Protein AF-A0AB34IQM8-F1 (afdb_monomer_lite)

InterPro domains:
  IPR000048 IQ motif, EF-hand binding site [SM00015] (54-76)
  IPR000048 IQ motif, EF-hand binding site [SM00015] (243-265)
  IPR000048 IQ motif, EF-hand binding site [SM00015] (462-484)
  IPR002048 EF-hand domain [PS50222] (175-210)
  IPR002048 EF-hand domain [PS50222] (938-973)
  IPR011992 EF-hand domain pair [SSF47473] (657-1000)

pLDDT: mean 70.15, std 24.53, range [25.42, 97.88]

Structure (mmCIF, N/CA/C/O backbone):
data_AF-A0AB34IQM8-F1
#
_entry.id   AF-A0AB34IQM8-F1
#
loop_
_atom_site.group_PDB
_atom_site.id
_atom_site.type_symbol
_atom_site.label_atom_id
_atom_site.label_alt_id
_atom_site.label_comp_id
_atom_site.label_asym_id
_atom_site.label_entity_id
_atom_site.label_seq_id
_atom_site.pdbx_PDB_ins_code
_atom_site.Cartn_x
_atom_site.Cartn_y
_atom_site.Cartn_z
_atom_site.occupancy
_atom_site.B_iso_or_equiv
_atom_site.auth_seq_id
_atom_site.auth_comp_id
_atom_site.auth_asym_id
_atom_site.auth_atom_id
_atom_site.pdbx_PDB_model_num
ATOM 1 N N . MET A 1 1 ? 52.538 52.989 49.176 1.00 41.56 1 MET A N 1
ATOM 2 C CA . MET A 1 1 ? 53.133 53.169 47.834 1.00 41.56 1 MET A CA 1
ATOM 3 C C . MET A 1 1 ? 53.051 51.848 47.079 1.00 41.56 1 MET A C 1
ATOM 5 O O . MET A 1 1 ? 53.602 50.865 47.553 1.00 41.56 1 MET A O 1
ATOM 9 N N . ARG A 1 2 ? 52.290 51.781 45.979 1.00 53.78 2 ARG A N 1
ATOM 10 C CA . ARG A 1 2 ? 52.208 50.589 45.114 1.00 53.78 2 ARG A CA 1
ATOM 11 C C . ARG A 1 2 ? 53.124 50.820 43.905 1.00 53.78 2 ARG A C 1
ATOM 13 O O . ARG A 1 2 ? 53.012 51.894 43.316 1.00 53.78 2 ARG A O 1
ATOM 20 N N . PRO A 1 3 ? 54.015 49.883 43.538 1.00 59.75 3 PRO A N 1
ATOM 21 C CA . PRO A 1 3 ? 54.906 50.084 42.403 1.00 59.75 3 PRO A CA 1
ATOM 22 C C . PRO A 1 3 ? 54.091 50.138 41.108 1.00 59.75 3 PRO A C 1
ATOM 24 O O . PRO A 1 3 ? 53.123 49.388 40.940 1.00 59.75 3 PRO A O 1
ATOM 27 N N . SER A 1 4 ? 54.457 51.070 40.226 1.00 74.12 4 SER A N 1
ATOM 28 C CA . SER A 1 4 ? 53.767 51.304 38.959 1.00 74.12 4 SER A CA 1
ATOM 29 C C . SER A 1 4 ? 53.783 50.044 38.090 1.00 74.12 4 SER A C 1
ATOM 31 O O . SER A 1 4 ? 54.667 49.191 38.196 1.00 74.12 4 SER A O 1
ATOM 33 N N . VAL A 1 5 ? 52.792 49.919 37.207 1.00 74.06 5 VAL A N 1
ATOM 34 C CA . VAL A 1 5 ? 52.674 48.801 36.253 1.00 74.06 5 VAL A CA 1
ATOM 35 C C . VAL A 1 5 ? 53.961 48.625 35.431 1.00 74.06 5 VAL A C 1
ATOM 37 O O . VAL A 1 5 ? 54.336 47.498 35.115 1.00 74.06 5 VAL A O 1
ATOM 40 N N . GLN A 1 6 ? 54.694 49.715 35.197 1.00 75.06 6 GLN A N 1
ATOM 41 C CA . GLN A 1 6 ? 55.989 49.713 34.524 1.00 75.06 6 GLN A CA 1
ATOM 42 C C . GLN A 1 6 ? 57.059 48.920 35.296 1.00 75.06 6 GLN A C 1
ATOM 44 O O . GLN A 1 6 ? 57.731 48.076 34.708 1.00 75.06 6 GLN A O 1
ATOM 49 N N . ALA A 1 7 ? 57.136 49.079 36.622 1.00 79.06 7 ALA A N 1
ATOM 50 C CA . ALA A 1 7 ? 58.097 48.358 37.461 1.00 79.06 7 ALA A CA 1
ATOM 51 C C . ALA A 1 7 ? 57.843 46.838 37.481 1.00 79.06 7 ALA A C 1
ATOM 53 O O . ALA A 1 7 ? 58.774 46.044 37.593 1.00 79.06 7 ALA A O 1
ATOM 54 N N . ARG A 1 8 ? 56.584 46.402 37.315 1.00 75.81 8 ARG A N 1
ATOM 55 C CA . ARG A 1 8 ? 56.246 44.972 37.182 1.00 75.81 8 ARG A CA 1
ATOM 56 C C . ARG A 1 8 ? 56.628 44.400 35.818 1.00 75.81 8 ARG A C 1
ATOM 58 O O . ARG A 1 8 ? 57.019 43.238 35.738 1.00 75.81 8 ARG A O 1
ATOM 65 N N . ILE A 1 9 ? 56.540 45.203 34.759 1.00 78.62 9 ILE A N 1
ATOM 66 C CA . ILE A 1 9 ? 56.952 44.796 33.409 1.00 78.62 9 ILE A CA 1
ATOM 67 C C . ILE A 1 9 ? 58.480 44.702 33.327 1.00 78.62 9 ILE A C 1
ATOM 69 O O . ILE A 1 9 ? 59.005 43.761 32.733 1.00 78.62 9 ILE A O 1
ATOM 73 N N . GLU A 1 10 ? 59.198 45.621 33.970 1.00 81.88 10 GLU A N 1
ATOM 74 C CA . GLU A 1 10 ? 60.662 45.602 34.030 1.00 81.88 10 GLU A CA 1
ATOM 75 C C . GLU A 1 10 ? 61.190 44.452 34.898 1.00 81.88 10 GLU A C 1
ATOM 77 O O . GLU A 1 10 ? 62.097 43.742 34.464 1.00 81.88 10 GLU A O 1
ATOM 82 N N . ALA A 1 11 ? 60.545 44.153 36.033 1.00 76.62 11 ALA A N 1
ATOM 83 C CA . ALA A 1 11 ? 60.863 42.967 36.835 1.00 76.62 11 ALA A CA 1
ATOM 84 C C . ALA A 1 11 ? 60.640 41.651 36.060 1.00 76.62 11 ALA A C 1
ATOM 86 O O . ALA A 1 11 ? 61.437 40.719 36.165 1.00 76.62 11 ALA A O 1
ATOM 87 N N . GLY A 1 12 ? 59.598 41.584 35.221 1.00 78.94 12 GLY A N 1
ATOM 88 C CA . GLY A 1 12 ? 59.358 40.434 34.345 1.00 78.94 12 GLY A CA 1
ATOM 89 C C . GLY A 1 12 ? 60.422 40.273 33.253 1.00 78.94 12 GLY A C 1
ATOM 90 O O . GLY A 1 12 ? 60.830 39.154 32.946 1.00 78.94 12 GLY A O 1
ATOM 91 N N . ARG A 1 13 ? 60.921 41.378 32.686 1.00 77.75 13 ARG A N 1
ATOM 92 C CA . ARG A 1 13 ? 61.995 41.345 31.676 1.00 77.75 13 ARG A CA 1
ATOM 93 C C . ARG A 1 13 ? 63.350 40.977 32.281 1.00 77.75 13 ARG A C 1
ATOM 95 O O . ARG A 1 13 ? 64.077 40.204 31.662 1.00 77.75 13 ARG A O 1
ATOM 102 N N . ALA A 1 14 ? 63.649 41.449 33.492 1.00 76.19 14 ALA A N 1
ATOM 103 C CA . ALA A 1 14 ? 64.849 41.060 34.232 1.00 76.19 14 ALA A CA 1
ATOM 104 C C . ALA A 1 14 ? 64.866 39.549 34.528 1.00 76.19 14 ALA A C 1
ATOM 106 O O . ALA A 1 14 ? 65.861 38.881 34.256 1.00 76.19 14 ALA A O 1
ATOM 107 N N . TRP A 1 15 ? 63.727 38.983 34.945 1.00 78.31 15 TRP A N 1
ATOM 108 C CA . TRP A 1 15 ? 63.600 37.546 35.209 1.00 78.31 15 TRP A CA 1
ATOM 109 C C . TRP A 1 15 ? 63.816 36.674 33.959 1.00 78.31 15 TRP A C 1
ATOM 111 O O . TRP A 1 15 ? 64.402 35.592 34.027 1.00 78.31 15 TRP A O 1
ATOM 121 N N . HIS A 1 16 ? 63.383 37.144 32.785 1.00 70.56 16 HIS A N 1
ATOM 122 C CA . HIS A 1 16 ? 63.599 36.429 31.525 1.00 70.56 16 HIS A CA 1
ATOM 123 C C . HIS A 1 16 ? 65.033 36.553 30.984 1.00 70.56 16 HIS A C 1
ATOM 125 O O . HIS A 1 16 ? 65.519 35.601 30.373 1.00 70.56 16 HIS A O 1
ATOM 131 N N . ALA A 1 17 ? 65.725 37.666 31.241 1.00 71.88 17 ALA A N 1
ATOM 132 C CA . ALA A 1 17 ? 67.135 37.839 30.882 1.00 71.88 17 ALA A CA 1
ATOM 133 C C . ALA A 1 17 ? 68.069 36.997 31.775 1.00 71.88 17 ALA A C 1
ATOM 135 O O . ALA A 1 17 ? 68.999 36.362 31.280 1.00 71.88 17 ALA A O 1
ATOM 136 N N . GLU A 1 18 ? 67.773 36.904 33.072 1.00 72.00 18 GLU A N 1
ATOM 137 C CA . GLU A 1 18 ? 68.541 36.100 34.033 1.00 72.00 18 GLU A CA 1
ATOM 138 C C . GLU A 1 18 ? 68.405 34.588 33.756 1.00 72.00 18 GLU A C 1
ATOM 140 O O . GLU A 1 18 ? 69.367 33.823 33.851 1.00 72.00 18 GLU A O 1
ATOM 145 N N . ARG A 1 19 ? 67.229 34.156 33.280 1.00 65.25 19 ARG A N 1
ATOM 146 C CA . ARG A 1 19 ? 66.973 32.766 32.872 1.00 65.25 19 ARG A CA 1
ATOM 147 C C . ARG A 1 19 ? 67.638 32.380 31.542 1.00 65.25 19 ARG A C 1
ATOM 149 O O . ARG A 1 19 ? 67.893 31.196 31.330 1.00 65.25 19 ARG A O 1
ATOM 156 N N . ALA A 1 20 ? 67.936 33.346 30.670 1.00 65.44 20 ALA A N 1
ATOM 157 C CA . ALA A 1 20 ? 68.703 33.119 29.443 1.00 65.44 20 ALA A CA 1
ATOM 158 C C . ALA A 1 20 ? 70.208 32.954 29.737 1.00 65.44 20 ALA A C 1
ATOM 160 O O . ALA A 1 20 ? 70.837 32.045 29.203 1.00 65.44 20 ALA A O 1
ATOM 161 N N . LEU A 1 21 ? 70.758 33.737 30.673 1.00 66.44 21 LEU A N 1
ATOM 162 C CA . LEU A 1 21 ? 72.162 33.628 31.103 1.00 66.44 21 LEU A CA 1
ATOM 163 C C . LEU A 1 21 ? 72.465 32.330 31.878 1.00 66.44 21 LEU A C 1
ATOM 165 O O . LEU A 1 21 ? 73.561 31.781 31.766 1.00 66.44 21 LEU A O 1
ATOM 169 N N . LEU A 1 22 ? 71.486 31.778 32.602 1.00 56.62 22 LEU A N 1
ATOM 170 C CA . LEU A 1 22 ? 71.620 30.496 33.312 1.00 56.62 22 LEU A CA 1
ATOM 171 C C . LEU A 1 22 ? 71.577 29.254 32.399 1.00 56.62 22 LEU A C 1
ATOM 173 O O . LEU A 1 22 ? 71.971 28.169 32.834 1.00 56.62 22 LEU A O 1
ATOM 177 N N . LEU A 1 23 ? 71.120 29.386 31.147 1.00 53.75 23 LEU A N 1
ATOM 178 C CA . LEU A 1 23 ? 71.088 28.284 30.175 1.00 53.75 23 LEU A CA 1
ATOM 179 C C . LEU A 1 23 ? 72.353 28.219 29.303 1.00 53.75 23 LEU A C 1
ATOM 181 O O . LEU A 1 23 ? 72.765 27.115 28.951 1.00 53.75 23 LEU A O 1
ATOM 185 N N . ASP A 1 24 ? 73.031 29.346 29.066 1.00 50.78 24 ASP A N 1
ATOM 186 C CA . ASP A 1 24 ? 74.323 29.372 28.359 1.00 50.78 24 ASP A CA 1
ATOM 187 C C . ASP A 1 24 ? 75.504 28.926 29.245 1.00 50.78 24 ASP A C 1
ATOM 189 O O . ASP A 1 24 ? 76.458 28.317 28.760 1.00 50.78 24 ASP A O 1
ATOM 193 N N . ALA A 1 25 ? 75.419 29.103 30.569 1.00 43.31 25 ALA A N 1
ATOM 194 C CA . ALA A 1 25 ? 76.471 28.687 31.507 1.00 43.31 25 ALA A CA 1
ATOM 195 C C . ALA A 1 25 ? 76.575 27.158 31.721 1.00 43.31 25 ALA A C 1
ATOM 197 O O . ALA A 1 25 ? 77.529 26.684 32.337 1.00 43.31 25 ALA A O 1
ATOM 198 N N . ARG A 1 26 ? 75.625 26.357 31.211 1.00 42.59 26 ARG A N 1
ATOM 199 C CA . ARG A 1 26 ? 75.596 24.892 31.406 1.00 42.59 26 ARG A CA 1
ATOM 200 C C . ARG A 1 26 ? 76.132 24.079 30.221 1.00 42.59 26 ARG A C 1
ATOM 202 O O . ARG A 1 26 ? 76.208 22.857 30.322 1.00 42.59 26 ARG A O 1
ATOM 209 N N . ALA A 1 27 ? 76.541 24.738 29.134 1.00 43.03 27 ALA A N 1
ATOM 210 C CA . ALA A 1 27 ? 77.153 24.100 27.963 1.00 43.03 27 ALA A CA 1
ATOM 211 C C . ALA A 1 27 ? 78.700 24.097 27.984 1.00 43.03 27 ALA A C 1
ATOM 213 O O . ALA A 1 27 ? 79.321 23.511 27.099 1.00 43.03 27 ALA A O 1
ATOM 214 N N . ALA A 1 28 ? 79.334 24.706 28.994 1.00 40.25 28 ALA A N 1
ATOM 215 C CA . ALA A 1 28 ? 80.786 24.867 29.077 1.00 40.25 28 ALA A CA 1
ATOM 216 C C . ALA A 1 28 ? 81.376 24.305 30.389 1.00 40.25 28 ALA A C 1
ATOM 218 O O . ALA A 1 28 ? 81.777 25.060 31.267 1.00 40.25 28 ALA A O 1
ATOM 219 N N . ALA A 1 29 ? 81.457 22.974 30.519 1.00 37.09 29 ALA A N 1
ATOM 220 C CA . ALA A 1 29 ? 82.374 22.297 31.450 1.00 37.09 29 ALA A CA 1
ATOM 221 C C . ALA A 1 29 ? 82.676 20.850 30.982 1.00 37.09 29 ALA A C 1
ATOM 223 O O . ALA A 1 29 ? 81.775 20.027 30.858 1.00 37.09 29 ALA A O 1
ATOM 224 N N . ALA A 1 30 ? 83.957 20.605 30.677 1.00 35.38 30 ALA A N 1
ATOM 225 C CA . ALA A 1 30 ? 84.644 19.414 30.121 1.00 35.38 30 ALA A CA 1
ATOM 226 C C . ALA A 1 30 ? 84.713 18.204 31.118 1.00 35.38 30 ALA A C 1
ATOM 228 O O . ALA A 1 30 ? 84.116 18.363 32.182 1.00 35.38 30 ALA A O 1
ATOM 229 N N . PRO A 1 31 ? 85.422 17.041 30.911 1.00 47.72 31 PRO A N 1
ATOM 230 C CA . PRO A 1 31 ? 86.566 16.704 30.012 1.00 47.72 31 PRO A CA 1
ATOM 231 C C . PRO A 1 31 ? 86.431 15.373 29.204 1.00 47.72 31 PRO A C 1
ATOM 233 O O . PRO A 1 31 ? 85.655 14.496 29.553 1.00 47.72 31 PRO A O 1
ATOM 236 N N . ALA A 1 32 ? 86.994 15.189 27.999 1.00 32.16 32 ALA A N 1
ATOM 237 C CA . ALA A 1 32 ? 88.387 15.121 27.509 1.00 32.16 32 ALA A CA 1
ATOM 238 C C . ALA A 1 32 ? 89.062 13.723 27.573 1.00 32.16 32 ALA A C 1
ATOM 240 O O . ALA A 1 32 ? 88.979 13.021 28.575 1.00 32.16 32 ALA A O 1
ATOM 241 N N . SER A 1 33 ? 89.816 13.421 26.498 1.00 31.25 33 SER A N 1
ATOM 242 C CA . SER A 1 33 ? 90.767 12.308 26.232 1.00 31.25 33 SER A CA 1
ATOM 243 C C . SER A 1 33 ? 90.251 11.206 25.272 1.00 31.25 33 SER A C 1
ATOM 245 O O . SER A 1 33 ? 89.144 10.722 25.421 1.00 31.25 33 SER A O 1
ATOM 247 N N . SER A 1 34 ? 90.964 10.753 24.230 1.00 33.97 34 SER A N 1
ATOM 248 C CA . SER A 1 34 ? 92.209 11.219 23.608 1.00 33.97 34 SER A CA 1
ATOM 249 C C . SER A 1 34 ? 92.389 10.629 22.187 1.00 33.97 34 SER A C 1
ATOM 251 O O . SER A 1 34 ? 92.111 9.461 21.948 1.00 33.97 34 SER A O 1
ATOM 253 N N . ARG A 1 35 ? 92.874 11.481 21.266 1.00 32.12 35 ARG A N 1
ATOM 254 C CA . ARG A 1 35 ? 93.970 11.274 20.283 1.00 32.12 35 ARG A CA 1
ATOM 255 C C . ARG A 1 35 ? 94.037 9.969 19.450 1.00 32.12 35 ARG A C 1
ATOM 257 O O . ARG A 1 35 ? 94.469 8.943 19.953 1.00 32.12 35 ARG A O 1
ATOM 264 N N . ARG A 1 36 ? 93.940 10.085 18.114 1.00 33.03 36 ARG A N 1
ATOM 265 C CA . ARG A 1 36 ? 95.044 10.347 17.141 1.00 33.03 36 ARG A CA 1
ATOM 266 C C . ARG A 1 36 ? 94.500 10.296 15.693 1.00 33.03 36 ARG A C 1
ATOM 268 O O . ARG A 1 36 ? 93.890 9.310 15.305 1.00 33.03 36 ARG A O 1
ATOM 275 N N . GLY A 1 37 ? 94.731 11.347 14.896 1.00 30.48 37 GLY A N 1
ATOM 276 C CA . GLY A 1 37 ? 94.695 11.292 13.415 1.00 30.48 37 GLY A CA 1
ATOM 277 C C . GLY A 1 37 ? 96.095 10.974 12.857 1.00 30.48 37 GLY A C 1
ATOM 278 O O . GLY A 1 37 ? 96.922 10.494 13.635 1.00 30.48 37 GLY A O 1
ATOM 279 N N . PRO A 1 38 ? 96.474 11.379 11.624 1.00 55.56 38 PRO A N 1
ATOM 280 C CA . PRO A 1 38 ? 95.714 11.676 10.395 1.00 55.56 38 PRO A CA 1
ATOM 281 C C . PRO A 1 38 ? 96.364 10.988 9.144 1.00 55.56 38 PRO A C 1
ATOM 283 O O . PRO A 1 38 ? 97.173 10.083 9.301 1.00 55.56 38 PRO A O 1
ATOM 286 N N . THR A 1 39 ? 96.091 11.493 7.922 1.00 32.22 39 THR A N 1
ATOM 287 C CA . THR A 1 39 ? 96.753 11.264 6.592 1.00 32.22 39 THR A CA 1
ATOM 288 C C . THR A 1 39 ? 96.037 10.278 5.644 1.00 32.22 39 THR A C 1
ATOM 290 O O . THR A 1 39 ? 95.716 9.165 6.024 1.00 32.22 39 THR A O 1
ATOM 293 N N . LYS A 1 40 ? 95.467 10.728 4.508 1.00 37.25 40 LYS A N 1
ATOM 294 C CA . LYS A 1 40 ? 96.015 11.160 3.187 1.00 37.25 40 LYS A CA 1
ATOM 295 C C . LYS A 1 40 ? 96.471 9.992 2.287 1.00 37.25 40 LYS A C 1
ATOM 297 O O . LYS A 1 40 ? 97.389 9.281 2.658 1.00 37.25 40 LYS A O 1
ATOM 302 N N . ARG A 1 41 ? 95.959 10.012 1.036 1.00 32.50 41 ARG A N 1
ATOM 303 C CA . ARG A 1 41 ? 96.403 9.273 -0.181 1.00 32.50 41 ARG A CA 1
ATOM 304 C C . ARG A 1 41 ? 96.089 7.765 -0.138 1.00 32.50 41 ARG A C 1
ATOM 306 O O . ARG A 1 41 ? 96.065 7.188 0.928 1.00 32.50 41 ARG A O 1
ATOM 313 N N . SER A 1 42 ? 95.774 7.042 -1.208 1.00 32.81 42 SER A N 1
ATOM 314 C CA . SER A 1 42 ? 95.835 7.220 -2.667 1.00 32.81 42 SER A CA 1
ATOM 315 C C . SER A 1 42 ? 95.024 6.072 -3.301 1.00 32.81 42 SER A C 1
ATOM 317 O O . SER A 1 42 ? 94.842 5.034 -2.671 1.00 32.81 42 SER A O 1
ATOM 319 N N . ALA A 1 43 ? 94.565 6.240 -4.546 1.00 41.22 43 ALA A N 1
ATOM 320 C CA . ALA A 1 43 ? 94.023 5.155 -5.376 1.00 41.22 43 ALA A CA 1
ATOM 321 C C . ALA A 1 43 ? 94.992 3.951 -5.464 1.00 41.22 43 ALA A C 1
ATOM 323 O O . ALA A 1 43 ? 96.202 4.143 -5.317 1.00 41.22 43 ALA A O 1
ATOM 324 N N . PRO A 1 44 ? 94.496 2.731 -5.752 1.00 38.62 44 PRO A N 1
ATOM 325 C CA . PRO A 1 44 ? 94.634 2.252 -7.134 1.00 38.62 44 PRO A CA 1
ATOM 326 C C . PRO A 1 44 ? 93.484 1.340 -7.645 1.00 38.62 44 PRO A C 1
ATOM 328 O O . PRO A 1 44 ? 92.631 0.906 -6.870 1.00 38.62 44 PRO A O 1
ATOM 331 N N . PRO A 1 45 ? 93.455 1.056 -8.966 1.00 43.81 45 PRO A N 1
ATOM 332 C CA . PRO A 1 45 ? 92.496 0.175 -9.639 1.00 43.81 45 PRO A CA 1
ATOM 333 C C . PRO A 1 45 ? 93.057 -1.271 -9.797 1.00 43.81 45 PRO A C 1
ATOM 335 O O . PRO A 1 45 ? 93.892 -1.691 -9.003 1.00 43.81 45 PRO A O 1
ATOM 338 N N . PRO A 1 46 ? 92.583 -2.068 -10.776 1.00 68.94 46 PRO A N 1
ATOM 339 C CA . PRO A 1 46 ? 91.751 -3.265 -10.619 1.00 68.94 46 PRO A CA 1
ATOM 340 C C . PRO A 1 46 ? 92.545 -4.591 -10.640 1.00 68.94 46 PRO A C 1
ATOM 342 O O . PRO A 1 46 ? 93.664 -4.620 -11.142 1.00 68.94 46 PRO A O 1
ATOM 345 N N . ARG A 1 47 ? 91.930 -5.723 -10.245 1.00 32.75 47 ARG A N 1
ATOM 346 C CA . ARG A 1 47 ? 92.103 -7.037 -10.915 1.00 32.75 47 ARG A CA 1
ATOM 347 C C . ARG A 1 47 ? 91.180 -8.136 -10.368 1.00 32.75 47 ARG A C 1
ATOM 349 O O . ARG A 1 47 ? 90.643 -8.062 -9.272 1.00 32.75 47 ARG A O 1
ATOM 356 N N . ARG A 1 48 ? 90.959 -9.090 -11.270 1.00 38.50 48 ARG A N 1
ATOM 357 C CA . ARG A 1 48 ? 89.975 -10.180 -11.361 1.00 38.50 48 ARG A CA 1
ATOM 358 C C . ARG A 1 48 ? 90.447 -11.477 -10.632 1.00 38.50 48 ARG A C 1
ATOM 360 O O . ARG A 1 48 ? 91.547 -11.462 -10.094 1.00 38.50 48 ARG A O 1
ATOM 367 N N . PRO A 1 49 ? 89.621 -12.554 -10.599 1.00 63.22 49 PRO A N 1
ATOM 368 C CA . PRO A 1 49 ? 89.533 -13.613 -9.568 1.00 63.22 49 PRO A CA 1
ATOM 369 C C . PRO A 1 49 ? 90.409 -14.844 -9.922 1.00 63.22 49 PRO A C 1
ATOM 371 O O . PRO A 1 49 ? 91.054 -14.769 -10.971 1.00 63.22 49 PRO A O 1
ATOM 374 N N . PRO A 1 50 ? 90.485 -15.963 -9.146 1.00 48.66 50 PRO A N 1
ATOM 375 C CA . PRO A 1 50 ? 89.450 -17.039 -9.047 1.00 48.66 50 PRO A CA 1
ATOM 376 C C . PRO A 1 50 ? 89.599 -17.875 -7.719 1.00 48.66 50 PRO A C 1
ATOM 378 O O . PRO A 1 50 ? 90.177 -17.327 -6.783 1.00 48.66 50 PRO A O 1
ATOM 381 N N . PRO A 1 51 ? 89.176 -19.159 -7.548 1.00 46.69 51 PRO A N 1
ATOM 382 C CA . PRO A 1 51 ? 88.305 -20.039 -8.337 1.00 46.69 51 PRO A CA 1
ATOM 383 C C . PRO A 1 51 ? 87.159 -20.719 -7.546 1.00 46.69 51 PRO A C 1
ATOM 385 O O . PRO A 1 51 ? 86.980 -20.593 -6.337 1.00 46.69 51 PRO A O 1
ATOM 388 N N . ALA A 1 52 ? 86.355 -21.443 -8.322 1.00 51.69 52 ALA A N 1
ATOM 389 C CA . ALA A 1 52 ? 85.138 -22.152 -7.978 1.00 51.69 52 ALA A CA 1
ATOM 390 C C . ALA A 1 52 ? 85.373 -23.421 -7.137 1.00 51.69 52 ALA A C 1
ATOM 392 O O . ALA A 1 52 ? 85.939 -24.384 -7.639 1.00 51.69 52 ALA A O 1
ATOM 393 N N . ALA A 1 53 ? 84.871 -23.446 -5.897 1.00 49.16 53 ALA A N 1
ATOM 394 C CA . ALA A 1 53 ? 84.644 -24.689 -5.141 1.00 49.16 53 ALA A CA 1
ATOM 395 C C . ALA A 1 53 ? 83.668 -24.544 -3.945 1.00 49.16 53 ALA A C 1
ATOM 397 O O . ALA A 1 53 ? 83.771 -25.288 -2.973 1.00 49.16 53 ALA A O 1
ATOM 398 N N . SER A 1 54 ? 82.717 -23.595 -3.950 1.00 54.41 54 SER A N 1
ATOM 399 C CA . SER A 1 54 ? 81.765 -23.450 -2.821 1.00 54.41 54 SER A CA 1
ATOM 400 C C . SER A 1 54 ? 80.295 -23.213 -3.195 1.00 54.41 54 SER A C 1
ATOM 402 O O . SER A 1 54 ? 79.459 -22.997 -2.316 1.00 54.41 54 SER A O 1
ATOM 404 N N . ALA A 1 55 ? 79.935 -23.323 -4.478 1.00 52.03 55 ALA A N 1
ATOM 405 C CA . ALA A 1 55 ? 78.567 -23.072 -4.940 1.00 52.03 55 ALA A CA 1
ATOM 406 C C . ALA A 1 55 ? 77.574 -24.209 -4.606 1.00 52.03 55 ALA A C 1
ATOM 408 O O . ALA A 1 55 ? 76.397 -23.939 -4.362 1.00 52.03 55 ALA A O 1
ATOM 409 N N . GLU A 1 56 ? 78.020 -25.466 -4.510 1.00 55.53 56 GLU A N 1
ATOM 410 C CA . GLU A 1 56 ? 77.106 -26.600 -4.281 1.00 55.53 56 GLU A CA 1
ATOM 411 C C . GLU A 1 56 ? 76.596 -26.701 -2.837 1.00 55.53 56 GLU A C 1
ATOM 413 O O . GLU A 1 56 ? 75.423 -27.006 -2.612 1.00 55.53 56 GLU A O 1
ATOM 418 N N . ARG A 1 57 ? 77.412 -26.344 -1.836 1.00 55.69 57 ARG A N 1
ATOM 419 C CA . ARG A 1 57 ? 76.970 -26.357 -0.426 1.00 55.69 57 ARG A CA 1
ATOM 420 C C . ARG A 1 57 ? 75.955 -25.251 -0.113 1.00 55.69 57 ARG A C 1
ATOM 422 O O . ARG A 1 57 ? 75.089 -25.441 0.740 1.00 55.69 57 ARG A O 1
ATOM 429 N N . ALA A 1 58 ? 76.000 -24.130 -0.832 1.00 58.53 58 ALA A N 1
ATOM 430 C CA . ALA A 1 58 ? 75.019 -23.053 -0.691 1.00 58.53 58 ALA A CA 1
ATOM 431 C C . ALA A 1 58 ? 73.666 -23.402 -1.342 1.00 58.53 58 ALA A C 1
ATOM 433 O O . ALA A 1 58 ? 72.613 -23.058 -0.799 1.00 58.53 58 ALA A O 1
ATOM 434 N N . ALA A 1 59 ? 73.672 -24.137 -2.460 1.00 63.53 59 ALA A N 1
ATOM 435 C CA . ALA A 1 59 ? 72.453 -24.524 -3.171 1.00 63.53 59 ALA A CA 1
ATOM 436 C C . ALA A 1 59 ? 71.585 -25.508 -2.363 1.00 63.53 59 ALA A C 1
ATOM 438 O O . ALA A 1 59 ? 70.373 -25.311 -2.243 1.00 63.53 59 ALA A O 1
ATOM 439 N N . VAL A 1 60 ? 72.200 -26.503 -1.712 1.00 72.44 60 VAL A N 1
ATOM 440 C CA . VAL A 1 60 ? 71.482 -27.512 -0.904 1.00 72.44 60 VAL A CA 1
ATOM 441 C C . VAL A 1 60 ? 70.812 -26.890 0.333 1.00 72.44 60 VAL A C 1
ATOM 443 O O . VAL A 1 60 ? 69.686 -27.248 0.694 1.00 72.44 60 VAL A O 1
ATOM 446 N N . LEU A 1 61 ? 71.445 -25.886 0.949 1.00 67.81 61 LEU A N 1
ATOM 447 C CA . LEU A 1 61 ? 70.931 -25.215 2.150 1.00 67.81 61 LEU A CA 1
ATOM 448 C C . LEU A 1 61 ? 69.794 -24.219 1.845 1.00 67.81 61 LEU A C 1
ATOM 450 O O . LEU A 1 61 ? 68.916 -23.974 2.678 1.00 67.81 61 LEU A O 1
ATOM 454 N N . ILE A 1 62 ? 69.768 -23.674 0.626 1.00 74.31 62 ILE A N 1
ATOM 455 C CA . ILE A 1 62 ? 68.666 -22.843 0.126 1.00 74.31 62 ILE A CA 1
ATOM 456 C C . ILE A 1 62 ? 67.467 -23.723 -0.259 1.00 74.31 62 ILE A C 1
ATOM 458 O O . ILE A 1 62 ? 66.324 -23.378 0.058 1.00 74.31 62 ILE A O 1
ATOM 462 N N . GLN A 1 63 ? 67.707 -24.892 -0.856 1.00 70.56 63 GLN A N 1
ATOM 463 C CA . GLN A 1 63 ? 66.646 -25.799 -1.298 1.00 70.56 63 GLN A CA 1
ATOM 464 C C . GLN A 1 63 ? 65.904 -26.462 -0.119 1.00 70.56 63 GLN A C 1
ATOM 466 O O . GLN A 1 63 ? 64.675 -26.588 -0.156 1.00 70.56 63 GLN A O 1
ATOM 471 N N . SER A 1 64 ? 66.598 -26.790 0.978 1.00 70.19 64 SER A N 1
ATOM 472 C CA . SER A 1 64 ? 65.966 -27.320 2.200 1.00 70.19 64 SER A CA 1
ATOM 473 C C . SER A 1 64 ? 65.093 -26.275 2.917 1.00 70.19 64 SER A C 1
ATOM 475 O O . SER A 1 64 ? 63.971 -26.572 3.342 1.00 70.19 64 SER A O 1
ATOM 477 N N . ARG A 1 65 ? 65.531 -25.006 2.955 1.00 69.62 65 ARG A N 1
ATOM 478 C CA . ARG A 1 65 ? 64.743 -23.883 3.499 1.00 69.62 65 ARG A CA 1
ATOM 479 C C . ARG A 1 65 ? 63.509 -23.551 2.658 1.00 69.62 65 ARG A C 1
ATOM 481 O O . ARG A 1 65 ? 62.486 -23.146 3.216 1.00 69.62 65 ARG A O 1
ATOM 488 N N . GLN A 1 66 ? 63.566 -23.737 1.340 1.00 70.88 66 GLN A N 1
ATOM 489 C CA . GLN A 1 66 ? 62.411 -23.529 0.462 1.00 70.88 66 GLN A CA 1
ATOM 490 C C . GLN A 1 66 ? 61.365 -24.647 0.605 1.00 70.88 66 GLN A C 1
ATOM 492 O O . GLN A 1 66 ? 60.173 -24.343 0.704 1.00 70.88 66 GLN A O 1
ATOM 497 N N . ARG A 1 67 ? 61.786 -25.913 0.750 1.00 70.06 67 ARG A N 1
ATOM 498 C CA . ARG A 1 67 ? 60.871 -27.046 1.005 1.00 70.06 67 ARG A CA 1
ATOM 499 C C . ARG A 1 67 ? 60.145 -26.925 2.352 1.00 70.06 67 ARG A C 1
ATOM 501 O O . ARG A 1 67 ? 58.930 -27.106 2.411 1.00 70.06 67 ARG A O 1
ATOM 508 N N . GLY A 1 68 ? 60.838 -26.484 3.405 1.00 71.38 68 GLY A N 1
ATOM 509 C CA . GLY A 1 68 ? 60.220 -26.231 4.716 1.00 71.38 68 GLY A CA 1
ATOM 510 C C . GLY A 1 68 ? 59.195 -25.084 4.726 1.00 71.38 68 GLY A C 1
ATOM 511 O O . GLY A 1 68 ? 58.244 -25.104 5.509 1.00 71.38 68 GLY A O 1
ATOM 512 N N . ARG A 1 69 ? 59.339 -24.087 3.839 1.00 64.44 69 ARG A N 1
ATOM 513 C CA . ARG A 1 69 ? 58.368 -22.985 3.683 1.00 64.44 69 ARG A CA 1
ATOM 514 C C . ARG A 1 69 ? 57.162 -23.371 2.823 1.00 64.44 69 ARG A C 1
ATOM 516 O O . ARG A 1 69 ? 56.073 -22.858 3.074 1.00 64.44 69 ARG A O 1
ATOM 523 N N . ALA A 1 70 ? 57.333 -24.279 1.861 1.00 58.78 70 ALA A N 1
ATOM 524 C CA . ALA A 1 70 ? 56.239 -24.813 1.052 1.00 58.78 70 ALA A CA 1
ATOM 525 C C . ALA A 1 70 ? 55.297 -25.707 1.883 1.00 58.78 70 ALA A C 1
ATOM 527 O O . ALA A 1 70 ? 54.084 -25.505 1.851 1.00 58.78 70 ALA A O 1
ATOM 528 N N . ALA A 1 71 ? 55.843 -26.589 2.729 1.00 59.66 71 ALA A N 1
ATOM 529 C CA . ALA A 1 71 ? 55.046 -27.454 3.608 1.00 59.66 71 ALA A CA 1
ATOM 530 C C . ALA A 1 71 ? 54.195 -26.663 4.628 1.00 59.66 71 ALA A C 1
ATOM 532 O O . ALA A 1 71 ? 53.035 -26.988 4.869 1.00 59.66 71 ALA A O 1
ATOM 533 N N . ARG A 1 72 ? 54.716 -25.548 5.166 1.00 57.88 72 ARG A N 1
ATOM 534 C CA . ARG A 1 72 ? 53.964 -24.671 6.091 1.00 57.88 72 ARG A CA 1
ATOM 535 C C . ARG A 1 72 ? 52.889 -23.815 5.407 1.00 57.88 72 ARG A C 1
ATOM 537 O O . ARG A 1 72 ? 52.020 -23.285 6.093 1.00 57.88 72 ARG A O 1
ATOM 544 N N . ARG A 1 73 ? 52.932 -23.663 4.078 1.00 56.19 73 ARG A N 1
ATOM 545 C CA . ARG A 1 73 ? 51.877 -22.988 3.300 1.00 56.19 73 ARG A CA 1
ATOM 546 C C . ARG A 1 73 ? 50.744 -23.934 2.891 1.00 56.19 73 ARG A C 1
ATOM 548 O O . ARG A 1 73 ? 49.631 -23.453 2.728 1.00 56.19 73 ARG A O 1
ATOM 555 N N . ALA A 1 74 ? 51.000 -25.240 2.792 1.00 57.41 74 ALA A N 1
ATOM 556 C CA . ALA A 1 74 ? 49.990 -26.236 2.426 1.00 57.41 74 ALA A CA 1
ATOM 557 C C . ALA A 1 74 ? 48.956 -26.511 3.542 1.00 57.41 74 ALA A C 1
ATOM 559 O O . ALA A 1 74 ? 47.809 -26.810 3.236 1.00 57.41 74 ALA A O 1
ATOM 560 N N . ASN A 1 75 ? 49.319 -26.323 4.819 1.00 53.09 75 ASN A N 1
ATOM 561 C CA . ASN A 1 75 ? 48.448 -26.615 5.971 1.00 53.09 75 ASN A CA 1
ATOM 562 C C . ASN A 1 75 ? 47.725 -25.402 6.583 1.00 53.09 75 ASN A C 1
ATOM 564 O O . ASN A 1 75 ? 47.191 -25.490 7.687 1.00 53.09 75 ASN A O 1
ATOM 568 N N . ARG A 1 76 ? 47.701 -24.248 5.903 1.00 54.94 76 ARG A N 1
ATOM 569 C CA . ARG A 1 76 ? 47.005 -23.055 6.411 1.00 54.94 76 ARG A CA 1
ATOM 570 C C . ARG A 1 76 ? 45.678 -22.889 5.662 1.00 54.94 76 ARG A C 1
ATOM 572 O O . ARG A 1 76 ? 45.728 -22.627 4.459 1.00 54.94 76 ARG A O 1
ATOM 579 N N . PRO A 1 77 ? 44.505 -23.017 6.318 1.00 63.38 77 PRO A N 1
ATOM 580 C CA . PRO A 1 77 ? 43.234 -22.791 5.641 1.00 63.38 77 PRO A CA 1
ATOM 581 C C . PRO A 1 77 ? 43.230 -21.372 5.073 1.00 63.38 77 PRO A C 1
ATOM 583 O O . PRO A 1 77 ? 43.636 -20.417 5.743 1.00 63.38 77 PRO A O 1
ATOM 586 N N . SER A 1 78 ? 42.843 -21.240 3.803 1.00 75.94 78 SER A N 1
ATOM 587 C CA . SER A 1 78 ? 42.824 -19.939 3.138 1.00 75.94 78 SER A CA 1
ATOM 588 C C . SER A 1 78 ? 41.922 -18.972 3.914 1.00 75.94 78 SER A C 1
ATOM 590 O O . SER A 1 78 ? 40.926 -19.380 4.515 1.00 75.94 78 SER A O 1
ATOM 592 N N . ALA A 1 79 ? 42.235 -17.674 3.881 1.00 60.53 79 ALA A N 1
ATOM 593 C CA . ALA A 1 79 ? 41.398 -16.646 4.507 1.00 60.53 79 ALA A CA 1
ATOM 594 C C . ALA A 1 79 ? 39.930 -16.712 4.030 1.00 60.53 79 ALA A C 1
ATOM 596 O O . ALA A 1 79 ? 39.018 -16.324 4.756 1.00 60.53 79 ALA A O 1
ATOM 597 N N . LEU A 1 80 ? 39.703 -17.263 2.832 1.00 68.06 80 LEU A N 1
ATOM 598 C CA . LEU A 1 80 ? 38.384 -17.521 2.274 1.00 68.06 80 LEU A CA 1
ATOM 599 C C . LEU A 1 80 ? 37.657 -18.680 2.979 1.00 68.06 80 LEU A C 1
ATOM 601 O O . LEU A 1 80 ? 36.466 -18.561 3.247 1.00 68.06 80 LEU A O 1
ATOM 605 N N . GLU A 1 81 ? 38.349 -19.767 3.322 1.00 73.31 81 GLU A N 1
ATOM 606 C CA . GLU A 1 81 ? 37.759 -20.888 4.070 1.00 73.31 81 GLU A CA 1
ATOM 607 C C . GLU A 1 81 ? 37.476 -20.515 5.531 1.00 73.31 81 GLU A C 1
ATOM 609 O O . GLU A 1 81 ? 36.408 -20.834 6.050 1.00 73.31 81 GLU A O 1
ATOM 614 N N . ALA A 1 82 ? 38.349 -19.723 6.163 1.00 67.94 82 ALA A N 1
ATOM 615 C CA . ALA A 1 82 ? 38.079 -19.162 7.489 1.00 67.94 82 ALA A CA 1
ATOM 616 C C . ALA A 1 82 ? 36.856 -18.218 7.482 1.00 67.94 82 ALA A C 1
ATOM 618 O O . ALA A 1 82 ? 36.019 -18.269 8.383 1.00 67.94 82 ALA A O 1
ATOM 619 N N . ALA A 1 83 ? 36.697 -17.400 6.434 1.00 67.38 83 ALA A N 1
ATOM 620 C CA . ALA A 1 83 ? 35.531 -16.529 6.271 1.00 67.38 83 ALA A CA 1
ATOM 621 C C . ALA A 1 83 ? 34.234 -17.312 5.985 1.00 67.38 83 ALA A C 1
ATOM 623 O O . ALA A 1 83 ? 33.166 -16.938 6.474 1.00 67.38 83 ALA A O 1
ATOM 624 N N . LYS A 1 84 ? 34.310 -18.417 5.230 1.00 80.31 84 LYS A N 1
ATOM 625 C CA . LYS A 1 84 ? 33.171 -19.323 5.005 1.00 80.31 84 LYS A CA 1
ATOM 626 C C . LYS A 1 84 ? 32.764 -20.050 6.286 1.00 80.31 84 LYS A C 1
ATOM 628 O O . LYS A 1 84 ? 31.570 -20.140 6.561 1.00 80.31 84 LYS A O 1
ATOM 633 N N . ALA A 1 85 ? 33.725 -20.514 7.085 1.00 75.62 85 ALA A N 1
ATOM 634 C CA . ALA A 1 85 ? 33.460 -21.129 8.385 1.00 75.62 85 ALA A CA 1
ATOM 635 C C . ALA A 1 85 ? 32.779 -20.139 9.348 1.00 75.62 85 ALA A C 1
ATOM 637 O O . ALA A 1 85 ? 31.742 -20.463 9.921 1.00 75.62 85 ALA A O 1
ATOM 638 N N . ALA A 1 86 ? 33.269 -18.896 9.422 1.00 68.25 86 ALA A N 1
ATOM 639 C CA . ALA A 1 86 ? 32.648 -17.842 10.226 1.00 68.25 86 ALA A CA 1
ATOM 640 C C . ALA A 1 86 ? 31.220 -17.493 9.761 1.00 68.25 86 ALA A C 1
ATOM 642 O O . ALA A 1 86 ? 30.333 -17.283 10.587 1.00 68.25 86 ALA A O 1
ATOM 643 N N . ARG A 1 87 ? 30.958 -17.484 8.443 1.00 70.56 87 ARG A N 1
ATOM 644 C CA . ARG A 1 87 ? 29.598 -17.310 7.896 1.00 70.56 87 ARG A CA 1
ATOM 645 C C . ARG A 1 87 ? 28.669 -18.474 8.241 1.00 70.56 87 ARG A C 1
ATOM 647 O O . ARG A 1 87 ? 27.516 -18.232 8.584 1.00 70.56 87 ARG A O 1
ATOM 654 N N . ARG A 1 88 ? 29.158 -19.717 8.179 1.00 78.69 88 ARG A N 1
ATOM 655 C CA . ARG A 1 88 ? 28.385 -20.909 8.572 1.00 78.69 88 ARG A CA 1
ATOM 656 C C . ARG A 1 88 ? 28.036 -20.884 10.057 1.00 78.69 88 ARG A C 1
ATOM 658 O O . ARG A 1 88 ? 26.925 -21.250 10.424 1.00 78.69 88 ARG A O 1
ATOM 665 N N . GLU A 1 89 ? 28.945 -20.415 10.904 1.00 71.50 89 GLU A N 1
ATOM 666 C CA . GLU A 1 89 ? 28.679 -20.310 12.337 1.00 71.50 89 GLU A CA 1
ATOM 667 C C . GLU A 1 89 ? 27.722 -19.159 12.682 1.00 71.50 89 GLU A C 1
ATOM 669 O O . GLU A 1 89 ? 26.842 -19.333 13.521 1.00 71.50 89 GLU A O 1
ATOM 674 N N . ALA A 1 90 ? 27.809 -18.023 11.981 1.00 63.59 90 ALA A N 1
ATOM 675 C CA . ALA A 1 90 ? 26.836 -16.937 12.113 1.00 63.59 90 ALA A CA 1
ATOM 676 C C . ALA A 1 90 ? 25.420 -17.367 11.682 1.00 63.59 90 ALA A C 1
ATOM 678 O O . ALA A 1 90 ? 24.454 -17.060 12.375 1.00 63.59 90 ALA A O 1
ATOM 679 N N . ALA A 1 91 ? 25.299 -18.142 10.597 1.00 69.44 91 ALA A N 1
ATOM 680 C CA . ALA A 1 91 ? 24.020 -18.702 10.154 1.00 69.44 91 ALA A CA 1
ATOM 681 C C . ALA A 1 91 ? 23.435 -19.700 11.172 1.00 69.44 91 ALA A C 1
ATOM 683 O O . ALA A 1 91 ? 22.241 -19.667 11.455 1.00 69.44 91 ALA A O 1
ATOM 684 N N . ARG A 1 92 ? 24.281 -20.537 11.792 1.00 75.81 92 ARG A N 1
ATOM 685 C CA . ARG A 1 92 ? 23.859 -21.453 12.867 1.00 75.81 92 ARG A CA 1
ATOM 686 C C . ARG A 1 92 ? 23.375 -20.723 14.121 1.00 75.81 92 ARG A C 1
ATOM 688 O O . ARG A 1 92 ? 22.504 -21.244 14.807 1.00 75.81 92 ARG A O 1
ATOM 695 N N . ARG A 1 93 ? 23.929 -19.548 14.437 1.00 68.06 93 ARG A N 1
ATOM 696 C CA . ARG A 1 93 ? 23.465 -18.724 15.568 1.00 68.06 93 ARG A CA 1
ATOM 697 C C . ARG A 1 93 ? 22.120 -18.064 15.269 1.00 68.06 93 ARG A C 1
ATOM 699 O O . ARG A 1 93 ? 21.228 -18.178 16.094 1.00 68.06 93 ARG A O 1
ATOM 706 N N . GLY A 1 94 ? 21.942 -17.517 14.063 1.00 72.56 94 GLY A N 1
ATOM 707 C CA . GLY A 1 94 ? 20.648 -16.972 13.632 1.00 72.56 94 GLY A CA 1
ATOM 708 C C . GLY A 1 94 ? 19.515 -18.003 13.683 1.00 72.56 94 GLY A C 1
ATOM 709 O O . GLY A 1 94 ? 18.436 -17.695 14.172 1.00 72.56 94 GLY A O 1
ATOM 710 N N . PHE A 1 95 ? 19.788 -19.251 13.285 1.00 70.62 95 PHE A N 1
ATOM 711 C CA . PHE A 1 95 ? 18.804 -20.336 13.372 1.00 70.62 95 PHE A CA 1
ATOM 712 C C . PHE A 1 95 ? 18.407 -20.669 14.823 1.00 70.62 95 PHE A C 1
ATOM 714 O O . PHE A 1 95 ? 17.237 -20.907 15.099 1.00 70.62 95 PHE A O 1
ATOM 721 N N . ARG A 1 96 ? 19.357 -20.640 15.771 1.00 69.88 96 ARG A N 1
ATOM 722 C CA . ARG A 1 96 ? 19.071 -20.884 17.199 1.00 69.88 96 ARG A CA 1
ATOM 723 C C . ARG A 1 96 ? 18.245 -19.764 17.831 1.00 69.88 96 ARG A C 1
ATOM 725 O O . ARG A 1 96 ? 17.387 -20.055 18.658 1.00 69.88 96 ARG A O 1
ATOM 732 N N . ASP A 1 97 ? 18.488 -18.516 17.437 1.00 67.31 97 ASP A N 1
ATOM 733 C CA . ASP A 1 97 ? 17.730 -17.362 17.931 1.00 67.31 97 ASP A CA 1
ATOM 734 C C . ASP A 1 97 ? 16.289 -17.369 17.382 1.00 67.31 97 ASP A C 1
ATOM 736 O O . ASP A 1 97 ? 15.340 -17.084 18.114 1.00 67.31 97 ASP A O 1
ATOM 740 N N . GLU A 1 98 ? 16.100 -17.785 16.125 1.00 63.69 98 GLU A N 1
ATOM 741 C CA . GLU A 1 98 ? 14.773 -17.961 15.519 1.00 63.69 98 GLU A CA 1
ATOM 742 C C . GLU A 1 98 ? 14.002 -19.142 16.138 1.00 63.69 98 GLU A C 1
ATOM 744 O O . GLU A 1 98 ? 12.807 -19.039 16.418 1.00 63.69 98 GLU A O 1
ATOM 749 N N . GLU A 1 99 ? 14.684 -20.251 16.434 1.00 76.75 99 GLU A N 1
ATOM 750 C CA . GLU A 1 99 ? 14.086 -21.404 17.112 1.00 76.75 99 GLU A CA 1
ATOM 751 C C . GLU A 1 99 ? 13.697 -21.079 18.567 1.00 76.75 99 GLU A C 1
ATOM 753 O O . GLU A 1 99 ? 12.641 -21.504 19.041 1.00 76.75 99 GLU A O 1
ATOM 758 N N . ALA A 1 100 ? 14.493 -20.263 19.267 1.00 67.69 100 ALA A N 1
ATOM 759 C CA . ALA A 1 100 ? 14.151 -19.752 20.593 1.00 67.69 100 ALA A CA 1
ATOM 760 C C . ALA A 1 100 ? 12.912 -18.836 20.558 1.00 67.69 100 ALA A C 1
ATOM 762 O O . ALA A 1 100 ? 12.041 -18.960 21.422 1.00 67.69 100 ALA A O 1
ATOM 763 N N . ALA A 1 101 ? 12.785 -17.980 19.537 1.00 64.81 101 ALA A N 1
ATOM 764 C CA . ALA A 1 101 ? 11.605 -17.138 19.337 1.00 64.81 101 ALA A CA 1
ATOM 765 C C . ALA A 1 101 ? 10.340 -17.965 19.034 1.00 64.81 101 ALA A C 1
ATOM 767 O O . ALA A 1 101 ? 9.289 -17.714 19.625 1.00 64.81 101 ALA A O 1
ATOM 768 N N . ARG A 1 102 ? 10.445 -19.009 18.196 1.00 75.06 102 ARG A N 1
ATOM 769 C CA . ARG A 1 102 ? 9.327 -19.934 17.917 1.00 75.06 102 ARG A CA 1
ATOM 770 C C . ARG A 1 102 ? 8.885 -20.703 19.160 1.00 75.06 102 ARG A C 1
ATOM 772 O O . ARG A 1 102 ? 7.690 -20.805 19.414 1.00 75.06 102 ARG A O 1
ATOM 779 N N . ARG A 1 103 ? 9.826 -21.179 19.984 1.00 76.31 103 ARG A N 1
ATOM 780 C CA . ARG A 1 103 ? 9.501 -21.826 21.270 1.00 76.31 103 ARG A CA 1
ATOM 781 C C . ARG A 1 103 ? 8.848 -20.858 22.260 1.00 76.31 103 ARG A C 1
ATOM 783 O O . ARG A 1 103 ? 8.017 -21.291 23.050 1.00 76.31 103 ARG A O 1
ATOM 790 N N . GLY A 1 104 ? 9.205 -19.573 22.226 1.00 74.19 104 GLY A N 1
ATOM 791 C CA . GLY A 1 104 ? 8.533 -18.530 23.006 1.00 74.19 104 GLY A CA 1
ATOM 792 C C . GLY A 1 104 ? 7.081 -18.322 22.566 1.00 74.19 104 GLY A C 1
ATOM 793 O O . GLY A 1 104 ? 6.185 -18.345 23.403 1.00 74.19 104 GLY A O 1
ATOM 794 N N . ALA A 1 105 ? 6.842 -18.210 21.257 1.00 67.94 105 ALA A N 1
ATOM 795 C CA . ALA A 1 105 ? 5.498 -18.071 20.694 1.00 67.94 105 ALA A CA 1
ATOM 796 C C . ALA A 1 105 ? 4.610 -19.298 20.971 1.00 67.94 105 ALA A C 1
ATOM 798 O O . ALA A 1 105 ? 3.450 -19.138 21.342 1.00 67.94 105 ALA A O 1
ATOM 799 N N . GLN A 1 106 ? 5.171 -20.510 20.874 1.00 77.50 106 GLN A N 1
ATOM 800 C CA . GLN A 1 106 ? 4.456 -21.750 21.183 1.00 77.50 106 GLN A CA 1
ATOM 801 C C . GLN A 1 106 ? 4.023 -21.805 22.654 1.00 77.50 106 GLN A C 1
ATOM 803 O O . GLN A 1 106 ? 2.871 -22.101 22.936 1.00 77.50 106 GLN A O 1
ATOM 808 N N . ARG A 1 107 ? 4.895 -21.423 23.599 1.00 71.19 107 ARG A N 1
ATOM 809 C CA . ARG A 1 107 ? 4.533 -21.379 25.029 1.00 71.19 107 ARG A CA 1
ATOM 810 C C . ARG A 1 107 ? 3.419 -20.378 25.323 1.00 71.19 107 ARG A C 1
ATOM 812 O O . ARG A 1 107 ? 2.566 -20.660 26.155 1.00 71.19 107 ARG A O 1
ATOM 819 N N . SER A 1 108 ? 3.414 -19.228 24.649 1.00 63.03 108 SER A N 1
ATOM 820 C CA . SER A 1 108 ? 2.323 -18.254 24.770 1.00 63.03 108 SER A CA 1
ATOM 821 C C . SER A 1 108 ? 1.008 -18.812 24.221 1.00 63.03 108 SER A C 1
ATOM 823 O O . SER A 1 108 ? -0.040 -18.615 24.828 1.00 63.03 108 SER A O 1
ATOM 825 N N . HIS A 1 109 ? 1.062 -19.542 23.105 1.00 75.38 109 HIS A N 1
ATOM 826 C CA . HIS A 1 109 ? -0.102 -20.202 22.519 1.00 75.38 109 HIS A CA 1
ATOM 827 C C . HIS A 1 109 ? -0.644 -21.321 23.424 1.00 75.38 109 HIS A C 1
ATOM 829 O O . HIS A 1 109 ? -1.845 -21.376 23.681 1.00 75.38 109 HIS A O 1
ATOM 835 N N . ASP A 1 110 ? 0.235 -22.156 23.979 1.00 73.19 110 ASP A N 1
ATOM 836 C CA . ASP A 1 110 ? -0.129 -23.236 24.902 1.00 73.19 110 ASP A CA 1
ATOM 837 C C . ASP A 1 110 ? -0.701 -22.680 26.221 1.00 73.19 110 ASP A C 1
ATOM 839 O O . ASP A 1 110 ? -1.644 -23.241 26.774 1.00 73.19 110 ASP A O 1
ATOM 843 N N . TYR A 1 111 ? -0.201 -21.532 26.695 1.00 65.81 111 TYR A N 1
ATOM 844 C CA . TYR A 1 111 ? -0.750 -20.830 27.859 1.00 65.81 111 TYR A CA 1
ATOM 845 C C . TYR A 1 111 ? -2.165 -20.287 27.598 1.00 65.81 111 TYR A C 1
ATOM 847 O O . TYR A 1 111 ? -3.049 -20.425 28.440 1.00 65.81 111 TYR A O 1
ATOM 855 N N . VAL A 1 112 ? -2.421 -19.732 26.409 1.00 67.94 112 VAL A N 1
ATOM 856 C CA . VAL A 1 112 ? -3.769 -19.290 26.006 1.00 67.94 112 VAL A CA 1
ATOM 857 C C . VAL A 1 112 ? -4.717 -20.483 25.818 1.00 67.94 112 VAL A C 1
ATOM 859 O O . VAL A 1 112 ? -5.883 -20.402 26.204 1.00 67.94 112 VAL A O 1
ATOM 862 N N . ALA A 1 113 ? -4.232 -21.606 25.285 1.00 67.88 113 ALA A N 1
ATOM 863 C CA . ALA A 1 113 ? -5.008 -22.841 25.164 1.00 67.88 113 ALA A CA 1
ATOM 864 C C . ALA A 1 113 ? -5.349 -23.447 26.538 1.00 67.88 113 ALA A C 1
ATOM 866 O O . ALA A 1 113 ? -6.481 -23.874 26.753 1.00 67.88 113 ALA A O 1
ATOM 867 N N . PHE A 1 114 ? -4.415 -23.409 27.492 1.00 77.31 114 PHE A N 1
ATOM 868 C CA . PHE A 1 114 ? -4.645 -23.816 28.880 1.00 77.31 114 PHE A CA 1
ATOM 869 C C . PHE A 1 114 ? -5.717 -22.952 29.562 1.00 77.31 114 PHE A C 1
ATOM 871 O O . PHE A 1 114 ? -6.636 -23.490 30.179 1.00 77.31 114 PHE A O 1
ATOM 878 N N . LEU A 1 115 ? -5.666 -21.626 29.383 1.00 62.88 115 LEU A N 1
ATOM 879 C CA . LEU A 1 115 ? -6.688 -20.714 29.913 1.00 62.88 115 LEU A CA 1
ATOM 880 C C . LEU A 1 115 ? -8.077 -20.951 29.295 1.00 62.88 115 LEU A C 1
ATOM 882 O O . LEU A 1 115 ? -9.075 -20.809 29.994 1.00 62.88 115 LEU A O 1
ATOM 886 N N . ARG A 1 116 ? -8.153 -21.366 28.022 1.00 62.41 116 ARG A N 1
ATOM 887 C CA . ARG A 1 116 ? -9.416 -21.753 27.361 1.00 62.41 116 ARG A CA 1
ATOM 888 C C . ARG A 1 116 ? -9.924 -23.140 27.767 1.00 62.41 116 ARG A C 1
ATOM 890 O O . ARG A 1 116 ? -11.126 -23.372 27.748 1.00 62.41 116 ARG A O 1
ATOM 897 N N . GLY A 1 117 ? -9.036 -24.062 28.138 1.00 61.06 117 GLY A N 1
ATOM 898 C CA . GLY A 1 117 ? -9.417 -25.378 28.664 1.00 61.06 117 GLY A CA 1
ATOM 899 C C . GLY A 1 117 ? -9.975 -25.298 30.088 1.00 61.06 117 GLY A C 1
ATOM 900 O O . GLY A 1 117 ? -10.937 -25.991 30.421 1.00 61.06 117 GLY A O 1
ATOM 901 N N . ALA A 1 118 ? -9.427 -24.395 30.906 1.00 53.44 118 ALA A N 1
ATOM 902 C CA . ALA A 1 118 ? -9.838 -24.191 32.294 1.00 53.44 118 ALA A CA 1
ATOM 903 C C . ALA A 1 118 ? -11.241 -23.564 32.457 1.00 53.44 118 ALA A C 1
ATOM 905 O O . ALA A 1 118 ? -11.817 -23.648 33.538 1.00 53.44 118 ALA A O 1
ATOM 906 N N . SER A 1 119 ? -11.829 -22.987 31.402 1.00 44.94 119 SER A N 1
ATOM 907 C CA . SER A 1 119 ? -13.172 -22.382 31.427 1.00 44.94 119 SER A CA 1
ATOM 908 C C . SER A 1 119 ? -14.326 -23.355 31.121 1.00 44.94 119 SER A C 1
ATOM 910 O O . SER A 1 119 ? -15.436 -22.904 30.861 1.00 44.94 119 SER A O 1
ATOM 912 N N . SER A 1 120 ? -14.095 -24.674 31.140 1.00 41.53 120 SER A N 1
ATOM 913 C CA . SER A 1 120 ? -15.097 -25.701 30.774 1.00 41.53 120 SER A CA 1
ATOM 914 C C . SER A 1 120 ? -15.710 -26.492 31.949 1.00 41.53 120 SER A C 1
ATOM 916 O O . SER A 1 120 ? -16.353 -27.517 31.737 1.00 41.53 120 SER A O 1
ATOM 918 N N . GLY A 1 121 ? -15.564 -26.023 33.194 1.00 49.94 121 GLY A N 1
ATOM 919 C CA . GLY A 1 121 ? -16.292 -26.582 34.348 1.00 49.94 121 GLY A CA 1
ATOM 920 C C . GLY A 1 121 ? -17.771 -26.149 34.393 1.00 49.94 121 GLY A C 1
ATOM 921 O O . GLY A 1 121 ? -18.108 -25.105 33.836 1.00 49.94 121 GLY A O 1
ATOM 922 N N . PRO A 1 122 ? -18.667 -26.914 35.051 1.00 42.41 122 PRO A N 1
ATOM 923 C CA . PRO A 1 122 ? -20.115 -26.725 34.958 1.00 42.41 122 PRO A CA 1
ATOM 924 C C . PRO A 1 122 ? -20.560 -25.405 35.604 1.00 42.41 122 PRO A C 1
ATOM 926 O O . PRO A 1 122 ? -20.605 -25.258 36.826 1.00 42.41 122 PRO A O 1
ATOM 929 N N . ILE A 1 123 ? -20.920 -24.443 34.755 1.00 41.69 123 ILE A N 1
ATOM 930 C CA . ILE A 1 123 ? -21.547 -23.172 35.122 1.00 41.69 123 ILE A CA 1
ATOM 931 C C . ILE A 1 123 ? -23.018 -23.462 35.438 1.00 41.69 123 ILE A C 1
ATOM 933 O O . ILE A 1 123 ? -23.876 -23.377 34.570 1.00 41.69 123 ILE A O 1
ATOM 937 N N . ALA A 1 124 ? -23.310 -23.853 36.678 1.00 37.62 124 ALA A N 1
ATOM 938 C CA . ALA A 1 124 ? -24.686 -24.048 37.150 1.00 37.62 124 ALA A CA 1
ATOM 939 C C . ALA A 1 124 ? -25.031 -23.210 38.397 1.00 37.62 124 ALA A C 1
ATOM 941 O O . ALA A 1 124 ? -26.046 -23.458 39.035 1.00 37.62 124 ALA A O 1
ATOM 942 N N . LYS A 1 125 ? -24.205 -22.223 38.781 1.00 39.41 125 LYS A N 1
ATOM 943 C CA . LYS A 1 125 ? -24.437 -21.399 39.992 1.00 39.41 125 LYS A CA 1
ATOM 944 C C . LYS A 1 125 ? -24.029 -19.921 39.873 1.00 39.41 125 LYS A C 1
ATOM 946 O O . LYS A 1 125 ? -23.612 -19.324 40.857 1.00 39.41 125 LYS A O 1
ATOM 951 N N . LEU A 1 126 ? -24.119 -19.317 38.686 1.00 38.09 126 LEU A N 1
ATOM 952 C CA . LEU A 1 126 ? -23.781 -17.891 38.497 1.00 38.09 126 LEU A CA 1
ATOM 953 C C . LEU A 1 126 ? -24.963 -16.988 38.113 1.00 38.09 126 LEU A C 1
ATOM 955 O O . LEU A 1 126 ? -24.777 -15.780 38.010 1.00 38.09 126 LEU A O 1
ATOM 959 N N . GLU A 1 127 ? -26.183 -17.520 37.992 1.00 38.12 127 GLU A N 1
ATOM 960 C CA . GLU A 1 127 ? -27.374 -16.706 37.681 1.00 38.12 127 GLU A CA 1
ATOM 961 C C . GLU A 1 127 ? -27.869 -15.833 38.853 1.00 38.12 127 GLU A C 1
ATOM 963 O O . GLU A 1 127 ? -28.765 -15.013 38.672 1.00 38.12 127 GLU A O 1
ATOM 968 N N . GLU A 1 128 ? -27.255 -15.926 40.038 1.00 38.12 128 GLU A N 1
ATOM 969 C CA . GLU A 1 128 ? -27.681 -15.164 41.224 1.00 38.12 128 GLU A CA 1
ATOM 970 C C . GLU A 1 128 ? -26.865 -13.883 41.495 1.00 38.12 128 GLU A C 1
ATOM 972 O O . GLU A 1 128 ? -27.200 -13.110 42.389 1.00 38.12 128 GLU A O 1
ATOM 977 N N . TYR A 1 129 ? -25.839 -13.578 40.690 1.00 37.50 129 TYR A N 1
ATOM 978 C CA . TYR A 1 129 ? -25.067 -12.333 40.819 1.00 37.50 129 TYR A CA 1
ATOM 979 C C . TYR A 1 129 ? -25.393 -11.339 39.698 1.00 37.50 129 TYR A C 1
ATOM 981 O O . TYR A 1 129 ? -24.663 -11.196 38.717 1.00 37.50 129 TYR A O 1
ATOM 989 N N . LYS A 1 130 ? -26.481 -10.580 39.872 1.00 34.91 130 LYS A N 1
ATOM 990 C CA . LYS A 1 130 ? -26.723 -9.342 39.112 1.00 34.91 130 LYS A CA 1
ATOM 991 C C . LYS A 1 130 ? -25.717 -8.270 39.548 1.00 34.91 130 LYS A C 1
ATOM 993 O O . LYS A 1 130 ? -25.964 -7.519 40.487 1.00 34.91 130 LYS A O 1
ATOM 998 N N . PHE A 1 131 ? -24.582 -8.181 38.858 1.00 42.59 131 PHE A N 1
ATOM 999 C CA . PHE A 1 131 ? -23.715 -7.006 38.937 1.00 42.59 131 PHE A CA 1
ATOM 1000 C C . PHE A 1 131 ? -24.313 -5.878 38.089 1.00 42.59 131 PHE A C 1
ATOM 1002 O O . PHE A 1 131 ? -24.340 -5.953 36.863 1.00 42.59 131 PHE A O 1
ATOM 1009 N N . HIS A 1 132 ? -24.772 -4.810 38.742 1.00 41.12 132 HIS A N 1
ATOM 1010 C CA . HIS A 1 132 ? -25.007 -3.535 38.071 1.00 41.12 132 HIS A CA 1
ATOM 1011 C C . HIS A 1 132 ? -23.652 -2.920 37.700 1.00 41.12 132 HIS A C 1
ATOM 1013 O O . HIS A 1 132 ? -22.926 -2.424 38.560 1.00 41.12 132 HIS A O 1
ATOM 1019 N N . PHE A 1 133 ? -23.296 -2.982 36.418 1.00 42.91 133 PHE A N 1
ATOM 1020 C CA . PHE A 1 133 ? -22.150 -2.265 35.870 1.00 42.91 133 PHE A CA 1
ATOM 1021 C C . PHE A 1 133 ? -22.549 -0.806 35.623 1.00 42.91 133 PHE A C 1
ATOM 1023 O O . PHE A 1 133 ? -23.301 -0.508 34.697 1.00 42.91 133 PHE A O 1
ATOM 1030 N N . ASP A 1 134 ? -22.075 0.098 36.479 1.00 68.31 134 ASP A N 1
ATOM 1031 C CA . ASP A 1 134 ? -22.270 1.539 36.323 1.00 68.31 134 ASP A CA 1
ATOM 1032 C C . ASP A 1 134 ? -21.123 2.137 35.492 1.00 68.31 134 ASP A C 1
ATOM 1034 O O . ASP A 1 134 ? -20.039 2.460 35.991 1.00 68.31 134 ASP A O 1
ATOM 1038 N N . GLU A 1 135 ? -21.381 2.267 34.192 1.00 63.72 135 GLU A N 1
ATOM 1039 C CA . GLU A 1 135 ? -20.476 2.802 33.168 1.00 63.72 135 GLU A CA 1
ATOM 1040 C C . GLU A 1 135 ? -19.899 4.184 33.534 1.00 63.72 135 GLU A C 1
ATOM 1042 O O . GLU A 1 135 ? -18.752 4.508 33.202 1.00 63.72 135 GLU A O 1
ATOM 1047 N N . SER A 1 136 ? -20.648 4.983 34.300 1.00 70.00 136 SER A N 1
ATOM 1048 C CA . SER A 1 136 ? -20.220 6.318 34.724 1.00 70.00 136 SER A CA 1
ATOM 1049 C C . SER A 1 136 ? -19.042 6.279 35.706 1.00 70.00 136 SER A C 1
ATOM 1051 O O . SER A 1 136 ? -18.164 7.149 35.674 1.00 70.00 136 SER A O 1
ATOM 1053 N N . THR A 1 137 ? -18.965 5.231 36.529 1.00 76.56 137 THR A N 1
ATOM 1054 C CA . THR A 1 137 ? -17.902 5.066 37.524 1.00 76.56 137 THR A CA 1
ATOM 1055 C C . THR A 1 137 ? -16.594 4.642 36.857 1.00 76.56 137 THR A C 1
ATOM 1057 O O . THR A 1 137 ? -15.543 5.202 37.174 1.00 76.56 137 THR A O 1
ATOM 1060 N N . ALA A 1 138 ? -16.656 3.741 35.870 1.00 75.94 138 ALA A N 1
ATOM 1061 C CA . ALA A 1 138 ? -15.487 3.256 35.132 1.00 75.94 138 ALA A CA 1
ATOM 1062 C C . ALA A 1 138 ? -14.817 4.356 34.286 1.00 75.94 138 ALA A C 1
ATOM 1064 O O . ALA A 1 138 ? -13.588 4.484 34.277 1.00 75.94 138 ALA A O 1
ATOM 1065 N N . LEU A 1 139 ? -15.613 5.202 33.621 1.00 74.69 139 LEU A N 1
ATOM 1066 C CA . LEU A 1 139 ? -15.093 6.337 32.850 1.00 74.69 139 LEU A CA 1
ATOM 1067 C C . LEU A 1 139 ? -14.396 7.371 33.741 1.00 74.69 139 LEU A C 1
ATOM 1069 O O . LEU A 1 139 ? -13.355 7.917 33.364 1.00 74.69 139 LEU A O 1
ATOM 1073 N N . ARG A 1 140 ? -14.921 7.598 34.948 1.00 86.94 140 ARG A N 1
ATOM 1074 C CA . ARG A 1 140 ? -14.303 8.490 35.933 1.00 86.94 140 ARG A CA 1
ATOM 1075 C C . ARG A 1 140 ? -12.953 7.956 36.412 1.00 86.94 140 ARG A C 1
ATOM 1077 O O . ARG A 1 140 ? -11.986 8.714 36.451 1.00 86.94 140 ARG A O 1
ATOM 1084 N N . THR A 1 141 ? -12.852 6.651 36.679 1.00 85.94 141 THR A N 1
ATOM 1085 C CA . THR A 1 141 ? -11.587 6.029 37.113 1.00 85.94 141 THR A CA 1
ATOM 1086 C C . THR A 1 141 ? -10.511 6.107 36.027 1.00 85.94 141 THR A C 1
ATOM 1088 O O . THR A 1 141 ? -9.338 6.343 36.317 1.00 85.94 141 THR A O 1
ATOM 1091 N N . LEU A 1 142 ? -10.902 5.951 34.758 1.00 82.00 142 LEU A N 1
ATOM 1092 C CA . LEU A 1 142 ? -9.996 6.097 33.616 1.00 82.00 142 LEU A CA 1
ATOM 1093 C C . LEU A 1 142 ? -9.493 7.536 33.455 1.00 82.00 142 LEU A C 1
ATOM 1095 O O . LEU A 1 142 ? -8.294 7.746 33.263 1.00 82.00 142 LEU A O 1
ATOM 1099 N N . GLN A 1 143 ? -10.376 8.530 33.579 1.00 86.81 143 GLN A N 1
ATOM 1100 C CA . GLN A 1 143 ? -9.984 9.941 33.517 1.00 86.81 143 GLN A CA 1
ATOM 1101 C C . GLN A 1 143 ? -9.027 10.324 34.651 1.00 86.81 143 GLN A C 1
ATOM 1103 O O . GLN A 1 143 ? -8.016 10.982 34.403 1.00 86.81 143 GLN A O 1
ATOM 1108 N N . GLU A 1 144 ? -9.296 9.874 35.877 1.00 92.75 144 GLU A N 1
ATOM 1109 C CA . GLU A 1 144 ? -8.426 10.124 37.033 1.00 92.75 144 GLU A CA 1
ATOM 1110 C C . GLU A 1 144 ? -7.032 9.505 36.843 1.00 92.75 144 GLU A C 1
ATOM 1112 O O . GLU A 1 144 ? -6.021 10.132 37.173 1.00 92.75 144 GLU A O 1
ATOM 1117 N N . ARG A 1 145 ? -6.951 8.327 36.214 1.00 90.81 145 ARG A N 1
ATOM 1118 C CA . ARG A 1 145 ? -5.677 7.660 35.912 1.00 90.81 145 ARG A CA 1
ATOM 1119 C C . ARG A 1 145 ? -4.850 8.407 34.864 1.00 90.81 145 ARG A C 1
ATOM 1121 O O . ARG A 1 145 ? -3.657 8.613 35.073 1.00 90.81 145 ARG A O 1
ATOM 1128 N N . VAL A 1 146 ? -5.479 8.881 33.787 1.00 89.94 146 VAL A N 1
ATOM 1129 C CA . VAL A 1 146 ? -4.798 9.675 32.744 1.00 89.94 146 VAL A CA 1
ATOM 1130 C C . VAL A 1 146 ? -4.268 10.996 33.311 1.00 89.94 146 VAL A C 1
ATOM 1132 O O . VAL A 1 146 ? -3.147 11.404 33.001 1.00 89.94 146 VAL A O 1
ATOM 1135 N N . VAL A 1 147 ? -5.043 11.660 34.175 1.00 93.12 147 VAL A N 1
ATOM 1136 C CA . VAL A 1 147 ? -4.605 12.895 34.845 1.00 93.12 147 VAL A CA 1
ATOM 1137 C C . VAL A 1 147 ? -3.432 12.624 35.795 1.00 93.12 147 VAL A C 1
ATOM 1139 O O . VAL A 1 147 ? -2.473 13.398 35.804 1.00 93.12 147 VAL A O 1
ATOM 1142 N N . SER A 1 148 ? -3.464 11.514 36.538 1.00 90.88 148 SER A N 1
ATOM 1143 C CA . SER A 1 148 ? -2.379 11.116 37.443 1.00 90.88 148 SER A CA 1
ATOM 1144 C C . SER A 1 148 ? -1.071 10.818 36.696 1.00 90.88 148 SER A C 1
ATOM 1146 O O . SER A 1 148 ? -0.014 11.325 37.075 1.00 90.88 148 SER A O 1
ATOM 1148 N N . GLU A 1 149 ? -1.127 10.079 35.584 1.00 89.38 149 GLU A N 1
ATOM 1149 C CA . GLU A 1 149 ? 0.056 9.772 34.763 1.00 89.38 149 GLU A CA 1
ATOM 1150 C C . GLU A 1 149 ? 0.664 11.036 34.131 1.00 89.38 149 GLU A C 1
ATOM 1152 O O . GLU A 1 149 ? 1.889 11.205 34.101 1.00 89.38 149 GLU A O 1
ATOM 1157 N N . ALA A 1 150 ? -0.176 11.980 33.692 1.00 84.06 150 ALA A N 1
ATOM 1158 C CA . ALA A 1 150 ? 0.282 13.266 33.175 1.00 84.06 150 ALA A CA 1
ATOM 1159 C C . ALA A 1 150 ? 0.976 14.118 34.256 1.00 84.06 150 ALA A C 1
ATOM 1161 O O . ALA A 1 150 ? 2.007 14.739 33.985 1.00 84.06 150 ALA A O 1
ATOM 1162 N N . GLN A 1 151 ? 0.454 14.128 35.488 1.00 91.44 151 GLN A N 1
ATOM 1163 C CA . GLN A 1 151 ? 1.076 14.829 36.616 1.00 91.44 151 GLN A CA 1
ATOM 1164 C C . GLN A 1 151 ? 2.436 14.221 36.985 1.00 91.44 151 GLN A C 1
ATOM 1166 O O . GLN A 1 151 ? 3.416 14.960 37.106 1.00 91.44 151 GLN A O 1
ATOM 1171 N N . GLN A 1 152 ? 2.541 12.890 37.046 1.00 84.75 152 GLN A N 1
ATOM 1172 C CA . GLN A 1 152 ? 3.810 12.199 37.311 1.00 84.75 152 GLN A CA 1
ATOM 1173 C C . GLN A 1 152 ? 4.885 12.525 36.259 1.00 84.75 152 GLN A C 1
ATOM 1175 O O . GLN A 1 152 ? 6.054 12.730 36.597 1.00 84.75 152 GLN A O 1
ATOM 1180 N N . ALA A 1 153 ? 4.508 12.642 34.981 1.00 78.88 153 ALA A N 1
ATOM 1181 C CA . ALA A 1 153 ? 5.439 13.018 33.917 1.00 78.88 153 ALA A CA 1
ATOM 1182 C C . ALA A 1 153 ? 5.982 14.453 34.079 1.00 78.88 153 ALA A C 1
ATOM 1184 O O . ALA A 1 153 ? 7.175 14.698 33.857 1.00 78.88 153 ALA A O 1
ATOM 1185 N N . VAL A 1 154 ? 5.132 15.397 34.501 1.00 88.69 154 VAL A N 1
ATOM 1186 C CA . VAL A 1 154 ? 5.522 16.792 34.771 1.00 88.69 154 VAL A CA 1
ATOM 1187 C C . VAL A 1 154 ? 6.453 16.879 35.984 1.00 88.69 154 VAL A C 1
ATOM 1189 O O . VAL A 1 154 ? 7.485 17.554 35.920 1.00 88.69 154 VAL A O 1
ATOM 1192 N N . GLU A 1 155 ? 6.148 16.158 37.063 1.00 84.94 155 GLU A N 1
ATOM 1193 C CA . GLU A 1 155 ? 6.982 16.111 38.271 1.00 84.94 155 GLU A CA 1
ATOM 1194 C C . GLU A 1 155 ? 8.359 15.486 38.007 1.00 84.94 155 GLU A C 1
ATOM 1196 O O . GLU A 1 155 ? 9.386 15.994 38.476 1.00 84.94 155 GLU A O 1
ATOM 1201 N N . HIS A 1 156 ? 8.412 14.436 37.183 1.00 78.56 156 HIS A N 1
ATOM 1202 C CA . HIS A 1 156 ? 9.663 13.816 36.756 1.00 78.56 156 HIS A CA 1
ATOM 1203 C C . HIS A 1 156 ? 10.520 14.775 35.905 1.00 78.56 156 HIS A C 1
ATOM 1205 O O . HIS A 1 156 ? 11.734 14.884 36.109 1.00 78.56 156 HIS A O 1
ATOM 1211 N N . ALA A 1 157 ? 9.904 15.538 34.992 1.00 73.56 157 ALA A N 1
ATOM 1212 C CA . ALA A 1 157 ? 10.604 16.545 34.192 1.00 73.56 157 ALA A CA 1
ATOM 1213 C C . ALA A 1 157 ? 11.159 17.698 35.053 1.00 73.56 157 ALA A C 1
ATOM 1215 O O . ALA A 1 157 ? 12.319 18.091 34.888 1.00 73.56 157 ALA A O 1
ATOM 1216 N N . ALA A 1 158 ? 10.373 18.191 36.015 1.00 81.38 158 ALA A N 1
ATOM 1217 C CA . ALA A 1 158 ? 10.795 19.239 36.945 1.00 81.38 158 ALA A CA 1
ATOM 1218 C C . ALA A 1 158 ? 11.947 18.779 37.858 1.00 81.38 158 ALA A C 1
ATOM 1220 O O . ALA A 1 158 ? 12.910 19.522 38.074 1.00 81.38 158 ALA A O 1
ATOM 1221 N N . SER A 1 159 ? 11.898 17.535 38.344 1.00 74.38 159 SER A N 1
ATOM 1222 C CA . SER A 1 159 ? 12.962 16.936 39.164 1.00 74.38 159 SER A CA 1
ATOM 1223 C C . SER A 1 159 ? 14.273 16.802 38.386 1.00 74.38 159 SER A C 1
ATOM 1225 O O . SER A 1 159 ? 15.343 17.150 38.889 1.00 74.38 159 SER A O 1
ATOM 1227 N N . LYS A 1 160 ? 14.196 16.408 37.109 1.00 76.56 160 LYS A N 1
ATOM 1228 C CA . LYS A 1 160 ? 15.359 16.338 36.215 1.00 76.56 160 LYS A CA 1
ATOM 1229 C C . LYS A 1 160 ? 15.988 17.711 35.961 1.00 76.56 160 LYS A C 1
ATOM 1231 O O . LYS A 1 160 ? 17.211 17.831 35.941 1.00 76.56 160 LYS A O 1
ATOM 1236 N N . GLN A 1 161 ? 15.176 18.755 35.799 1.00 78.25 161 GLN A N 1
ATOM 1237 C CA . GLN A 1 161 ? 15.675 20.119 35.604 1.00 78.25 161 GLN A CA 1
ATOM 1238 C C . GLN A 1 161 ? 16.351 20.675 36.870 1.00 78.25 161 GLN A C 1
ATOM 1240 O O . GLN A 1 161 ? 17.392 21.323 36.766 1.00 78.25 161 GLN A O 1
ATOM 1245 N N . LYS A 1 162 ? 15.821 20.362 38.062 1.00 82.31 162 LYS A N 1
ATOM 1246 C CA . LYS A 1 162 ? 16.458 20.705 39.346 1.00 82.31 162 LYS A CA 1
ATOM 1247 C C . LYS A 1 162 ? 17.811 20.007 39.530 1.00 82.31 162 LYS A C 1
ATOM 1249 O O . LYS A 1 162 ? 18.770 20.660 39.931 1.00 82.31 162 LYS A O 1
ATOM 1254 N N . LEU A 1 163 ? 17.918 18.723 39.175 1.00 75.44 163 LEU A N 1
ATOM 1255 C CA . LEU A 1 163 ? 19.185 17.978 39.230 1.00 75.44 163 LEU A CA 1
ATOM 1256 C C . LEU A 1 163 ? 20.248 18.542 38.276 1.00 75.44 163 LEU A C 1
ATOM 1258 O O . LEU A 1 163 ? 21.423 18.590 38.634 1.00 75.44 163 LEU A O 1
ATOM 1262 N N . LEU A 1 164 ? 19.849 19.008 37.088 1.00 76.94 164 LEU A N 1
ATOM 1263 C CA . LEU A 1 164 ? 20.763 19.659 36.142 1.00 76.94 164 LEU A CA 1
ATOM 1264 C C . LEU A 1 164 ? 21.235 21.035 36.635 1.00 76.94 164 LEU A C 1
ATOM 1266 O O . LEU A 1 164 ? 22.396 21.376 36.437 1.00 76.94 164 LEU A O 1
ATOM 1270 N N . ALA A 1 165 ? 20.369 21.804 37.302 1.00 81.44 165 ALA A N 1
ATOM 1271 C CA . ALA A 1 165 ? 20.724 23.110 37.862 1.00 81.44 165 ALA A CA 1
ATOM 1272 C C . ALA A 1 165 ? 21.668 23.017 39.077 1.00 81.44 165 ALA A C 1
ATOM 1274 O O . ALA A 1 165 ? 22.436 23.941 39.329 1.00 81.44 165 ALA A O 1
ATOM 1275 N N . ALA A 1 166 ? 21.631 21.906 39.818 1.00 85.44 166 ALA A N 1
ATOM 1276 C CA . ALA A 1 166 ? 22.435 21.703 41.024 1.00 85.44 166 ALA A CA 1
ATOM 1277 C C . ALA A 1 166 ? 23.896 21.290 40.755 1.00 85.44 166 ALA A C 1
ATOM 1279 O O . ALA A 1 166 ? 24.692 21.231 41.691 1.00 85.44 166 ALA A O 1
ATOM 1280 N N . ARG A 1 167 ? 24.271 20.989 39.504 1.00 88.00 167 ARG A N 1
ATOM 1281 C CA . ARG A 1 167 ? 25.621 20.520 39.160 1.00 88.00 167 ARG A CA 1
ATOM 1282 C C . ARG A 1 167 ? 26.459 21.648 38.552 1.00 88.00 167 ARG A C 1
ATOM 1284 O O . ARG A 1 167 ? 26.234 21.987 37.389 1.00 88.00 167 ARG A O 1
ATOM 1291 N N . PRO A 1 168 ? 27.438 22.213 39.285 1.00 90.88 168 PRO A N 1
ATOM 1292 C CA . PRO A 1 168 ? 28.315 23.231 38.726 1.00 90.88 168 PRO A CA 1
ATOM 1293 C C . PRO A 1 168 ? 29.144 22.642 37.581 1.00 90.88 168 PRO A C 1
ATOM 1295 O O . PRO A 1 168 ? 29.689 21.541 37.682 1.00 90.88 168 PRO A O 1
ATOM 1298 N N . GLU A 1 169 ? 29.226 23.377 36.475 1.00 93.81 169 GLU A N 1
ATOM 1299 C CA . GLU A 1 169 ? 30.089 23.022 35.354 1.00 93.81 169 GLU A CA 1
ATOM 1300 C C . GLU A 1 169 ? 31.563 23.073 35.801 1.00 93.81 169 GLU A C 1
ATOM 1302 O O . GLU A 1 169 ? 31.980 24.077 36.389 1.00 93.81 169 GLU A O 1
ATOM 1307 N N . PRO A 1 170 ? 32.369 22.022 35.551 1.00 94.00 170 PRO A N 1
ATOM 1308 C CA . PRO A 1 170 ? 33.794 22.059 35.840 1.00 94.00 170 PRO A CA 1
ATOM 1309 C C . PRO A 1 170 ? 34.444 23.262 35.134 1.00 94.00 170 PRO A C 1
ATOM 1311 O O . PRO A 1 170 ? 34.229 23.453 33.936 1.00 94.00 170 PRO A O 1
ATOM 1314 N N . PRO A 1 171 ? 35.246 24.088 35.824 1.00 93.69 171 PRO A N 1
ATOM 1315 C CA . PRO A 1 171 ? 35.887 25.229 35.184 1.00 93.69 171 PRO A CA 1
ATOM 1316 C C . PRO A 1 171 ? 36.899 24.768 34.125 1.00 93.69 171 PRO A C 1
ATOM 1318 O O . PRO A 1 171 ? 37.601 23.771 34.298 1.00 93.69 171 PRO A O 1
ATOM 1321 N N . GLY A 1 172 ? 37.001 25.520 33.026 1.00 96.12 172 GLY A N 1
ATOM 1322 C CA . GLY A 1 172 ? 38.011 25.292 31.985 1.00 96.12 172 GLY A CA 1
ATOM 1323 C C . GLY A 1 172 ? 37.701 24.163 30.995 1.00 96.12 172 GLY A C 1
ATOM 1324 O O . GLY A 1 172 ? 38.622 23.677 30.337 1.00 96.12 172 GLY A O 1
ATOM 1325 N N . LEU A 1 173 ? 36.440 23.733 30.868 1.00 96.06 173 LEU A N 1
ATOM 1326 C CA . LEU A 1 173 ? 36.039 22.807 29.807 1.00 96.06 173 LEU A CA 1
ATOM 1327 C C . LEU A 1 173 ? 36.066 23.496 28.436 1.00 96.06 173 LEU A C 1
ATOM 1329 O O . LEU A 1 173 ? 35.555 24.599 28.252 1.00 96.06 173 LEU A O 1
ATOM 1333 N N . THR A 1 174 ? 36.640 22.822 27.442 1.00 96.50 174 THR A N 1
ATOM 1334 C CA . THR A 1 174 ? 36.518 23.231 26.033 1.00 96.50 174 THR A CA 1
ATOM 1335 C C . THR A 1 174 ? 35.074 23.067 25.546 1.00 96.50 174 THR A C 1
ATOM 1337 O O . THR A 1 174 ? 34.339 22.236 26.070 1.00 96.50 174 THR A O 1
ATOM 1340 N N . ALA A 1 175 ? 34.661 23.764 24.480 1.00 94.00 175 ALA A N 1
ATOM 1341 C CA . ALA A 1 175 ? 33.295 23.653 23.935 1.00 94.00 175 ALA A CA 1
ATOM 1342 C C . ALA A 1 175 ? 32.872 22.205 23.590 1.00 94.00 175 ALA A C 1
ATOM 1344 O O . ALA A 1 175 ? 31.696 21.849 23.662 1.00 94.00 175 ALA A O 1
ATOM 1345 N N . PHE A 1 176 ? 33.831 21.348 23.226 1.00 95.62 176 PHE A N 1
ATOM 1346 C CA . PHE A 1 176 ? 33.599 19.915 23.037 1.00 95.62 176 PHE A CA 1
ATOM 1347 C C . PHE A 1 176 ? 33.348 19.194 24.368 1.00 95.62 176 PHE A C 1
ATOM 1349 O O . PHE A 1 176 ? 32.411 18.407 24.492 1.00 95.62 176 PHE A O 1
ATOM 1356 N N . GLU A 1 177 ? 34.144 19.494 25.387 1.00 96.00 177 GLU A N 1
ATOM 1357 C CA . GLU A 1 177 ? 33.993 18.907 26.716 1.00 96.00 177 GLU A CA 1
ATOM 1358 C C . GLU A 1 177 ? 32.734 19.396 27.434 1.00 96.00 177 GLU A C 1
ATOM 1360 O O . GLU A 1 177 ? 32.145 18.625 28.181 1.00 96.00 177 GLU A O 1
ATOM 1365 N N . GLN A 1 178 ? 32.256 20.608 27.148 1.00 96.56 178 GLN A N 1
ATOM 1366 C CA . GLN A 1 178 ? 30.953 21.094 27.613 1.00 96.56 178 GLN A CA 1
ATOM 1367 C C . GLN A 1 178 ? 29.804 20.238 27.071 1.00 96.56 178 GLN A C 1
ATOM 1369 O O . GLN A 1 178 ? 28.899 19.854 27.810 1.00 96.56 178 GLN A O 1
ATOM 1374 N N . LYS A 1 179 ? 29.860 19.859 25.787 1.00 96.12 179 LYS A N 1
ATOM 1375 C CA . LYS A 1 179 ? 28.874 18.943 25.192 1.00 96.12 179 LYS A CA 1
ATOM 1376 C C . LYS A 1 179 ? 28.934 17.555 25.823 1.00 96.12 179 LYS A C 1
ATOM 1378 O O . LYS A 1 179 ? 27.889 16.969 26.094 1.00 96.12 179 LYS A O 1
ATOM 1383 N N . LEU A 1 180 ? 30.139 17.047 26.089 1.00 95.94 180 LEU A N 1
ATOM 1384 C CA . LEU A 1 180 ? 30.310 15.790 26.817 1.00 95.94 180 LEU A CA 1
ATOM 1385 C C . LEU A 1 180 ? 29.756 15.887 28.240 1.00 95.94 180 LEU A C 1
ATOM 1387 O O . LEU A 1 180 ? 29.090 14.958 28.684 1.00 95.94 180 LEU A O 1
ATOM 1391 N N . TRP A 1 181 ? 29.979 17.003 28.932 1.00 96.88 181 TRP A N 1
ATOM 1392 C CA . TRP A 1 181 ? 29.502 17.220 30.296 1.00 96.88 181 TRP A CA 1
ATOM 1393 C C . TRP A 1 181 ? 27.979 17.215 30.361 1.00 96.88 181 TRP A C 1
ATOM 1395 O O . TRP A 1 181 ? 27.394 16.479 31.151 1.00 96.88 181 TRP A O 1
ATOM 1405 N N . LEU A 1 182 ? 27.320 17.948 29.462 1.00 96.31 182 LEU A N 1
ATOM 1406 C CA . LEU A 1 182 ? 25.860 17.961 29.372 1.00 96.31 182 LEU A CA 1
ATOM 1407 C C . LEU A 1 182 ? 25.292 16.575 29.046 1.00 96.31 182 LEU A C 1
ATOM 1409 O O . LEU A 1 182 ? 24.291 16.163 29.631 1.00 96.31 182 LEU A O 1
ATOM 1413 N N . ALA A 1 183 ? 25.937 15.831 28.145 1.00 96.06 183 ALA A N 1
ATOM 1414 C CA . ALA A 1 183 ? 25.507 14.483 27.795 1.00 96.06 183 ALA A CA 1
ATOM 1415 C C . ALA A 1 183 ? 25.692 13.487 28.954 1.00 96.06 183 ALA A C 1
ATOM 1417 O O . ALA A 1 183 ? 24.820 12.648 29.179 1.00 96.06 183 ALA A O 1
ATOM 1418 N N . PHE A 1 184 ? 26.782 13.625 29.713 1.00 96.88 184 PHE A N 1
ATOM 1419 C CA . PHE A 1 184 ? 27.057 12.857 30.925 1.00 96.88 184 PHE A CA 1
ATOM 1420 C C . PHE A 1 184 ? 26.008 13.136 32.009 1.00 96.88 184 PHE A C 1
ATOM 1422 O O . PHE A 1 184 ? 25.341 12.211 32.465 1.00 96.88 184 PHE A O 1
ATOM 1429 N N . CYS A 1 185 ? 25.772 14.408 32.344 1.00 96.38 185 CYS A N 1
ATOM 1430 C CA . CYS A 1 185 ? 24.767 14.822 33.330 1.00 96.38 185 CYS A CA 1
ATOM 1431 C C . CYS A 1 185 ? 23.339 14.418 32.939 1.00 96.38 185 CYS A C 1
ATOM 1433 O O . CYS A 1 185 ? 22.504 14.169 33.800 1.00 96.38 185 CYS A O 1
ATOM 1435 N N . ALA A 1 186 ? 23.035 14.327 31.642 1.00 94.69 186 ALA A N 1
ATOM 1436 C CA . ALA A 1 186 ? 21.718 13.895 31.186 1.00 94.69 186 ALA A CA 1
ATOM 1437 C C . ALA A 1 186 ? 21.460 12.388 31.396 1.00 94.69 186 ALA A C 1
ATOM 1439 O O . ALA A 1 186 ? 20.303 11.957 31.310 1.00 94.69 186 ALA A O 1
ATOM 1440 N N . VAL A 1 187 ? 22.517 11.594 31.586 1.00 95.69 187 VAL A N 1
ATOM 1441 C CA . VAL A 1 187 ? 22.482 10.133 31.758 1.00 95.69 187 VAL A CA 1
ATOM 1442 C C . VAL A 1 187 ? 22.755 9.724 33.207 1.00 95.69 187 VAL A C 1
ATOM 1444 O O . VAL A 1 187 ? 22.187 8.745 33.680 1.00 95.69 187 VAL A O 1
ATOM 1447 N N . ASP A 1 188 ? 23.571 10.491 33.924 1.00 97.00 188 ASP A N 1
ATOM 1448 C CA . ASP A 1 188 ? 23.778 10.377 35.366 1.00 97.00 188 ASP A CA 1
ATOM 1449 C C . ASP A 1 188 ? 22.548 10.926 36.112 1.00 97.00 188 ASP A C 1
ATOM 1451 O O . ASP A 1 188 ? 22.508 12.066 36.574 1.00 97.00 188 ASP A O 1
ATOM 1455 N N . THR A 1 189 ? 21.492 10.116 36.168 1.00 92.19 189 THR A N 1
ATOM 1456 C CA . THR A 1 189 ? 20.236 10.483 36.830 1.00 92.19 189 THR A CA 1
ATOM 1457 C C . THR A 1 189 ? 20.336 10.472 38.354 1.00 92.19 189 THR A C 1
ATOM 1459 O O . THR A 1 189 ? 19.497 11.089 39.001 1.00 92.19 189 THR A O 1
ATOM 1462 N N . ASP A 1 190 ? 21.321 9.773 38.931 1.00 92.31 190 ASP A N 1
ATOM 1463 C CA . ASP A 1 190 ? 21.408 9.512 40.373 1.00 92.31 190 ASP A CA 1
ATOM 1464 C C . ASP A 1 190 ? 22.288 10.502 41.145 1.00 92.31 190 ASP A C 1
ATOM 1466 O O . ASP A 1 190 ? 22.313 10.453 42.371 1.00 92.31 190 ASP A O 1
ATOM 1470 N N . GLY A 1 191 ? 22.989 11.421 40.476 1.00 93.62 191 GLY A N 1
ATOM 1471 C CA . GLY A 1 191 ? 23.876 12.339 41.203 1.00 93.62 191 GLY A CA 1
ATOM 1472 C C . GLY A 1 191 ? 25.293 11.808 41.374 1.00 93.62 191 GLY A C 1
ATOM 1473 O O . GLY A 1 191 ? 26.127 12.530 41.909 1.00 93.62 191 GLY A O 1
ATOM 1474 N N . SER A 1 192 ? 25.575 10.565 40.971 1.00 94.38 192 SER A N 1
ATOM 1475 C CA . SER A 1 192 ? 26.729 9.830 41.497 1.00 94.38 192 SER A CA 1
ATOM 1476 C C . SER A 1 192 ? 28.079 10.280 40.941 1.00 94.38 192 SER A C 1
ATOM 1478 O O . SER A 1 192 ? 29.113 9.852 41.447 1.00 94.38 192 SER A O 1
ATOM 1480 N N . GLY A 1 193 ? 28.101 11.099 39.886 1.00 95.50 193 GLY A N 1
ATOM 1481 C CA . GLY A 1 193 ? 29.330 11.415 39.158 1.00 95.50 193 GLY A CA 1
ATOM 1482 C C . GLY A 1 193 ? 29.846 10.228 38.340 1.00 95.50 193 GLY A C 1
ATOM 1483 O O . GLY A 1 193 ? 30.967 10.271 37.822 1.00 95.50 193 GLY A O 1
ATOM 1484 N N . THR A 1 194 ? 29.031 9.175 38.198 1.00 97.12 194 THR A N 1
ATOM 1485 C CA . THR A 1 194 ? 29.342 7.948 37.463 1.00 97.12 194 THR A CA 1
ATOM 1486 C C . THR A 1 194 ? 28.147 7.516 36.616 1.00 97.12 194 THR A C 1
ATOM 1488 O O . THR A 1 194 ? 27.004 7.611 37.048 1.00 97.12 194 THR A O 1
ATOM 1491 N N . ILE A 1 195 ? 28.384 6.995 35.412 1.00 96.81 195 ILE A N 1
ATOM 1492 C CA . ILE A 1 195 ? 27.329 6.386 34.590 1.00 96.81 195 ILE A CA 1
ATOM 1493 C C . ILE A 1 195 ? 27.555 4.879 34.477 1.00 96.81 195 ILE A C 1
ATOM 1495 O O . ILE A 1 195 ? 28.690 4.437 34.277 1.00 96.81 195 ILE A O 1
ATOM 1499 N N . PRO A 1 196 ? 26.512 4.040 34.587 1.00 95.56 196 PRO A N 1
ATOM 1500 C CA . PRO A 1 196 ? 26.663 2.615 34.350 1.00 95.56 196 PRO A CA 1
ATOM 1501 C C . PRO A 1 196 ? 27.070 2.381 32.896 1.00 95.56 196 PRO A C 1
ATOM 1503 O O . PRO A 1 196 ? 26.575 3.022 31.972 1.00 95.56 196 PRO A O 1
ATOM 1506 N N . ARG A 1 197 ? 27.965 1.423 32.668 1.00 91.88 197 ARG A N 1
ATOM 1507 C CA . ARG A 1 197 ? 28.579 1.205 31.353 1.00 91.88 197 ARG A CA 1
ATOM 1508 C C . ARG A 1 197 ? 27.577 0.905 30.234 1.00 91.88 197 ARG A C 1
ATOM 1510 O O . ARG A 1 197 ? 27.849 1.227 29.082 1.00 91.88 197 ARG A O 1
ATOM 1517 N N . ARG A 1 198 ? 26.416 0.328 30.562 1.00 92.12 198 ARG A N 1
ATOM 1518 C CA . ARG A 1 198 ? 25.311 0.114 29.609 1.00 92.12 198 ARG A CA 1
ATOM 1519 C C . ARG A 1 198 ? 24.750 1.424 29.036 1.00 92.12 198 ARG A C 1
ATOM 1521 O O . ARG A 1 198 ? 24.304 1.437 27.898 1.00 92.12 198 ARG A O 1
ATOM 1528 N N . GLU A 1 199 ? 24.852 2.518 29.786 1.00 95.38 199 GLU A N 1
ATOM 1529 C CA . GLU A 1 199 ? 24.391 3.855 29.398 1.00 95.38 199 GLU A CA 1
ATOM 1530 C C . GLU A 1 199 ? 25.484 4.701 28.723 1.00 95.38 199 GLU A C 1
ATOM 1532 O O . GLU A 1 199 ? 25.215 5.797 28.233 1.00 95.38 199 GLU A O 1
ATOM 1537 N N . LEU A 1 200 ? 26.723 4.196 28.649 1.00 94.31 200 LEU A N 1
ATOM 1538 C CA . LEU A 1 200 ? 27.840 4.879 27.990 1.00 94.31 200 LEU A CA 1
ATOM 1539 C C . LEU A 1 200 ? 27.505 5.224 26.534 1.00 94.31 200 LEU A C 1
ATOM 1541 O O . LEU A 1 200 ? 27.793 6.328 26.083 1.00 94.31 200 LEU A O 1
ATOM 1545 N N . THR A 1 201 ? 26.874 4.298 25.808 1.00 92.25 201 THR A N 1
ATOM 1546 C CA . THR A 1 201 ? 26.454 4.520 24.417 1.00 92.25 201 THR A CA 1
ATOM 1547 C C . THR A 1 201 ? 25.433 5.653 24.329 1.00 92.25 201 THR A C 1
ATOM 1549 O O . THR A 1 201 ? 25.618 6.565 23.535 1.00 92.25 201 THR A O 1
ATOM 1552 N N . ASN A 1 202 ? 24.434 5.669 25.217 1.00 93.94 202 ASN A N 1
ATOM 1553 C CA . ASN A 1 202 ? 23.417 6.722 25.263 1.00 93.94 202 ASN A CA 1
ATOM 1554 C C . ASN A 1 202 ? 24.028 8.098 25.572 1.00 93.94 202 ASN A C 1
ATOM 1556 O O . ASN A 1 202 ? 23.637 9.102 24.974 1.00 93.94 202 ASN A O 1
ATOM 1560 N N . ALA A 1 203 ? 25.013 8.155 26.474 1.00 94.62 203 ALA A N 1
ATOM 1561 C CA . ALA A 1 203 ? 25.745 9.383 26.773 1.00 94.62 203 ALA A CA 1
ATOM 1562 C C . ALA A 1 203 ? 26.588 9.856 25.572 1.00 94.62 203 ALA A C 1
ATOM 1564 O O . ALA A 1 203 ? 26.605 11.044 25.258 1.00 94.62 203 ALA A O 1
ATOM 1565 N N . LEU A 1 204 ? 27.246 8.945 24.847 1.00 94.38 204 LEU A N 1
ATOM 1566 C CA . LEU A 1 204 ? 28.011 9.284 23.638 1.00 94.38 204 LEU A CA 1
ATOM 1567 C C . LEU A 1 204 ? 27.106 9.724 22.474 1.00 94.38 204 LEU A C 1
ATOM 1569 O O . LEU A 1 204 ? 27.442 10.674 21.763 1.00 94.38 204 LEU A O 1
ATOM 1573 N N . ASP A 1 205 ? 25.942 9.098 22.309 1.00 92.56 205 ASP A N 1
ATOM 1574 C CA . ASP A 1 205 ? 24.961 9.455 21.280 1.00 92.56 205 ASP A CA 1
ATOM 1575 C C . ASP A 1 205 ? 24.389 10.856 21.523 1.00 92.56 205 ASP A C 1
ATOM 1577 O O . ASP A 1 205 ? 24.307 11.667 20.598 1.00 92.56 205 ASP A O 1
ATOM 1581 N N . ARG A 1 206 ? 24.086 11.193 22.784 1.00 93.62 206 ARG A N 1
ATOM 1582 C CA . ARG A 1 206 ? 23.645 12.542 23.180 1.00 93.62 206 ARG A CA 1
ATOM 1583 C C . ARG A 1 206 ? 24.718 13.610 22.980 1.00 93.62 206 ARG A C 1
ATOM 1585 O O . ARG A 1 206 ? 24.378 14.759 22.713 1.00 93.62 206 ARG A O 1
ATOM 1592 N N . ALA A 1 207 ? 25.995 13.237 23.036 1.00 93.88 207 ALA A N 1
ATOM 1593 C CA . ALA A 1 207 ? 27.107 14.112 22.668 1.00 93.88 207 ALA A CA 1
ATOM 1594 C C . ALA A 1 207 ? 27.325 14.220 21.141 1.00 93.88 207 ALA A C 1
ATOM 1596 O O . ALA A 1 207 ? 28.318 14.807 20.709 1.00 93.88 207 ALA A O 1
ATOM 1597 N N . ALA A 1 208 ? 26.419 13.663 20.325 1.00 90.00 208 ALA A N 1
ATOM 1598 C CA . ALA A 1 208 ? 26.515 13.569 18.868 1.00 90.00 208 ALA A CA 1
ATOM 1599 C C . ALA A 1 208 ? 27.737 12.768 18.370 1.00 90.00 208 ALA A C 1
ATOM 1601 O O . ALA A 1 208 ? 28.271 13.039 17.296 1.00 90.00 208 ALA A O 1
ATOM 1602 N N . MET A 1 209 ? 28.166 11.748 19.125 1.00 87.31 209 MET A N 1
ATOM 1603 C CA . MET A 1 209 ? 29.280 10.854 18.764 1.00 87.31 209 MET A CA 1
ATOM 1604 C C . MET A 1 209 ? 28.827 9.452 18.316 1.00 87.31 209 MET A C 1
ATOM 1606 O O . MET A 1 209 ? 29.592 8.488 18.384 1.00 87.31 209 MET A O 1
ATOM 1610 N N . ALA A 1 210 ? 27.599 9.343 17.798 1.00 67.56 210 ALA A N 1
ATOM 1611 C CA . ALA A 1 210 ? 26.950 8.082 17.422 1.00 67.56 210 ALA A CA 1
ATOM 1612 C C . ALA A 1 210 ? 27.668 7.279 16.317 1.00 67.56 210 ALA A C 1
ATOM 1614 O O . ALA A 1 210 ? 27.494 6.063 16.205 1.00 67.56 210 ALA A O 1
ATOM 1615 N N . SER A 1 211 ? 28.518 7.919 15.500 1.00 57.06 211 SER A N 1
ATOM 1616 C CA . SER A 1 211 ? 29.221 7.237 14.401 1.00 57.06 211 SER A CA 1
ATOM 1617 C C . SER A 1 211 ? 30.370 6.332 14.866 1.00 57.06 211 SER A C 1
ATOM 1619 O O . SER A 1 211 ? 30.934 5.585 14.062 1.00 57.06 211 SER A O 1
ATOM 1621 N N . ILE A 1 212 ? 30.706 6.343 16.161 1.00 59.91 212 ILE A N 1
ATOM 1622 C CA . ILE A 1 212 ? 31.893 5.674 16.690 1.00 59.91 212 ILE A CA 1
ATOM 1623 C C . ILE A 1 212 ? 31.480 4.621 17.726 1.00 59.91 212 ILE A C 1
ATOM 1625 O O . ILE A 1 212 ? 31.648 4.800 18.930 1.00 59.91 212 ILE A O 1
ATOM 1629 N N . ARG A 1 213 ? 30.942 3.481 17.257 1.00 57.81 213 ARG A N 1
ATOM 1630 C CA . ARG A 1 213 ? 30.624 2.331 18.128 1.00 57.81 213 ARG A CA 1
ATOM 1631 C C . ARG A 1 213 ? 31.878 1.882 18.882 1.00 57.81 213 ARG A C 1
ATOM 1633 O O . ARG A 1 213 ? 32.793 1.285 18.307 1.00 57.81 213 ARG A O 1
ATOM 1640 N N . ALA A 1 214 ? 31.898 2.150 20.183 1.00 52.94 214 ALA A N 1
ATOM 1641 C CA . ALA A 1 214 ? 32.973 1.795 21.093 1.00 52.94 214 ALA A CA 1
ATOM 1642 C C . ALA A 1 214 ? 33.112 0.266 21.217 1.00 52.94 214 ALA A C 1
ATOM 1644 O O . ALA A 1 214 ? 32.516 -0.368 22.082 1.00 52.94 214 ALA A O 1
ATOM 1645 N N . LYS A 1 215 ? 33.965 -0.352 20.391 1.00 59.25 215 LYS A N 1
ATOM 1646 C CA . LYS A 1 215 ? 34.540 -1.671 20.700 1.00 59.25 215 LYS A CA 1
ATOM 1647 C C . LYS A 1 215 ? 35.602 -1.501 21.792 1.00 59.25 215 LYS A C 1
ATOM 1649 O O . LYS A 1 215 ? 36.794 -1.580 21.511 1.00 59.25 215 LYS A O 1
ATOM 1654 N N . HIS A 1 216 ? 35.190 -1.214 23.025 1.00 51.66 216 HIS A N 1
ATOM 1655 C CA . HIS A 1 216 ? 36.112 -1.117 24.157 1.00 51.66 216 H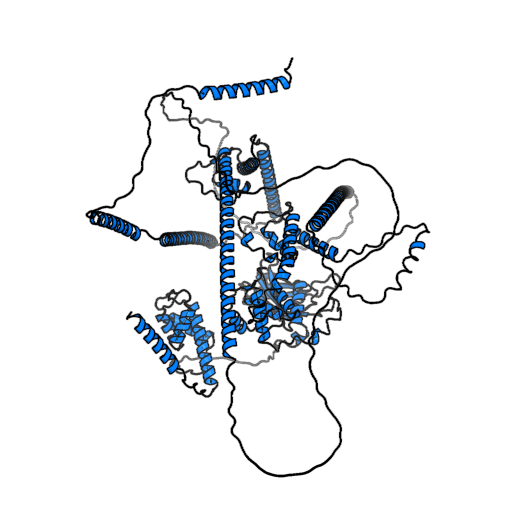IS A CA 1
ATOM 1656 C C . HIS A 1 216 ? 35.933 -2.288 25.135 1.00 51.66 216 HIS A C 1
ATOM 1658 O O . HIS A 1 216 ? 34.912 -2.409 25.802 1.00 51.66 216 HIS A O 1
ATOM 1664 N N . ALA A 1 217 ? 36.971 -3.133 25.142 1.00 39.31 217 ALA A N 1
ATOM 1665 C CA . ALA A 1 217 ? 37.481 -4.105 26.119 1.00 39.31 217 ALA A CA 1
ATOM 1666 C C . ALA A 1 217 ? 36.575 -4.591 27.273 1.00 39.31 217 ALA A C 1
ATOM 1668 O O . ALA A 1 217 ? 36.277 -3.850 28.212 1.00 39.31 217 ALA A O 1
ATOM 1669 N N . SER A 1 218 ? 36.270 -5.891 27.260 1.00 43.81 218 SER A N 1
ATOM 1670 C CA . SER A 1 218 ? 35.903 -6.701 28.429 1.00 43.81 218 SER A CA 1
ATOM 1671 C C . SER A 1 218 ? 36.978 -6.576 29.522 1.00 43.81 218 SER A C 1
ATOM 1673 O O . SER A 1 218 ? 38.142 -6.849 29.242 1.00 43.81 218 SER A O 1
ATOM 1675 N N . GLY A 1 219 ? 36.609 -6.150 30.737 1.00 57.31 219 GLY A N 1
ATOM 1676 C CA . GLY A 1 219 ? 37.523 -6.105 31.897 1.00 57.31 219 GLY A CA 1
ATOM 1677 C C . GLY A 1 219 ? 37.720 -4.744 32.585 1.00 57.31 219 GLY A C 1
ATOM 1678 O O . GLY A 1 219 ? 38.693 -4.576 33.305 1.00 57.31 219 GLY A O 1
ATOM 1679 N N . LYS A 1 220 ? 36.835 -3.763 32.373 1.00 71.06 220 LYS A N 1
ATOM 1680 C CA . LYS A 1 220 ? 36.866 -2.448 33.059 1.00 71.06 220 LYS A CA 1
ATOM 1681 C C . LYS A 1 220 ? 35.637 -2.273 33.967 1.00 71.06 220 LYS A C 1
ATOM 1683 O O . LYS A 1 220 ? 34.648 -2.958 33.687 1.00 71.06 220 LYS A O 1
ATOM 1688 N N . PRO A 1 221 ? 35.688 -1.396 34.996 1.00 75.00 221 PRO A N 1
ATOM 1689 C CA . PRO A 1 221 ? 34.649 -1.261 36.021 1.00 75.00 221 PRO A CA 1
ATOM 1690 C C . PRO A 1 221 ? 33.226 -1.096 35.451 1.00 75.00 221 PRO A C 1
ATOM 1692 O O . PRO A 1 221 ? 33.049 -0.617 34.325 1.00 75.00 221 PRO A O 1
ATOM 1695 N N . PRO A 1 222 ? 32.191 -1.515 36.209 1.00 89.81 222 PRO A N 1
ATOM 1696 C CA . PRO A 1 222 ? 30.794 -1.484 35.762 1.00 89.81 222 PRO A CA 1
ATOM 1697 C C . PRO A 1 222 ? 30.243 -0.061 35.587 1.00 89.81 222 PRO A C 1
ATOM 1699 O O . PRO A 1 222 ? 29.227 0.126 34.911 1.00 89.81 222 PRO A O 1
ATOM 1702 N N . ARG A 1 223 ? 30.912 0.938 36.171 1.00 96.00 223 ARG A N 1
ATOM 1703 C CA . ARG A 1 223 ? 30.570 2.359 36.106 1.00 96.00 223 ARG A CA 1
ATOM 1704 C C . ARG A 1 223 ? 31.743 3.151 35.529 1.00 96.00 223 ARG A C 1
ATOM 1706 O O . ARG A 1 223 ? 32.890 2.766 35.719 1.00 96.00 223 ARG A O 1
ATOM 1713 N N . VAL A 1 224 ? 31.420 4.210 34.794 1.00 96.31 224 VAL A N 1
ATOM 1714 C CA . VAL A 1 224 ? 32.354 5.111 34.114 1.00 96.31 224 VAL A CA 1
ATOM 1715 C C . VAL A 1 224 ? 32.233 6.475 34.776 1.00 96.31 224 VAL A C 1
ATOM 1717 O O . VAL A 1 224 ? 31.159 7.077 34.747 1.00 96.31 224 VAL A O 1
ATOM 1720 N N . GLU A 1 225 ? 33.309 6.960 35.382 1.00 97.62 225 GLU A N 1
ATOM 1721 C CA . GLU A 1 225 ? 33.339 8.298 35.986 1.00 97.62 225 GLU A CA 1
ATOM 1722 C C . GLU A 1 225 ? 33.407 9.396 34.914 1.00 97.62 225 GLU A C 1
ATOM 1724 O O . GLU A 1 225 ? 33.816 9.147 33.775 1.00 97.62 225 GLU A O 1
ATOM 1729 N N . TRP A 1 226 ? 33.077 10.642 35.274 1.00 96.94 226 TRP A N 1
ATOM 1730 C CA . TRP A 1 226 ? 33.192 11.788 34.357 1.00 96.94 226 TRP A CA 1
ATOM 1731 C C . TRP A 1 226 ? 34.578 11.893 33.699 1.00 96.94 226 TRP A C 1
ATOM 1733 O O . TRP A 1 226 ? 34.676 12.111 32.489 1.00 96.94 226 TRP A O 1
ATOM 1743 N N . HIS A 1 227 ? 35.659 11.702 34.463 1.00 96.62 227 HIS A N 1
ATOM 1744 C CA . HIS A 1 227 ? 37.019 11.782 33.924 1.00 96.62 227 HIS A CA 1
ATOM 1745 C C . HIS A 1 227 ? 37.278 10.706 32.857 1.00 96.62 227 HIS A C 1
ATOM 1747 O O . HIS A 1 227 ? 37.841 10.994 31.798 1.00 96.62 227 HIS A O 1
ATOM 1753 N N . GLU A 1 228 ? 36.799 9.481 33.086 1.00 96.12 228 GLU A N 1
ATOM 1754 C CA . GLU A 1 228 ? 36.896 8.392 32.116 1.00 96.12 228 GLU A CA 1
ATOM 1755 C C . GLU A 1 228 ? 36.034 8.653 30.876 1.00 96.12 228 GLU A C 1
ATOM 1757 O O . GLU A 1 228 ? 36.499 8.453 29.752 1.00 96.12 228 GLU A O 1
ATOM 1762 N N . PHE A 1 229 ? 34.806 9.151 31.054 1.00 96.44 229 PHE A N 1
ATOM 1763 C CA . PHE A 1 229 ? 33.919 9.524 29.952 1.00 96.44 229 PHE A CA 1
ATOM 1764 C C . PHE A 1 229 ? 34.535 10.627 29.077 1.00 96.44 229 PHE A C 1
ATOM 1766 O O . PHE A 1 229 ? 34.552 10.513 27.848 1.00 96.44 229 PHE A O 1
ATOM 1773 N N . ARG A 1 230 ? 35.125 11.655 29.702 1.00 97.12 230 ARG A N 1
ATOM 1774 C CA . ARG A 1 230 ? 35.860 12.735 29.028 1.00 97.12 230 ARG A CA 1
ATOM 1775 C C . ARG A 1 230 ? 37.043 12.195 28.219 1.00 97.12 230 ARG A C 1
ATOM 1777 O O . ARG A 1 230 ? 37.192 12.557 27.051 1.00 97.12 230 ARG A O 1
ATOM 1784 N N . LEU A 1 231 ? 37.853 11.301 28.795 1.00 96.25 231 LEU A N 1
ATOM 1785 C CA . LEU A 1 231 ? 38.982 10.668 28.098 1.00 96.25 231 LEU A CA 1
ATOM 1786 C C . LEU A 1 231 ? 38.524 9.809 26.915 1.00 96.25 231 LEU A C 1
ATOM 1788 O O . LEU A 1 231 ? 39.132 9.873 25.843 1.00 96.25 231 LEU A O 1
ATOM 1792 N N . ILE A 1 232 ? 37.447 9.035 27.081 1.00 94.69 232 ILE A N 1
ATOM 1793 C CA . ILE A 1 232 ? 36.841 8.261 25.992 1.00 94.69 232 ILE A CA 1
ATOM 1794 C C . ILE A 1 232 ? 36.428 9.215 24.869 1.00 94.69 232 ILE A C 1
ATOM 1796 O O . ILE A 1 232 ? 36.840 9.016 23.727 1.00 94.69 232 ILE A O 1
ATOM 1800 N N . GLY A 1 233 ? 35.706 10.294 25.180 1.00 94.19 233 GLY A N 1
ATOM 1801 C CA . GLY A 1 233 ? 35.268 11.260 24.175 1.00 94.19 233 GLY A CA 1
ATOM 1802 C C . GLY A 1 233 ? 36.416 11.923 23.408 1.00 94.19 233 GLY A C 1
ATOM 1803 O O . GLY A 1 233 ? 36.391 11.966 22.177 1.00 94.19 233 GLY A O 1
ATOM 1804 N N . GLN A 1 234 ? 37.478 12.346 24.099 1.00 95.31 234 GLN A N 1
ATOM 1805 C CA . GLN A 1 234 ? 38.677 12.901 23.455 1.00 95.31 234 GLN A CA 1
ATOM 1806 C C . GLN A 1 234 ? 39.377 11.887 22.532 1.00 95.31 234 GLN A C 1
ATOM 1808 O O . GLN A 1 234 ? 39.817 12.241 21.436 1.00 95.31 234 GLN A O 1
ATOM 1813 N N . GLN A 1 235 ? 39.479 10.617 22.944 1.00 94.56 235 GLN A N 1
ATOM 1814 C CA . GLN A 1 235 ? 40.088 9.565 22.122 1.00 94.56 235 GLN A CA 1
ATOM 1815 C C . GLN A 1 235 ? 39.281 9.283 20.851 1.00 94.56 235 GLN A C 1
ATOM 1817 O O . GLN A 1 235 ? 39.870 9.050 19.791 1.00 94.56 235 GLN A O 1
ATOM 1822 N N . LEU A 1 236 ? 37.948 9.305 20.940 1.00 92.12 236 LEU A N 1
ATOM 1823 C CA . LEU A 1 236 ? 37.079 9.109 19.782 1.00 92.12 236 LEU A CA 1
ATOM 1824 C C . LEU A 1 236 ? 37.191 10.281 18.794 1.00 92.12 236 LEU A C 1
ATOM 1826 O O . LEU A 1 236 ? 37.336 10.034 17.596 1.00 92.12 236 LEU A O 1
ATOM 1830 N N . CYS A 1 237 ? 37.243 11.524 19.286 1.00 90.88 237 CYS A N 1
ATOM 1831 C CA . CYS A 1 237 ? 37.444 12.713 18.449 1.00 90.88 237 CYS A CA 1
ATOM 1832 C C . CYS A 1 237 ? 38.762 12.643 17.656 1.00 90.88 237 CYS A C 1
ATOM 1834 O O . CYS A 1 237 ? 38.755 12.739 16.430 1.00 90.88 237 CYS A O 1
ATOM 1836 N N . ARG A 1 238 ? 39.888 12.331 18.320 1.00 91.75 238 ARG A N 1
ATOM 1837 C CA . ARG A 1 238 ? 41.195 12.185 17.643 1.00 91.75 238 ARG A CA 1
ATOM 1838 C C . ARG A 1 238 ? 41.195 11.084 16.578 1.00 91.75 238 ARG A C 1
ATOM 1840 O O . ARG A 1 238 ? 41.851 11.205 15.547 1.00 91.75 238 ARG A O 1
ATOM 1847 N N . ARG A 1 239 ? 40.476 9.979 16.806 1.00 88.81 239 ARG A N 1
ATOM 1848 C CA . ARG A 1 239 ? 40.356 8.896 15.812 1.00 88.81 239 ARG A CA 1
ATOM 1849 C C . ARG A 1 239 ? 39.555 9.327 14.586 1.00 88.81 239 ARG A C 1
ATOM 1851 O O . ARG A 1 239 ? 39.920 8.931 13.478 1.00 88.81 239 ARG A O 1
ATOM 1858 N N . ALA A 1 240 ? 38.500 10.118 14.778 1.00 83.88 240 ALA A N 1
ATOM 1859 C CA . ALA A 1 240 ? 37.710 10.663 13.680 1.00 83.88 240 ALA A CA 1
ATOM 1860 C C . ALA A 1 240 ? 38.573 11.563 12.780 1.00 83.88 240 ALA A C 1
ATOM 1862 O O . ALA A 1 240 ? 38.637 11.316 11.574 1.00 83.88 240 ALA A O 1
ATOM 1863 N N . GLU A 1 241 ? 39.343 12.482 13.371 1.00 86.88 241 GLU A N 1
ATOM 1864 C CA . GLU A 1 241 ? 40.265 13.382 12.656 1.00 86.88 241 GLU A CA 1
ATOM 1865 C C . GLU A 1 241 ? 41.292 12.614 11.802 1.00 86.88 241 GLU A C 1
ATOM 1867 O O . GLU A 1 241 ? 41.486 12.903 10.618 1.00 86.88 241 GLU A O 1
ATOM 1872 N N . VAL A 1 242 ? 41.912 11.566 12.361 1.00 90.94 242 VAL A N 1
ATOM 1873 C CA . VAL A 1 242 ? 42.877 10.727 11.622 1.00 90.94 242 VAL A CA 1
ATOM 1874 C C . VAL A 1 242 ? 42.204 9.973 10.469 1.00 90.94 242 VAL A C 1
ATOM 1876 O O . VAL A 1 242 ? 42.792 9.816 9.394 1.00 90.94 242 VAL A O 1
ATOM 1879 N N . SER A 1 243 ? 40.971 9.498 10.664 1.00 84.75 243 SER A N 1
ATOM 1880 C CA . SER A 1 243 ? 40.232 8.765 9.630 1.00 84.75 243 SER A CA 1
ATOM 1881 C C . SER A 1 243 ? 39.838 9.656 8.447 1.00 84.75 243 SER A C 1
ATOM 1883 O O . SER A 1 243 ? 39.931 9.222 7.295 1.00 84.75 243 SER A O 1
ATOM 1885 N N . GLU A 1 244 ? 39.483 10.912 8.717 1.00 85.00 244 GLU A N 1
ATOM 1886 C CA . GLU A 1 244 ? 39.124 11.903 7.706 1.00 85.00 244 GLU A CA 1
ATOM 1887 C C . GLU A 1 244 ? 40.347 12.315 6.874 1.00 85.00 244 GLU A C 1
ATOM 1889 O O . GLU A 1 244 ? 40.301 12.284 5.640 1.00 85.00 244 GLU A O 1
ATOM 1894 N N . ALA A 1 245 ? 41.490 12.554 7.526 1.00 86.44 245 ALA A N 1
ATOM 1895 C CA . ALA A 1 245 ? 42.758 12.817 6.844 1.00 86.44 245 ALA A CA 1
ATOM 1896 C C . ALA A 1 245 ? 43.189 11.645 5.933 1.00 86.44 245 ALA A C 1
ATOM 1898 O O . ALA A 1 245 ? 43.649 11.841 4.798 1.00 86.44 245 ALA A O 1
ATOM 1899 N N . ALA A 1 246 ? 42.986 10.402 6.383 1.00 87.44 246 ALA A N 1
ATOM 1900 C CA . ALA A 1 246 ? 43.271 9.216 5.578 1.00 87.44 246 ALA A CA 1
ATOM 1901 C C . ALA A 1 246 ? 42.315 9.081 4.376 1.00 87.44 246 ALA A C 1
ATOM 1903 O O . ALA A 1 246 ? 42.746 8.703 3.280 1.00 87.44 246 ALA A O 1
ATOM 1904 N N . ALA A 1 247 ? 41.030 9.405 4.546 1.00 80.88 247 ALA A N 1
ATOM 1905 C CA . ALA A 1 247 ? 40.042 9.390 3.470 1.00 80.88 247 ALA A CA 1
ATOM 1906 C C . ALA A 1 247 ? 40.342 10.451 2.397 1.00 80.88 247 ALA A C 1
ATOM 1908 O O . ALA A 1 247 ? 40.363 10.124 1.207 1.00 80.88 247 ALA A O 1
ATOM 1909 N N . ALA A 1 248 ? 40.672 11.681 2.806 1.00 83.31 248 ALA A N 1
ATOM 1910 C CA . ALA A 1 248 ? 41.072 12.761 1.902 1.00 83.31 248 ALA A CA 1
ATOM 1911 C C . ALA A 1 248 ? 42.274 12.359 1.027 1.00 83.31 248 ALA A C 1
ATOM 1913 O O . ALA A 1 248 ? 42.262 12.541 -0.195 1.00 83.31 248 ALA A O 1
ATOM 1914 N N . THR A 1 249 ? 43.271 11.708 1.633 1.00 91.94 249 THR A N 1
ATOM 1915 C CA . THR A 1 249 ? 44.459 11.204 0.924 1.00 91.94 249 THR A CA 1
ATOM 1916 C C . THR A 1 249 ? 44.098 10.161 -0.143 1.00 91.94 249 THR A C 1
ATOM 1918 O O . THR A 1 249 ? 44.594 10.213 -1.273 1.00 91.94 249 THR A O 1
ATOM 1921 N N . ARG A 1 250 ? 43.185 9.228 0.166 1.00 89.06 250 ARG A N 1
ATOM 1922 C CA . ARG A 1 250 ? 42.729 8.203 -0.794 1.00 89.06 250 ARG A CA 1
ATOM 1923 C C . ARG A 1 250 ? 41.966 8.808 -1.972 1.00 89.06 250 ARG A C 1
ATOM 1925 O O . ARG A 1 250 ? 42.163 8.376 -3.108 1.00 89.06 250 ARG A O 1
ATOM 1932 N N . ILE A 1 251 ? 41.132 9.818 -1.720 1.00 85.75 251 ILE A N 1
ATOM 1933 C CA . ILE A 1 251 ? 40.384 10.528 -2.767 1.00 85.75 251 ILE A CA 1
ATOM 1934 C C . ILE A 1 251 ? 41.353 11.244 -3.716 1.00 85.75 251 ILE A C 1
ATOM 1936 O O . ILE A 1 251 ? 41.235 11.098 -4.936 1.00 85.75 251 ILE A O 1
ATOM 1940 N N . GLN A 1 252 ? 42.363 11.941 -3.186 1.00 86.69 252 GLN A N 1
ATOM 1941 C CA . GLN A 1 252 ? 43.387 12.583 -4.018 1.00 86.69 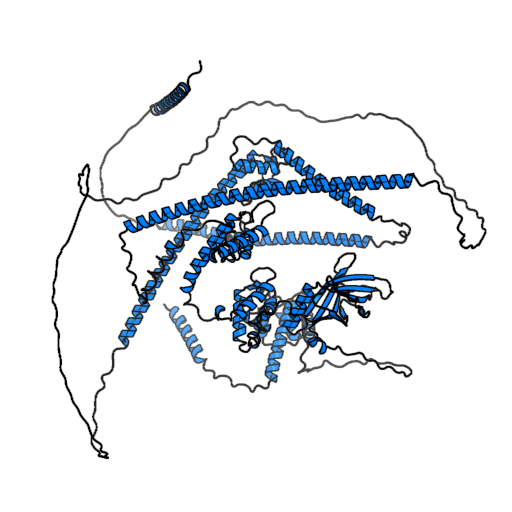252 GLN A CA 1
ATOM 1942 C C . GLN A 1 252 ? 44.155 11.574 -4.888 1.00 86.69 252 GLN A C 1
ATOM 1944 O O . GLN A 1 252 ? 44.375 11.824 -6.077 1.00 86.69 252 GLN A O 1
ATOM 1949 N N . ALA A 1 253 ? 44.512 10.407 -4.343 1.00 87.12 253 ALA A N 1
ATOM 1950 C CA . ALA A 1 253 ? 45.169 9.347 -5.109 1.00 87.12 253 ALA A CA 1
ATOM 1951 C C . ALA A 1 253 ? 44.277 8.796 -6.242 1.00 87.12 253 ALA A C 1
ATOM 1953 O O . ALA A 1 253 ? 44.739 8.605 -7.372 1.00 87.12 253 ALA A O 1
ATOM 1954 N N . ALA A 1 254 ? 42.981 8.599 -5.980 1.00 82.56 254 ALA A N 1
ATOM 1955 C CA . ALA A 1 254 ? 42.024 8.116 -6.975 1.00 82.56 254 ALA A CA 1
ATOM 1956 C C . ALA A 1 254 ? 41.827 9.108 -8.138 1.00 82.56 254 ALA A C 1
ATOM 1958 O O . ALA A 1 254 ? 41.759 8.698 -9.304 1.00 82.56 254 ALA A O 1
ATOM 1959 N N . LEU A 1 255 ? 41.793 10.411 -7.841 1.00 86.88 255 LEU A N 1
ATOM 1960 C CA . LEU A 1 255 ? 41.678 11.467 -8.850 1.00 86.88 255 LEU A CA 1
ATOM 1961 C C . LEU A 1 255 ? 42.899 11.507 -9.778 1.00 86.88 255 LEU A C 1
ATOM 1963 O O . LEU A 1 255 ? 42.733 11.562 -11.001 1.00 86.88 255 LEU A O 1
ATOM 1967 N N . ARG A 1 256 ? 44.114 11.368 -9.227 1.00 89.19 256 ARG A N 1
ATOM 1968 C CA . ARG A 1 256 ? 45.352 11.266 -10.023 1.00 89.19 256 ARG A CA 1
ATOM 1969 C C . ARG A 1 256 ? 45.334 10.046 -10.952 1.00 89.19 256 ARG A C 1
ATOM 1971 O O . ARG A 1 256 ? 45.634 10.170 -12.139 1.00 89.19 256 ARG A O 1
ATOM 1978 N N . GLY A 1 257 ? 44.887 8.888 -10.459 1.00 90.50 257 GLY A N 1
ATOM 1979 C CA . GLY A 1 257 ? 44.749 7.678 -11.280 1.00 90.50 257 GLY A CA 1
ATOM 1980 C C . GLY A 1 257 ? 43.710 7.803 -12.406 1.00 90.50 257 GLY A C 1
ATOM 1981 O O . GLY A 1 257 ? 43.886 7.242 -13.489 1.00 90.50 257 GLY A O 1
ATOM 1982 N N . SER A 1 258 ? 42.630 8.559 -12.188 1.00 83.38 258 SER A N 1
ATOM 1983 C CA . SER A 1 258 ? 41.609 8.829 -13.211 1.00 83.38 258 SER A CA 1
ATOM 1984 C C . SER A 1 258 ? 42.137 9.718 -14.343 1.00 83.38 258 SER A C 1
ATOM 1986 O O . SER A 1 258 ? 41.901 9.423 -15.518 1.00 83.38 258 SER A O 1
ATOM 1988 N N . ALA A 1 259 ? 42.908 10.758 -14.008 1.00 84.38 259 ALA A N 1
ATOM 1989 C CA . ALA A 1 259 ? 43.541 11.636 -14.992 1.00 84.38 259 ALA A CA 1
ATOM 1990 C C . ALA A 1 259 ? 44.524 10.870 -15.896 1.00 84.38 259 ALA A C 1
ATOM 1992 O O . ALA A 1 259 ? 44.449 10.986 -17.121 1.00 84.38 259 ALA A O 1
ATOM 1993 N N . ALA A 1 260 ? 45.356 9.998 -15.313 1.00 87.12 260 ALA A N 1
ATOM 1994 C CA . ALA A 1 260 ? 46.289 9.158 -16.067 1.00 87.12 260 ALA A CA 1
ATOM 1995 C C . ALA A 1 260 ? 45.567 8.243 -17.077 1.00 87.12 260 ALA A C 1
ATOM 1997 O O . ALA A 1 260 ? 45.940 8.173 -18.247 1.00 87.12 260 ALA A O 1
ATOM 1998 N N . ARG A 1 261 ? 44.461 7.603 -16.669 1.00 89.06 261 ARG A N 1
ATOM 1999 C CA . ARG A 1 261 ? 43.666 6.738 -17.562 1.00 89.06 261 ARG A CA 1
ATOM 2000 C C . ARG A 1 261 ? 42.997 7.501 -18.708 1.00 89.06 261 ARG A C 1
ATOM 2002 O O . ARG A 1 261 ? 42.868 6.951 -19.802 1.00 89.06 261 ARG A O 1
ATOM 2009 N N . LYS A 1 262 ? 42.567 8.747 -18.482 1.00 86.31 262 LYS A N 1
ATOM 2010 C CA . LYS A 1 262 ? 41.998 9.599 -19.542 1.00 86.31 262 LYS A CA 1
ATOM 2011 C C . LYS A 1 262 ? 43.050 9.976 -20.588 1.00 86.31 262 LYS A C 1
ATOM 2013 O O . LYS A 1 262 ? 42.739 9.912 -21.774 1.00 86.31 262 LYS A O 1
ATOM 2018 N N . SER A 1 263 ? 44.276 10.279 -20.157 1.00 90.06 263 SER A N 1
ATOM 2019 C CA . SER A 1 263 ? 45.400 10.569 -21.060 1.0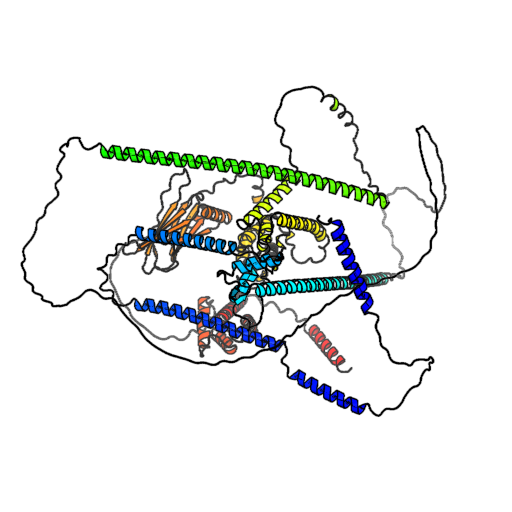0 90.06 263 SER A CA 1
ATOM 2020 C C . SER A 1 263 ? 45.691 9.391 -22.002 1.00 90.06 263 SER A C 1
ATOM 2022 O O . SER A 1 263 ? 45.639 9.542 -23.221 1.00 90.06 263 SER A O 1
ATOM 2024 N N . VAL A 1 264 ? 45.830 8.178 -21.451 1.00 92.81 264 VAL A N 1
ATOM 2025 C CA . VAL A 1 264 ? 46.099 6.957 -22.240 1.00 92.81 264 VAL A CA 1
ATOM 2026 C C . VAL A 1 264 ? 44.982 6.657 -23.250 1.00 92.81 264 VAL A C 1
ATOM 2028 O O . VAL A 1 264 ? 45.241 6.218 -24.370 1.00 92.81 264 VAL A O 1
ATOM 2031 N N . ARG A 1 265 ? 43.714 6.901 -22.891 1.00 89.75 265 ARG A N 1
ATOM 2032 C CA . ARG A 1 265 ? 42.587 6.722 -23.826 1.00 89.75 265 ARG A CA 1
ATOM 2033 C C . ARG A 1 265 ? 42.610 7.739 -24.968 1.00 89.75 265 ARG A C 1
ATOM 2035 O O . ARG A 1 265 ? 42.292 7.370 -26.097 1.00 89.75 265 ARG A O 1
ATOM 2042 N N . ALA A 1 266 ? 42.978 8.989 -24.689 1.00 88.06 266 ALA A N 1
ATOM 2043 C CA . ALA A 1 266 ? 43.096 10.022 -25.715 1.00 88.06 266 ALA A CA 1
ATOM 2044 C C . ALA A 1 266 ? 44.215 9.694 -26.716 1.00 88.06 266 ALA A C 1
ATOM 2046 O O . ALA A 1 266 ? 44.030 9.845 -27.921 1.00 88.06 266 ALA A O 1
ATOM 2047 N N . GLU A 1 267 ? 45.338 9.171 -26.229 1.00 94.56 267 GLU A N 1
ATOM 2048 C CA . GLU A 1 267 ? 46.461 8.749 -27.066 1.00 94.56 267 GLU A CA 1
ATOM 2049 C C . GLU A 1 267 ? 46.099 7.564 -27.975 1.00 94.56 267 GLU A C 1
ATOM 2051 O O . GLU A 1 267 ? 46.311 7.623 -29.186 1.00 94.56 267 GLU A O 1
ATOM 2056 N N . ARG A 1 268 ? 45.430 6.535 -27.434 1.00 94.81 268 ARG A N 1
ATOM 2057 C CA . ARG A 1 268 ? 44.936 5.398 -28.234 1.00 94.81 268 ARG A CA 1
ATOM 2058 C C . ARG A 1 268 ? 43.968 5.821 -29.338 1.00 94.81 268 ARG A C 1
ATOM 2060 O O . ARG A 1 268 ? 44.006 5.262 -30.431 1.00 94.81 268 ARG A O 1
ATOM 2067 N N . ARG A 1 269 ? 43.116 6.815 -29.072 1.00 94.19 269 ARG A N 1
ATOM 2068 C CA . ARG A 1 269 ? 42.193 7.354 -30.078 1.00 94.19 269 ARG A CA 1
ATOM 2069 C C . ARG A 1 269 ? 42.941 8.055 -31.213 1.00 94.19 269 ARG A C 1
ATOM 2071 O O . ARG A 1 269 ? 42.631 7.806 -32.373 1.00 94.19 269 ARG A O 1
ATOM 2078 N N . ARG A 1 270 ? 43.955 8.865 -30.892 1.00 95.75 270 ARG A N 1
ATOM 2079 C CA . ARG A 1 270 ? 44.804 9.522 -31.903 1.00 95.75 270 ARG A CA 1
ATOM 2080 C C . ARG A 1 270 ? 45.530 8.502 -32.782 1.00 95.75 270 ARG A C 1
ATOM 2082 O O . ARG A 1 270 ? 45.572 8.674 -33.996 1.00 95.75 270 ARG A O 1
ATOM 2089 N N . ALA A 1 271 ? 46.034 7.419 -32.189 1.00 92.69 271 ALA A N 1
ATOM 2090 C CA . ALA A 1 271 ? 46.668 6.332 -32.935 1.00 92.69 271 ALA A CA 1
ATOM 2091 C C . ALA A 1 271 ? 45.684 5.622 -33.889 1.00 92.69 271 ALA A C 1
ATOM 2093 O O . ALA A 1 271 ? 46.018 5.360 -35.043 1.00 92.69 271 ALA A O 1
ATOM 2094 N N . ALA A 1 272 ? 44.451 5.364 -33.444 1.00 92.88 272 ALA A N 1
ATOM 2095 C CA . ALA A 1 272 ? 43.423 4.745 -34.283 1.00 92.88 272 ALA A CA 1
ATOM 2096 C C . ALA A 1 272 ? 43.001 5.639 -35.466 1.00 92.88 272 ALA A C 1
ATOM 2098 O O . ALA A 1 272 ? 42.860 5.159 -36.591 1.00 92.88 272 ALA A O 1
ATOM 2099 N N . GLU A 1 273 ? 42.844 6.946 -35.238 1.00 94.94 273 GLU A N 1
ATOM 2100 C CA . GLU A 1 273 ? 42.510 7.912 -36.294 1.00 94.94 273 GLU A CA 1
ATOM 2101 C C . GLU A 1 273 ? 43.631 8.033 -37.343 1.00 94.94 273 GLU A C 1
ATOM 2103 O O . GLU A 1 273 ? 43.350 8.176 -38.537 1.00 94.94 273 GLU A O 1
ATOM 2108 N N . ALA A 1 274 ? 44.898 7.912 -36.931 1.00 94.56 274 ALA A N 1
ATOM 2109 C CA . ALA A 1 274 ? 46.035 7.897 -37.851 1.00 94.56 274 ALA A CA 1
ATOM 2110 C C . ALA A 1 274 ? 46.002 6.683 -38.801 1.00 94.56 274 ALA A C 1
ATOM 2112 O O . ALA A 1 274 ? 46.157 6.853 -40.012 1.00 94.56 274 ALA A O 1
ATOM 2113 N N . LEU A 1 275 ? 45.709 5.484 -38.282 1.00 96.62 275 LEU A N 1
ATOM 2114 C CA . LEU A 1 275 ? 45.607 4.259 -39.091 1.00 96.62 275 LEU A CA 1
ATOM 2115 C C . LEU A 1 275 ? 44.471 4.324 -40.124 1.00 96.62 275 LEU A C 1
ATOM 2117 O O . LEU A 1 275 ? 44.629 3.874 -41.261 1.00 96.62 275 LEU A O 1
ATOM 2121 N N . LEU A 1 276 ? 43.328 4.915 -39.761 1.00 94.31 276 LEU A N 1
ATOM 2122 C CA . LEU A 1 276 ? 42.205 5.087 -40.689 1.00 94.31 276 LEU A CA 1
ATOM 2123 C C . LEU A 1 276 ? 42.553 6.032 -41.846 1.00 94.31 276 LEU A C 1
ATOM 2125 O O . LEU A 1 276 ? 42.220 5.742 -42.997 1.00 94.31 276 LEU A O 1
ATOM 2129 N N . ARG A 1 277 ? 43.269 7.128 -41.564 1.00 95.06 277 ARG A N 1
ATOM 2130 C CA . ARG A 1 277 ? 43.748 8.052 -42.606 1.00 95.06 277 ARG A CA 1
ATOM 2131 C C . ARG A 1 277 ? 44.730 7.381 -43.558 1.00 95.06 277 ARG A C 1
ATOM 2133 O O . ARG A 1 277 ? 44.665 7.618 -44.762 1.00 95.06 277 ARG A O 1
ATOM 2140 N N . GLU A 1 278 ? 45.615 6.532 -43.047 1.00 95.00 278 GLU A N 1
ATOM 2141 C CA . GLU A 1 278 ? 46.556 5.789 -43.886 1.00 95.00 278 GLU A CA 1
ATOM 2142 C C . GLU A 1 278 ? 45.834 4.792 -44.805 1.00 95.00 278 GLU A C 1
ATOM 2144 O O . GLU A 1 278 ? 46.107 4.738 -46.006 1.00 95.00 278 GLU A O 1
ATOM 2149 N N . ARG A 1 279 ? 44.845 4.063 -44.276 1.00 94.38 279 ARG A N 1
ATOM 2150 C CA . ARG A 1 279 ? 44.028 3.134 -45.070 1.00 94.38 279 ARG A CA 1
ATOM 2151 C C . ARG A 1 279 ? 43.276 3.847 -46.196 1.00 94.38 279 ARG A C 1
ATOM 2153 O O . ARG A 1 279 ? 43.248 3.340 -47.315 1.00 94.38 279 ARG A O 1
ATOM 2160 N N . ALA A 1 280 ? 42.720 5.029 -45.929 1.00 89.94 280 ALA A N 1
ATOM 2161 C CA . ALA A 1 280 ? 42.035 5.833 -46.941 1.00 89.94 280 ALA A CA 1
ATOM 2162 C C . ALA A 1 280 ? 42.975 6.258 -48.084 1.00 89.94 280 ALA A C 1
ATOM 2164 O O . ALA A 1 280 ? 42.603 6.176 -49.254 1.00 89.94 280 ALA A O 1
ATOM 2165 N N . ARG A 1 281 ? 44.223 6.634 -47.766 1.00 94.06 281 ARG A N 1
ATOM 2166 C CA . ARG A 1 281 ? 45.234 6.982 -48.781 1.00 94.06 281 ARG A CA 1
ATOM 2167 C C . ARG A 1 281 ? 45.574 5.803 -49.693 1.00 94.06 281 ARG A C 1
ATOM 2169 O O . ARG A 1 281 ? 45.685 5.989 -50.901 1.00 94.06 281 ARG A O 1
ATOM 2176 N N . ARG A 1 282 ? 45.692 4.592 -49.137 1.00 90.50 282 ARG A N 1
ATOM 2177 C CA . ARG A 1 282 ? 45.986 3.379 -49.924 1.00 90.50 282 ARG A CA 1
ATOM 2178 C C . ARG A 1 282 ? 44.858 3.026 -50.895 1.00 90.50 282 ARG A C 1
ATOM 2180 O O . ARG A 1 282 ? 45.135 2.649 -52.027 1.00 90.50 282 ARG A O 1
ATOM 2187 N N . LEU A 1 283 ? 43.603 3.194 -50.478 1.00 87.94 283 LEU A N 1
ATOM 2188 C CA . LEU A 1 283 ? 42.446 2.943 -51.344 1.00 87.94 283 LEU A CA 1
ATOM 2189 C C . LEU A 1 283 ? 42.356 3.952 -52.495 1.00 87.94 283 LEU A C 1
ATOM 2191 O O . LEU A 1 283 ? 42.057 3.567 -53.619 1.00 87.94 283 LEU A O 1
ATOM 2195 N N . TYR A 1 284 ? 42.679 5.220 -52.237 1.00 82.12 284 TYR A N 1
ATOM 2196 C CA . TYR A 1 284 ? 42.666 6.253 -53.274 1.00 82.12 284 TYR A CA 1
ATOM 2197 C C . TYR A 1 284 ? 43.761 6.043 -54.336 1.00 82.12 284 TYR A C 1
ATOM 2199 O O . TYR A 1 284 ? 43.540 6.299 -55.516 1.00 82.12 284 TYR A O 1
ATOM 2207 N N . ALA A 1 285 ? 44.929 5.525 -53.940 1.00 82.38 285 ALA A N 1
ATOM 2208 C CA . ALA A 1 285 ? 46.019 5.221 -54.868 1.00 82.38 285 ALA A CA 1
ATOM 2209 C C . ALA A 1 285 ? 45.717 4.026 -55.795 1.00 82.38 285 ALA A C 1
ATOM 2211 O O . ALA A 1 285 ? 46.191 3.998 -56.927 1.00 82.38 285 ALA A O 1
ATOM 2212 N N . ALA A 1 286 ? 44.907 3.061 -55.348 1.00 78.75 286 ALA A N 1
ATOM 2213 C CA . ALA A 1 286 ? 44.593 1.854 -56.117 1.00 78.75 286 ALA A CA 1
ATOM 2214 C C . ALA A 1 286 ? 43.568 2.073 -57.252 1.00 78.75 286 ALA A C 1
ATOM 2216 O O . ALA A 1 286 ? 43.463 1.237 -58.142 1.00 78.75 286 ALA A O 1
ATOM 2217 N N . GLY A 1 287 ? 42.817 3.181 -57.247 1.00 76.25 287 GLY A N 1
ATOM 2218 C CA . GLY A 1 287 ? 41.710 3.415 -58.186 1.00 76.25 287 GLY A CA 1
ATOM 2219 C C . GLY A 1 287 ? 42.054 4.143 -59.493 1.00 76.25 287 GLY A C 1
ATOM 2220 O O . GLY A 1 287 ? 41.147 4.394 -60.279 1.00 76.25 287 GLY A O 1
ATOM 2221 N N . LYS A 1 288 ? 43.315 4.533 -59.741 1.00 61.84 288 LYS A N 1
ATOM 2222 C CA . LYS A 1 288 ? 43.667 5.497 -60.810 1.00 61.84 288 LYS A CA 1
ATOM 2223 C C . LYS A 1 288 ? 44.502 4.934 -61.975 1.00 61.84 288 LYS A C 1
ATOM 2225 O O . LYS A 1 288 ? 45.250 5.685 -62.594 1.00 61.84 288 LYS A O 1
ATOM 2230 N N . GLY A 1 289 ? 44.389 3.645 -62.300 1.00 57.38 289 GLY A N 1
ATOM 2231 C CA . GLY A 1 289 ? 45.126 3.058 -63.427 1.00 57.38 289 GLY A CA 1
ATOM 2232 C C . GLY A 1 289 ? 44.299 2.087 -64.266 1.00 57.38 289 GLY A C 1
ATOM 2233 O O . GLY A 1 289 ? 44.031 0.982 -63.812 1.00 57.38 289 GLY A O 1
ATOM 2234 N N . GLY A 1 290 ? 43.965 2.470 -65.504 1.00 48.41 290 GLY A N 1
ATOM 2235 C CA . GLY A 1 290 ? 43.585 1.519 -66.557 1.00 48.41 290 GLY A CA 1
ATOM 2236 C C . GLY A 1 290 ? 42.549 2.040 -67.554 1.00 48.41 290 GLY A C 1
ATOM 2237 O O . GLY A 1 290 ? 41.370 2.105 -67.231 1.00 48.41 290 GLY A O 1
ATOM 2238 N N . GLY A 1 291 ? 42.979 2.355 -68.780 1.00 41.53 291 GLY A N 1
ATOM 2239 C CA . GLY A 1 291 ? 42.067 2.668 -69.884 1.00 41.53 291 GLY A CA 1
ATOM 2240 C C . GLY A 1 291 ? 42.756 3.125 -71.172 1.00 41.53 291 GLY A C 1
ATOM 2241 O O . GLY A 1 291 ? 42.459 4.208 -71.656 1.00 41.53 291 GLY A O 1
ATOM 2242 N N . ALA A 1 292 ? 43.681 2.327 -71.715 1.00 46.03 292 ALA A N 1
ATOM 2243 C CA . ALA A 1 292 ? 44.174 2.479 -73.086 1.00 46.03 292 ALA A CA 1
ATOM 2244 C C . ALA A 1 292 ? 43.615 1.320 -73.925 1.00 46.03 292 ALA A C 1
ATOM 2246 O O . ALA A 1 292 ? 44.030 0.175 -73.747 1.00 46.03 292 ALA A O 1
ATOM 2247 N N . VAL A 1 293 ? 42.644 1.604 -74.798 1.00 45.09 293 VAL A N 1
ATOM 2248 C CA . VAL A 1 293 ? 42.035 0.625 -75.713 1.00 45.09 293 VAL A CA 1
ATOM 2249 C C . VAL A 1 293 ? 42.456 0.962 -77.143 1.00 45.09 293 VAL A C 1
ATOM 2251 O O . VAL A 1 293 ? 42.290 2.087 -77.602 1.00 45.09 293 VAL A O 1
ATOM 2254 N N . LYS A 1 294 ? 43.051 -0.039 -77.800 1.00 46.75 294 LYS A N 1
ATOM 2255 C CA . LYS A 1 294 ? 43.532 -0.072 -79.188 1.00 46.75 294 LYS A CA 1
ATOM 2256 C C . LYS A 1 294 ? 42.380 0.001 -80.201 1.00 46.75 294 LYS A C 1
ATOM 2258 O O . LYS A 1 294 ? 41.409 -0.740 -80.074 1.00 46.75 294 LYS A O 1
ATOM 2263 N N . GLU A 1 295 ? 42.569 0.802 -81.247 1.00 44.56 295 GLU A N 1
ATOM 2264 C CA . GLU A 1 295 ? 41.737 0.884 -82.455 1.00 44.56 295 GLU A CA 1
ATOM 2265 C C . GLU A 1 295 ? 41.943 -0.307 -83.416 1.00 44.56 295 GLU A C 1
ATOM 2267 O O . GLU A 1 295 ? 43.050 -0.841 -83.545 1.00 44.56 295 GLU A O 1
ATOM 2272 N N . LYS A 1 296 ? 40.883 -0.674 -84.154 1.00 32.94 296 LYS A N 1
ATOM 2273 C CA . LYS A 1 296 ? 40.948 -1.371 -85.455 1.00 32.94 296 LYS A CA 1
ATOM 2274 C C . LYS A 1 296 ? 39.717 -1.002 -86.320 1.00 32.94 296 LYS A C 1
ATOM 2276 O O . LYS A 1 296 ? 38.656 -0.781 -85.739 1.00 32.94 296 LYS A O 1
ATOM 2281 N N . PRO A 1 297 ? 39.830 -0.925 -87.666 1.00 54.91 297 PRO A N 1
ATOM 2282 C CA . PRO A 1 297 ? 38.918 -0.150 -88.513 1.00 54.91 297 PRO A CA 1
ATOM 2283 C C . PRO A 1 297 ? 37.906 -0.999 -89.310 1.00 54.91 297 PRO A C 1
ATOM 2285 O O . PRO A 1 297 ? 38.182 -2.136 -89.684 1.00 54.91 297 PRO A O 1
ATOM 2288 N N . ALA A 1 298 ? 36.766 -0.391 -89.639 1.00 34.84 298 ALA A N 1
ATOM 2289 C CA . ALA A 1 298 ? 35.795 -0.783 -90.670 1.00 34.84 298 ALA A CA 1
ATOM 2290 C C . ALA A 1 298 ? 35.212 0.537 -91.217 1.00 34.84 298 ALA A C 1
ATOM 2292 O O . ALA A 1 298 ? 35.109 1.498 -90.464 1.00 34.84 298 ALA A O 1
ATOM 2293 N N . GLY A 1 299 ? 34.872 0.753 -92.482 1.00 34.44 299 GLY A N 1
ATOM 2294 C CA . GLY A 1 299 ? 34.324 -0.116 -93.518 1.00 34.44 299 GLY A CA 1
ATOM 2295 C C . GLY A 1 299 ? 33.271 0.747 -94.235 1.00 34.44 299 GLY A C 1
ATOM 2296 O O . GLY A 1 299 ? 32.486 1.423 -93.578 1.00 34.44 299 GLY A O 1
ATOM 2297 N N . LYS A 1 300 ? 33.356 0.835 -95.563 1.00 39.47 300 LYS A N 1
ATOM 2298 C CA . LYS A 1 300 ? 32.675 1.807 -96.437 1.00 39.47 300 LYS A CA 1
ATOM 2299 C C . LYS A 1 300 ? 31.174 1.523 -96.660 1.00 39.47 300 LYS A C 1
ATOM 2301 O O . LYS A 1 300 ? 30.744 0.384 -96.571 1.00 39.47 300 LYS A O 1
ATOM 2306 N N . GLU A 1 301 ? 30.489 2.584 -97.115 1.00 35.47 301 GLU A N 1
ATOM 2307 C CA . GLU A 1 301 ? 29.335 2.627 -98.047 1.00 35.47 301 GLU A CA 1
ATOM 2308 C C . GLU A 1 301 ? 27.908 2.272 -97.582 1.00 35.47 301 GLU A C 1
ATOM 2310 O O . GLU A 1 301 ? 27.591 1.123 -97.303 1.00 35.47 301 GLU A O 1
ATOM 2315 N N . SER A 1 302 ? 27.009 3.276 -97.636 1.00 38.12 302 SER A N 1
ATOM 2316 C CA . SER A 1 302 ? 25.760 3.369 -98.452 1.00 38.12 302 SER A CA 1
ATOM 2317 C C . SER A 1 302 ? 24.791 4.410 -97.832 1.00 38.12 302 SER A C 1
ATOM 2319 O O . SER A 1 302 ? 24.422 4.330 -96.670 1.00 38.12 302 SER A O 1
ATOM 2321 N N . ARG A 1 303 ? 24.629 5.598 -98.434 1.00 34.59 303 ARG A N 1
ATOM 2322 C CA . ARG A 1 303 ? 23.646 6.027 -99.460 1.00 34.59 303 ARG A CA 1
ATOM 2323 C C . ARG A 1 303 ? 22.239 6.392 -98.919 1.00 34.59 303 ARG A C 1
ATOM 2325 O O . ARG A 1 303 ? 21.375 5.545 -98.782 1.00 34.59 303 ARG A O 1
ATOM 2332 N N . ALA A 1 304 ? 22.057 7.710 -98.749 1.00 37.59 304 ALA A N 1
ATOM 2333 C CA . ALA A 1 304 ? 20.912 8.578 -99.090 1.00 37.59 304 ALA A CA 1
ATOM 2334 C C . ALA A 1 304 ? 19.468 8.236 -98.655 1.00 37.59 304 ALA A C 1
ATOM 2336 O O . ALA A 1 304 ? 18.877 7.337 -99.229 1.00 37.59 304 ALA A O 1
ATOM 2337 N N . VAL A 1 305 ? 18.840 9.139 -97.875 1.00 43.38 305 VAL A N 1
ATOM 2338 C CA . VAL A 1 305 ? 17.530 9.776 -98.177 1.00 43.38 305 VAL A CA 1
ATOM 2339 C C . VAL A 1 305 ? 17.536 11.222 -97.626 1.00 43.38 305 VAL A C 1
ATOM 2341 O O . VAL A 1 305 ? 18.287 11.570 -96.723 1.00 43.38 305 VAL A O 1
ATOM 2344 N N . ARG A 1 306 ? 16.750 12.076 -98.279 1.00 36.84 306 ARG A N 1
ATOM 2345 C CA . ARG A 1 306 ? 16.812 13.529 -98.486 1.00 36.84 306 ARG A CA 1
ATOM 2346 C C . ARG A 1 306 ? 15.708 14.266 -97.705 1.00 36.84 306 ARG A C 1
ATOM 2348 O O . ARG A 1 306 ? 14.600 13.754 -97.623 1.00 36.84 306 ARG A O 1
ATOM 2355 N N . GLY A 1 307 ? 15.977 15.506 -97.279 1.00 36.16 307 GLY A N 1
ATOM 2356 C CA . GLY A 1 307 ? 14.983 16.503 -96.818 1.00 36.16 307 GLY A CA 1
ATOM 2357 C C . GLY A 1 307 ? 15.639 17.612 -95.974 1.00 36.16 307 GLY A C 1
ATOM 2358 O O . GLY A 1 307 ? 15.809 17.423 -94.782 1.00 36.16 307 GLY A O 1
ATOM 2359 N N . LYS A 1 308 ? 16.342 18.607 -96.541 1.00 37.59 308 LYS A N 1
ATOM 2360 C CA . LYS A 1 308 ? 15.905 19.921 -97.090 1.00 37.59 308 LYS A CA 1
ATOM 2361 C C . LYS A 1 308 ? 15.125 20.842 -96.120 1.00 37.59 308 LYS A C 1
ATOM 2363 O O . LYS A 1 308 ? 13.960 20.590 -95.853 1.00 37.59 308 LYS A O 1
ATOM 2368 N N . GLY A 1 309 ? 15.762 21.969 -95.756 1.00 34.84 309 GLY A N 1
ATOM 2369 C CA . GLY A 1 309 ? 15.177 23.182 -95.145 1.00 34.84 309 GLY A CA 1
ATOM 2370 C C . GLY A 1 309 ? 16.066 23.758 -94.022 1.00 34.84 309 GLY A C 1
ATOM 2371 O O . GLY A 1 309 ? 15.876 23.382 -92.879 1.00 34.84 309 GLY A O 1
ATOM 2372 N N . ALA A 1 310 ? 17.214 24.406 -94.261 1.00 34.41 310 ALA A N 1
ATOM 2373 C CA . ALA A 1 310 ? 17.465 25.743 -94.828 1.00 34.41 310 ALA A CA 1
ATOM 2374 C C . ALA A 1 310 ? 17.328 26.922 -93.818 1.00 34.41 310 ALA A C 1
ATOM 2376 O O . ALA A 1 310 ? 16.225 27.270 -93.424 1.00 34.41 310 ALA A O 1
ATOM 2377 N N . VAL A 1 311 ? 18.481 27.578 -93.565 1.00 34.25 311 VAL A N 1
ATOM 2378 C CA . VAL A 1 311 ? 18.712 28.999 -93.180 1.00 34.25 311 VAL A CA 1
ATOM 2379 C C . VAL A 1 311 ? 18.491 29.385 -91.697 1.00 34.25 311 VAL A C 1
ATOM 2381 O O . VAL A 1 311 ? 17.400 29.244 -91.177 1.00 34.25 311 VAL A O 1
ATOM 2384 N N . GLY A 1 312 ? 19.461 29.950 -90.962 1.00 35.62 312 GLY A N 1
ATOM 2385 C CA . GLY A 1 312 ? 20.833 30.319 -91.314 1.00 35.62 312 GLY A CA 1
ATOM 2386 C C . GLY A 1 312 ? 21.609 31.032 -90.189 1.00 35.62 312 GLY A C 1
ATOM 2387 O O . GLY A 1 312 ? 21.016 31.418 -89.191 1.00 35.62 312 GLY A O 1
ATOM 2388 N N . LYS A 1 313 ? 22.918 31.209 -90.465 1.00 34.44 313 LYS A N 1
ATOM 2389 C CA . LYS A 1 313 ? 23.876 32.270 -90.047 1.00 34.44 313 LYS A CA 1
ATOM 2390 C C . LYS A 1 313 ? 24.089 32.502 -88.536 1.00 34.44 313 LYS A C 1
ATOM 2392 O O . LYS A 1 313 ? 23.136 32.698 -87.805 1.00 34.44 313 LYS A O 1
ATOM 2397 N N . GLY A 1 314 ? 25.298 32.602 -87.986 1.00 32.59 314 GLY A N 1
ATOM 2398 C CA . GLY A 1 314 ? 26.679 32.643 -88.487 1.00 32.59 314 GLY A CA 1
ATOM 2399 C C . GLY A 1 314 ? 27.607 32.840 -87.264 1.00 32.59 314 GLY A C 1
ATOM 2400 O O . GLY A 1 314 ? 27.183 33.449 -86.288 1.00 32.59 314 GLY A O 1
ATOM 2401 N N . GLU A 1 315 ? 28.733 32.118 -87.206 1.00 32.12 315 GLU A N 1
ATOM 2402 C CA . GLU A 1 315 ? 30.122 32.652 -87.242 1.00 32.12 315 GLU A CA 1
ATOM 2403 C C . GLU A 1 315 ? 30.674 33.130 -85.872 1.00 32.12 315 GLU A C 1
ATOM 2405 O O . GLU A 1 315 ? 30.094 33.996 -85.231 1.00 32.12 315 GLU A O 1
ATOM 2410 N N . HIS A 1 316 ? 31.614 32.382 -85.256 1.00 31.02 316 HIS A N 1
ATOM 2411 C CA . HIS A 1 316 ? 33.104 32.504 -85.297 1.00 31.02 316 HIS A CA 1
ATOM 2412 C C . HIS A 1 316 ? 33.610 33.784 -84.587 1.00 31.02 316 HIS A C 1
ATOM 2414 O O . HIS A 1 316 ? 33.069 34.848 -84.822 1.00 31.02 316 HIS A O 1
ATOM 2420 N N . SER A 1 317 ? 34.568 33.805 -83.645 1.00 32.19 317 SER A N 1
ATOM 2421 C CA . SER A 1 317 ? 35.971 33.320 -83.613 1.00 32.19 317 SER A CA 1
ATOM 2422 C C . SER A 1 317 ? 36.555 33.566 -82.191 1.00 32.19 317 SER A C 1
ATOM 2424 O O . SER A 1 317 ? 36.136 34.516 -81.542 1.00 32.19 317 SER A O 1
ATOM 2426 N N . PHE A 1 318 ? 37.345 32.682 -81.564 1.00 32.03 318 PHE A N 1
ATOM 2427 C CA . PHE A 1 318 ? 38.825 32.534 -81.574 1.00 32.03 318 PHE A CA 1
ATOM 2428 C C . PHE A 1 318 ? 39.678 33.658 -80.914 1.00 32.03 318 PHE A C 1
ATOM 2430 O O . PHE A 1 318 ? 39.390 34.835 -81.079 1.00 32.03 318 PHE A O 1
ATOM 2437 N N . MET A 1 319 ? 40.788 33.221 -80.281 1.00 30.34 319 MET A N 1
ATOM 2438 C CA . MET A 1 319 ? 41.914 33.912 -79.591 1.00 30.34 319 MET A CA 1
ATOM 2439 C C . MET A 1 319 ? 41.716 34.286 -78.109 1.00 30.34 319 MET A C 1
ATOM 2441 O O . MET A 1 319 ? 40.702 34.865 -77.758 1.00 30.34 319 MET A O 1
ATOM 2445 N N . GLU A 1 320 ? 42.563 33.975 -77.116 1.00 34.69 320 GLU A N 1
ATOM 2446 C CA . GLU A 1 320 ? 44.003 33.659 -76.931 1.00 34.69 320 GLU A CA 1
ATOM 2447 C C . GLU A 1 320 ? 44.670 34.735 -76.033 1.00 34.69 320 GLU A C 1
ATOM 2449 O O . GLU A 1 320 ? 44.632 35.916 -76.344 1.00 34.69 320 GLU A O 1
ATOM 2454 N N . LYS A 1 321 ? 45.317 34.260 -74.949 1.00 37.56 321 LYS A N 1
ATOM 2455 C CA . LYS A 1 321 ? 46.400 34.848 -74.116 1.00 37.56 321 LYS A CA 1
ATOM 2456 C C . LYS A 1 321 ? 46.208 36.171 -73.349 1.00 37.56 321 LYS A C 1
ATOM 2458 O O . LYS A 1 321 ? 45.753 37.183 -73.856 1.00 37.56 321 LYS A O 1
ATOM 2463 N N . GLY A 1 322 ? 46.782 36.174 -72.137 1.00 30.00 322 GLY A N 1
ATOM 2464 C CA . GLY A 1 322 ? 47.213 37.386 -71.434 1.00 30.00 322 GLY A CA 1
ATOM 2465 C C . GLY A 1 322 ? 47.641 37.153 -69.980 1.00 30.00 322 GLY A C 1
ATOM 2466 O O . GLY A 1 322 ? 46.830 37.286 -69.073 1.00 30.00 322 GLY A O 1
ATOM 2467 N N . ASN A 1 323 ? 48.921 36.837 -69.748 1.00 41.25 323 ASN A N 1
ATOM 2468 C CA . ASN A 1 323 ? 49.593 37.112 -68.468 1.00 41.25 323 ASN A CA 1
ATOM 2469 C C . ASN A 1 323 ? 49.833 38.627 -68.348 1.00 41.25 323 ASN A C 1
ATOM 2471 O O . ASN A 1 323 ? 50.145 39.232 -69.365 1.00 41.25 323 ASN A O 1
ATOM 2475 N N . HIS A 1 324 ? 49.809 39.206 -67.139 1.00 30.67 324 HIS A N 1
ATOM 2476 C CA . HIS A 1 324 ? 50.836 40.148 -66.653 1.00 30.67 324 HIS A CA 1
ATOM 2477 C C . HIS A 1 324 ? 50.625 40.543 -65.181 1.00 30.67 324 HIS A C 1
ATOM 2479 O O . HIS A 1 324 ? 49.540 40.459 -64.616 1.00 30.67 324 HIS A O 1
ATOM 2485 N N . SER A 1 325 ? 51.735 40.943 -64.572 1.00 33.22 325 SER A N 1
ATOM 2486 C CA . SER A 1 325 ? 52.005 41.142 -63.153 1.00 33.22 325 SER A CA 1
ATOM 2487 C C . SER A 1 325 ? 52.306 42.607 -62.796 1.00 33.22 325 SER A C 1
ATOM 2489 O O . SER A 1 325 ? 52.876 43.329 -63.608 1.00 33.22 325 SER A O 1
ATOM 2491 N N . SER A 1 326 ? 52.138 42.929 -61.504 1.00 32.09 326 SER A N 1
ATOM 2492 C CA . SER A 1 326 ? 52.876 43.933 -60.696 1.00 32.09 326 SER A CA 1
ATOM 2493 C C . SER A 1 326 ? 52.480 45.425 -60.732 1.00 32.09 326 SER A C 1
ATOM 2495 O O . SER A 1 326 ? 51.806 45.888 -61.641 1.00 32.09 326 SER A O 1
ATOM 2497 N N . VAL A 1 327 ? 53.025 46.142 -59.725 1.00 29.19 327 VAL A N 1
ATOM 2498 C CA . VAL A 1 327 ? 53.000 47.593 -59.398 1.00 29.19 327 VAL A CA 1
ATOM 2499 C C . VAL A 1 327 ? 51.837 47.984 -58.463 1.00 29.19 327 VAL A C 1
ATOM 2501 O O . VAL A 1 327 ? 50.697 47.657 -58.739 1.00 29.19 327 VAL A O 1
ATOM 2504 N N . GLY A 1 328 ? 51.990 48.654 -57.313 1.00 28.48 328 GLY A N 1
ATOM 2505 C CA . GLY A 1 328 ? 53.098 49.390 -56.692 1.00 28.48 328 GLY A CA 1
ATOM 2506 C C . GLY A 1 328 ? 52.611 50.780 -56.221 1.00 28.48 328 GLY A C 1
ATOM 2507 O O . GLY A 1 328 ? 51.857 51.413 -56.949 1.00 28.48 328 GLY A O 1
ATOM 2508 N N . LYS A 1 329 ? 53.130 51.271 -55.075 1.00 28.56 329 LYS A N 1
ATOM 2509 C CA . LYS A 1 329 ? 52.991 52.643 -54.491 1.00 28.56 329 LYS A CA 1
ATOM 2510 C C . LYS A 1 329 ? 51.649 52.937 -53.778 1.00 28.56 329 LYS A C 1
ATOM 2512 O O . LYS A 1 329 ? 50.621 52.417 -54.169 1.00 28.56 329 LYS A O 1
ATOM 2517 N N . GLY A 1 330 ? 51.554 53.762 -52.731 1.00 27.55 330 GLY A N 1
ATOM 2518 C CA . GLY A 1 330 ? 52.521 54.596 -52.014 1.00 27.55 330 GLY A CA 1
ATOM 2519 C C . GLY A 1 330 ? 51.793 55.628 -51.121 1.00 27.55 330 GLY A C 1
ATOM 2520 O O . GLY A 1 330 ? 50.770 56.165 -51.516 1.00 27.55 330 GLY A O 1
ATOM 2521 N N . ASN A 1 331 ? 52.320 55.840 -49.912 1.00 27.23 331 ASN A N 1
ATOM 2522 C CA . ASN A 1 331 ? 52.583 57.107 -49.209 1.00 27.23 331 ASN A CA 1
ATOM 2523 C C . ASN A 1 331 ? 51.647 58.352 -49.256 1.00 27.23 331 ASN A C 1
ATOM 2525 O O . ASN A 1 331 ? 51.469 58.977 -50.292 1.00 27.23 331 ASN A O 1
ATOM 2529 N N . HIS A 1 332 ? 51.365 58.824 -48.024 1.00 26.56 332 HIS A N 1
ATOM 2530 C CA . HIS A 1 332 ? 51.576 60.184 -47.466 1.00 26.56 332 HIS A CA 1
ATOM 2531 C C . HIS A 1 332 ? 50.514 61.318 -47.568 1.00 26.56 332 HIS A C 1
ATOM 2533 O O . HIS A 1 332 ? 50.122 61.738 -48.647 1.00 26.56 332 HIS A O 1
ATOM 2539 N N . SER A 1 333 ? 50.235 61.901 -46.378 1.00 29.62 333 SER A N 1
ATOM 2540 C CA . SER A 1 333 ? 50.238 63.353 -46.035 1.00 29.62 333 SER A CA 1
ATOM 2541 C C . SER A 1 333 ? 48.925 64.109 -45.727 1.00 29.62 333 SER A C 1
ATOM 2543 O O . SER A 1 333 ? 48.163 64.450 -46.617 1.00 29.62 333 SER A O 1
ATOM 2545 N N . SER A 1 334 ? 48.775 64.420 -44.425 1.00 28.98 334 SER A N 1
ATOM 2546 C CA . SER A 1 334 ? 48.719 65.754 -43.763 1.00 28.98 334 SER A CA 1
ATOM 2547 C C . SER A 1 334 ? 47.581 66.793 -43.952 1.00 28.98 334 SER A C 1
ATOM 2549 O O . SER A 1 334 ? 47.005 66.969 -45.015 1.00 28.98 334 SER A O 1
ATOM 2551 N N . VAL A 1 335 ? 47.445 67.592 -42.864 1.00 28.91 335 VAL A N 1
ATOM 2552 C CA . VAL A 1 335 ? 46.843 68.948 -42.683 1.00 28.91 335 VAL A CA 1
ATOM 2553 C C . VAL A 1 335 ? 45.332 68.986 -42.361 1.00 28.91 335 VAL A C 1
ATOM 2555 O O . VAL A 1 335 ? 44.545 68.379 -43.064 1.00 28.91 335 VAL A O 1
ATOM 2558 N N . GLY A 1 336 ? 44.803 69.694 -41.346 1.00 29.12 336 GLY A N 1
ATOM 2559 C CA . GLY A 1 336 ? 45.339 70.606 -40.321 1.00 29.12 336 GLY A CA 1
ATOM 2560 C C . GLY A 1 336 ? 44.211 71.449 -39.666 1.00 29.12 336 GLY A C 1
ATOM 2561 O O . GLY A 1 336 ? 43.083 71.423 -40.153 1.00 29.12 336 GLY A O 1
ATOM 2562 N N . LYS A 1 337 ? 44.583 72.255 -38.645 1.00 29.23 337 LYS A N 1
ATOM 2563 C CA . LYS A 1 337 ? 43.824 73.284 -37.863 1.00 29.23 337 LYS A CA 1
ATOM 2564 C C . LYS A 1 337 ? 43.021 72.752 -36.654 1.00 29.23 337 LYS A C 1
ATOM 2566 O O . LYS A 1 337 ? 42.286 71.791 -36.803 1.00 29.23 337 LYS A O 1
ATOM 2571 N N . GLY A 1 338 ? 43.059 73.306 -35.438 1.00 29.20 338 GLY A N 1
ATOM 2572 C CA . GLY A 1 338 ? 43.736 74.467 -34.843 1.00 29.20 338 GLY A CA 1
ATOM 2573 C C . GLY A 1 338 ? 42.998 74.904 -33.551 1.00 29.20 338 GLY A C 1
ATOM 2574 O O . GLY A 1 338 ? 41.782 74.773 -33.500 1.00 29.20 338 GLY A O 1
ATOM 2575 N N . GLU A 1 339 ? 43.761 75.439 -32.581 1.00 28.91 339 GLU A N 1
ATOM 2576 C CA . GLU A 1 339 ? 43.396 76.375 -31.476 1.00 28.91 339 GLU A CA 1
ATOM 2577 C C . GLU A 1 339 ? 43.141 75.901 -30.009 1.00 28.91 339 GLU A C 1
ATOM 2579 O O . GLU A 1 339 ? 42.121 75.303 -29.688 1.00 28.91 339 GLU A O 1
ATOM 2584 N N . HIS A 1 340 ? 44.125 76.267 -29.147 1.00 30.36 340 HIS A N 1
ATOM 2585 C CA . HIS A 1 340 ? 44.113 76.982 -27.834 1.00 30.36 340 HIS A CA 1
ATOM 2586 C C . HIS A 1 340 ? 43.237 76.518 -26.634 1.00 30.36 340 HIS A C 1
ATOM 2588 O O . HIS A 1 340 ? 42.080 76.183 -26.807 1.00 30.36 340 HIS A O 1
ATOM 2594 N N . SER A 1 341 ? 43.602 76.607 -25.335 1.00 32.34 341 SER A N 1
ATOM 2595 C CA . SER A 1 341 ? 44.836 76.785 -24.519 1.00 32.34 341 SER A CA 1
ATOM 2596 C C . SER A 1 341 ? 44.433 76.974 -23.029 1.00 32.34 341 SER A C 1
ATOM 2598 O O . SER A 1 341 ? 43.460 77.689 -22.817 1.00 32.34 341 SER A O 1
ATOM 2600 N N . PHE A 1 342 ? 45.176 76.426 -22.042 1.00 25.42 342 PHE A N 1
ATOM 2601 C CA . PHE A 1 342 ? 45.632 77.032 -20.743 1.00 25.42 342 PHE A CA 1
ATOM 2602 C C . PHE A 1 342 ? 46.209 75.927 -19.805 1.00 25.42 342 PHE A C 1
ATOM 2604 O O . PHE A 1 342 ? 45.506 74.959 -19.533 1.00 25.42 342 PHE A O 1
ATOM 2611 N N . MET A 1 343 ? 47.532 75.866 -19.538 1.00 30.44 343 MET A N 1
ATOM 2612 C CA . MET A 1 343 ? 48.313 76.427 -18.390 1.00 30.44 343 MET A CA 1
ATOM 2613 C C . MET A 1 343 ? 47.958 75.803 -17.012 1.00 30.44 343 MET A C 1
ATOM 2615 O O . MET A 1 343 ? 46.784 75.698 -16.699 1.00 30.44 343 MET A O 1
ATOM 2619 N N . GLU A 1 344 ? 48.846 75.404 -16.088 1.00 31.38 344 GLU A N 1
ATOM 2620 C CA . GLU A 1 344 ? 50.310 75.456 -15.919 1.00 31.38 344 GLU A CA 1
ATOM 2621 C C . GLU A 1 344 ? 50.696 74.673 -14.622 1.00 31.38 344 GLU A C 1
ATOM 2623 O O . GLU A 1 344 ? 49.846 74.504 -13.748 1.00 31.38 344 GLU A O 1
ATOM 2628 N N . LYS A 1 345 ? 51.993 74.331 -14.466 1.00 29.67 345 LYS A N 1
ATOM 2629 C CA . LYS A 1 345 ? 52.746 73.890 -13.253 1.00 29.67 345 LYS A CA 1
ATOM 2630 C C . LYS A 1 345 ? 52.516 72.444 -12.771 1.00 29.67 345 LYS A C 1
ATOM 2632 O O . LYS A 1 345 ? 51.398 72.013 -12.562 1.00 29.67 345 LYS A O 1
ATOM 2637 N N . GLY A 1 346 ? 53.524 71.617 -12.499 1.00 30.09 346 GLY A N 1
ATOM 2638 C CA . GLY A 1 346 ? 54.973 71.791 -12.450 1.00 30.09 346 GLY A CA 1
ATOM 2639 C C . GLY A 1 346 ? 55.577 70.720 -11.526 1.00 30.09 346 GLY A C 1
ATOM 2640 O O . GLY A 1 346 ? 55.009 70.430 -10.478 1.00 30.09 346 GLY A O 1
ATOM 2641 N N . ASN A 1 347 ? 56.741 70.203 -11.931 1.00 29.52 347 ASN A N 1
ATOM 2642 C CA . ASN A 1 347 ? 57.812 69.588 -11.128 1.00 29.52 347 ASN A CA 1
ATOM 2643 C C . ASN A 1 347 ? 57.990 68.048 -11.060 1.00 29.52 347 ASN A C 1
ATOM 2645 O O . ASN A 1 347 ? 57.411 67.340 -10.245 1.00 29.52 347 ASN A O 1
ATOM 2649 N N . HIS A 1 348 ? 58.977 67.644 -11.879 1.00 31.84 348 HIS A N 1
ATOM 2650 C CA . HIS A 1 348 ? 60.174 66.827 -11.602 1.00 31.84 348 HIS A CA 1
ATOM 2651 C C . HIS A 1 348 ? 60.202 65.301 -11.856 1.00 31.84 348 HIS A C 1
ATOM 2653 O O . HIS A 1 348 ? 59.917 64.481 -10.993 1.00 31.84 348 HIS A O 1
ATOM 2659 N N . SER A 1 349 ? 60.637 64.974 -13.089 1.00 31.84 349 SER A N 1
ATOM 2660 C CA . SER A 1 349 ? 61.911 64.301 -13.465 1.00 31.84 349 SER A CA 1
ATOM 2661 C C . SER A 1 349 ? 62.356 63.077 -12.640 1.00 31.84 349 SER A C 1
ATOM 2663 O O . SER A 1 349 ? 62.717 63.215 -11.481 1.00 31.84 349 SER A O 1
ATOM 2665 N N . SER A 1 350 ? 62.312 61.840 -13.163 1.00 31.20 350 SER A N 1
ATOM 2666 C CA . SER A 1 350 ? 63.315 61.164 -14.037 1.00 31.20 350 SER A CA 1
ATOM 2667 C C . SER A 1 350 ? 64.746 61.187 -13.474 1.00 31.20 350 SER A C 1
ATOM 2669 O O . SER A 1 350 ? 65.257 62.266 -13.206 1.00 31.20 350 SER A O 1
ATOM 2671 N N . VAL A 1 351 ? 65.430 60.055 -13.270 1.00 30.84 351 VAL A N 1
ATOM 2672 C CA . VAL A 1 351 ? 66.342 59.316 -14.191 1.00 30.84 351 VAL A CA 1
ATOM 2673 C C . VAL A 1 351 ? 66.823 58.087 -13.377 1.00 30.84 351 VAL A C 1
ATOM 2675 O O . VAL A 1 351 ? 66.971 58.210 -12.170 1.00 30.84 351 VAL A O 1
ATOM 2678 N N . GLY A 1 352 ? 67.110 56.878 -13.865 1.00 29.30 352 GLY A N 1
ATOM 2679 C CA . GLY A 1 352 ? 67.207 56.291 -15.197 1.00 29.30 352 GLY A CA 1
ATOM 2680 C C . GLY A 1 352 ? 68.005 54.970 -15.108 1.00 29.30 352 GLY A C 1
ATOM 2681 O O . GLY A 1 352 ? 68.782 54.799 -14.180 1.00 29.30 352 GLY A O 1
ATOM 2682 N N . LYS A 1 353 ? 67.754 54.065 -16.070 1.00 29.70 353 LYS A N 1
ATOM 2683 C CA . LYS A 1 353 ? 68.651 53.073 -16.727 1.00 29.70 353 LYS A CA 1
ATOM 2684 C C . LYS A 1 353 ? 69.762 52.394 -15.878 1.00 29.70 353 LYS A C 1
ATOM 2686 O O . LYS A 1 353 ? 70.599 53.065 -15.309 1.00 29.70 353 LYS A O 1
ATOM 2691 N N . GLY A 1 354 ? 69.955 51.074 -15.890 1.00 28.11 354 GLY A N 1
ATOM 2692 C CA . GLY A 1 354 ? 69.404 50.031 -16.749 1.00 28.11 354 GLY A CA 1
ATOM 2693 C C . GLY A 1 354 ? 70.136 48.681 -16.612 1.00 28.11 354 GLY A C 1
ATOM 2694 O O . GLY A 1 354 ? 70.966 48.496 -15.733 1.00 28.11 354 GLY A O 1
ATOM 2695 N N . ASN A 1 355 ? 69.802 47.797 -17.558 1.00 29.20 355 ASN A N 1
ATOM 2696 C CA . ASN A 1 355 ? 70.510 46.614 -18.073 1.00 29.20 355 ASN A CA 1
ATOM 2697 C C . ASN A 1 355 ? 70.696 45.345 -17.207 1.00 29.20 355 ASN A C 1
ATOM 2699 O O . ASN A 1 355 ? 71.578 45.236 -16.369 1.00 29.20 355 ASN A O 1
ATOM 2703 N N . HIS A 1 356 ? 69.869 44.351 -17.568 1.00 33.41 356 HIS A N 1
ATOM 2704 C CA . HIS A 1 356 ? 70.134 42.923 -17.821 1.00 33.41 356 HIS A CA 1
ATOM 2705 C C . HIS A 1 356 ? 71.362 42.230 -17.200 1.00 33.41 356 HIS A C 1
ATOM 2707 O O . HIS A 1 356 ? 72.492 42.573 -17.530 1.00 33.41 356 HIS A O 1
ATOM 2713 N N . SER A 1 357 ? 71.120 41.087 -16.533 1.00 30.78 357 SER A N 1
ATOM 2714 C CA . SER A 1 357 ? 71.685 39.767 -16.898 1.00 30.78 357 SER A CA 1
ATOM 2715 C C . SER A 1 357 ? 71.006 38.603 -16.146 1.00 30.78 357 SER A C 1
ATOM 2717 O O . SER A 1 357 ? 70.610 38.725 -14.994 1.00 30.78 357 SER A O 1
ATOM 2719 N N . SER A 1 358 ? 70.863 37.490 -16.866 1.00 31.98 358 SER A N 1
ATOM 2720 C CA . SER A 1 358 ? 70.351 36.140 -16.545 1.00 31.98 358 SER A CA 1
ATOM 2721 C C . SER A 1 358 ? 71.054 35.441 -15.355 1.00 31.98 358 SER A C 1
ATOM 2723 O O . SER A 1 358 ? 72.177 35.807 -15.049 1.00 31.98 358 SER A O 1
ATOM 2725 N N . VAL A 1 359 ? 70.533 34.431 -14.636 1.00 29.62 359 VAL A N 1
ATOM 2726 C CA . VAL A 1 359 ? 70.212 33.016 -14.975 1.00 29.62 359 VAL A CA 1
ATOM 2727 C C . VAL A 1 359 ? 69.726 32.352 -13.661 1.00 29.62 359 VAL A C 1
ATOM 2729 O O . VAL A 1 359 ? 70.245 32.698 -12.606 1.00 29.62 359 VAL A O 1
ATOM 2732 N N . GLY A 1 360 ? 68.861 31.323 -13.705 1.00 28.78 360 GLY A N 1
ATOM 2733 C CA . GLY A 1 360 ? 68.951 30.222 -12.719 1.00 28.78 360 GLY A CA 1
ATOM 2734 C C . GLY A 1 360 ? 67.642 29.649 -12.172 1.00 28.78 360 GLY A C 1
ATOM 2735 O O . GLY A 1 360 ? 66.990 30.251 -11.333 1.00 28.78 360 GLY A O 1
ATOM 2736 N N . LYS A 1 361 ? 67.302 28.436 -12.623 1.00 36.97 361 LYS A N 1
ATOM 2737 C CA . LYS A 1 361 ? 66.263 27.538 -12.082 1.00 36.97 361 LYS A CA 1
ATOM 2738 C C . LYS A 1 361 ? 66.584 27.092 -10.644 1.00 36.97 361 LYS A C 1
ATOM 2740 O O . LYS A 1 361 ? 67.757 26.942 -10.319 1.00 36.97 361 LYS A O 1
ATOM 2745 N N . GLY A 1 362 ? 65.567 26.705 -9.866 1.00 27.28 362 GLY A N 1
ATOM 2746 C CA . GLY A 1 362 ? 65.769 25.877 -8.669 1.00 27.28 362 GLY A CA 1
ATOM 2747 C C . GLY A 1 362 ? 64.506 25.614 -7.845 1.00 27.28 362 GLY A C 1
ATOM 2748 O O . GLY A 1 362 ? 64.000 26.509 -7.183 1.00 27.28 362 GLY A O 1
ATOM 2749 N N . GLU A 1 363 ? 64.017 24.377 -7.904 1.00 31.39 363 GLU A N 1
ATOM 2750 C CA . GLU A 1 363 ? 62.977 23.772 -7.058 1.00 31.39 363 GLU A CA 1
ATOM 2751 C C . GLU A 1 363 ? 63.503 23.416 -5.646 1.00 31.39 363 GLU A C 1
ATOM 2753 O O . GLU A 1 363 ? 64.710 23.237 -5.510 1.00 31.39 363 GLU A O 1
ATOM 2758 N N . HIS A 1 364 ? 62.593 23.233 -4.663 1.00 29.86 364 HIS A N 1
ATOM 2759 C CA . HIS A 1 364 ? 62.516 22.166 -3.616 1.00 29.86 364 HIS A CA 1
ATOM 2760 C C . HIS A 1 364 ? 61.954 22.643 -2.245 1.00 29.86 364 HIS A C 1
ATOM 2762 O O . HIS A 1 364 ? 62.364 23.666 -1.715 1.00 29.86 364 HIS A O 1
ATOM 2768 N N . SER A 1 365 ? 60.834 22.054 -1.779 1.00 29.47 365 SER A N 1
ATOM 2769 C CA . SER A 1 365 ? 60.650 21.011 -0.721 1.00 29.47 365 SER A CA 1
ATOM 2770 C C . SER A 1 365 ? 60.495 21.546 0.715 1.00 29.47 365 SER A C 1
ATOM 2772 O O . SER A 1 365 ? 61.372 22.226 1.222 1.00 29.47 365 SER A O 1
ATOM 2774 N N . PHE A 1 366 ? 59.318 21.393 1.337 1.00 28.61 366 PHE A N 1
ATOM 2775 C CA . PHE A 1 366 ? 58.889 20.291 2.232 1.00 28.61 366 PHE A CA 1
ATOM 2776 C C . PHE A 1 366 ? 59.654 20.250 3.569 1.00 28.61 366 PHE A C 1
ATOM 2778 O O . PHE A 1 366 ? 60.830 19.911 3.598 1.00 28.61 366 PHE A O 1
ATOM 2785 N N . MET A 1 367 ? 58.959 20.560 4.672 1.00 27.97 367 MET A N 1
ATOM 2786 C CA . MET A 1 367 ? 59.483 20.492 6.041 1.00 27.97 367 MET A CA 1
ATOM 2787 C C . MET A 1 367 ? 58.617 19.539 6.879 1.00 27.97 367 MET A C 1
ATOM 2789 O O . MET A 1 367 ? 57.387 19.600 6.846 1.00 27.97 367 MET A O 1
ATOM 2793 N N . GLU A 1 368 ? 59.287 18.618 7.567 1.00 31.42 368 GLU A N 1
ATOM 2794 C CA . GLU A 1 368 ? 58.748 17.454 8.269 1.00 31.42 368 GLU A CA 1
ATOM 2795 C C . GLU A 1 368 ? 58.674 17.673 9.799 1.00 31.42 368 GLU A C 1
ATOM 2797 O O . GLU A 1 368 ? 59.475 18.398 10.377 1.00 31.42 368 GLU A O 1
ATOM 2802 N N . LYS A 1 369 ? 57.663 17.025 10.398 1.00 33.03 369 LYS A N 1
ATOM 2803 C CA . LYS A 1 369 ? 57.346 16.649 11.799 1.00 33.03 369 LYS A CA 1
ATOM 2804 C C . LYS A 1 369 ? 58.288 17.015 12.963 1.00 33.03 369 LYS A C 1
ATOM 2806 O O . LYS A 1 369 ? 59.482 16.752 12.933 1.00 33.03 369 LYS A O 1
ATOM 2811 N N . GLY A 1 370 ? 57.653 17.318 14.105 1.00 26.61 370 GLY A N 1
ATOM 2812 C CA . GLY A 1 370 ? 58.206 17.127 15.453 1.00 26.61 370 GLY A CA 1
ATOM 2813 C C . GLY A 1 370 ? 57.293 16.265 16.343 1.00 26.61 370 GLY A C 1
ATOM 2814 O O . GLY A 1 370 ? 56.121 16.584 16.526 1.00 26.61 370 GLY A O 1
ATOM 2815 N N . ASN A 1 371 ? 57.842 15.167 16.874 1.00 31.53 371 ASN A N 1
ATOM 2816 C CA . ASN A 1 371 ? 57.326 14.370 18.000 1.00 31.53 371 ASN A CA 1
ATOM 2817 C C . ASN A 1 371 ? 57.743 15.024 19.325 1.00 31.53 371 ASN A C 1
ATOM 2819 O O . ASN A 1 371 ? 58.834 15.574 19.355 1.00 31.53 371 ASN A O 1
ATOM 2823 N N . TYR A 1 372 ? 57.010 14.811 20.429 1.00 28.70 372 TYR A N 1
ATOM 2824 C CA . TYR A 1 372 ? 57.648 14.624 21.743 1.00 28.70 372 TYR A CA 1
ATOM 2825 C C . TYR A 1 372 ? 56.859 13.703 22.682 1.00 28.70 372 TYR A C 1
ATOM 2827 O O . TYR A 1 372 ? 55.643 13.542 22.602 1.00 28.70 372 TYR A O 1
ATOM 2835 N N . SER A 1 373 ? 57.661 13.059 23.518 1.00 31.81 373 SER A N 1
ATOM 2836 C CA . SER A 1 373 ? 57.484 11.867 24.330 1.00 31.81 373 SER A CA 1
ATOM 2837 C C . SER A 1 373 ? 57.214 12.158 25.812 1.00 31.81 373 SER A C 1
ATOM 2839 O O . SER A 1 373 ? 57.389 13.266 26.306 1.00 31.81 373 SER A O 1
ATOM 2841 N N . SER A 1 374 ? 56.816 11.085 26.492 1.00 29.59 374 SER A N 1
ATOM 2842 C CA . SER A 1 374 ? 56.644 10.856 27.930 1.00 29.59 374 SER A CA 1
ATOM 2843 C C . SER A 1 374 ? 57.681 11.478 28.876 1.00 29.59 374 SER A C 1
ATOM 2845 O O . SER A 1 374 ? 58.882 11.371 28.630 1.00 29.59 374 SER A O 1
ATOM 2847 N N . VAL A 1 375 ? 57.209 11.931 30.042 1.00 30.09 375 VAL A N 1
ATOM 2848 C CA . VAL A 1 375 ? 57.996 12.087 31.278 1.00 30.09 375 VAL A CA 1
ATOM 2849 C C . VAL A 1 375 ? 57.395 11.170 32.343 1.00 30.09 375 VAL A C 1
ATOM 2851 O O . VAL A 1 375 ? 56.178 11.133 32.518 1.00 30.09 375 VAL A O 1
ATOM 2854 N N . GLY A 1 376 ? 58.254 10.401 33.009 1.00 29.88 376 GLY A N 1
ATOM 2855 C CA . GLY A 1 376 ? 57.905 9.502 34.100 1.00 29.88 376 GLY A CA 1
ATOM 2856 C C . GLY A 1 376 ? 58.533 9.916 35.433 1.00 29.88 376 GLY A C 1
ATOM 2857 O O . GLY A 1 376 ? 59.569 10.568 35.450 1.00 29.88 376 GLY A O 1
ATOM 2858 N N . LYS A 1 377 ? 57.867 9.434 36.490 1.00 31.14 377 LYS A N 1
ATOM 2859 C CA . LYS A 1 377 ? 58.334 9.001 37.821 1.00 31.14 377 LYS A CA 1
ATOM 2860 C C . LYS A 1 377 ? 59.081 9.985 38.732 1.00 31.14 377 LYS A C 1
ATOM 2862 O O . LYS A 1 377 ? 60.205 10.384 38.463 1.00 31.14 377 LYS A O 1
ATOM 2867 N N . GLY A 1 378 ? 58.483 10.192 39.907 1.00 26.45 378 GLY A N 1
ATOM 2868 C CA . GLY A 1 378 ? 59.193 10.348 41.174 1.00 26.45 378 GLY A CA 1
ATOM 2869 C C . GLY A 1 378 ? 58.683 9.281 42.148 1.00 26.45 378 GLY A C 1
ATOM 2870 O O . GLY A 1 378 ? 57.472 9.142 42.314 1.00 26.45 378 GLY A O 1
ATOM 2871 N N . ASP A 1 379 ? 59.606 8.508 42.713 1.00 32.50 379 ASP A N 1
ATOM 2872 C CA . ASP A 1 379 ? 59.385 7.484 43.738 1.00 32.50 379 ASP A CA 1
ATOM 2873 C C . ASP A 1 379 ? 59.431 8.111 45.145 1.00 32.50 379 ASP A C 1
ATOM 2875 O O . ASP A 1 379 ? 60.226 9.018 45.378 1.00 32.50 379 ASP A O 1
ATOM 2879 N N . HIS A 1 380 ? 58.648 7.586 46.094 1.00 27.86 380 HIS A N 1
ATOM 2880 C CA . HIS A 1 380 ? 58.976 7.582 47.527 1.00 27.86 380 HIS A CA 1
ATOM 2881 C C . HIS A 1 380 ? 58.292 6.395 48.230 1.00 27.86 380 HIS A C 1
ATOM 2883 O O . HIS A 1 380 ? 57.164 6.020 47.918 1.00 27.86 380 HIS A O 1
ATOM 2889 N N . SER A 1 381 ? 59.036 5.787 49.148 1.00 31.55 381 SER A N 1
ATOM 2890 C CA . SER A 1 381 ? 58.847 4.484 49.793 1.00 31.55 381 SER A CA 1
ATOM 2891 C C . SER A 1 381 ? 58.438 4.574 51.275 1.00 31.55 381 SER A C 1
ATOM 2893 O O . SER A 1 381 ? 58.775 5.563 51.921 1.00 31.55 381 SER A O 1
ATOM 2895 N N . PHE A 1 382 ? 57.929 3.442 51.812 1.00 27.95 382 PHE A N 1
ATOM 2896 C CA . PHE A 1 382 ? 57.919 3.000 53.237 1.00 27.95 382 PHE A CA 1
ATOM 2897 C C . PHE A 1 382 ? 56.773 3.596 54.121 1.00 27.95 382 PHE A C 1
ATOM 2899 O O . PHE A 1 382 ? 56.487 4.775 53.996 1.00 27.95 382 PHE A O 1
ATOM 2906 N N . ILE A 1 383 ? 55.988 2.897 54.976 1.00 28.09 383 ILE A N 1
ATOM 2907 C CA . ILE A 1 383 ? 56.242 1.848 55.995 1.00 28.09 383 ILE A CA 1
ATOM 2908 C C . ILE A 1 383 ? 54.993 0.969 56.276 1.00 28.09 383 ILE A C 1
ATOM 2910 O O . ILE A 1 383 ? 53.854 1.425 56.284 1.00 28.09 383 ILE A O 1
ATOM 2914 N N . GLU A 1 384 ? 55.292 -0.289 56.584 1.00 32.53 384 GLU A N 1
ATOM 2915 C CA . GLU A 1 384 ? 54.533 -1.419 57.138 1.00 32.53 384 GLU A CA 1
ATOM 2916 C C . GLU A 1 384 ? 53.988 -1.219 58.577 1.00 32.53 384 GLU A C 1
ATOM 2918 O O . GLU A 1 384 ? 54.705 -0.694 59.427 1.00 32.53 384 GLU A O 1
ATOM 2923 N N . LYS A 1 385 ? 52.776 -1.720 58.890 1.00 29.70 385 LYS A N 1
ATOM 2924 C CA . LYS A 1 385 ? 52.468 -2.405 60.172 1.00 29.70 385 LYS A CA 1
ATOM 2925 C C . LYS A 1 385 ? 51.079 -3.068 60.204 1.00 29.70 385 LYS A C 1
ATOM 2927 O O . LYS A 1 385 ? 50.044 -2.444 60.006 1.00 29.70 385 LYS A O 1
ATOM 2932 N N . SER A 1 386 ? 51.151 -4.369 60.461 1.00 34.34 386 SER A N 1
ATOM 2933 C CA . SER A 1 386 ? 50.185 -5.329 61.008 1.00 34.34 386 SER A CA 1
ATOM 2934 C C . SER A 1 386 ? 49.058 -4.791 61.906 1.00 34.34 386 SER A C 1
ATOM 2936 O O . SER A 1 386 ? 49.312 -3.961 62.769 1.00 34.34 386 SER A O 1
ATOM 2938 N N . PHE A 1 387 ? 47.863 -5.401 61.833 1.00 26.98 387 PHE A N 1
ATOM 2939 C CA . PHE A 1 387 ? 47.346 -6.260 62.918 1.00 26.98 387 PHE A CA 1
ATOM 2940 C C . PHE A 1 387 ? 46.077 -7.046 62.524 1.00 26.98 387 PHE A C 1
ATOM 2942 O O . PHE A 1 387 ? 45.350 -6.696 61.602 1.00 26.98 387 PHE A O 1
ATOM 2949 N N . VAL A 1 388 ? 45.875 -8.148 63.245 1.00 33.88 388 VAL A N 1
ATOM 2950 C CA . VAL A 1 388 ? 44.934 -9.265 63.071 1.00 33.88 388 VAL A CA 1
ATOM 2951 C C . VAL A 1 388 ? 43.725 -9.128 64.014 1.00 33.88 388 VAL A C 1
ATOM 2953 O O . VAL A 1 388 ? 43.882 -8.625 65.120 1.00 33.88 388 VAL A O 1
ATOM 2956 N N . GLY A 1 389 ? 42.569 -9.696 63.638 1.00 28.30 389 GLY A N 1
ATOM 2957 C CA . GLY A 1 389 ? 41.494 -10.134 64.558 1.00 28.30 389 GLY A CA 1
ATOM 2958 C C . GLY A 1 389 ? 40.109 -10.067 63.895 1.00 28.30 389 GLY A C 1
ATOM 2959 O O . GLY A 1 389 ? 39.704 -8.990 63.488 1.00 28.30 389 GLY A O 1
ATOM 2960 N N . LYS A 1 390 ? 39.422 -11.177 63.555 1.00 32.22 390 LYS A N 1
ATOM 2961 C CA . LYS A 1 390 ? 38.581 -12.054 64.424 1.00 32.22 390 LYS A CA 1
ATOM 2962 C C . LYS A 1 390 ? 37.609 -11.242 65.298 1.00 32.22 390 LYS A C 1
ATOM 2964 O O . LYS A 1 390 ? 38.049 -10.309 65.940 1.00 32.22 390 LYS A O 1
ATOM 2969 N N . GLY A 1 391 ? 36.323 -11.541 65.460 1.00 28.75 391 GLY A N 1
ATOM 2970 C CA . GLY A 1 391 ? 35.411 -12.610 65.044 1.00 28.75 391 GLY A CA 1
ATOM 2971 C C . GLY A 1 391 ? 33.975 -12.128 65.362 1.00 28.75 391 GLY A C 1
ATOM 2972 O O . GLY A 1 391 ? 33.803 -11.118 66.029 1.00 28.75 391 GLY A O 1
ATOM 2973 N N . SER A 1 392 ? 32.953 -12.658 64.692 1.00 35.78 392 SER A N 1
ATOM 2974 C CA . SER A 1 392 ? 31.967 -13.604 65.254 1.00 35.78 392 SER A CA 1
ATOM 2975 C C . SER A 1 392 ? 31.128 -13.147 66.464 1.00 35.78 392 SER A C 1
ATOM 2977 O O . SER A 1 392 ? 31.651 -12.946 67.550 1.00 35.78 392 SER A O 1
ATOM 2979 N N . GLN A 1 393 ? 29.809 -13.237 66.235 1.00 32.88 393 GLN A N 1
ATOM 2980 C CA . GLN A 1 393 ? 28.765 -13.802 67.106 1.00 32.88 393 GLN A CA 1
ATOM 2981 C C . GLN A 1 393 ? 27.954 -12.920 68.090 1.00 32.88 393 GLN A C 1
ATOM 2983 O O . GLN A 1 393 ? 28.471 -12.353 69.039 1.00 32.88 393 GLN A O 1
ATOM 2988 N N . HIS A 1 394 ? 26.628 -13.037 67.887 1.00 28.56 394 HIS A N 1
ATOM 2989 C CA . HIS A 1 394 ? 25.558 -13.346 68.856 1.00 28.56 394 HIS A CA 1
ATOM 2990 C C . HIS A 1 394 ? 24.827 -12.257 69.688 1.00 28.56 394 HIS A C 1
ATOM 2992 O O . HIS A 1 394 ? 25.425 -11.509 70.444 1.00 28.56 394 HIS A O 1
ATOM 2998 N N . LEU A 1 395 ? 23.483 -12.396 69.638 1.00 29.47 395 LEU A N 1
ATOM 2999 C CA . LEU A 1 395 ? 22.470 -12.355 70.723 1.00 29.47 395 LEU A CA 1
ATOM 3000 C C . LEU A 1 395 ? 21.671 -11.064 71.048 1.00 29.47 395 LEU A C 1
ATOM 3002 O O . LEU A 1 395 ? 22.206 -10.076 71.526 1.00 29.47 395 LEU A O 1
ATOM 3006 N N . LEU A 1 396 ? 20.339 -11.255 70.938 1.00 29.39 396 LEU A N 1
ATOM 3007 C CA . LEU A 1 396 ? 19.248 -11.007 71.912 1.00 29.39 396 LEU A CA 1
ATOM 3008 C C . LEU A 1 396 ? 18.578 -9.631 72.112 1.00 29.39 396 LEU A C 1
ATOM 3010 O O . LEU A 1 396 ? 19.224 -8.608 72.287 1.00 29.39 396 LEU A O 1
ATOM 3014 N N . GLY A 1 397 ? 17.243 -9.733 72.273 1.00 28.02 397 GLY A N 1
ATOM 3015 C CA . GLY A 1 397 ? 16.345 -8.862 73.057 1.00 28.02 397 GLY A CA 1
ATOM 3016 C C . GLY A 1 397 ? 15.504 -7.918 72.192 1.00 28.02 397 GLY A C 1
ATOM 3017 O O . GLY A 1 397 ? 16.054 -6.964 71.666 1.00 28.02 397 GLY A O 1
ATOM 3018 N N . SER A 1 398 ? 14.206 -8.088 71.896 1.00 32.12 398 SER A N 1
ATOM 3019 C CA . SER A 1 398 ? 13.024 -8.572 72.644 1.00 32.12 398 SER A CA 1
ATOM 3020 C C . SER A 1 398 ? 12.714 -7.782 73.920 1.00 32.12 398 SER A C 1
ATOM 3022 O O . SER A 1 398 ? 13.395 -7.975 74.914 1.00 32.12 398 SER A O 1
ATOM 3024 N N . HIS A 1 399 ? 11.681 -6.929 73.851 1.00 31.23 399 HIS A N 1
ATOM 3025 C CA . HIS A 1 399 ? 10.683 -6.488 74.859 1.00 31.23 399 HIS A CA 1
ATOM 3026 C C . HIS A 1 399 ? 10.092 -5.150 74.363 1.00 31.23 399 HIS A C 1
ATOM 3028 O O . HIS A 1 399 ? 10.804 -4.380 73.733 1.00 31.23 399 HIS A O 1
ATOM 3034 N N . ALA A 1 400 ? 8.872 -4.701 74.637 1.00 33.16 400 ALA A N 1
ATOM 3035 C CA . ALA A 1 400 ? 7.567 -5.223 75.041 1.00 33.16 400 ALA A CA 1
ATOM 3036 C C . ALA A 1 400 ? 6.671 -3.961 75.102 1.00 33.16 400 ALA A C 1
ATOM 3038 O O . ALA A 1 400 ? 7.189 -2.906 75.444 1.00 33.16 400 ALA A O 1
ATOM 3039 N N . TYR A 1 401 ? 5.372 -4.043 74.800 1.00 31.27 401 TYR A N 1
ATOM 3040 C CA . TYR A 1 401 ? 4.307 -3.438 75.621 1.00 31.27 401 TYR A CA 1
ATOM 3041 C C . TYR A 1 401 ? 2.935 -3.983 75.188 1.00 31.27 401 TYR A C 1
ATOM 3043 O O . TYR A 1 401 ? 2.569 -3.968 74.017 1.00 31.27 401 TYR A O 1
ATOM 3051 N N . HIS A 1 402 ? 2.239 -4.531 76.182 1.00 33.16 402 HIS A N 1
ATOM 3052 C CA . HIS A 1 402 ? 0.886 -5.090 76.205 1.00 33.16 402 HIS A CA 1
ATOM 3053 C C . HIS A 1 402 ? -0.183 -4.002 76.419 1.00 33.16 402 HIS A C 1
ATOM 3055 O O . HIS A 1 402 ? 0.091 -3.018 77.104 1.00 33.16 402 HIS A O 1
ATOM 3061 N N . SER A 1 403 ? -1.430 -4.255 75.994 1.00 32.38 403 SER A N 1
ATOM 3062 C CA . SER A 1 403 ? -2.591 -4.360 76.914 1.00 32.38 403 SER A CA 1
ATOM 3063 C C . SER A 1 403 ? -3.919 -4.713 76.206 1.00 32.38 403 SER A C 1
ATOM 3065 O O . SER A 1 403 ? -4.231 -4.143 75.166 1.00 32.38 403 SER A O 1
ATOM 3067 N N . GLY A 1 404 ? -4.695 -5.624 76.829 1.00 29.86 404 GLY A N 1
ATOM 3068 C CA . GLY A 1 404 ? -6.167 -5.775 76.722 1.00 29.86 404 GLY A CA 1
ATOM 3069 C C . GLY A 1 404 ? -6.697 -7.008 75.960 1.00 29.86 404 GLY A C 1
ATOM 3070 O O . GLY A 1 404 ? -6.977 -6.886 74.778 1.00 29.86 404 GLY A O 1
ATOM 3071 N N . SER A 1 405 ? -6.680 -8.227 76.531 1.00 31.48 405 SER A N 1
ATOM 3072 C CA . SER A 1 405 ? -7.808 -8.968 77.184 1.00 31.48 405 SER A CA 1
ATOM 3073 C C . SER A 1 405 ? -9.049 -9.236 76.296 1.00 31.48 405 SER A C 1
ATOM 3075 O O . SER A 1 405 ? -9.729 -8.285 75.939 1.00 31.48 405 SER A O 1
ATOM 3077 N N . ALA A 1 406 ? -9.314 -10.471 75.815 1.00 33.34 406 ALA A N 1
ATOM 3078 C CA . ALA A 1 406 ? -9.884 -11.673 76.500 1.00 33.34 406 ALA A CA 1
ATOM 3079 C C . ALA A 1 406 ? -11.442 -11.651 76.522 1.00 33.34 406 ALA A C 1
ATOM 3081 O O . ALA A 1 406 ? -11.983 -10.627 76.913 1.00 33.34 406 ALA A O 1
ATOM 3082 N N . LEU A 1 407 ? -12.257 -12.667 76.169 1.00 32.84 407 LEU A N 1
ATOM 3083 C CA . LEU A 1 407 ? -12.125 -14.117 75.900 1.00 32.84 407 LEU A CA 1
ATOM 3084 C C . LEU A 1 407 ? -13.432 -14.665 75.227 1.00 32.84 407 LEU A C 1
ATOM 3086 O O . LEU A 1 407 ? -14.502 -14.130 75.503 1.00 32.84 407 LEU A O 1
ATOM 3090 N N . THR A 1 408 ? -13.278 -15.747 74.429 1.00 34.84 408 THR A N 1
ATOM 3091 C CA . THR A 1 408 ? -14.151 -16.949 74.163 1.00 34.84 408 THR A CA 1
ATOM 3092 C C . THR A 1 408 ? -15.567 -16.796 73.566 1.00 34.84 408 THR A C 1
ATOM 3094 O O . THR A 1 408 ? -16.379 -16.061 74.113 1.00 34.84 408 THR A O 1
ATOM 3097 N N . GLU A 1 409 ? -15.898 -17.366 72.385 1.00 36.22 409 GLU A N 1
ATOM 3098 C CA . GLU A 1 409 ? -16.186 -18.805 72.048 1.00 36.22 409 GLU A CA 1
ATOM 3099 C C . GLU A 1 409 ? -17.350 -19.371 72.893 1.00 36.22 409 GLU A C 1
ATOM 3101 O O . GLU A 1 409 ? -17.348 -19.161 74.097 1.00 36.22 409 GLU A O 1
ATOM 3106 N N . GLU A 1 410 ? -18.429 -20.005 72.408 1.00 33.91 410 GLU A N 1
ATOM 3107 C CA . GLU A 1 410 ? -18.729 -20.982 71.331 1.00 33.91 410 GLU A CA 1
ATOM 3108 C C . GLU A 1 410 ? -20.167 -20.686 70.782 1.00 33.91 410 GLU A C 1
ATOM 3110 O O . GLU A 1 410 ? -20.906 -19.939 71.415 1.00 33.91 410 GLU A O 1
ATOM 3115 N N . GLY A 1 411 ? -20.689 -21.086 69.612 1.00 33.53 411 GLY A N 1
ATOM 3116 C CA . GLY A 1 411 ? -20.692 -22.379 68.917 1.00 33.53 411 GLY A CA 1
ATOM 3117 C C . GLY A 1 411 ? -22.059 -23.087 69.091 1.00 33.53 411 GLY A C 1
ATOM 3118 O O . GLY A 1 411 ? -22.447 -23.358 70.219 1.00 33.53 411 GLY A O 1
ATOM 3119 N N . GLY A 1 412 ? -22.770 -23.416 67.996 1.00 29.59 412 GLY A N 1
ATOM 3120 C CA . GLY A 1 412 ? -23.753 -24.525 67.988 1.00 29.59 412 GLY A CA 1
ATOM 3121 C C . GLY A 1 412 ? -25.204 -24.249 67.546 1.00 29.59 412 GLY A C 1
ATOM 3122 O O . GLY A 1 412 ? -26.039 -23.848 68.344 1.00 29.59 412 GLY A O 1
ATOM 3123 N N . GLU A 1 413 ? -25.462 -24.512 66.260 1.00 33.94 413 GLU A N 1
ATOM 3124 C CA . GLU A 1 413 ? -26.580 -25.254 65.627 1.00 33.94 413 GLU A CA 1
ATOM 3125 C C . GLU A 1 413 ? -27.930 -25.493 66.351 1.00 33.94 413 GLU A C 1
ATOM 3127 O O . GLU A 1 413 ? -27.987 -25.915 67.501 1.00 33.94 413 GLU A O 1
ATOM 3132 N N . GLY A 1 414 ? -29.037 -25.416 65.589 1.00 29.67 414 GLY A N 1
ATOM 3133 C CA . GLY A 1 414 ? -30.307 -26.042 65.986 1.00 29.67 414 GLY A CA 1
ATOM 3134 C C . GLY A 1 414 ? -31.547 -25.627 65.186 1.00 29.67 414 GLY A C 1
ATOM 3135 O O . GLY A 1 414 ? -32.222 -24.660 65.513 1.00 29.67 414 GLY A O 1
ATOM 3136 N N . THR A 1 415 ? -31.869 -26.402 64.154 1.00 34.75 415 THR A N 1
ATOM 3137 C CA . THR A 1 415 ? -33.119 -26.422 63.371 1.00 34.75 415 THR A CA 1
ATOM 3138 C C . THR A 1 415 ? -34.386 -26.693 64.197 1.00 34.75 415 THR A C 1
ATOM 3140 O O . THR A 1 415 ? -34.365 -27.607 65.014 1.00 34.75 415 THR A O 1
ATOM 3143 N N . ALA A 1 416 ? -35.522 -26.059 63.862 1.00 31.11 416 ALA A N 1
ATOM 3144 C CA . ALA A 1 416 ? -36.858 -26.678 63.938 1.00 31.11 416 ALA A CA 1
ATOM 3145 C C . ALA A 1 416 ? -37.920 -25.868 63.168 1.00 31.11 416 ALA A C 1
ATOM 3147 O O . ALA A 1 416 ? -37.987 -24.645 63.254 1.00 31.11 416 ALA A O 1
ATOM 3148 N N . ALA A 1 417 ? -38.752 -26.589 62.420 1.00 32.78 417 ALA A N 1
ATOM 3149 C CA . ALA A 1 417 ? -39.848 -26.110 61.588 1.00 32.78 417 ALA A CA 1
ATOM 3150 C C . ALA A 1 417 ? -41.211 -26.238 62.293 1.00 32.78 417 ALA A C 1
ATOM 3152 O O . ALA A 1 417 ? -41.407 -27.176 63.058 1.00 32.78 417 ALA A O 1
ATOM 3153 N N . ALA A 1 418 ? -42.163 -25.364 61.946 1.00 31.50 418 ALA A N 1
ATOM 3154 C CA . ALA A 1 418 ? -43.613 -25.622 61.871 1.00 31.50 418 ALA A CA 1
ATOM 3155 C C . ALA A 1 418 ? -44.283 -24.384 61.233 1.00 31.50 418 ALA A C 1
ATOM 3157 O O . ALA A 1 418 ? -44.146 -23.277 61.741 1.00 31.50 418 ALA A O 1
ATOM 3158 N N . GLN A 1 419 ? -44.761 -24.484 59.985 1.00 30.52 419 GLN A N 1
ATOM 3159 C CA . GLN A 1 419 ? -46.188 -24.608 59.626 1.00 30.52 419 GLN A CA 1
ATOM 3160 C C . GLN A 1 419 ? -47.084 -23.541 60.255 1.00 30.52 419 GLN A C 1
ATOM 3162 O O . GLN A 1 419 ? -47.248 -23.600 61.455 1.00 30.52 419 GLN A O 1
ATOM 3167 N N . TRP A 1 420 ? -47.716 -22.678 59.445 1.00 31.72 420 TRP A N 1
ATOM 3168 C CA . TRP A 1 420 ? -49.175 -22.448 59.378 1.00 31.72 420 TRP A CA 1
ATOM 3169 C C . TRP A 1 420 ? -49.491 -21.787 58.021 1.00 31.72 420 TRP A C 1
ATOM 3171 O O . TRP A 1 420 ? -48.831 -20.840 57.601 1.00 31.72 420 TRP A O 1
ATOM 3181 N N . ALA A 1 421 ? -50.465 -22.353 57.312 1.00 33.53 421 ALA A N 1
ATOM 3182 C CA . ALA A 1 421 ? -50.985 -21.905 56.024 1.00 33.53 421 ALA A CA 1
ATOM 3183 C C . ALA A 1 421 ? -52.237 -21.033 56.217 1.00 33.53 421 ALA A C 1
ATOM 3185 O O . ALA A 1 421 ? -52.943 -21.241 57.198 1.00 33.53 421 ALA A O 1
ATOM 3186 N N . TRP A 1 422 ? -52.521 -20.137 55.260 1.00 30.31 422 TRP A N 1
ATOM 3187 C CA . TRP A 1 422 ? -53.843 -19.693 54.745 1.00 30.31 422 TRP A CA 1
ATOM 3188 C C . TRP A 1 422 ? -53.600 -18.499 53.794 1.00 30.31 422 TRP A C 1
ATOM 3190 O O . TRP A 1 422 ? -52.885 -17.576 54.161 1.00 30.31 422 TRP A O 1
ATOM 3200 N N . GLY A 1 423 ? -53.929 -18.599 52.497 1.00 28.84 423 GLY A N 1
ATOM 3201 C CA . GLY A 1 423 ? -55.157 -18.046 51.883 1.00 28.84 423 GLY A CA 1
ATOM 3202 C C . GLY A 1 423 ? -54.954 -16.557 51.533 1.00 28.84 423 GLY A C 1
ATOM 3203 O O . GLY A 1 423 ? -54.628 -15.779 52.409 1.00 28.84 423 GLY A O 1
ATOM 3204 N N . GLY A 1 424 ? -55.032 -16.042 50.306 1.00 29.86 424 GLY A N 1
ATOM 3205 C CA . GLY A 1 424 ? -55.897 -16.360 49.175 1.00 29.86 424 GLY A CA 1
ATOM 3206 C C . GLY A 1 424 ? -56.644 -15.074 48.765 1.00 29.86 424 GLY A C 1
ATOM 3207 O O . GLY A 1 424 ? -57.505 -14.633 49.508 1.00 29.86 424 GLY A O 1
ATOM 3208 N N . ALA A 1 425 ? -56.290 -14.521 47.596 1.00 32.38 425 ALA A N 1
ATOM 3209 C CA . ALA A 1 425 ? -57.064 -13.647 46.688 1.00 32.38 425 ALA A CA 1
ATOM 3210 C C . ALA A 1 425 ? -57.717 -12.318 47.166 1.00 32.38 425 ALA A C 1
ATOM 3212 O O . ALA A 1 425 ? -58.626 -12.317 47.989 1.00 32.38 425 ALA A O 1
ATOM 3213 N N . ARG A 1 426 ? -57.347 -11.211 46.489 1.00 29.38 426 ARG A N 1
ATOM 3214 C CA . ARG A 1 426 ? -58.196 -10.093 45.978 1.00 29.38 426 ARG A CA 1
ATOM 3215 C C . ARG A 1 426 ? -57.274 -9.034 45.344 1.00 29.38 426 ARG A C 1
ATOM 3217 O O . ARG A 1 426 ? -56.330 -8.601 45.991 1.00 29.38 426 ARG A O 1
ATOM 3224 N N . GLU A 1 427 ? -57.260 -8.848 44.022 1.00 34.06 427 GLU A N 1
ATOM 3225 C CA . GLU A 1 427 ? -58.110 -7.923 43.237 1.00 34.06 427 GLU A CA 1
ATOM 3226 C C . GLU A 1 427 ? -58.348 -6.557 43.893 1.00 34.06 427 GLU A C 1
ATOM 3228 O O . GLU A 1 427 ? -58.989 -6.497 44.933 1.00 34.06 427 GLU A O 1
ATOM 3233 N N . GLU A 1 428 ? -57.830 -5.498 43.252 1.00 33.78 428 GLU A N 1
ATOM 3234 C CA . GLU A 1 428 ? -58.445 -4.175 42.993 1.00 33.78 428 GLU A CA 1
ATOM 3235 C C . GLU A 1 428 ? -57.331 -3.241 42.459 1.00 33.78 428 GLU A C 1
ATOM 3237 O O . GLU A 1 428 ? -56.267 -3.105 43.054 1.00 33.78 428 GLU A O 1
ATOM 3242 N N . ALA A 1 429 ? -57.355 -2.831 41.189 1.00 32.38 429 ALA A N 1
ATOM 3243 C CA . ALA A 1 429 ? -58.205 -1.795 40.595 1.00 32.38 429 ALA A CA 1
ATOM 3244 C C . ALA A 1 429 ? -57.843 -0.375 41.080 1.00 32.38 429 ALA A C 1
ATOM 3246 O O . ALA A 1 429 ? -57.862 -0.051 42.261 1.00 32.38 429 ALA A O 1
ATOM 3247 N N . TRP A 1 430 ? -57.475 0.455 40.104 1.00 43.28 430 TRP A N 1
ATOM 3248 C CA . TRP A 1 430 ? -57.116 1.867 40.214 1.00 43.28 430 TRP A CA 1
ATOM 3249 C C . TRP A 1 430 ? -58.249 2.721 40.803 1.00 43.28 430 TRP A C 1
ATOM 3251 O O . TRP A 1 430 ? -59.411 2.447 40.500 1.00 43.28 430 TRP A O 1
ATOM 3261 N N . PRO A 1 431 ? -57.928 3.869 41.429 1.00 46.34 431 PRO A N 1
ATOM 3262 C CA . PRO A 1 431 ? -58.845 4.996 41.423 1.00 46.34 431 PRO A CA 1
ATOM 3263 C C . PRO A 1 431 ? -58.249 6.229 40.731 1.00 46.34 431 PRO A C 1
ATOM 3265 O O . PRO A 1 431 ? -57.173 6.726 41.059 1.00 46.34 431 PRO A O 1
ATOM 3268 N N . VAL A 1 432 ? -59.025 6.729 39.773 1.00 42.72 432 VAL A N 1
ATOM 3269 C CA . VAL A 1 432 ? -59.025 8.104 39.270 1.00 42.72 432 VAL A CA 1
ATOM 3270 C C . VAL A 1 432 ? -59.968 8.904 40.171 1.00 42.72 432 VAL A C 1
ATOM 3272 O O . VAL A 1 432 ? -61.152 8.586 40.209 1.00 42.72 432 VAL A O 1
ATOM 3275 N N . VAL A 1 433 ? -59.470 9.929 40.869 1.00 33.59 433 VAL A N 1
ATOM 3276 C CA . VAL A 1 433 ? -60.254 10.992 41.541 1.00 33.59 433 VAL A CA 1
ATOM 3277 C C . VAL A 1 433 ? -59.371 12.248 41.509 1.00 33.59 433 VAL A C 1
ATOM 3279 O O . VAL A 1 433 ? -58.239 12.203 41.979 1.00 33.59 433 VAL A O 1
ATOM 3282 N N . ALA A 1 434 ? -59.673 13.218 40.645 1.00 33.88 434 ALA A N 1
ATOM 3283 C CA . ALA A 1 434 ? -60.574 14.365 40.825 1.00 33.88 434 ALA A CA 1
ATOM 3284 C C . ALA A 1 434 ? -59.940 15.515 41.628 1.00 33.88 434 ALA A C 1
ATOM 3286 O O . ALA A 1 434 ? -59.394 15.332 42.712 1.00 33.88 434 ALA A O 1
ATOM 3287 N N . GLU A 1 435 ? -59.991 16.687 40.999 1.00 38.09 435 GLU A N 1
ATOM 3288 C CA . GLU A 1 435 ? -59.403 17.956 41.405 1.00 38.09 435 GLU A CA 1
ATOM 3289 C C . GLU A 1 435 ? -60.172 18.600 42.566 1.00 38.09 435 GLU A C 1
ATOM 3291 O O . GLU A 1 435 ? -61.395 18.691 42.525 1.00 38.09 435 GLU A O 1
ATOM 3296 N N . GLU A 1 436 ? -59.433 19.126 43.543 1.00 33.78 436 GLU A N 1
ATOM 3297 C CA . GLU A 1 436 ? -59.867 20.155 44.495 1.00 33.78 436 GLU A CA 1
ATOM 3298 C C . GLU A 1 436 ? -58.734 21.205 44.597 1.00 33.78 436 GLU A C 1
ATOM 3300 O O . GLU A 1 436 ? -57.552 20.837 44.531 1.00 33.78 436 GLU A O 1
ATOM 3305 N N . PRO A 1 437 ? -59.047 22.509 44.711 1.00 50.75 437 PRO A N 1
ATOM 3306 C CA . PRO A 1 437 ? -58.073 23.590 44.594 1.00 50.75 437 PRO A CA 1
ATOM 3307 C C . PRO A 1 437 ? -57.385 23.875 45.937 1.00 50.75 437 PRO A C 1
ATOM 3309 O O . PRO A 1 437 ? -58.047 24.147 46.935 1.00 50.75 437 PRO A O 1
ATOM 3312 N N . PHE A 1 438 ? -56.047 23.865 45.958 1.00 35.75 438 PHE A N 1
ATOM 3313 C CA . PHE A 1 438 ? -55.258 24.248 47.134 1.00 35.75 438 PHE A CA 1
ATOM 3314 C C . PHE A 1 438 ? -54.653 25.648 47.006 1.00 35.75 438 PHE A C 1
ATOM 3316 O O . PHE A 1 438 ? -54.115 26.044 45.970 1.00 35.75 438 PHE A O 1
ATOM 3323 N N . ASP A 1 439 ? -54.758 26.355 48.124 1.00 37.22 439 ASP A N 1
ATOM 3324 C CA . ASP A 1 439 ? -54.422 27.748 48.368 1.00 37.22 439 ASP A CA 1
ATOM 3325 C C . ASP A 1 439 ? -52.911 28.051 48.294 1.00 37.22 439 ASP A C 1
ATOM 3327 O O . ASP A 1 439 ? -52.043 27.227 48.602 1.00 37.22 439 ASP A O 1
ATOM 3331 N N . LEU A 1 440 ? -52.606 29.281 47.884 1.00 52.94 440 LEU A N 1
ATOM 3332 C CA . LEU A 1 440 ? -51.274 29.821 47.613 1.00 52.94 440 LEU A CA 1
ATOM 3333 C C . LEU A 1 440 ? -50.581 30.306 48.896 1.00 52.94 440 LEU A C 1
ATOM 3335 O O . LEU A 1 440 ? -50.868 31.412 49.344 1.00 52.94 440 LEU A O 1
ATOM 3339 N N . SER A 1 441 ? -49.564 29.600 49.414 1.00 50.97 441 SER A N 1
ATOM 3340 C CA . SER A 1 441 ? -48.553 30.263 50.271 1.00 50.97 441 SER A CA 1
ATOM 3341 C C . SER A 1 441 ? -47.198 29.548 50.442 1.00 50.97 441 SER A C 1
ATOM 3343 O O . SER A 1 441 ? -46.630 29.580 51.529 1.00 50.97 441 SER A O 1
ATOM 3345 N N . VAL A 1 442 ? -46.606 28.930 49.411 1.00 52.44 442 VAL A N 1
ATOM 3346 C CA . VAL A 1 442 ? -45.187 28.492 49.481 1.00 52.44 442 VAL A CA 1
ATOM 3347 C C . VAL A 1 442 ? -44.494 28.675 48.123 1.00 52.44 442 VAL A C 1
ATOM 3349 O O . VAL A 1 442 ? -44.279 27.728 47.378 1.00 52.44 442 VAL A O 1
ATOM 3352 N N . GLY A 1 443 ? -44.173 29.922 47.757 1.00 49.19 443 GLY A N 1
ATOM 3353 C CA . GLY A 1 443 ? -43.561 30.249 46.454 1.00 49.19 443 GLY A CA 1
ATOM 3354 C C . GLY A 1 443 ? -42.319 31.149 46.490 1.00 49.19 443 GLY A C 1
ATOM 3355 O O . GLY A 1 443 ? -41.764 31.458 45.437 1.00 49.19 443 GLY A O 1
ATOM 3356 N N . GLY A 1 444 ? -41.862 31.591 47.667 1.00 59.25 444 GLY A N 1
ATOM 3357 C CA . GLY A 1 444 ? -40.786 32.589 47.774 1.00 59.25 444 GLY A CA 1
ATOM 3358 C C . GLY A 1 444 ? -39.370 32.035 47.568 1.00 59.25 444 GLY A C 1
ATOM 3359 O O . GLY A 1 444 ? -38.547 32.645 46.883 1.00 59.25 444 GLY A O 1
ATOM 3360 N N . GLU A 1 445 ? -39.070 30.857 48.118 1.00 63.72 445 GLU A N 1
ATOM 3361 C CA . GLU A 1 445 ? -37.685 30.365 48.184 1.00 63.72 445 GLU A CA 1
ATOM 3362 C C . GLU A 1 445 ? -37.174 29.789 46.856 1.00 63.72 445 GLU A C 1
ATOM 3364 O O . GLU A 1 445 ? -36.019 30.008 46.477 1.00 63.72 445 GLU A O 1
ATOM 3369 N N . ALA A 1 446 ? -38.037 29.123 46.085 1.00 66.88 446 ALA A N 1
ATOM 3370 C CA . ALA A 1 446 ? -37.659 28.564 44.787 1.00 66.88 446 ALA A CA 1
ATOM 3371 C C . ALA A 1 446 ? -37.352 29.663 43.751 1.00 66.88 446 ALA A C 1
ATOM 3373 O O . ALA A 1 446 ? -36.392 29.546 42.979 1.00 66.88 446 ALA A O 1
ATOM 3374 N N . ALA A 1 447 ? -38.114 30.762 43.776 1.00 70.75 447 ALA A N 1
ATOM 3375 C CA . ALA A 1 447 ? -37.898 31.920 42.913 1.00 70.75 447 ALA A CA 1
ATOM 3376 C C . ALA A 1 447 ? -36.593 32.657 43.267 1.00 70.75 447 ALA A C 1
ATOM 3378 O O . ALA A 1 447 ? -35.810 32.995 42.373 1.00 70.75 447 ALA A O 1
ATOM 3379 N N . ALA A 1 448 ? -36.291 32.814 44.561 1.00 74.44 448 ALA A N 1
ATOM 3380 C CA . ALA A 1 448 ? -35.035 33.403 45.024 1.00 74.44 448 ALA A CA 1
ATOM 3381 C C . ALA A 1 448 ? -33.811 32.552 44.625 1.00 74.44 448 ALA A C 1
ATOM 3383 O O . ALA A 1 448 ? -32.814 33.077 44.118 1.00 74.44 448 ALA A O 1
ATOM 3384 N N . ALA A 1 449 ? -33.902 31.223 44.749 1.00 75.38 449 ALA A N 1
ATOM 3385 C CA . ALA A 1 449 ? -32.839 30.308 44.329 1.00 75.38 449 ALA A CA 1
ATOM 3386 C C . ALA A 1 449 ? -32.639 30.283 42.800 1.00 75.38 449 ALA A C 1
ATOM 3388 O O . ALA A 1 449 ? -31.519 30.105 42.307 1.00 75.38 449 ALA A O 1
ATOM 3389 N N . ALA A 1 450 ? -33.705 30.460 42.014 1.00 76.00 450 ALA A N 1
ATOM 3390 C CA . ALA A 1 450 ? -33.611 30.598 40.561 1.00 76.00 450 ALA A CA 1
ATOM 3391 C C . ALA A 1 450 ? -32.938 31.923 40.157 1.00 76.00 450 ALA A C 1
ATOM 3393 O O . ALA A 1 450 ? -32.024 31.915 39.325 1.00 76.00 450 ALA A O 1
ATOM 3394 N N . ALA A 1 451 ? -33.303 33.035 40.803 1.00 81.38 451 ALA A N 1
ATOM 3395 C CA . ALA A 1 451 ? -32.701 34.347 40.567 1.00 81.38 451 ALA A CA 1
ATOM 3396 C C . ALA A 1 451 ? -31.202 34.374 40.923 1.00 81.38 451 ALA A C 1
ATOM 3398 O O . ALA A 1 451 ? -30.384 34.865 40.140 1.00 81.38 451 ALA A O 1
ATOM 3399 N N . ALA A 1 452 ? -30.808 33.755 42.041 1.00 82.25 452 ALA A N 1
ATOM 3400 C CA . ALA A 1 452 ? -29.403 33.638 42.440 1.00 82.25 452 ALA A CA 1
ATOM 3401 C C . ALA A 1 452 ? -28.570 32.822 41.430 1.00 82.25 452 ALA A C 1
ATOM 3403 O O . ALA A 1 452 ? -27.440 33.189 41.090 1.00 82.25 452 ALA A O 1
ATOM 3404 N N . ARG A 1 453 ? -29.137 31.736 40.884 1.00 89.00 453 ARG A N 1
ATOM 3405 C CA . ARG A 1 453 ? -28.485 30.927 39.838 1.00 89.00 453 ARG A CA 1
ATOM 3406 C C . ARG A 1 453 ? -28.353 31.685 38.516 1.00 89.00 453 ARG A C 1
ATOM 3408 O O . ARG A 1 453 ? -27.318 31.571 37.857 1.00 89.00 453 ARG A O 1
ATOM 3415 N N . ALA A 1 454 ? -29.350 32.488 38.147 1.00 83.81 454 ALA A N 1
ATOM 3416 C CA . ALA A 1 454 ? -29.287 33.346 36.966 1.00 83.81 454 ALA A CA 1
ATOM 3417 C C . ALA A 1 454 ? -28.205 34.433 37.105 1.00 83.81 454 ALA A C 1
ATOM 3419 O O . ALA A 1 454 ? -27.386 34.600 36.199 1.00 83.81 454 ALA A O 1
ATOM 3420 N N . ALA A 1 455 ? -28.120 35.093 38.266 1.00 87.69 455 ALA A N 1
ATOM 3421 C CA . ALA A 1 455 ? -27.096 36.099 38.548 1.00 87.69 455 ALA A CA 1
ATOM 3422 C C . ALA A 1 455 ? -25.670 35.518 38.508 1.00 87.69 455 ALA A C 1
ATOM 3424 O O . ALA A 1 455 ? -24.754 36.139 37.961 1.00 87.69 455 ALA A O 1
ATOM 3425 N N . ARG A 1 456 ? -25.476 34.291 39.014 1.00 90.81 456 ARG A N 1
ATOM 3426 C CA . ARG A 1 456 ? -24.179 33.597 38.955 1.00 90.81 456 ARG A CA 1
ATOM 3427 C C . ARG A 1 456 ? -23.757 33.276 37.518 1.00 90.81 456 ARG A C 1
ATOM 3429 O O . ARG A 1 456 ? -22.617 33.553 37.148 1.00 90.81 456 ARG A O 1
ATOM 3436 N N . ARG A 1 457 ? -24.681 32.770 36.693 1.00 90.75 457 ARG A N 1
ATOM 3437 C CA . ARG A 1 457 ? -24.428 32.491 35.266 1.00 90.75 457 ARG A CA 1
ATOM 3438 C C . ARG A 1 457 ? -24.086 33.759 34.485 1.00 90.75 457 ARG A C 1
ATOM 3440 O O . ARG A 1 457 ? -23.201 33.736 33.633 1.00 90.75 457 ARG A O 1
ATOM 3447 N N . GLU A 1 458 ? -24.741 34.873 34.792 1.00 90.62 458 GLU A N 1
ATOM 3448 C CA . GLU A 1 458 ? -24.437 36.167 34.176 1.00 90.62 458 GLU A CA 1
ATOM 3449 C C . GLU A 1 458 ? -23.052 36.694 34.598 1.00 90.62 458 GLU A C 1
ATOM 3451 O O . GLU A 1 458 ? -22.278 37.170 33.765 1.00 90.62 458 GLU A O 1
ATOM 3456 N N . GLY A 1 459 ? -22.671 36.521 35.868 1.00 93.62 459 GLY A N 1
ATOM 3457 C CA . GLY A 1 459 ? -21.321 36.828 36.349 1.00 93.62 459 GLY A CA 1
ATOM 3458 C C . GLY A 1 459 ? -20.228 36.009 35.648 1.00 93.62 459 GLY A C 1
ATOM 3459 O O . GLY A 1 459 ? -19.190 36.552 35.263 1.00 93.62 459 GLY A O 1
ATOM 3460 N N . GLU A 1 460 ? -20.467 34.716 35.423 1.00 90.81 460 GLU A N 1
ATOM 3461 C CA . GLU A 1 460 ? -19.551 33.831 34.690 1.00 90.81 460 GLU A CA 1
ATOM 3462 C C . GLU A 1 460 ? -19.426 34.228 33.212 1.00 90.81 460 GLU A C 1
ATOM 3464 O O . GLU A 1 460 ? -18.311 34.297 32.686 1.00 90.81 460 GLU A O 1
ATOM 3469 N N . ARG A 1 461 ? -20.535 34.602 32.558 1.00 92.25 461 ARG A N 1
ATOM 3470 C CA . ARG A 1 461 ? -20.524 35.122 31.179 1.00 92.25 461 ARG A CA 1
ATOM 3471 C C . ARG A 1 461 ? -19.697 36.399 31.048 1.00 92.25 461 ARG A C 1
ATOM 3473 O O . ARG A 1 461 ? -18.885 36.504 30.129 1.00 92.25 461 ARG A O 1
ATOM 3480 N N . ARG A 1 462 ? -19.832 37.341 31.987 1.00 94.25 462 ARG A N 1
ATOM 3481 C CA . ARG A 1 462 ? -19.044 38.587 31.993 1.00 94.25 462 ARG A CA 1
ATOM 3482 C C . ARG A 1 462 ? -17.552 38.327 32.202 1.00 94.25 462 ARG A C 1
ATOM 3484 O O . ARG A 1 462 ? -16.727 38.928 31.515 1.00 94.25 462 ARG A O 1
ATOM 3491 N N . ARG A 1 463 ? -17.187 37.388 33.084 1.00 93.25 463 ARG A N 1
ATOM 3492 C CA . ARG A 1 463 ? -15.784 36.970 33.283 1.00 93.25 463 ARG A CA 1
ATOM 3493 C C . ARG A 1 463 ? -15.203 36.306 32.032 1.00 93.25 463 ARG A C 1
ATOM 3495 O O . ARG A 1 463 ? -14.082 36.630 31.644 1.00 93.25 463 ARG A O 1
ATOM 3502 N N . ALA A 1 464 ? -15.970 35.448 31.361 1.00 86.44 464 ALA A N 1
ATOM 3503 C CA . ALA A 1 464 ? -15.556 34.819 30.107 1.00 86.44 464 ALA A CA 1
ATOM 3504 C C . ALA A 1 464 ? -15.367 35.848 28.974 1.00 86.44 464 ALA A C 1
ATOM 3506 O O . ALA A 1 464 ? -14.371 35.804 28.249 1.00 86.44 464 ALA A O 1
ATOM 3507 N N . GLN A 1 465 ? -16.269 36.828 28.855 1.00 90.56 465 GLN A N 1
ATOM 3508 C CA . GLN A 1 465 ? -16.133 37.921 27.887 1.00 90.56 465 GLN A CA 1
ATOM 3509 C C . GLN A 1 465 ? -14.916 38.814 28.179 1.00 90.56 465 GLN A C 1
ATOM 3511 O O . GLN A 1 465 ? -14.181 39.167 27.253 1.00 90.56 465 GLN A O 1
ATOM 3516 N N . ALA A 1 466 ? -14.642 39.124 29.450 1.00 91.56 466 ALA A N 1
ATOM 3517 C CA . ALA A 1 466 ? -13.448 39.870 29.846 1.00 91.56 466 ALA A CA 1
ATOM 3518 C C . ALA A 1 466 ? -12.152 39.105 29.512 1.00 91.56 466 ALA A C 1
ATOM 3520 O O . ALA A 1 466 ? -11.217 39.683 28.952 1.00 91.56 466 ALA A O 1
ATOM 3521 N N . ALA A 1 467 ? -12.113 37.791 29.765 1.00 89.31 467 ALA A N 1
ATOM 3522 C CA . ALA A 1 467 ? -10.978 36.938 29.410 1.00 89.31 467 ALA A CA 1
ATOM 3523 C C . ALA A 1 467 ? -10.723 36.912 27.890 1.00 89.31 467 ALA A C 1
ATOM 3525 O O . ALA A 1 467 ? -9.578 37.046 27.448 1.00 89.31 467 ALA A O 1
ATOM 3526 N N . LEU A 1 468 ? -11.783 36.835 27.077 1.00 90.62 468 LEU A N 1
ATOM 3527 C CA . LEU A 1 468 ? -11.683 36.940 25.616 1.00 90.62 468 LEU A CA 1
ATOM 3528 C C . LEU A 1 468 ? -11.160 38.314 25.162 1.00 90.62 468 LEU A C 1
ATOM 3530 O O . LEU A 1 468 ? -10.360 38.389 24.226 1.00 90.62 468 LEU A O 1
ATOM 3534 N N . GLY A 1 469 ? -11.557 39.399 25.834 1.00 94.81 469 GLY A N 1
ATOM 3535 C CA . GLY A 1 469 ? -11.029 40.745 25.586 1.00 94.81 469 GLY A CA 1
ATOM 3536 C C . GLY A 1 469 ? -9.518 40.843 25.824 1.00 94.81 469 GLY A C 1
ATOM 3537 O O . GLY A 1 469 ? -8.782 41.350 24.972 1.00 94.81 469 GLY A O 1
ATOM 3538 N N . ILE A 1 470 ? -9.034 40.277 26.935 1.00 93.38 470 ILE A N 1
ATOM 3539 C CA . ILE A 1 470 ? -7.603 40.233 27.277 1.00 93.38 470 ILE A CA 1
ATOM 3540 C C . ILE A 1 470 ? -6.819 39.411 26.242 1.00 93.38 470 ILE A C 1
ATOM 3542 O O . ILE A 1 470 ? -5.767 39.852 25.771 1.00 93.38 470 ILE A O 1
ATOM 3546 N N . GLN A 1 471 ? -7.347 38.260 25.812 1.00 89.44 471 GLN A N 1
ATOM 3547 C CA . GLN A 1 471 ? -6.712 37.441 24.773 1.00 89.44 471 GLN A CA 1
ATOM 3548 C C . GLN A 1 471 ? -6.625 38.164 23.420 1.00 89.44 471 GLN A C 1
ATOM 3550 O O . GLN A 1 471 ? -5.594 38.091 22.745 1.00 89.44 471 GLN A O 1
ATOM 3555 N N . ARG A 1 472 ? -7.669 38.905 23.021 1.00 92.69 472 ARG A N 1
ATOM 3556 C CA . ARG A 1 472 ? -7.656 39.712 21.786 1.00 92.69 472 ARG A CA 1
ATOM 3557 C C . ARG A 1 472 ? -6.599 40.817 21.841 1.00 92.69 472 ARG A C 1
ATOM 3559 O O . ARG A 1 472 ? -5.858 40.993 20.874 1.00 92.69 472 ARG A O 1
ATOM 3566 N N . LEU A 1 473 ? -6.465 41.504 22.977 1.00 95.12 473 LEU A N 1
ATOM 3567 C CA . LEU A 1 473 ? -5.423 42.517 23.184 1.00 95.12 473 LEU A CA 1
ATOM 3568 C C . LEU A 1 473 ? -4.009 41.917 23.161 1.00 95.12 473 LEU A C 1
ATOM 3570 O O . LEU A 1 473 ? -3.107 42.498 22.551 1.00 95.12 473 LEU A O 1
ATOM 3574 N N . ALA A 1 474 ? -3.808 40.743 23.764 1.00 90.56 474 ALA A N 1
ATOM 3575 C CA . ALA A 1 474 ? -2.527 40.037 23.727 1.00 90.56 474 ALA A CA 1
ATOM 3576 C C . ALA A 1 474 ? -2.137 39.634 22.293 1.00 90.56 474 ALA A C 1
ATOM 3578 O O . ALA A 1 474 ? -1.012 39.898 21.861 1.00 90.56 474 ALA A O 1
ATOM 3579 N N . ARG A 1 475 ? -3.084 39.091 21.514 1.00 86.69 475 ARG A N 1
ATOM 3580 C CA . ARG A 1 475 ? -2.872 38.762 20.093 1.00 86.69 475 ARG A CA 1
ATOM 3581 C C . ARG A 1 475 ? -2.556 39.999 19.252 1.00 86.69 475 ARG A C 1
ATOM 3583 O O . ARG A 1 475 ? -1.630 39.957 18.446 1.00 86.69 475 ARG A O 1
ATOM 3590 N N . ALA A 1 476 ? -3.244 41.119 19.477 1.00 90.81 476 ALA A N 1
ATOM 3591 C CA . ALA A 1 476 ? -2.963 42.371 18.773 1.00 90.81 476 ALA A CA 1
ATOM 3592 C C . ALA A 1 476 ? -1.553 42.918 19.076 1.00 90.81 476 ALA A C 1
ATOM 3594 O O . ALA A 1 476 ? -0.866 43.405 18.176 1.00 90.81 476 ALA A O 1
ATOM 3595 N N . ARG A 1 477 ? -1.083 42.802 20.327 1.00 95.06 477 ARG A N 1
ATOM 3596 C CA . ARG A 1 477 ? 0.288 43.187 20.711 1.00 95.06 477 ARG A CA 1
ATOM 3597 C C . ARG A 1 477 ? 1.342 42.294 20.056 1.00 95.06 477 ARG A C 1
ATOM 3599 O O . ARG A 1 477 ? 2.348 42.812 19.576 1.00 95.06 477 ARG A O 1
ATOM 3606 N N . LEU A 1 478 ? 1.108 40.982 19.998 1.00 90.25 478 LEU A N 1
ATOM 3607 C CA . LEU A 1 478 ? 2.001 40.047 19.304 1.00 90.25 478 LEU A CA 1
ATOM 3608 C C . LEU A 1 478 ? 2.047 40.317 17.795 1.00 90.25 478 LEU A C 1
ATOM 3610 O O . LEU A 1 478 ? 3.134 40.376 17.228 1.00 90.25 478 LEU A O 1
ATOM 3614 N N . ALA A 1 479 ? 0.901 40.588 17.164 1.00 87.25 479 ALA A N 1
ATOM 3615 C CA . ALA A 1 479 ? 0.838 40.940 15.746 1.00 87.25 479 ALA A CA 1
ATOM 3616 C C . ALA A 1 479 ? 1.615 42.230 15.424 1.00 87.25 479 ALA A C 1
ATOM 3618 O O . ALA A 1 479 ? 2.327 42.285 14.423 1.00 87.25 479 ALA A O 1
ATOM 3619 N N . ARG A 1 480 ? 1.552 43.253 16.293 1.00 94.38 480 ARG A N 1
ATOM 3620 C CA . ARG A 1 480 ? 2.366 44.474 16.138 1.00 94.38 480 ARG A CA 1
ATOM 3621 C C . ARG A 1 480 ? 3.865 44.191 16.248 1.00 94.38 480 ARG A C 1
ATOM 3623 O O . ARG A 1 480 ? 4.618 44.648 15.394 1.00 94.38 480 ARG A O 1
ATOM 3630 N N . LYS A 1 481 ? 4.294 43.394 17.236 1.00 94.44 481 LYS A N 1
ATOM 3631 C CA . LYS A 1 481 ? 5.707 42.994 17.378 1.00 94.44 481 LYS A CA 1
ATOM 3632 C C . LYS A 1 481 ? 6.206 42.203 16.164 1.00 94.44 481 LYS A C 1
ATOM 3634 O O . LYS A 1 481 ? 7.307 42.460 15.688 1.00 94.44 481 LYS A O 1
ATOM 3639 N N . ALA A 1 482 ? 5.389 41.293 15.633 1.00 85.06 482 ALA A N 1
ATOM 3640 C CA . ALA A 1 482 ? 5.715 40.540 14.423 1.00 85.06 482 ALA A CA 1
ATOM 3641 C C . ALA A 1 482 ? 5.838 41.455 13.189 1.00 85.06 482 ALA A C 1
ATOM 3643 O O . ALA A 1 482 ? 6.783 41.327 12.415 1.00 85.06 482 ALA A O 1
ATOM 3644 N N . ALA A 1 483 ? 4.939 42.434 13.037 1.00 89.94 483 ALA A N 1
ATOM 3645 C CA . ALA A 1 483 ? 5.008 43.406 11.947 1.00 89.94 483 ALA A CA 1
ATOM 3646 C C . ALA A 1 483 ? 6.256 44.306 12.030 1.00 89.94 483 ALA A C 1
ATOM 3648 O O . ALA A 1 483 ? 6.845 44.646 11.004 1.00 89.94 483 ALA A O 1
ATOM 3649 N N . GLU A 1 484 ? 6.684 44.691 13.235 1.00 95.38 484 GLU A N 1
ATOM 3650 C CA . GLU A 1 484 ? 7.932 45.437 13.440 1.00 95.38 484 GLU A CA 1
ATOM 3651 C C . GLU A 1 484 ? 9.177 44.589 13.155 1.00 95.38 484 GLU A C 1
ATOM 3653 O O . GLU A 1 484 ? 10.119 45.091 12.541 1.00 95.38 484 GLU A O 1
ATOM 3658 N N . ALA A 1 485 ? 9.176 43.309 13.540 1.00 90.12 485 ALA A N 1
ATOM 3659 C CA . ALA A 1 485 ? 10.257 42.379 13.219 1.00 90.12 485 ALA A CA 1
ATOM 3660 C C . ALA A 1 485 ? 10.412 42.201 11.699 1.00 90.12 485 ALA A C 1
ATOM 3662 O O . ALA A 1 485 ? 11.514 42.363 11.179 1.00 90.12 485 ALA A O 1
ATOM 3663 N N . LEU A 1 486 ? 9.302 42.008 10.979 1.00 91.25 486 LEU A N 1
ATOM 3664 C CA . LEU A 1 486 ? 9.305 41.887 9.519 1.00 91.25 486 LEU A CA 1
ATOM 3665 C C . LEU A 1 486 ? 9.827 43.160 8.830 1.00 91.25 486 LEU A C 1
ATOM 3667 O O . LEU A 1 486 ? 10.583 43.083 7.865 1.00 91.25 486 LEU A O 1
ATOM 3671 N N . LYS A 1 487 ? 9.475 44.350 9.338 1.00 94.00 487 LYS A N 1
ATOM 3672 C CA . LYS A 1 487 ? 10.018 45.619 8.817 1.00 94.00 487 LYS A CA 1
ATOM 3673 C C . LYS A 1 487 ? 11.533 45.727 9.008 1.00 94.00 487 LYS A C 1
ATOM 3675 O O . LYS A 1 487 ? 12.207 46.274 8.138 1.00 94.00 487 LYS A O 1
ATOM 3680 N N . ARG A 1 488 ? 12.070 45.231 10.129 1.00 94.94 488 ARG A N 1
ATOM 3681 C CA . ARG A 1 488 ? 13.521 45.217 10.387 1.00 94.94 488 ARG A CA 1
ATOM 3682 C C . ARG A 1 488 ? 14.243 44.244 9.460 1.00 94.94 488 ARG A C 1
ATOM 3684 O O . ARG A 1 488 ? 15.272 44.612 8.907 1.00 94.94 488 ARG A O 1
ATOM 3691 N N . GLU A 1 489 ? 13.678 43.062 9.238 1.00 91.44 489 GLU A N 1
ATOM 3692 C CA . GLU A 1 489 ? 14.226 42.065 8.313 1.00 91.44 489 GLU A CA 1
ATOM 3693 C C . GLU A 1 489 ? 14.250 42.592 6.869 1.00 91.44 489 GLU A C 1
ATOM 3695 O O . GLU A 1 489 ? 15.297 42.594 6.228 1.00 91.44 489 GLU A O 1
ATOM 3700 N N . GLN A 1 490 ? 13.152 43.192 6.394 1.00 91.81 490 GLN A N 1
ATOM 3701 C CA . GLN A 1 490 ? 13.111 43.826 5.069 1.00 91.81 490 GLN A CA 1
ATOM 3702 C C . GLN A 1 490 ? 14.114 44.983 4.923 1.00 91.81 490 GLN A C 1
ATOM 3704 O O . GLN A 1 490 ? 14.636 45.217 3.831 1.00 91.81 490 GLN A O 1
ATOM 3709 N N . ALA A 1 491 ? 14.387 45.731 5.996 1.00 92.25 491 ALA A N 1
ATOM 3710 C CA . ALA A 1 491 ? 15.416 46.770 5.981 1.00 92.25 491 ALA A CA 1
ATOM 3711 C C . ALA A 1 491 ? 16.831 46.171 5.875 1.00 92.25 491 ALA A C 1
ATOM 3713 O O . ALA A 1 491 ? 17.651 46.695 5.121 1.00 92.25 491 ALA A O 1
ATOM 3714 N N . GLN A 1 492 ? 17.098 45.055 6.562 1.00 93.62 492 GLN A N 1
ATOM 3715 C CA . GLN A 1 492 ? 18.367 44.325 6.469 1.00 93.62 492 GLN A CA 1
ATOM 3716 C C . GLN A 1 492 ? 18.575 43.710 5.079 1.00 93.62 492 GLN A C 1
ATOM 3718 O O . GLN A 1 492 ? 19.660 43.833 4.514 1.00 93.62 492 GLN A O 1
ATOM 3723 N N . GLU A 1 493 ? 17.537 43.124 4.476 1.00 89.81 493 GLU A N 1
ATOM 3724 C CA . GLU A 1 493 ? 17.610 42.588 3.110 1.00 89.81 493 GLU A CA 1
ATOM 3725 C C . GLU A 1 493 ? 17.920 43.678 2.077 1.00 89.81 493 GLU A C 1
ATOM 3727 O O . GLU A 1 493 ? 18.727 43.463 1.171 1.00 89.81 493 GLU A O 1
ATOM 3732 N N . ARG A 1 494 ? 17.324 44.871 2.222 1.00 93.50 494 ARG A N 1
ATOM 3733 C CA . ARG A 1 494 ? 17.635 46.021 1.356 1.00 93.50 494 ARG A CA 1
ATOM 3734 C C . ARG A 1 494 ? 19.092 46.454 1.492 1.00 93.50 494 ARG A C 1
ATOM 3736 O O . ARG A 1 494 ? 19.749 46.643 0.473 1.00 93.50 494 ARG A O 1
ATOM 3743 N N . GLN A 1 495 ? 19.604 46.555 2.720 1.00 94.62 495 GLN A N 1
ATOM 3744 C CA . GLN A 1 495 ? 21.013 46.886 2.965 1.00 94.62 495 GLN A CA 1
ATOM 3745 C C . GLN A 1 495 ? 21.957 45.846 2.349 1.00 94.62 495 GLN A C 1
ATOM 3747 O O . GLN A 1 495 ? 22.911 46.213 1.666 1.00 94.62 495 GLN A O 1
ATOM 3752 N N . TYR A 1 496 ? 21.651 44.556 2.506 1.00 91.88 496 TYR A N 1
ATOM 3753 C CA . TYR A 1 496 ? 22.430 43.476 1.902 1.00 91.88 496 TYR A CA 1
ATOM 3754 C C . TYR A 1 496 ? 22.430 43.546 0.366 1.00 91.88 496 TYR A C 1
ATOM 3756 O O . TYR A 1 496 ? 23.467 43.365 -0.273 1.00 91.88 496 TYR A O 1
ATOM 3764 N N . PHE A 1 497 ? 21.284 43.854 -0.252 1.00 86.75 497 PHE A N 1
ATOM 3765 C CA . PHE A 1 497 ? 21.184 43.970 -1.709 1.00 86.75 497 PHE A CA 1
ATOM 3766 C C . PHE A 1 497 ? 21.959 45.179 -2.252 1.00 86.75 497 PHE A C 1
ATOM 3768 O O . PHE A 1 497 ? 22.601 45.080 -3.299 1.00 86.75 497 PHE A O 1
ATOM 3775 N N . GLU A 1 498 ? 21.938 46.307 -1.538 1.00 93.88 498 GLU A N 1
ATOM 3776 C CA . GLU A 1 498 ? 22.755 47.481 -1.863 1.00 93.88 498 GLU A CA 1
ATOM 3777 C C . GLU A 1 498 ? 24.256 47.171 -1.765 1.00 93.88 498 GLU A C 1
ATOM 3779 O O . GLU A 1 498 ? 25.031 47.573 -2.635 1.00 93.88 498 GLU A O 1
ATOM 3784 N N . GLU A 1 499 ? 24.679 46.406 -0.757 1.00 94.31 499 GLU A N 1
ATOM 3785 C CA . GLU A 1 499 ? 26.071 45.977 -0.605 1.00 94.31 499 GLU A CA 1
ATOM 3786 C C . GLU A 1 499 ? 26.500 45.016 -1.728 1.00 94.31 499 GLU A C 1
ATOM 3788 O O . GLU A 1 499 ? 27.562 45.196 -2.326 1.00 94.31 499 GLU A O 1
ATOM 3793 N N . LEU A 1 500 ? 25.634 44.074 -2.118 1.00 89.81 500 LEU A N 1
ATOM 3794 C CA . LEU A 1 500 ? 25.870 43.166 -3.245 1.00 89.81 500 LEU A CA 1
ATOM 3795 C C . LEU A 1 500 ? 25.969 43.911 -4.592 1.00 89.81 500 LEU A C 1
ATOM 3797 O O . LEU A 1 500 ? 26.758 43.551 -5.470 1.00 89.81 500 LEU A O 1
ATOM 3801 N N . GLN A 1 501 ? 25.181 44.972 -4.777 1.00 91.06 501 GLN A N 1
ATOM 3802 C CA . GLN A 1 501 ? 25.290 45.832 -5.959 1.00 91.06 501 GLN A CA 1
ATOM 3803 C C . GLN A 1 501 ? 26.610 46.611 -5.978 1.00 91.06 501 GLN A C 1
ATOM 3805 O O . GLN A 1 501 ? 27.220 46.755 -7.039 1.00 91.06 501 GLN A O 1
ATOM 3810 N N . ARG A 1 502 ? 27.093 47.071 -4.817 1.00 92.25 502 ARG A N 1
ATOM 3811 C CA . ARG A 1 502 ? 28.399 47.740 -4.708 1.00 92.25 502 ARG A CA 1
ATOM 3812 C C . ARG A 1 502 ? 29.552 46.788 -5.020 1.00 92.25 502 ARG A C 1
ATOM 3814 O O . ARG A 1 502 ? 30.452 47.169 -5.766 1.00 92.25 502 ARG A O 1
ATOM 3821 N N . THR A 1 503 ? 29.517 45.552 -4.521 1.00 90.88 503 THR A N 1
ATOM 3822 C CA . THR A 1 503 ? 30.572 44.560 -4.791 1.00 90.88 503 THR A CA 1
ATOM 3823 C C . THR A 1 503 ? 30.585 44.130 -6.254 1.00 90.88 503 THR A C 1
ATOM 3825 O O . THR A 1 503 ? 31.638 44.156 -6.886 1.00 90.88 503 THR A O 1
ATOM 3828 N N . THR A 1 504 ? 29.424 43.854 -6.852 1.00 88.44 504 THR A N 1
ATOM 3829 C CA . THR A 1 504 ? 29.340 43.516 -8.286 1.00 88.44 504 THR A CA 1
ATOM 3830 C C . THR A 1 504 ? 29.739 44.680 -9.199 1.00 88.44 504 THR A C 1
ATOM 3832 O O . THR A 1 504 ? 30.352 44.459 -10.247 1.00 88.44 504 THR A O 1
ATOM 3835 N N . ALA A 1 505 ? 29.451 45.928 -8.816 1.00 88.88 505 ALA A N 1
ATOM 3836 C CA . ALA A 1 505 ? 29.958 47.103 -9.523 1.00 88.88 505 ALA A CA 1
ATOM 3837 C C . ALA A 1 505 ? 31.491 47.213 -9.426 1.00 88.88 505 ALA A C 1
ATOM 3839 O O . ALA A 1 505 ? 32.148 47.472 -10.438 1.00 88.88 505 ALA A O 1
ATOM 3840 N N . ALA A 1 506 ? 32.070 46.951 -8.250 1.00 89.44 506 ALA A N 1
ATOM 3841 C CA . ALA A 1 506 ? 33.519 46.932 -8.051 1.00 89.44 506 ALA A CA 1
ATOM 3842 C C . ALA A 1 506 ? 34.206 45.807 -8.852 1.00 89.44 506 ALA A C 1
ATOM 3844 O O . ALA A 1 506 ? 35.226 46.044 -9.500 1.00 89.44 506 ALA A O 1
ATOM 3845 N N . GLU A 1 507 ? 33.620 44.608 -8.896 1.00 88.19 507 GLU A N 1
ATOM 3846 C CA . GLU A 1 507 ? 34.115 43.486 -9.705 1.00 88.19 507 GLU A CA 1
ATOM 3847 C C . GLU A 1 507 ? 34.065 43.792 -11.205 1.00 88.19 507 GLU A C 1
ATOM 3849 O O . GLU A 1 507 ? 35.026 43.526 -11.928 1.00 88.19 507 GLU A O 1
ATOM 3854 N N . ARG A 1 508 ? 32.981 44.414 -11.687 1.00 86.56 508 ARG A N 1
ATOM 3855 C CA . ARG A 1 508 ? 32.888 44.869 -13.084 1.00 86.56 508 ARG A CA 1
ATOM 3856 C C . ARG A 1 508 ? 33.928 45.934 -13.408 1.00 86.56 508 ARG A C 1
ATOM 3858 O O . ARG A 1 508 ? 34.503 45.896 -14.494 1.00 86.56 508 ARG A O 1
ATOM 3865 N N . ALA A 1 509 ? 34.204 46.851 -12.482 1.00 87.56 509 ALA A N 1
ATOM 3866 C CA . ALA A 1 509 ? 35.258 47.847 -12.651 1.00 87.56 509 ALA A CA 1
ATOM 3867 C C . ALA A 1 509 ? 36.655 47.197 -12.711 1.00 87.56 509 ALA A C 1
ATOM 3869 O O . ALA A 1 509 ? 37.470 47.571 -13.557 1.00 87.56 509 ALA A O 1
ATOM 3870 N N . LEU A 1 510 ? 36.918 46.182 -11.880 1.00 88.31 510 LEU A N 1
ATOM 3871 C CA . LEU A 1 510 ? 38.164 45.409 -11.909 1.00 88.31 510 LEU A CA 1
ATOM 3872 C C . LEU A 1 510 ? 38.315 44.594 -13.198 1.00 88.31 510 LEU A C 1
ATOM 3874 O O . LEU A 1 510 ? 39.388 44.607 -13.798 1.00 88.31 510 LEU A O 1
ATOM 3878 N N . LEU A 1 511 ? 37.246 43.952 -13.673 1.00 78.06 511 LEU A N 1
ATOM 3879 C CA . LEU A 1 511 ? 37.243 43.227 -14.946 1.00 78.06 511 LEU A CA 1
ATOM 3880 C C . LEU A 1 511 ? 37.451 44.170 -16.134 1.00 78.06 511 LEU A C 1
ATOM 3882 O O . LEU A 1 511 ? 38.261 43.877 -17.007 1.00 78.06 511 LEU A O 1
ATOM 3886 N N . ALA A 1 512 ? 36.799 45.334 -16.145 1.00 79.12 512 ALA A N 1
ATOM 3887 C CA . ALA A 1 512 ? 37.018 46.346 -17.175 1.00 79.12 512 ALA A CA 1
ATOM 3888 C C . ALA A 1 512 ? 38.470 46.857 -17.175 1.00 79.12 512 ALA A C 1
ATOM 3890 O O . ALA A 1 512 ? 39.052 47.081 -18.237 1.00 79.12 512 ALA A O 1
ATOM 3891 N N . ARG A 1 513 ? 39.084 46.997 -15.993 1.00 84.19 513 ARG A N 1
ATOM 3892 C CA . ARG A 1 513 ? 40.500 47.359 -15.855 1.00 84.19 513 ARG A CA 1
ATOM 3893 C C . ARG A 1 513 ? 41.425 46.237 -16.337 1.00 84.19 513 ARG A C 1
ATOM 3895 O O . ARG A 1 513 ? 42.385 46.524 -17.044 1.00 84.19 513 ARG A O 1
ATOM 3902 N N . ALA A 1 514 ? 41.117 44.979 -16.026 1.00 73.56 514 ALA A N 1
ATOM 3903 C CA . ALA A 1 514 ? 41.877 43.819 -16.488 1.00 73.56 514 ALA A CA 1
ATOM 3904 C C . ALA A 1 514 ? 41.811 43.662 -18.016 1.00 73.56 514 ALA A C 1
ATOM 3906 O O . ALA A 1 514 ? 42.842 43.476 -18.651 1.00 73.56 514 ALA A O 1
ATOM 3907 N N . VAL A 1 515 ? 40.632 43.836 -18.622 1.00 76.69 515 VAL A N 1
ATOM 3908 C CA . VAL A 1 515 ? 40.460 43.795 -20.085 1.00 76.69 515 VAL A CA 1
ATOM 3909 C C . VAL A 1 515 ? 41.269 44.900 -20.772 1.00 76.69 515 VAL A C 1
ATOM 3911 O O . VAL A 1 515 ? 41.901 44.641 -21.793 1.00 76.69 515 VAL A O 1
ATOM 3914 N N . ARG A 1 516 ? 41.349 46.103 -20.181 1.00 81.31 516 ARG A N 1
ATOM 3915 C CA . ARG A 1 516 ? 42.223 47.174 -20.695 1.00 81.31 516 ARG A CA 1
ATOM 3916 C C . ARG A 1 516 ? 43.712 46.842 -20.590 1.00 81.31 516 ARG A C 1
ATOM 3918 O O . ARG A 1 516 ? 44.464 47.247 -21.467 1.00 81.31 516 ARG A O 1
ATOM 3925 N N . MET A 1 517 ? 44.147 46.107 -19.564 1.00 79.75 517 MET A N 1
ATOM 3926 C CA . MET A 1 517 ? 45.562 45.731 -19.420 1.00 79.75 517 MET A CA 1
ATOM 3927 C C . MET A 1 517 ? 46.011 44.634 -20.394 1.00 79.75 517 MET A C 1
ATOM 3929 O O . MET A 1 517 ? 47.202 44.521 -20.656 1.00 79.75 517 MET A O 1
ATOM 3933 N N . VAL A 1 518 ? 45.087 43.840 -20.944 1.00 77.81 518 VAL A N 1
ATOM 3934 C CA . VAL A 1 518 ? 45.428 42.711 -21.832 1.00 77.81 518 VAL A CA 1
ATOM 3935 C C . VAL A 1 518 ? 45.489 43.127 -23.314 1.00 77.81 518 VAL A C 1
ATOM 3937 O O . VAL A 1 518 ? 45.857 42.323 -24.161 1.00 77.81 518 VAL A O 1
ATOM 3940 N N . GLY A 1 519 ? 45.203 44.391 -23.652 1.00 69.12 519 GLY A N 1
ATOM 3941 C CA . GLY A 1 519 ? 45.461 44.939 -24.994 1.00 69.12 519 GLY A CA 1
ATOM 3942 C C . GLY A 1 519 ? 44.671 44.281 -26.134 1.00 69.12 519 GLY A C 1
ATOM 3943 O O . GLY A 1 519 ? 45.034 44.429 -27.298 1.00 69.12 519 GLY A O 1
ATOM 3944 N N . VAL A 1 520 ? 43.595 43.554 -25.826 1.00 50.03 520 VAL A N 1
ATOM 3945 C CA . VAL A 1 520 ? 42.750 42.908 -26.836 1.00 50.03 520 VAL A CA 1
ATOM 3946 C C . VAL A 1 520 ? 41.715 43.919 -27.314 1.00 50.03 520 VAL A C 1
ATOM 3948 O O . VAL A 1 520 ? 40.774 44.253 -26.592 1.00 50.03 520 VAL A O 1
ATOM 3951 N N . ALA A 1 521 ? 41.906 44.423 -28.533 1.00 49.19 521 ALA A N 1
ATOM 3952 C CA . ALA A 1 521 ? 40.899 45.217 -29.220 1.00 49.19 521 ALA A CA 1
ATOM 3953 C C . ALA A 1 521 ? 39.645 44.349 -29.460 1.00 49.19 521 ALA A C 1
ATOM 3955 O O . ALA A 1 521 ? 39.775 43.219 -29.941 1.00 49.19 521 ALA A O 1
ATOM 3956 N N . PRO A 1 522 ? 38.439 44.828 -29.110 1.00 47.31 522 PRO A N 1
ATOM 3957 C CA . PRO A 1 522 ? 37.217 44.063 -29.322 1.00 47.31 522 PRO A CA 1
ATOM 3958 C C . PRO A 1 522 ? 36.944 43.885 -30.828 1.00 47.31 522 PRO A C 1
ATOM 3960 O O . PRO A 1 522 ? 37.222 44.800 -31.608 1.00 47.31 522 PRO A O 1
ATOM 3963 N N . PRO A 1 523 ? 36.407 42.728 -31.257 1.00 40.00 523 PRO A N 1
ATOM 3964 C CA . PRO A 1 523 ? 36.120 42.471 -32.661 1.00 40.00 523 PRO A CA 1
ATOM 3965 C C . PRO A 1 523 ? 34.975 43.361 -33.157 1.00 40.00 523 PRO A C 1
ATOM 3967 O O . PRO A 1 523 ? 33.961 43.538 -32.481 1.00 40.00 523 PRO A O 1
ATOM 3970 N N . ALA A 1 524 ? 35.152 43.913 -34.357 1.00 46.31 524 ALA A N 1
ATOM 3971 C CA . ALA A 1 524 ? 34.130 44.651 -35.080 1.00 46.31 524 ALA A CA 1
ATOM 3972 C C . ALA A 1 524 ? 33.007 43.695 -35.512 1.00 46.31 524 ALA A C 1
ATOM 3974 O O . ALA A 1 524 ? 33.193 42.876 -36.411 1.00 46.31 524 ALA A O 1
ATOM 3975 N N . GLU A 1 525 ? 31.843 43.792 -34.871 1.00 33.09 525 GLU A N 1
ATOM 3976 C CA . GLU A 1 525 ? 30.623 43.145 -35.350 1.00 33.09 525 GLU A CA 1
ATOM 3977 C C . GLU A 1 525 ? 29.968 43.985 -36.451 1.00 33.09 525 GLU A C 1
ATOM 3979 O O . GLU A 1 525 ? 29.752 45.193 -36.323 1.00 33.09 525 GLU A O 1
ATOM 3984 N N . ALA A 1 526 ? 29.685 43.297 -37.556 1.00 35.25 526 ALA A N 1
ATOM 3985 C CA . ALA A 1 526 ? 29.082 43.807 -38.770 1.00 35.25 526 ALA A CA 1
ATOM 3986 C C . ALA A 1 526 ? 27.670 44.360 -38.524 1.00 35.25 526 ALA A C 1
ATOM 3988 O O . ALA A 1 526 ? 26.790 43.696 -37.978 1.00 35.25 526 ALA A O 1
ATOM 3989 N N . THR A 1 527 ? 27.458 45.586 -38.992 1.00 34.72 527 THR A N 1
ATOM 3990 C CA . THR A 1 527 ? 26.171 46.272 -39.039 1.00 34.72 527 THR A CA 1
ATOM 3991 C C . THR A 1 527 ? 25.440 45.907 -40.332 1.00 34.72 527 THR A C 1
ATOM 3993 O O . THR A 1 527 ? 25.869 46.266 -41.423 1.00 34.72 527 THR A O 1
ATOM 3996 N N . ALA A 1 528 ? 24.304 45.219 -40.214 1.00 34.06 528 ALA A N 1
ATOM 3997 C CA . ALA A 1 528 ? 23.270 45.198 -41.245 1.00 34.06 528 ALA A CA 1
ATOM 3998 C C . ALA A 1 528 ? 22.112 46.085 -40.765 1.00 34.06 528 ALA A C 1
ATOM 4000 O O . ALA A 1 528 ? 21.481 45.814 -39.743 1.00 34.06 528 ALA A O 1
ATOM 4001 N N . ALA A 1 529 ? 21.887 47.189 -41.475 1.00 34.28 529 ALA A N 1
ATOM 4002 C CA . ALA A 1 529 ? 20.841 48.169 -41.205 1.00 34.28 529 ALA A CA 1
ATOM 4003 C C . ALA A 1 529 ? 19.511 47.786 -41.886 1.00 34.28 529 ALA A C 1
ATOM 4005 O O . ALA A 1 529 ? 19.540 47.312 -43.021 1.00 34.28 529 ALA A O 1
ATOM 4006 N N . PRO A 1 530 ? 18.347 48.086 -41.279 1.00 36.69 530 PRO A N 1
ATOM 4007 C CA . PRO A 1 530 ? 17.102 48.305 -42.007 1.00 36.69 530 PRO A CA 1
ATOM 4008 C C . PRO A 1 530 ? 16.790 49.816 -42.149 1.00 36.69 530 PRO A C 1
ATOM 4010 O O . PRO A 1 530 ? 17.201 50.618 -41.302 1.00 36.69 530 PRO A O 1
ATOM 4013 N N . PRO A 1 531 ? 16.072 50.238 -43.209 1.00 47.09 531 PRO A N 1
ATOM 4014 C CA . PRO A 1 531 ? 15.832 51.644 -43.523 1.00 47.09 531 PRO A CA 1
ATOM 4015 C C . PRO A 1 531 ? 14.652 52.236 -42.727 1.00 47.09 531 PRO A C 1
ATOM 4017 O O . PRO A 1 531 ? 13.808 51.515 -42.205 1.00 47.09 531 PRO A O 1
ATOM 4020 N N . HIS A 1 532 ? 14.581 53.573 -42.720 1.00 40.81 532 HIS A N 1
ATOM 4021 C CA . HIS A 1 532 ? 13.571 54.465 -42.113 1.00 40.81 532 HIS A CA 1
ATOM 4022 C C . HIS A 1 532 ? 13.871 55.022 -40.712 1.00 40.81 532 HIS A C 1
ATOM 4024 O O . HIS A 1 532 ? 13.184 54.761 -39.726 1.00 40.81 532 HIS A O 1
ATOM 4030 N N . ALA A 1 533 ? 14.820 55.960 -40.673 1.00 39.00 533 ALA A N 1
ATOM 4031 C CA . ALA A 1 533 ? 14.985 56.920 -39.585 1.00 39.00 533 ALA A CA 1
ATOM 4032 C C . ALA A 1 533 ? 14.982 58.364 -40.121 1.00 39.00 533 ALA A C 1
ATOM 4034 O O . ALA A 1 533 ? 16.035 58.959 -40.313 1.00 39.00 533 ALA A O 1
ATOM 4035 N N . LYS A 1 534 ? 13.793 58.946 -40.345 1.00 42.62 534 LYS A N 1
ATOM 4036 C CA . LYS A 1 534 ? 13.621 60.413 -40.473 1.00 42.62 534 LYS A CA 1
ATOM 4037 C C . LYS A 1 534 ? 12.361 61.001 -39.807 1.00 42.62 534 LYS A C 1
ATOM 4039 O O . LYS A 1 534 ? 12.089 62.177 -39.986 1.00 42.62 534 LYS A O 1
ATOM 4044 N N . ALA A 1 535 ? 11.640 60.257 -38.959 1.00 46.69 535 ALA A N 1
ATOM 4045 C CA . ALA A 1 535 ? 10.383 60.745 -38.353 1.00 46.69 535 ALA A CA 1
ATOM 4046 C C . ALA A 1 535 ? 10.310 60.725 -36.808 1.00 46.69 535 ALA A C 1
ATOM 4048 O O . ALA A 1 535 ? 9.232 60.878 -36.249 1.00 46.69 535 ALA A O 1
ATOM 4049 N N . ARG A 1 536 ? 11.419 60.546 -36.070 1.00 49.47 536 ARG A N 1
ATOM 4050 C CA . ARG A 1 536 ? 11.369 60.447 -34.586 1.00 49.47 536 ARG A CA 1
ATOM 4051 C C . ARG A 1 536 ? 12.219 61.454 -33.804 1.00 49.47 536 ARG A C 1
ATOM 4053 O O . ARG A 1 536 ? 12.246 61.394 -32.577 1.00 49.47 536 ARG A O 1
ATOM 4060 N N . ALA A 1 537 ? 12.850 62.411 -34.483 1.00 41.84 537 ALA A N 1
ATOM 4061 C CA . ALA A 1 537 ? 13.611 63.482 -33.831 1.00 41.84 537 ALA A CA 1
ATOM 4062 C C . ALA A 1 537 ? 12.762 64.728 -33.489 1.00 41.84 537 ALA A C 1
ATOM 4064 O O . ALA A 1 537 ? 13.119 65.456 -32.569 1.00 41.84 537 ALA A O 1
ATOM 4065 N N . ALA A 1 538 ? 11.609 64.934 -34.141 1.00 45.72 538 ALA A N 1
ATOM 4066 C CA . ALA A 1 538 ? 10.719 66.077 -33.877 1.00 45.72 538 ALA A CA 1
ATOM 4067 C C . ALA A 1 538 ? 9.702 65.838 -32.734 1.00 45.72 538 ALA A C 1
ATOM 4069 O O . ALA A 1 538 ? 9.210 66.781 -32.119 1.00 45.72 538 ALA A O 1
ATOM 4070 N N . GLU A 1 539 ? 9.422 64.580 -32.384 1.00 44.53 539 GLU A N 1
ATOM 4071 C CA . GLU A 1 539 ? 8.407 64.223 -31.375 1.00 44.53 539 GLU A CA 1
ATOM 4072 C C . GLU A 1 539 ? 8.936 64.347 -29.926 1.00 44.53 539 GLU A C 1
ATOM 4074 O O . GLU A 1 539 ? 8.178 64.538 -28.972 1.00 44.53 539 GLU A O 1
ATOM 4079 N N . ARG A 1 540 ? 10.262 64.273 -29.734 1.00 50.88 540 ARG A N 1
ATOM 4080 C CA . ARG A 1 540 ? 10.896 64.320 -28.400 1.00 50.88 540 ARG A CA 1
ATOM 4081 C C . ARG A 1 540 ? 11.090 65.737 -27.856 1.00 50.88 540 ARG A C 1
ATOM 4083 O O . ARG A 1 540 ? 11.127 65.908 -26.639 1.00 50.88 540 ARG A O 1
ATOM 4090 N N . THR A 1 541 ? 11.141 66.749 -28.715 1.00 48.31 541 THR A N 1
ATOM 4091 C CA . THR A 1 541 ? 11.219 68.167 -28.324 1.00 48.31 541 THR A CA 1
ATOM 4092 C C . THR A 1 541 ? 9.852 68.773 -27.998 1.00 48.31 541 THR A C 1
ATOM 4094 O O . THR A 1 541 ? 9.788 69.722 -27.220 1.00 48.31 541 THR A O 1
ATOM 4097 N N . ARG A 1 542 ? 8.745 68.185 -28.479 1.00 47.75 542 ARG A N 1
ATOM 4098 C CA . ARG A 1 542 ? 7.378 68.648 -28.169 1.00 47.75 542 ARG A CA 1
ATOM 4099 C C . ARG A 1 542 ? 6.885 68.192 -26.790 1.00 47.75 542 ARG A C 1
ATOM 4101 O O . ARG A 1 542 ? 6.238 68.959 -26.086 1.00 47.75 542 ARG A O 1
ATOM 4108 N N . ARG A 1 543 ? 7.267 66.990 -26.342 1.00 48.97 543 ARG A N 1
ATOM 4109 C CA . ARG A 1 543 ? 6.844 66.447 -25.031 1.00 48.97 543 ARG A CA 1
ATOM 4110 C C . ARG A 1 543 ? 7.567 67.050 -23.825 1.00 48.97 543 ARG A C 1
ATOM 4112 O O . ARG A 1 543 ? 7.074 66.930 -22.710 1.00 48.97 543 ARG A O 1
ATOM 4119 N N . ARG A 1 544 ? 8.706 67.722 -24.029 1.00 47.62 544 ARG A N 1
ATOM 4120 C CA . ARG A 1 544 ? 9.473 68.362 -22.944 1.00 47.62 544 ARG A CA 1
ATOM 4121 C C . ARG A 1 544 ? 8.993 69.770 -22.572 1.00 47.62 544 ARG A C 1
ATOM 4123 O O . ARG A 1 544 ? 9.421 70.270 -21.547 1.00 47.62 544 ARG A O 1
ATOM 4130 N N . ARG A 1 545 ? 8.101 70.386 -23.360 1.00 48.75 545 ARG A N 1
ATOM 4131 C CA . ARG A 1 545 ? 7.526 71.718 -23.074 1.00 48.75 545 ARG A CA 1
ATOM 4132 C C . ARG A 1 545 ? 6.098 71.685 -22.513 1.00 48.75 545 ARG A C 1
ATOM 4134 O O . ARG A 1 545 ? 5.537 72.736 -22.250 1.00 48.75 545 ARG A O 1
ATOM 4141 N N . GLN A 1 546 ? 5.511 70.502 -22.322 1.00 47.38 546 GLN A N 1
ATOM 4142 C CA . GLN A 1 546 ? 4.120 70.350 -21.866 1.00 47.38 546 GLN A CA 1
ATOM 4143 C C . GLN A 1 546 ? 3.995 69.825 -20.422 1.00 47.38 546 GLN A C 1
ATOM 4145 O O . GLN A 1 546 ? 2.889 69.540 -19.976 1.00 47.38 546 GLN A O 1
ATOM 4150 N N . ALA A 1 547 ? 5.114 69.680 -19.700 1.00 44.41 547 ALA A N 1
ATOM 4151 C CA . ALA A 1 547 ? 5.153 69.116 -18.346 1.00 44.41 547 ALA A CA 1
ATOM 4152 C C . ALA A 1 547 ? 5.373 70.151 -17.225 1.00 44.41 547 ALA A C 1
ATOM 4154 O O . ALA A 1 547 ? 5.283 69.784 -16.057 1.00 44.41 547 ALA A O 1
ATOM 4155 N N . ASP A 1 548 ? 5.582 71.428 -17.558 1.00 45.97 548 ASP A N 1
ATOM 4156 C CA . ASP A 1 548 ? 5.686 72.504 -16.570 1.00 45.97 548 ASP A CA 1
ATOM 4157 C C . ASP A 1 548 ? 4.385 73.310 -16.553 1.00 45.97 548 ASP A C 1
ATOM 4159 O O . ASP A 1 548 ? 4.188 74.237 -17.336 1.00 45.97 548 ASP A O 1
ATOM 4163 N N . GLY A 1 549 ? 3.471 72.922 -15.663 1.00 46.44 549 GLY A N 1
ATOM 4164 C CA . GLY A 1 549 ? 2.315 73.742 -15.308 1.00 46.44 549 GLY A CA 1
ATOM 4165 C C . GLY A 1 549 ? 1.023 72.964 -15.090 1.00 46.44 549 GLY A C 1
ATOM 4166 O O . GLY A 1 549 ? 0.189 72.904 -15.987 1.00 46.44 549 GLY A O 1
ATOM 4167 N N . ARG A 1 550 ? 0.819 72.436 -13.875 1.00 38.78 550 ARG A N 1
ATOM 4168 C CA . ARG A 1 550 ? -0.411 72.629 -13.074 1.00 38.78 550 ARG A CA 1
ATOM 4169 C C . ARG A 1 550 ? -0.392 71.789 -11.798 1.00 38.78 550 ARG A C 1
ATOM 4171 O O . ARG A 1 550 ? -0.142 70.589 -11.808 1.00 38.78 550 ARG A O 1
ATOM 4178 N N . ALA A 1 551 ? -0.682 72.473 -10.699 1.00 45.25 551 ALA A N 1
ATOM 4179 C CA . ALA A 1 551 ? -0.831 71.939 -9.359 1.00 45.25 551 ALA A CA 1
ATOM 4180 C C . ALA A 1 551 ? -2.172 71.196 -9.148 1.00 45.25 551 ALA A C 1
ATOM 4182 O O . ALA A 1 551 ? -3.152 71.454 -9.841 1.00 45.25 551 ALA A O 1
ATOM 4183 N N . ALA A 1 552 ? -2.184 70.373 -8.089 1.00 44.62 552 ALA A N 1
ATOM 4184 C CA . ALA A 1 552 ? -3.329 69.877 -7.307 1.00 44.62 552 ALA A CA 1
ATOM 4185 C C . ALA A 1 552 ? -4.224 68.747 -7.876 1.00 44.62 552 ALA A C 1
ATOM 4187 O O . ALA A 1 552 ? -5.203 68.992 -8.568 1.00 44.62 552 ALA A O 1
ATOM 4188 N N . LYS A 1 553 ? -3.988 67.503 -7.423 1.00 43.53 553 LYS A N 1
ATOM 4189 C CA . LYS A 1 553 ? -4.839 66.723 -6.481 1.00 43.53 553 LYS A CA 1
ATOM 4190 C C . LYS A 1 553 ? -4.367 65.258 -6.432 1.00 43.53 553 LYS A C 1
ATOM 4192 O O . LYS A 1 553 ? -4.028 64.652 -7.440 1.00 43.53 553 LYS A O 1
ATOM 4197 N N . LYS A 1 554 ? -4.298 64.719 -5.214 1.00 46.47 554 LYS A N 1
ATOM 4198 C CA . LYS A 1 554 ? -3.673 63.446 -4.822 1.00 46.47 554 LYS A CA 1
ATOM 4199 C C . LYS A 1 554 ? -4.610 62.263 -5.130 1.00 46.47 554 LYS A C 1
ATOM 4201 O O . LYS A 1 554 ? -5.676 62.177 -4.532 1.00 46.47 554 LYS A O 1
ATOM 4206 N N . ALA A 1 555 ? -4.194 61.353 -6.011 1.00 38.81 555 ALA A N 1
ATOM 4207 C CA . ALA A 1 555 ? -4.817 60.046 -6.263 1.00 38.81 555 ALA A CA 1
ATOM 4208 C C . ALA A 1 555 ? -3.765 58.926 -6.066 1.00 38.81 555 ALA A C 1
ATOM 4210 O O . ALA A 1 555 ? -2.571 59.201 -6.227 1.00 38.81 555 ALA A O 1
ATOM 4211 N N . PRO A 1 556 ? -4.153 57.698 -5.661 1.00 43.91 556 PRO A N 1
ATOM 4212 C CA . PRO A 1 556 ? -3.206 56.646 -5.279 1.00 43.91 556 PRO A CA 1
ATOM 4213 C C . PRO A 1 556 ? -2.434 56.088 -6.494 1.00 43.91 556 PRO A C 1
ATOM 4215 O O . PRO A 1 556 ? -2.958 56.104 -7.609 1.00 43.91 556 PRO A O 1
ATOM 4218 N N . PRO A 1 557 ? -1.186 55.608 -6.313 1.00 43.69 557 PRO A N 1
ATOM 4219 C CA . PRO A 1 557 ? -0.320 55.240 -7.430 1.00 43.69 557 PRO A CA 1
ATOM 4220 C C . PRO A 1 557 ? -0.775 53.946 -8.133 1.00 43.69 557 PRO A C 1
ATOM 4222 O O . PRO A 1 557 ? -1.223 53.011 -7.466 1.00 43.69 557 PRO A O 1
ATOM 4225 N N . PRO A 1 558 ? -0.616 53.851 -9.469 1.00 44.22 558 PRO A N 1
ATOM 4226 C CA . PRO A 1 558 ? -0.982 52.667 -10.235 1.00 44.22 558 PRO A CA 1
ATOM 4227 C C . PRO A 1 558 ? -0.004 51.511 -9.986 1.00 44.22 558 PRO A C 1
ATOM 4229 O O . PRO A 1 558 ? 1.210 51.701 -9.880 1.00 44.22 558 PRO A O 1
ATOM 4232 N N . HIS A 1 559 ? -0.555 50.298 -9.921 1.00 43.38 559 HIS A N 1
ATOM 4233 C CA . HIS A 1 559 ? 0.167 49.044 -9.727 1.00 43.38 559 HIS A CA 1
ATOM 4234 C C . HIS A 1 559 ? 1.345 48.896 -10.705 1.00 43.38 559 HIS A C 1
ATOM 4236 O O . HIS A 1 559 ? 1.167 48.823 -11.923 1.00 43.38 559 HIS A O 1
ATOM 4242 N N . GLN A 1 560 ? 2.563 48.823 -10.161 1.00 54.06 560 GLN A N 1
ATOM 4243 C CA . GLN A 1 560 ? 3.760 48.478 -10.922 1.00 54.06 560 GLN A CA 1
ATOM 4244 C C . GLN A 1 560 ? 3.640 47.039 -11.434 1.00 54.06 560 GLN A C 1
ATOM 4246 O O . GLN A 1 560 ? 3.513 46.095 -10.654 1.00 54.06 560 GLN A O 1
ATOM 4251 N N . LYS A 1 561 ? 3.693 46.870 -12.760 1.00 53.38 561 LYS A N 1
ATOM 4252 C CA . LYS A 1 561 ? 3.769 45.557 -13.408 1.00 53.38 561 LYS A CA 1
ATOM 4253 C C . LYS A 1 561 ? 5.089 44.888 -13.010 1.00 53.38 561 LYS A C 1
ATOM 4255 O O . LYS A 1 561 ? 6.152 45.284 -13.482 1.00 53.38 561 LYS A O 1
ATOM 4260 N N . ILE A 1 562 ? 5.017 43.889 -12.133 1.00 66.19 562 ILE A N 1
ATOM 4261 C CA . ILE A 1 562 ? 6.157 43.039 -11.773 1.00 66.19 562 ILE A CA 1
ATOM 4262 C C . ILE A 1 562 ? 6.586 42.270 -13.029 1.00 66.19 562 ILE A C 1
ATOM 4264 O O . ILE A 1 562 ? 5.756 41.671 -13.713 1.00 66.19 562 ILE A O 1
ATOM 4268 N N . ALA A 1 563 ? 7.881 42.298 -13.352 1.00 78.56 563 ALA A N 1
ATOM 4269 C CA . ALA A 1 563 ? 8.414 41.573 -14.499 1.00 78.56 563 ALA A CA 1
ATOM 4270 C C . ALA A 1 563 ? 8.136 40.056 -14.356 1.00 78.56 563 ALA A C 1
ATOM 4272 O O . ALA A 1 563 ? 8.373 39.505 -13.277 1.00 78.56 563 ALA A O 1
ATOM 4273 N N . PRO A 1 564 ? 7.718 39.344 -15.422 1.00 73.75 564 PRO A N 1
ATOM 4274 C CA . PRO A 1 564 ? 7.392 37.912 -15.368 1.00 73.75 564 PRO A CA 1
ATOM 4275 C C . PRO A 1 564 ? 8.494 37.033 -14.754 1.00 73.75 564 PRO A C 1
ATOM 4277 O O . PRO A 1 564 ? 8.211 36.059 -14.062 1.00 73.75 564 PRO A O 1
ATOM 4280 N N . ALA A 1 565 ? 9.764 37.409 -14.939 1.00 71.88 565 ALA A N 1
ATOM 4281 C CA . ALA A 1 565 ? 10.905 36.710 -14.351 1.00 71.88 565 ALA A CA 1
ATOM 4282 C C . ALA A 1 565 ? 10.977 36.844 -12.816 1.00 71.88 565 ALA A C 1
ATOM 4284 O O . ALA A 1 565 ? 11.333 35.885 -12.132 1.00 71.88 565 ALA A O 1
ATOM 4285 N N . ALA A 1 566 ? 10.610 38.007 -12.270 1.00 74.62 566 ALA A N 1
ATOM 4286 C CA . ALA A 1 566 ? 10.540 38.227 -10.827 1.00 74.62 566 ALA A CA 1
ATOM 4287 C C . ALA A 1 566 ? 9.361 37.458 -10.210 1.00 74.62 566 ALA A C 1
ATOM 4289 O O . ALA A 1 566 ? 9.501 36.884 -9.133 1.00 74.62 566 ALA A O 1
ATOM 4290 N N . MET A 1 567 ? 8.240 37.357 -10.933 1.00 81.69 567 MET A N 1
ATOM 4291 C CA . MET A 1 567 ? 7.088 36.552 -10.516 1.00 81.69 567 MET A CA 1
ATOM 4292 C C . MET A 1 567 ? 7.415 35.051 -10.497 1.00 81.69 567 MET A C 1
ATOM 4294 O O . MET A 1 567 ? 7.089 34.364 -9.534 1.00 81.69 567 MET A O 1
ATOM 4298 N N . ALA A 1 568 ? 8.141 34.549 -11.502 1.00 80.44 568 ALA A N 1
ATOM 4299 C CA . ALA A 1 568 ? 8.608 33.161 -11.530 1.00 80.44 568 ALA A CA 1
ATOM 4300 C C . ALA A 1 568 ? 9.620 32.852 -10.409 1.00 80.44 568 ALA A C 1
ATOM 4302 O O . ALA A 1 568 ? 9.569 31.784 -9.800 1.00 80.44 568 ALA A O 1
ATOM 4303 N N . ALA A 1 569 ? 10.527 33.786 -10.101 1.00 82.00 569 ALA A N 1
ATOM 4304 C CA . ALA A 1 569 ? 11.463 33.636 -8.988 1.00 82.00 569 ALA A CA 1
ATOM 4305 C C . ALA A 1 569 ? 10.742 33.621 -7.628 1.00 82.00 569 ALA A C 1
ATOM 4307 O O . ALA A 1 569 ? 11.035 32.761 -6.800 1.00 82.00 569 ALA A O 1
ATOM 4308 N N . ALA A 1 570 ? 9.765 34.513 -7.429 1.00 85.25 570 ALA A N 1
ATOM 4309 C CA . ALA A 1 570 ? 8.946 34.562 -6.219 1.00 85.25 570 ALA A CA 1
ATOM 4310 C C . ALA A 1 570 ? 8.120 33.280 -6.035 1.00 85.25 570 ALA A C 1
ATOM 4312 O O . ALA A 1 570 ? 8.110 32.712 -4.944 1.00 85.25 570 ALA A O 1
ATOM 4313 N N . LEU A 1 571 ? 7.507 32.774 -7.111 1.00 89.88 571 LEU A N 1
ATOM 4314 C CA . LEU A 1 571 ? 6.757 31.518 -7.092 1.00 89.88 571 LEU A CA 1
ATOM 4315 C C . LEU A 1 571 ? 7.655 30.339 -6.694 1.00 89.88 571 LEU A C 1
ATOM 4317 O O . LEU A 1 571 ? 7.313 29.565 -5.807 1.00 89.88 571 LEU A O 1
ATOM 4321 N N . HIS A 1 572 ? 8.843 30.233 -7.286 1.00 90.94 572 HIS A N 1
ATOM 4322 C CA . HIS A 1 572 ? 9.786 29.166 -6.959 1.00 90.94 572 HIS A CA 1
ATOM 4323 C C . HIS A 1 572 ? 10.331 29.227 -5.525 1.00 90.94 572 HIS A C 1
ATOM 4325 O O . HIS A 1 572 ? 10.651 28.176 -4.966 1.00 90.94 572 HIS A O 1
ATOM 4331 N N . SER A 1 573 ? 10.479 30.421 -4.948 1.00 89.62 573 SER A N 1
ATOM 4332 C CA . SER A 1 573 ? 10.856 30.586 -3.540 1.00 89.62 573 SER A CA 1
ATOM 4333 C C . SER A 1 573 ? 9.701 30.221 -2.607 1.00 89.62 573 SER A C 1
ATOM 4335 O O . SER A 1 573 ? 9.925 29.531 -1.616 1.00 89.62 573 SER A O 1
ATOM 4337 N N . ALA A 1 574 ? 8.466 30.599 -2.956 1.00 92.31 574 ALA A N 1
ATOM 4338 C CA . ALA A 1 574 ? 7.270 30.237 -2.198 1.00 92.31 574 ALA A CA 1
ATOM 4339 C C . ALA A 1 574 ? 7.063 28.715 -2.161 1.00 92.31 574 ALA A C 1
ATOM 4341 O O . ALA A 1 574 ? 6.901 28.149 -1.087 1.00 92.31 574 ALA A O 1
ATOM 4342 N N . MET A 1 575 ? 7.179 28.034 -3.306 1.00 94.69 575 MET A N 1
ATOM 4343 C CA . MET A 1 575 ? 7.056 26.572 -3.376 1.00 94.69 575 MET A CA 1
ATOM 4344 C C . MET A 1 575 ? 8.110 25.850 -2.530 1.00 94.69 575 MET A C 1
ATOM 4346 O O . MET A 1 575 ? 7.804 24.850 -1.885 1.00 94.69 575 MET A O 1
ATOM 4350 N N . LEU A 1 576 ? 9.344 26.365 -2.500 1.00 97.06 576 LEU A N 1
ATOM 4351 C CA . LEU A 1 576 ? 10.403 25.798 -1.669 1.00 97.06 576 LEU A CA 1
ATOM 4352 C C . LEU A 1 576 ? 10.146 26.018 -0.175 1.00 97.06 576 LEU A C 1
ATOM 4354 O O . LEU A 1 576 ? 10.347 25.094 0.607 1.00 97.06 576 LEU A O 1
ATOM 4358 N N . ALA A 1 577 ? 9.669 27.203 0.214 1.00 95.88 577 ALA A N 1
ATOM 4359 C CA . ALA A 1 577 ? 9.314 27.503 1.598 1.00 95.88 577 ALA A CA 1
ATOM 4360 C C . ALA A 1 577 ? 8.135 26.647 2.087 1.00 95.88 577 ALA A C 1
ATOM 4362 O O . ALA A 1 577 ? 8.197 26.102 3.186 1.00 95.88 577 ALA A O 1
ATOM 4363 N N . THR A 1 578 ? 7.099 26.456 1.264 1.00 95.69 578 THR A N 1
ATOM 4364 C CA . THR A 1 578 ? 5.958 25.587 1.593 1.00 95.69 578 THR A CA 1
ATOM 4365 C C . THR A 1 578 ? 6.379 24.123 1.715 1.00 95.69 578 THR A C 1
ATOM 4367 O O . THR A 1 578 ? 6.004 23.454 2.675 1.00 95.69 578 THR A O 1
ATOM 4370 N N . ALA A 1 579 ? 7.199 23.627 0.782 1.00 94.81 579 ALA A N 1
ATOM 4371 C CA . ALA A 1 579 ? 7.726 22.268 0.847 1.00 94.81 579 ALA A CA 1
ATOM 4372 C C . ALA A 1 579 ? 8.606 22.056 2.090 1.00 94.81 579 ALA A C 1
ATOM 4374 O O . ALA A 1 579 ? 8.484 21.032 2.756 1.00 94.81 579 ALA A O 1
ATOM 4375 N N . PHE A 1 580 ? 9.447 23.034 2.434 1.00 97.31 580 PHE A N 1
ATOM 4376 C CA . PHE A 1 580 ? 10.270 23.005 3.641 1.00 97.31 580 PHE A CA 1
ATOM 4377 C C . PHE A 1 580 ? 9.409 22.977 4.908 1.00 97.31 580 PHE A C 1
ATOM 4379 O O . PHE A 1 580 ? 9.595 22.097 5.738 1.00 97.31 580 PHE A O 1
ATOM 4386 N N . ALA A 1 581 ? 8.416 23.866 5.010 1.00 95.88 581 ALA A N 1
ATOM 4387 C CA . ALA A 1 581 ? 7.510 23.926 6.156 1.00 95.88 581 ALA A CA 1
ATOM 4388 C C . ALA A 1 581 ? 6.743 22.611 6.377 1.00 95.88 581 ALA A C 1
ATOM 4390 O O . ALA A 1 581 ? 6.518 22.230 7.519 1.00 95.88 581 ALA A O 1
ATOM 4391 N N . SER A 1 582 ? 6.390 21.893 5.303 1.00 95.38 582 SER A N 1
ATOM 4392 C CA . SER A 1 582 ? 5.701 20.597 5.401 1.00 95.38 582 SER A CA 1
ATOM 4393 C C . SER A 1 582 ? 6.560 19.447 5.942 1.00 95.38 582 SER A C 1
ATOM 4395 O O . SER A 1 582 ? 6.017 18.415 6.312 1.00 95.38 582 SER A O 1
ATOM 4397 N N . GLU A 1 583 ? 7.884 19.605 5.963 1.00 96.19 583 GLU A N 1
ATOM 4398 C CA . GLU A 1 583 ? 8.844 18.576 6.396 1.00 96.19 583 GLU A CA 1
ATOM 4399 C C . GLU A 1 583 ? 9.676 19.031 7.609 1.00 96.19 583 GLU A C 1
ATOM 4401 O O . GLU A 1 583 ? 10.625 18.350 8.003 1.00 96.19 583 GLU A O 1
ATOM 4406 N N . CYS A 1 584 ? 9.366 20.204 8.171 1.00 96.50 584 CYS A N 1
ATOM 4407 C CA . CYS A 1 584 ? 10.041 20.746 9.345 1.00 96.50 584 CYS A CA 1
ATOM 4408 C C . CYS A 1 584 ? 9.635 20.006 10.614 1.00 96.50 584 CYS A C 1
ATOM 4410 O O . CYS A 1 584 ? 8.449 19.846 10.889 1.00 96.50 584 CYS A O 1
ATOM 4412 N N . ASP A 1 585 ? 10.626 19.652 11.432 1.00 90.31 585 ASP A N 1
ATOM 4413 C CA . ASP A 1 585 ? 10.374 19.159 12.784 1.00 90.31 585 ASP A CA 1
ATOM 4414 C C . ASP A 1 585 ? 9.753 20.287 13.630 1.00 90.31 585 ASP A C 1
ATOM 4416 O O . ASP A 1 585 ? 10.296 21.402 13.684 1.00 90.31 585 ASP A O 1
ATOM 4420 N N . GLU A 1 586 ? 8.642 20.000 14.317 1.00 84.94 586 GLU A N 1
ATOM 4421 C CA . GLU A 1 586 ? 7.966 20.966 15.190 1.00 84.94 586 GLU A CA 1
ATOM 4422 C C . GLU A 1 586 ? 8.959 21.575 16.200 1.00 84.94 586 GLU A C 1
ATOM 4424 O O . GLU A 1 586 ? 9.588 20.882 17.003 1.00 84.94 586 GLU A O 1
ATOM 4429 N N . GLY A 1 587 ? 9.133 22.899 16.126 1.00 89.06 587 GLY A N 1
ATOM 4430 C CA . GLY A 1 587 ? 9.980 23.673 17.038 1.00 89.06 587 GLY A CA 1
ATOM 4431 C C . GLY A 1 587 ? 11.477 23.748 16.702 1.00 89.06 587 GLY A C 1
ATOM 4432 O O . GLY A 1 587 ? 12.220 24.312 17.505 1.00 89.06 587 GLY A O 1
ATOM 4433 N N . LYS A 1 588 ? 11.954 23.215 15.563 1.00 86.81 588 LYS A N 1
ATOM 4434 C CA . LYS A 1 588 ? 13.401 23.200 15.234 1.00 86.81 588 LYS A CA 1
ATOM 4435 C C . LYS A 1 588 ? 13.828 23.994 13.993 1.00 86.81 588 LYS A C 1
ATOM 4437 O O . LYS A 1 588 ? 15.025 23.988 13.704 1.00 86.81 588 LYS A O 1
ATOM 4442 N N . ASP A 1 589 ? 12.915 24.644 13.262 1.00 95.25 589 ASP A N 1
ATOM 4443 C CA . ASP A 1 589 ? 13.171 25.415 12.017 1.00 95.25 589 ASP A CA 1
ATOM 4444 C C . ASP A 1 589 ? 14.149 24.737 11.033 1.00 95.25 589 ASP A C 1
ATOM 4446 O O . ASP A 1 589 ? 14.906 25.378 10.293 1.00 95.25 589 ASP A O 1
ATOM 4450 N N . THR A 1 590 ? 14.172 23.406 11.051 1.00 97.12 590 THR A N 1
ATOM 4451 C CA . THR A 1 590 ? 15.096 22.575 10.289 1.00 97.12 590 THR A CA 1
ATOM 4452 C C . THR A 1 590 ? 14.385 21.327 9.790 1.00 97.12 590 THR A C 1
ATOM 4454 O O . THR A 1 590 ? 13.423 20.863 10.400 1.00 97.12 590 THR A O 1
ATOM 4457 N N . ILE A 1 591 ? 14.862 20.792 8.669 1.00 97.06 591 ILE A N 1
ATOM 4458 C CA . ILE A 1 591 ? 14.456 19.487 8.142 1.00 97.06 591 ILE A CA 1
ATOM 4459 C C . ILE A 1 591 ? 15.625 18.512 8.300 1.00 97.06 591 ILE A C 1
ATOM 4461 O O . ILE A 1 591 ? 16.774 18.917 8.106 1.00 97.06 591 ILE A O 1
ATOM 4465 N N . PRO A 1 592 ? 15.408 17.230 8.607 1.00 95.50 592 PRO A N 1
ATOM 4466 C CA . PRO A 1 592 ? 16.490 16.256 8.557 1.00 95.50 592 PRO A CA 1
ATOM 4467 C C . PRO A 1 592 ? 16.938 16.039 7.099 1.00 95.50 592 PRO A C 1
ATOM 4469 O O . PRO A 1 592 ? 16.138 16.104 6.167 1.00 95.50 592 PRO A O 1
ATOM 4472 N N . MET A 1 593 ? 18.218 15.735 6.875 1.00 92.94 593 MET A N 1
ATOM 4473 C CA . MET A 1 593 ? 18.819 15.563 5.542 1.00 92.94 593 MET A CA 1
ATOM 4474 C C . MET A 1 593 ? 18.094 14.491 4.706 1.00 92.94 593 MET A C 1
ATOM 4476 O O . MET A 1 593 ? 18.015 14.608 3.485 1.00 92.94 593 MET A O 1
ATOM 4480 N N . ARG A 1 594 ? 17.487 13.485 5.352 1.00 91.62 594 ARG A N 1
ATOM 4481 C CA . ARG A 1 594 ? 16.619 12.490 4.693 1.00 91.62 594 ARG A CA 1
ATOM 4482 C C . ARG A 1 594 ? 15.376 13.103 4.026 1.00 91.62 594 ARG A C 1
ATOM 4484 O O . ARG A 1 594 ? 14.961 12.621 2.979 1.00 91.62 594 ARG A O 1
ATOM 4491 N N . SER A 1 595 ? 14.834 14.191 4.575 1.00 95.44 595 SER A N 1
ATOM 4492 C CA . SER A 1 595 ? 13.673 14.908 4.029 1.00 95.44 595 SER A CA 1
ATOM 4493 C C . SER A 1 595 ? 14.050 15.897 2.921 1.00 95.44 595 SER A C 1
ATOM 4495 O O . SER A 1 595 ? 13.175 16.367 2.197 1.00 95.44 595 SER A O 1
ATOM 4497 N N . LEU A 1 596 ? 15.345 16.184 2.709 1.00 96.25 596 LEU A N 1
ATOM 4498 C CA . LEU A 1 596 ? 15.805 17.106 1.661 1.00 96.25 596 LEU A CA 1
ATOM 4499 C C . LEU A 1 596 ? 15.312 16.689 0.267 1.00 96.25 596 LEU A C 1
ATOM 4501 O O . LEU A 1 596 ? 14.885 17.540 -0.512 1.00 96.25 596 LEU A O 1
ATOM 4505 N N . ARG A 1 597 ? 15.345 15.387 -0.050 1.00 95.44 597 ARG A N 1
ATOM 4506 C CA . ARG A 1 597 ? 14.877 14.865 -1.345 1.00 95.44 597 ARG A CA 1
ATOM 4507 C C . ARG A 1 597 ? 13.384 15.138 -1.535 1.00 95.44 597 ARG A C 1
ATOM 4509 O O . ARG A 1 597 ? 12.990 15.615 -2.597 1.00 95.44 597 ARG A O 1
ATOM 4516 N N . THR A 1 598 ? 12.577 14.909 -0.500 1.00 94.94 598 THR A N 1
ATOM 4517 C CA . THR A 1 598 ? 11.132 15.187 -0.491 1.00 94.94 598 THR A CA 1
ATOM 4518 C C . THR A 1 598 ? 10.850 16.675 -0.680 1.00 94.94 598 THR A C 1
ATOM 4520 O O . THR A 1 598 ? 10.051 17.040 -1.544 1.00 94.94 598 THR A O 1
ATOM 4523 N N . VAL A 1 599 ? 11.562 17.546 0.045 1.00 96.81 599 VAL A N 1
ATOM 4524 C CA . VAL A 1 599 ? 11.410 19.008 -0.059 1.00 96.81 599 VAL A CA 1
ATOM 4525 C C . VAL A 1 599 ? 11.780 19.519 -1.453 1.00 96.81 599 VAL A C 1
ATOM 4527 O O . VAL A 1 599 ? 11.020 20.277 -2.056 1.00 96.81 599 VAL A O 1
ATOM 4530 N N . LEU A 1 600 ? 12.911 19.079 -2.014 1.00 96.75 600 LEU A N 1
ATOM 4531 C CA . LEU A 1 600 ? 13.339 19.484 -3.358 1.00 96.75 600 LEU A CA 1
ATOM 4532 C C . LEU A 1 600 ? 12.405 18.949 -4.456 1.00 96.75 600 LEU A C 1
ATOM 4534 O O . LEU A 1 600 ? 12.178 19.652 -5.445 1.00 96.75 600 LEU A O 1
ATOM 4538 N N . ARG A 1 601 ? 11.834 17.748 -4.272 1.00 95.81 601 ARG A N 1
ATOM 4539 C CA . ARG A 1 601 ? 10.842 17.150 -5.183 1.00 95.81 601 ARG A CA 1
ATOM 4540 C C . ARG A 1 601 ? 9.525 17.931 -5.160 1.00 95.81 601 ARG A C 1
ATOM 4542 O O . ARG A 1 601 ? 9.062 18.350 -6.217 1.00 95.81 601 ARG A O 1
ATOM 4549 N N . ARG A 1 602 ? 8.973 18.210 -3.970 1.00 94.69 602 ARG A N 1
ATOM 4550 C CA . ARG A 1 602 ? 7.750 19.023 -3.795 1.00 94.69 602 ARG A CA 1
ATOM 4551 C C . ARG A 1 602 ? 7.909 20.448 -4.334 1.00 94.69 602 ARG A C 1
ATOM 4553 O O . ARG A 1 602 ? 6.960 21.016 -4.859 1.00 94.69 602 ARG A O 1
ATOM 4560 N N . ALA A 1 603 ? 9.114 21.010 -4.260 1.00 95.88 603 ALA A N 1
ATOM 4561 C CA . ALA A 1 603 ? 9.427 22.337 -4.788 1.00 95.88 603 ALA A CA 1
ATOM 4562 C C . ALA A 1 603 ? 9.809 22.361 -6.287 1.00 95.88 603 ALA A C 1
ATOM 4564 O O . ALA A 1 603 ? 10.283 23.392 -6.777 1.00 95.88 603 ALA A O 1
ATOM 4565 N N . HIS A 1 604 ? 9.663 21.234 -7.000 1.00 95.50 604 HIS A N 1
ATOM 4566 C CA . HIS A 1 604 ? 10.038 21.050 -8.410 1.00 95.50 604 HIS A CA 1
ATOM 4567 C C . HIS A 1 604 ? 11.444 21.571 -8.751 1.00 95.50 604 HIS A C 1
ATOM 4569 O O . HIS A 1 604 ? 11.662 22.268 -9.746 1.00 95.50 604 HIS A O 1
ATOM 4575 N N . VAL A 1 605 ? 12.431 21.259 -7.908 1.00 96.19 605 VAL A N 1
ATOM 4576 C CA . VAL A 1 605 ? 13.827 21.616 -8.169 1.00 96.19 605 VAL A CA 1
ATOM 4577 C C . VAL A 1 605 ? 14.441 20.580 -9.124 1.00 96.19 605 VAL A C 1
ATOM 4579 O O . VAL A 1 605 ? 14.623 19.427 -8.728 1.00 96.19 605 VAL A O 1
ATOM 4582 N N . PRO A 1 606 ? 14.810 20.952 -10.367 1.00 91.62 606 PRO A N 1
ATOM 4583 C CA . PRO A 1 606 ? 15.403 20.016 -11.321 1.00 91.62 606 PRO A CA 1
ATOM 4584 C C . PRO A 1 606 ? 16.732 19.462 -10.792 1.00 91.62 606 PRO A C 1
ATOM 4586 O O . PRO A 1 606 ? 17.571 20.224 -10.311 1.00 91.62 606 PRO A O 1
ATOM 4589 N N . GLY A 1 607 ? 16.910 18.141 -10.874 1.00 89.69 607 GLY A N 1
ATOM 4590 C CA . GLY A 1 607 ? 18.058 17.422 -10.302 1.00 89.69 607 GLY A CA 1
ATOM 4591 C C . GLY A 1 607 ? 17.918 17.074 -8.813 1.00 89.69 607 GLY A C 1
ATOM 4592 O O . GLY A 1 607 ? 18.806 16.435 -8.258 1.00 89.69 607 GLY A O 1
ATOM 4593 N N . GLY A 1 608 ? 16.811 17.449 -8.156 1.00 88.44 608 GLY A N 1
ATOM 4594 C CA . GLY A 1 608 ? 16.519 17.046 -6.774 1.00 88.44 608 GLY A CA 1
ATOM 4595 C C . GLY A 1 608 ? 16.331 15.533 -6.599 1.00 88.44 608 GLY A C 1
ATOM 4596 O O . GLY A 1 608 ? 16.568 15.005 -5.518 1.00 88.44 608 GLY A O 1
ATOM 4597 N N . GLU A 1 609 ? 15.959 14.826 -7.668 1.00 82.62 609 GLU A N 1
ATOM 4598 C CA . GLU A 1 609 ? 15.759 13.370 -7.674 1.00 82.62 609 GLU A CA 1
ATOM 4599 C C . GLU A 1 609 ? 17.064 12.575 -7.788 1.00 82.62 609 GLU A C 1
ATOM 4601 O O . GLU A 1 609 ? 17.110 11.434 -7.333 1.00 82.62 609 GLU A O 1
ATOM 4606 N N . GLU A 1 610 ? 18.118 13.195 -8.335 1.00 81.94 610 GLU A N 1
ATOM 4607 C CA . GLU A 1 610 ? 19.456 12.606 -8.505 1.00 81.94 610 GLU A CA 1
ATOM 4608 C C . GLU A 1 610 ? 20.272 12.593 -7.199 1.00 81.94 610 GLU A C 1
ATOM 4610 O O . GLU A 1 610 ? 21.356 12.006 -7.139 1.00 81.94 610 GLU A O 1
ATOM 4615 N N . LEU A 1 611 ? 19.765 13.225 -6.133 1.00 85.56 611 LEU A N 1
ATOM 4616 C CA . LEU A 1 611 ? 20.266 13.028 -4.774 1.00 85.56 611 LEU A CA 1
ATOM 4617 C C . LEU A 1 611 ? 19.971 11.578 -4.360 1.00 85.56 611 LEU A C 1
ATOM 4619 O O . LEU A 1 611 ? 18.872 11.256 -3.918 1.00 85.56 611 LEU A O 1
ATOM 4623 N N . SER A 1 612 ? 20.958 10.701 -4.563 1.00 61.31 612 SER A N 1
ATOM 4624 C CA . SER A 1 612 ? 20.867 9.261 -4.298 1.00 61.31 612 SER A CA 1
ATOM 4625 C C . SER A 1 612 ? 20.447 8.940 -2.861 1.00 61.31 612 SER A C 1
ATOM 4627 O O . SER A 1 612 ? 20.882 9.625 -1.932 1.00 61.31 612 SER A O 1
ATOM 4629 N N . ASP A 1 613 ? 19.788 7.797 -2.658 1.00 57.28 613 ASP A N 1
ATOM 4630 C CA . ASP A 1 613 ? 19.459 7.241 -1.332 1.00 57.28 613 ASP A CA 1
ATOM 4631 C C . ASP A 1 613 ? 20.691 6.922 -0.459 1.00 57.28 613 ASP A C 1
ATOM 4633 O O . ASP A 1 613 ? 20.567 6.640 0.731 1.00 57.28 613 ASP A O 1
ATOM 4637 N N . ALA A 1 614 ? 21.912 7.073 -0.993 1.00 47.75 614 ALA A N 1
ATOM 4638 C CA . ALA A 1 614 ? 23.153 7.053 -0.215 1.00 47.75 614 ALA A CA 1
ATOM 4639 C C . ALA A 1 614 ? 23.252 8.191 0.827 1.00 47.75 614 ALA A C 1
ATOM 4641 O O . ALA A 1 614 ? 24.131 8.162 1.691 1.00 47.75 614 ALA A O 1
ATOM 4642 N N . VAL A 1 615 ? 22.336 9.167 0.798 1.00 54.38 615 VAL A N 1
ATOM 4643 C CA . VAL A 1 615 ? 22.145 10.147 1.881 1.00 54.38 615 VAL A CA 1
ATOM 4644 C C . VAL A 1 615 ? 21.613 9.485 3.172 1.00 54.38 615 VAL A C 1
ATOM 4646 O O . VAL A 1 615 ? 21.778 10.044 4.254 1.00 54.38 615 VAL A O 1
ATOM 4649 N N . GLY A 1 616 ? 21.109 8.244 3.102 1.00 48.31 616 GLY A N 1
ATOM 4650 C CA . GLY A 1 616 ? 20.800 7.387 4.258 1.00 48.31 616 GLY A CA 1
ATOM 4651 C C . GLY A 1 616 ? 22.021 6.828 5.012 1.00 48.31 616 GLY A C 1
ATOM 4652 O O . GLY A 1 616 ? 21.860 6.021 5.924 1.00 48.31 616 GLY A O 1
ATOM 4653 N N . GLY A 1 617 ? 23.243 7.227 4.639 1.00 61.22 617 GLY A N 1
ATOM 4654 C CA . GLY A 1 617 ? 24.474 6.920 5.373 1.00 61.22 617 GLY A CA 1
ATOM 4655 C C . GLY A 1 617 ? 24.653 7.757 6.659 1.00 61.22 617 GLY A C 1
ATOM 4656 O O . GLY A 1 617 ? 23.681 8.280 7.200 1.00 61.22 617 GLY A O 1
ATOM 4657 N N . PRO A 1 618 ? 25.892 7.956 7.159 1.00 61.84 618 PRO A N 1
ATOM 4658 C CA . PRO A 1 618 ? 26.176 8.602 8.457 1.00 61.84 618 PRO A CA 1
ATOM 4659 C C . PRO A 1 618 ? 25.711 10.069 8.590 1.00 61.84 618 PRO A C 1
ATOM 4661 O O . PRO A 1 618 ? 25.917 10.688 9.630 1.00 61.84 618 PRO A O 1
ATOM 4664 N N . PHE A 1 619 ? 25.084 10.632 7.555 1.00 68.12 619 PHE A N 1
ATOM 4665 C CA . PHE A 1 619 ? 24.593 12.007 7.498 1.00 68.12 619 PHE A CA 1
ATOM 4666 C C . PHE A 1 619 ? 23.067 12.123 7.614 1.00 68.12 619 PHE A C 1
ATOM 4668 O O . PHE A 1 619 ? 22.550 13.236 7.561 1.00 68.12 619 PHE A O 1
ATOM 4675 N N . ALA A 1 620 ? 22.340 11.018 7.822 1.00 74.69 620 ALA A N 1
ATOM 4676 C CA . ALA A 1 620 ? 20.885 11.042 8.009 1.00 74.69 620 ALA A CA 1
ATOM 4677 C C . ALA A 1 620 ? 20.435 11.934 9.189 1.00 74.69 620 ALA A C 1
ATOM 4679 O O . ALA A 1 620 ? 19.302 12.409 9.203 1.00 74.69 620 ALA A O 1
ATOM 4680 N N . HIS A 1 621 ? 21.333 12.183 10.150 1.00 76.06 621 HIS A N 1
ATOM 4681 C CA . HIS A 1 621 ? 21.107 13.015 11.338 1.00 76.06 621 HIS A CA 1
ATOM 4682 C C . HIS A 1 621 ? 21.360 14.516 11.116 1.00 76.06 621 HIS A C 1
ATOM 4684 O O . HIS A 1 621 ? 21.122 15.306 12.024 1.00 76.06 621 HIS A O 1
ATOM 4690 N N . VAL A 1 622 ? 21.902 14.923 9.962 1.00 91.38 622 VAL A N 1
ATOM 4691 C CA . VAL A 1 622 ? 22.205 16.337 9.696 1.00 91.38 622 VAL A CA 1
ATOM 4692 C C . VAL A 1 622 ? 20.896 17.082 9.455 1.00 91.38 622 VAL A C 1
ATOM 4694 O O . VAL A 1 622 ? 20.131 16.700 8.577 1.00 91.38 622 VAL A O 1
ATOM 4697 N N . SER A 1 623 ? 20.638 18.143 10.213 1.00 95.25 623 SER A N 1
ATOM 4698 C CA . SER A 1 623 ? 19.466 19.005 10.039 1.00 95.25 623 SER A CA 1
ATOM 4699 C C . SER A 1 623 ? 19.826 20.225 9.188 1.00 95.25 623 SER A C 1
ATOM 4701 O O . SER A 1 623 ? 20.865 20.840 9.412 1.00 95.25 623 SER A O 1
ATOM 4703 N N . LEU A 1 624 ? 18.978 20.569 8.219 1.00 96.38 624 LEU A N 1
ATOM 4704 C CA . LEU A 1 624 ? 19.154 21.685 7.292 1.00 96.38 624 LEU A CA 1
ATOM 4705 C C . LEU A 1 624 ? 18.131 22.789 7.557 1.00 96.38 624 LEU A C 1
ATOM 4707 O O . LEU A 1 624 ? 16.936 22.518 7.669 1.00 96.38 624 LEU A O 1
ATOM 4711 N N . LYS A 1 625 ? 18.586 24.041 7.593 1.00 97.88 625 LYS A N 1
ATOM 4712 C CA . LYS A 1 625 ? 17.740 25.244 7.654 1.00 97.88 625 LYS A CA 1
ATOM 4713 C C . LYS A 1 625 ? 17.235 25.635 6.261 1.00 97.88 625 LYS A C 1
ATOM 4715 O O . LYS A 1 625 ? 17.849 25.299 5.247 1.00 97.88 625 LYS A O 1
ATOM 4720 N N . LEU A 1 626 ? 16.165 26.434 6.198 1.00 97.25 626 LEU A N 1
ATOM 4721 C CA . LEU A 1 626 ? 15.532 26.856 4.935 1.00 97.25 626 LEU A CA 1
ATOM 4722 C C . LEU A 1 626 ? 16.526 27.485 3.945 1.00 97.25 626 LEU A C 1
ATOM 4724 O O . LEU A 1 626 ? 16.501 27.175 2.755 1.00 97.25 626 LEU A O 1
ATOM 4728 N N . HIS A 1 627 ? 17.438 28.333 4.429 1.00 97.06 627 HIS A N 1
ATOM 4729 C CA . HIS A 1 627 ? 18.437 28.989 3.580 1.00 97.06 627 HIS A CA 1
ATOM 4730 C C . HIS A 1 627 ? 19.462 28.003 2.988 1.00 97.06 627 HIS A C 1
ATOM 4732 O O . HIS A 1 627 ? 19.911 28.186 1.856 1.00 97.06 627 HIS A O 1
ATOM 4738 N N . GLU A 1 628 ? 19.803 26.927 3.703 1.00 96.75 628 GLU A N 1
ATOM 4739 C CA . GLU A 1 628 ? 20.708 25.879 3.215 1.00 96.75 628 GLU A CA 1
ATOM 4740 C C . GLU A 1 628 ? 20.026 25.060 2.117 1.00 96.75 628 GLU A C 1
ATOM 4742 O O . GLU A 1 628 ? 20.613 24.808 1.062 1.00 96.75 628 GLU A O 1
ATOM 4747 N N . VAL A 1 629 ? 18.746 24.732 2.316 1.00 97.00 629 VAL A N 1
ATOM 4748 C CA . VAL A 1 629 ? 17.908 24.068 1.309 1.00 97.00 629 VAL A CA 1
ATOM 4749 C C . VAL A 1 629 ? 17.741 24.951 0.065 1.00 97.00 629 VAL A C 1
ATOM 4751 O O . VAL A 1 629 ? 17.872 24.461 -1.058 1.00 97.00 629 VAL A O 1
ATOM 4754 N N . ALA A 1 630 ? 17.550 26.263 0.235 1.00 96.75 630 ALA A N 1
ATOM 4755 C CA . ALA A 1 630 ? 17.504 27.234 -0.862 1.00 96.75 630 ALA A CA 1
ATOM 4756 C C . ALA A 1 630 ? 18.818 27.307 -1.649 1.00 96.75 630 ALA A C 1
ATOM 4758 O O . ALA A 1 630 ? 18.804 27.340 -2.884 1.00 96.75 630 ALA A O 1
ATOM 4759 N N . LEU A 1 631 ? 19.961 27.259 -0.962 1.00 96.25 631 LEU A N 1
ATOM 4760 C CA . LEU A 1 631 ? 21.277 27.258 -1.594 1.00 96.25 631 LEU A CA 1
ATOM 4761 C C . LEU A 1 631 ? 21.529 25.971 -2.396 1.00 96.25 631 LEU A C 1
ATOM 4763 O O . LEU A 1 631 ? 22.059 26.024 -3.512 1.00 96.25 631 LEU A O 1
ATOM 4767 N N . ILE A 1 632 ? 21.116 24.815 -1.866 1.00 95.75 632 ILE A N 1
ATOM 4768 C CA . ILE A 1 632 ? 21.166 23.529 -2.577 1.00 95.75 632 ILE A CA 1
ATOM 4769 C C . ILE A 1 632 ? 20.264 23.579 -3.815 1.00 95.75 632 ILE A C 1
ATOM 4771 O O . ILE A 1 632 ? 20.715 23.252 -4.917 1.00 95.75 632 ILE A O 1
ATOM 4775 N N . ALA A 1 633 ? 19.029 24.068 -3.673 1.00 96.31 633 ALA A N 1
ATOM 4776 C CA . ALA A 1 633 ? 18.090 24.203 -4.780 1.00 96.31 633 ALA A CA 1
ATOM 4777 C C . ALA A 1 633 ? 18.621 25.119 -5.895 1.00 96.31 633 ALA A C 1
ATOM 4779 O O . ALA A 1 633 ? 18.502 24.807 -7.083 1.00 96.31 633 ALA A O 1
ATOM 4780 N N . HIS A 1 634 ? 19.264 26.229 -5.527 1.00 95.56 634 HIS A N 1
ATOM 4781 C CA . HIS A 1 634 ? 19.895 27.141 -6.476 1.00 95.56 634 HIS A CA 1
ATOM 4782 C C . HIS A 1 634 ? 21.043 26.468 -7.249 1.00 95.56 634 HIS A C 1
ATOM 4784 O O . HIS A 1 634 ? 21.111 26.581 -8.476 1.00 95.56 634 HIS A O 1
ATOM 4790 N N . LYS A 1 635 ? 21.911 25.714 -6.558 1.00 94.56 635 LYS A N 1
ATOM 4791 C CA . LYS A 1 635 ? 23.022 24.965 -7.177 1.00 94.56 635 LYS A CA 1
ATOM 4792 C C . LYS A 1 635 ? 22.542 23.868 -8.129 1.00 94.56 635 LYS A C 1
ATOM 4794 O O . LYS A 1 635 ? 23.168 23.637 -9.161 1.00 94.56 635 LYS A O 1
ATOM 4799 N N . LEU A 1 636 ? 21.441 23.192 -7.812 1.00 95.12 636 LEU A N 1
ATOM 4800 C CA . LEU A 1 636 ? 20.860 22.180 -8.697 1.00 95.12 636 LEU A CA 1
ATOM 4801 C C . LEU A 1 636 ? 20.253 22.815 -9.955 1.00 95.12 636 LEU A C 1
ATOM 4803 O O . LEU A 1 636 ? 20.544 22.384 -11.071 1.00 95.12 636 LEU A O 1
ATOM 4807 N N . ARG A 1 637 ? 19.524 23.929 -9.803 1.00 93.75 637 ARG A N 1
ATOM 4808 C CA . ARG A 1 637 ? 18.981 24.698 -10.937 1.00 93.75 637 ARG A CA 1
ATOM 4809 C C . ARG A 1 637 ? 20.074 25.235 -11.866 1.00 93.75 637 ARG A C 1
ATOM 4811 O O . ARG A 1 637 ? 19.889 25.227 -13.083 1.00 93.75 637 ARG A O 1
ATOM 4818 N N . SER A 1 638 ? 21.207 25.694 -11.330 1.00 88.56 638 SER A N 1
ATOM 4819 C CA . SER A 1 638 ? 22.324 26.174 -12.157 1.00 88.56 638 SER A CA 1
ATOM 4820 C C . SER A 1 638 ? 23.020 25.036 -12.911 1.00 88.56 638 SER A C 1
ATOM 4822 O O . SER A 1 638 ? 23.337 25.189 -14.093 1.00 88.56 638 SER A O 1
ATOM 4824 N N . ARG A 1 639 ? 23.170 23.861 -12.285 1.00 87.88 639 ARG A N 1
ATOM 4825 C CA . ARG A 1 639 ? 23.685 22.649 -12.944 1.00 87.88 639 ARG A CA 1
ATOM 4826 C C . ARG A 1 639 ? 22.769 22.153 -14.057 1.00 87.88 639 ARG A C 1
ATOM 4828 O O . ARG A 1 639 ? 23.268 21.852 -15.137 1.00 87.88 639 ARG A O 1
ATOM 4835 N N . ALA A 1 640 ? 21.454 22.144 -13.842 1.00 86.38 640 ALA A N 1
ATOM 4836 C CA . ALA A 1 640 ? 20.485 21.746 -14.864 1.00 86.38 640 ALA A CA 1
ATOM 4837 C C . ALA A 1 640 ? 20.565 22.639 -16.119 1.00 86.38 640 ALA A C 1
ATOM 4839 O O . ALA A 1 640 ? 20.539 22.140 -17.244 1.00 86.38 640 ALA A O 1
ATOM 4840 N N . LYS A 1 641 ? 20.759 23.956 -15.943 1.00 83.62 641 LYS A N 1
ATOM 4841 C CA . LYS A 1 641 ? 20.982 24.892 -17.062 1.00 83.62 641 LYS A CA 1
ATOM 4842 C C . LYS A 1 641 ? 22.274 24.595 -17.834 1.00 83.62 641 LYS A C 1
ATOM 4844 O O . LYS A 1 641 ? 22.281 24.707 -19.054 1.00 83.62 641 LYS A O 1
ATOM 4849 N N . SER A 1 642 ? 23.342 24.188 -17.146 1.00 74.88 642 SER A N 1
ATOM 4850 C CA . SER A 1 642 ? 24.623 23.835 -17.777 1.00 74.88 642 SER A CA 1
ATOM 4851 C C . SER A 1 642 ? 24.591 22.470 -18.480 1.00 74.88 642 SER A C 1
ATOM 4853 O O . SER A 1 642 ? 25.164 22.328 -19.558 1.00 74.88 642 SER A O 1
ATOM 4855 N N . ALA A 1 643 ? 23.884 21.482 -17.923 1.00 71.25 643 ALA A N 1
ATOM 4856 C CA . ALA A 1 643 ? 23.764 20.143 -18.501 1.00 71.25 643 ALA A CA 1
ATOM 4857 C C . ALA A 1 643 ? 22.967 20.130 -19.817 1.00 71.25 643 ALA A C 1
ATOM 4859 O O . ALA A 1 643 ? 23.297 19.362 -20.723 1.00 71.25 643 ALA A O 1
ATOM 4860 N N . LYS A 1 644 ? 21.985 21.032 -19.964 1.00 62.41 644 LYS A N 1
ATOM 4861 C CA . LYS A 1 644 ? 21.205 21.186 -21.202 1.00 62.41 644 LYS A CA 1
ATOM 4862 C C . LYS A 1 644 ? 22.082 21.530 -22.418 1.00 62.41 644 LYS A C 1
ATOM 4864 O O . LYS A 1 644 ? 21.835 21.006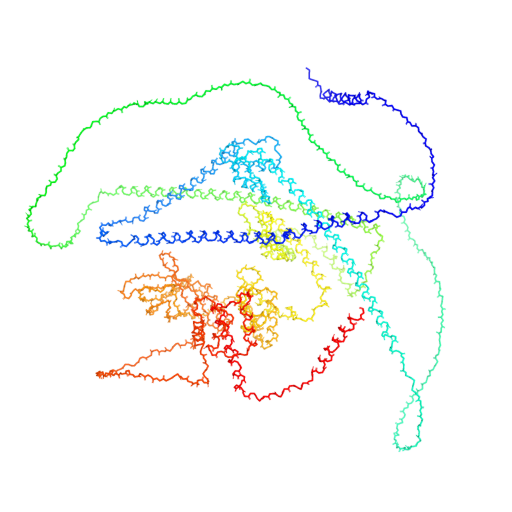 -23.493 1.00 62.41 644 LYS A O 1
ATOM 4869 N N . GLY A 1 645 ? 23.160 22.298 -22.231 1.00 53.09 645 GLY A N 1
ATOM 4870 C CA . GLY A 1 645 ? 24.123 22.605 -23.300 1.00 53.09 645 GLY A CA 1
ATOM 4871 C C . GLY A 1 645 ? 25.114 21.475 -23.625 1.00 53.09 645 GLY A C 1
ATOM 4872 O O . GLY A 1 645 ? 25.785 21.525 -24.649 1.00 53.09 645 GLY A O 1
ATOM 4873 N N . VAL A 1 646 ? 25.228 20.447 -22.775 1.00 42.62 646 VAL A N 1
ATOM 4874 C CA . VAL A 1 646 ? 26.169 19.322 -22.963 1.00 42.62 646 VAL A CA 1
ATOM 4875 C C . VAL A 1 646 ? 25.471 18.083 -23.540 1.00 42.62 646 VAL A C 1
ATOM 4877 O O . VAL A 1 646 ? 26.113 17.274 -24.213 1.00 42.62 646 VAL A O 1
ATOM 4880 N N . ALA A 1 647 ? 24.161 17.938 -23.318 1.00 40.50 647 ALA A N 1
ATOM 4881 C CA . ALA A 1 647 ? 23.357 16.844 -23.864 1.00 40.50 647 ALA A CA 1
ATOM 4882 C C . ALA A 1 647 ? 23.159 16.947 -25.392 1.00 40.50 647 ALA A C 1
ATOM 4884 O O . ALA A 1 647 ? 23.230 15.926 -26.073 1.00 40.50 647 ALA A O 1
ATOM 4885 N N . GLU A 1 648 ? 23.036 18.160 -25.947 1.00 44.34 648 GLU A N 1
ATOM 4886 C CA . GLU A 1 648 ? 22.921 18.386 -27.403 1.00 44.34 648 GLU A CA 1
ATOM 4887 C C . GLU A 1 648 ? 24.184 17.974 -28.188 1.00 44.34 648 GLU A C 1
ATOM 4889 O O . GLU A 1 648 ? 24.104 17.652 -29.369 1.00 44.34 648 GLU A O 1
ATOM 4894 N N . ALA A 1 649 ? 25.350 17.875 -27.538 1.00 37.56 649 ALA A N 1
ATOM 4895 C CA . ALA A 1 649 ? 26.614 17.530 -28.197 1.00 37.56 649 ALA A CA 1
ATOM 4896 C C . ALA A 1 649 ? 26.956 16.020 -28.200 1.00 37.56 649 ALA A C 1
ATOM 4898 O O . ALA A 1 649 ? 27.979 15.626 -28.764 1.00 37.56 649 ALA A O 1
ATOM 4899 N N . ARG A 1 650 ? 26.161 15.153 -27.549 1.00 32.78 650 ARG A N 1
ATOM 4900 C CA . ARG A 1 650 ? 26.516 13.729 -27.322 1.00 32.78 650 ARG A CA 1
ATOM 4901 C C . ARG A 1 650 ? 25.593 12.686 -27.968 1.00 32.78 650 ARG A C 1
ATOM 4903 O O . ARG A 1 650 ? 25.871 11.497 -27.832 1.00 32.78 650 ARG A O 1
ATOM 4910 N N . GLY A 1 651 ? 24.562 13.094 -28.707 1.00 31.58 651 GLY A N 1
ATOM 4911 C CA . GLY A 1 651 ? 23.512 12.207 -29.238 1.00 31.58 651 GLY A CA 1
ATOM 4912 C C . GLY A 1 651 ? 23.827 11.364 -30.487 1.00 31.58 651 GLY A C 1
ATOM 4913 O O . GLY A 1 651 ? 22.913 10.755 -31.024 1.00 31.58 651 GLY A O 1
ATOM 4914 N N . ALA A 1 652 ? 25.067 11.286 -30.981 1.00 34.47 652 ALA A N 1
ATOM 4915 C CA . ALA A 1 652 ? 25.342 10.710 -32.311 1.00 34.47 652 ALA A CA 1
ATOM 4916 C C . ALA A 1 652 ? 25.799 9.231 -32.347 1.00 34.47 652 ALA A C 1
ATOM 4918 O O . ALA A 1 652 ? 26.375 8.823 -33.352 1.00 34.47 652 ALA A O 1
ATOM 4919 N N . ALA A 1 653 ? 25.621 8.419 -31.293 1.00 32.25 653 ALA A N 1
ATOM 4920 C CA . ALA A 1 653 ? 26.288 7.104 -31.251 1.00 32.25 653 ALA A CA 1
ATOM 4921 C C . ALA A 1 653 ? 25.465 5.853 -30.906 1.00 32.25 653 ALA A C 1
ATOM 4923 O O . ALA A 1 653 ? 26.032 4.783 -31.076 1.00 32.25 653 ALA A O 1
ATOM 4924 N N . TRP A 1 654 ? 24.187 5.906 -30.513 1.00 32.34 654 TRP A N 1
ATOM 4925 C CA . TRP A 1 654 ? 23.349 4.697 -30.361 1.00 32.34 654 TRP A CA 1
ATOM 4926 C C . TRP A 1 654 ? 21.953 4.937 -30.938 1.00 32.34 654 TRP A C 1
ATOM 4928 O O . TRP A 1 654 ? 21.115 5.562 -30.298 1.00 32.34 654 TRP A O 1
ATOM 4938 N N . ALA A 1 655 ? 21.713 4.427 -32.145 1.00 35.03 655 ALA A N 1
ATOM 4939 C CA . ALA A 1 655 ? 20.405 4.409 -32.787 1.00 35.03 655 ALA A CA 1
ATOM 4940 C C . ALA A 1 655 ? 20.063 2.963 -33.169 1.00 35.03 655 ALA A C 1
ATOM 4942 O O . ALA A 1 655 ? 20.481 2.495 -34.221 1.00 35.03 655 ALA A O 1
ATOM 4943 N N . SER A 1 656 ? 19.356 2.254 -32.284 1.00 39.75 656 SER A N 1
ATOM 4944 C CA . SER A 1 656 ? 18.430 1.165 -32.645 1.00 39.75 656 SER A CA 1
ATOM 4945 C C . SER A 1 656 ? 17.660 0.678 -31.408 1.00 39.75 656 SER A C 1
ATOM 4947 O O . SER A 1 656 ? 17.835 -0.449 -30.964 1.00 39.75 656 SER A O 1
ATOM 4949 N N . THR A 1 657 ? 16.849 1.547 -30.817 1.00 42.47 657 THR A N 1
ATOM 4950 C CA . THR A 1 657 ? 15.664 1.184 -30.018 1.00 42.47 657 THR A CA 1
ATOM 4951 C C . THR A 1 657 ? 14.904 2.483 -29.805 1.00 42.47 657 THR A C 1
ATOM 4953 O O . THR A 1 657 ? 15.487 3.430 -29.277 1.00 42.47 657 THR A O 1
ATOM 4956 N N . SER A 1 658 ? 13.670 2.517 -30.304 1.00 56.66 658 SER A N 1
ATOM 4957 C CA . SER A 1 658 ? 12.656 3.573 -30.214 1.00 56.66 658 SER A CA 1
ATOM 4958 C C . SER A 1 658 ? 12.932 4.642 -29.147 1.00 56.66 658 SER A C 1
ATOM 4960 O O . SER A 1 658 ? 12.919 4.362 -27.945 1.00 56.66 658 SER A O 1
ATOM 4962 N N . ASP A 1 659 ? 13.207 5.869 -29.593 1.00 73.75 659 ASP A N 1
ATOM 4963 C CA . ASP A 1 659 ? 13.380 7.013 -28.703 1.00 73.75 659 ASP A CA 1
ATOM 4964 C C . ASP A 1 659 ? 12.017 7.362 -28.070 1.00 73.75 659 ASP A C 1
ATOM 4966 O O . ASP A 1 659 ? 11.112 7.788 -28.790 1.00 73.75 659 ASP A O 1
ATOM 4970 N N . PRO A 1 660 ? 11.837 7.232 -26.741 1.00 72.50 660 PRO A N 1
ATOM 4971 C CA . PRO A 1 660 ? 10.577 7.571 -26.074 1.00 72.50 660 PRO A CA 1
ATOM 4972 C C . PRO A 1 660 ? 10.211 9.061 -26.209 1.00 72.50 660 PRO A C 1
ATOM 4974 O O . PRO A 1 660 ? 9.089 9.459 -25.885 1.00 72.50 660 PRO A O 1
ATOM 4977 N N . SER A 1 661 ? 11.130 9.906 -26.697 1.00 80.50 661 SER A N 1
ATOM 4978 C CA . SER A 1 661 ? 10.838 11.292 -27.061 1.00 80.50 661 SER A CA 1
ATOM 4979 C C . SER A 1 661 ? 9.901 11.423 -28.275 1.00 80.50 661 SER A C 1
ATOM 4981 O O . SER A 1 661 ? 9.238 12.459 -28.393 1.00 80.50 661 SER A O 1
ATOM 4983 N N . ALA A 1 662 ? 9.792 10.374 -29.105 1.00 83.62 662 ALA A N 1
ATOM 4984 C CA . ALA A 1 662 ? 8.965 10.321 -30.312 1.00 83.62 662 ALA A CA 1
ATOM 4985 C C . ALA A 1 662 ? 7.462 10.139 -30.037 1.00 83.62 662 ALA A C 1
ATOM 4987 O O . ALA A 1 662 ? 6.644 10.332 -30.934 1.00 83.62 662 ALA A O 1
ATOM 4988 N N . LEU A 1 663 ? 7.076 9.805 -28.801 1.00 92.19 663 LEU A N 1
ATOM 4989 C CA . LEU A 1 663 ? 5.670 9.701 -28.418 1.00 92.19 663 LEU A CA 1
ATOM 4990 C C . LEU A 1 663 ? 4.978 11.083 -28.447 1.00 92.19 663 LEU A C 1
ATOM 4992 O O . LEU A 1 663 ? 5.553 12.067 -27.951 1.00 92.19 663 LEU A O 1
ATOM 4996 N N . PRO A 1 664 ? 3.723 11.180 -28.939 1.00 93.00 664 PRO A N 1
ATOM 4997 C CA . PRO A 1 664 ? 2.926 12.402 -28.846 1.00 93.00 664 PRO A CA 1
ATOM 4998 C C . PRO A 1 664 ? 2.879 12.943 -27.412 1.00 93.00 664 PRO A C 1
ATOM 5000 O O . PRO A 1 664 ? 2.935 12.191 -26.432 1.00 93.00 664 PRO A O 1
ATOM 5003 N N . ARG A 1 665 ? 2.828 14.270 -27.260 1.00 90.38 665 ARG A N 1
ATOM 5004 C CA . ARG A 1 665 ? 2.894 14.924 -25.940 1.00 90.38 665 ARG A CA 1
ATOM 5005 C C . ARG A 1 665 ? 1.724 14.499 -25.049 1.00 90.38 665 ARG A C 1
ATOM 5007 O O . ARG A 1 665 ? 1.892 14.361 -23.837 1.00 90.38 665 ARG A O 1
ATOM 5014 N N . GLU A 1 666 ? 0.574 14.256 -25.654 1.00 91.50 666 GLU A N 1
ATOM 5015 C CA . GLU A 1 666 ? -0.678 13.839 -25.031 1.00 91.50 666 GLU A CA 1
ATOM 5016 C C . GLU A 1 666 ? -0.520 12.436 -24.439 1.00 91.50 666 GLU A C 1
ATOM 5018 O O . GLU A 1 666 ? -0.745 12.242 -23.245 1.00 91.50 666 GLU A O 1
ATOM 5023 N N . VAL A 1 667 ? 0.000 11.497 -25.237 1.00 93.31 667 VAL A N 1
ATOM 5024 C CA . VAL A 1 667 ? 0.297 10.117 -24.823 1.00 93.31 667 VAL A CA 1
ATOM 5025 C C . VAL A 1 667 ? 1.331 10.100 -23.698 1.00 93.31 667 VAL A C 1
ATOM 5027 O O . VAL A 1 667 ? 1.123 9.442 -22.684 1.00 93.31 667 VAL A O 1
ATOM 5030 N N . ARG A 1 668 ? 2.410 10.890 -23.800 1.00 95.62 668 ARG A N 1
ATOM 5031 C CA . ARG A 1 668 ? 3.409 11.006 -22.718 1.00 95.62 668 ARG A CA 1
ATOM 5032 C C . ARG A 1 668 ? 2.815 11.553 -21.423 1.00 95.62 668 ARG A C 1
ATOM 5034 O O . ARG A 1 668 ? 3.173 11.091 -20.344 1.00 95.62 668 ARG A O 1
ATOM 5041 N N . THR A 1 669 ? 1.914 12.528 -21.522 1.00 94.25 669 THR A N 1
ATOM 5042 C CA . THR A 1 669 ? 1.246 13.115 -20.353 1.00 94.25 669 THR A CA 1
ATOM 5043 C C . THR A 1 669 ? 0.286 12.111 -19.712 1.00 94.25 669 THR A C 1
ATOM 5045 O O . THR A 1 669 ? 0.233 12.019 -18.487 1.00 94.25 669 THR A O 1
ATOM 5048 N N . ALA A 1 670 ? -0.439 11.332 -20.518 1.00 92.94 670 ALA A N 1
ATOM 5049 C CA . ALA A 1 670 ? -1.337 10.282 -20.047 1.00 92.94 670 ALA A CA 1
ATOM 5050 C C . ALA A 1 670 ? -0.574 9.123 -19.381 1.00 92.94 670 ALA A C 1
ATOM 5052 O O . ALA A 1 670 ? -0.913 8.732 -18.266 1.00 92.94 670 ALA A O 1
ATOM 5053 N N . LEU A 1 671 ? 0.520 8.664 -19.998 1.00 96.38 671 LEU A N 1
ATOM 5054 C CA . LEU A 1 671 ? 1.437 7.669 -19.432 1.00 96.38 671 LEU A CA 1
ATOM 5055 C C . LEU A 1 671 ? 2.042 8.136 -18.103 1.00 96.38 671 LEU A C 1
ATOM 5057 O O . LEU A 1 671 ? 2.094 7.367 -17.147 1.00 96.38 671 LEU A O 1
ATOM 5061 N N . ALA A 1 672 ? 2.447 9.407 -18.006 1.00 95.62 672 ALA A N 1
ATOM 5062 C CA . ALA A 1 672 ? 2.994 9.971 -16.770 1.00 95.62 672 ALA A CA 1
ATOM 5063 C C . ALA A 1 672 ? 1.957 10.032 -15.646 1.00 95.62 672 ALA A C 1
ATOM 5065 O O . ALA A 1 672 ? 2.290 9.769 -14.493 1.00 95.62 672 ALA A O 1
ATOM 5066 N N . ARG A 1 673 ? 0.695 10.342 -15.972 1.00 94.69 673 ARG A N 1
ATOM 5067 C CA . ARG A 1 673 ? -0.405 10.311 -14.999 1.00 94.69 673 ARG A CA 1
ATOM 5068 C C . ARG A 1 673 ? -0.703 8.890 -14.531 1.00 94.69 673 ARG A C 1
ATOM 5070 O O 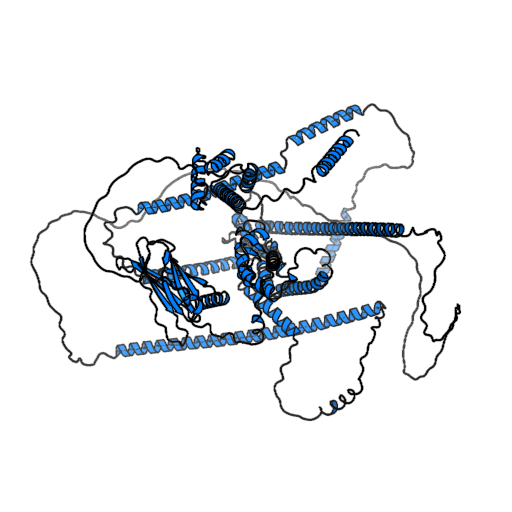. ARG A 1 673 ? -0.783 8.684 -13.327 1.00 94.69 673 ARG A O 1
ATOM 5077 N N . GLY A 1 674 ? -0.816 7.934 -15.455 1.00 95.00 674 GLY A N 1
ATOM 5078 C CA . GLY A 1 674 ? -1.070 6.531 -15.118 1.00 95.00 674 GLY A CA 1
ATOM 5079 C C . GLY A 1 674 ? 0.027 5.937 -14.237 1.00 95.00 674 GLY A C 1
ATOM 5080 O O . GLY A 1 674 ? -0.270 5.288 -13.240 1.00 95.00 674 GLY A O 1
ATOM 5081 N N . PHE A 1 675 ? 1.290 6.243 -14.542 1.00 96.81 675 PHE A N 1
ATOM 5082 C CA . PHE A 1 675 ? 2.422 5.806 -13.729 1.00 96.81 675 PHE A CA 1
ATOM 5083 C C . PHE A 1 675 ? 2.447 6.459 -12.347 1.00 96.81 675 PHE A C 1
ATOM 5085 O O . PHE A 1 675 ? 2.590 5.764 -11.351 1.00 96.81 675 PHE A O 1
ATOM 5092 N N . ALA A 1 676 ? 2.259 7.778 -12.259 1.00 94.62 676 ALA A N 1
ATOM 5093 C CA . ALA A 1 676 ? 2.249 8.474 -10.972 1.00 94.62 676 ALA A CA 1
ATOM 5094 C C . ALA A 1 676 ? 1.063 8.073 -10.078 1.00 94.62 676 ALA A C 1
ATOM 5096 O O . ALA A 1 676 ? 1.156 8.182 -8.861 1.00 94.62 676 ALA A O 1
ATOM 5097 N N . GLN A 1 677 ? -0.057 7.645 -10.668 1.00 93.44 677 GLN A N 1
ATOM 5098 C CA . GLN A 1 677 ? -1.267 7.281 -9.931 1.00 93.44 677 GLN A CA 1
ATOM 5099 C C . GLN A 1 677 ? -1.231 5.860 -9.353 1.00 93.44 677 GLN A C 1
ATOM 5101 O O . GLN A 1 677 ? -1.970 5.593 -8.409 1.00 93.44 677 GLN A O 1
ATOM 5106 N N . LEU A 1 678 ? -0.413 4.974 -9.923 1.00 94.06 678 LEU A N 1
ATOM 5107 C CA . LEU A 1 678 ? -0.281 3.571 -9.513 1.00 94.06 678 LEU A CA 1
ATOM 5108 C C . LEU A 1 678 ? 1.079 3.267 -8.853 1.00 94.06 678 LEU A C 1
ATOM 5110 O O . LEU A 1 678 ? 1.352 2.123 -8.496 1.00 94.06 678 LEU A O 1
ATOM 5114 N N . ASP A 1 679 ? 1.952 4.271 -8.712 1.00 93.75 679 ASP A N 1
ATOM 5115 C CA . ASP A 1 679 ? 3.182 4.180 -7.916 1.00 93.75 679 ASP A CA 1
ATOM 5116 C C . ASP A 1 679 ? 2.831 4.349 -6.432 1.00 93.75 679 ASP A C 1
ATOM 5118 O O . ASP A 1 679 ? 2.950 5.440 -5.868 1.00 93.75 679 ASP A O 1
ATOM 5122 N N . ASP A 1 680 ? 2.368 3.257 -5.819 1.00 76.00 680 ASP A N 1
ATOM 5123 C CA . ASP A 1 680 ? 1.880 3.226 -4.433 1.00 76.00 680 ASP A CA 1
ATOM 5124 C C . ASP A 1 680 ? 2.944 3.646 -3.398 1.00 76.00 680 ASP A C 1
ATOM 5126 O O . ASP A 1 680 ? 2.602 4.152 -2.330 1.00 76.00 680 ASP A O 1
ATOM 5130 N N . ASP A 1 681 ? 4.237 3.519 -3.725 1.00 79.50 681 ASP A N 1
ATOM 5131 C CA . ASP A 1 681 ? 5.341 3.781 -2.788 1.00 79.50 681 ASP A CA 1
ATOM 5132 C C . ASP A 1 681 ? 6.135 5.061 -3.086 1.00 79.50 681 ASP A C 1
ATOM 5134 O O . ASP A 1 681 ? 7.142 5.335 -2.423 1.00 79.50 681 ASP A O 1
ATOM 5138 N N . ALA A 1 682 ? 5.756 5.831 -4.114 1.00 75.62 682 ALA A N 1
ATOM 5139 C CA . ALA A 1 682 ? 6.574 6.928 -4.647 1.00 75.62 682 ALA A CA 1
ATOM 5140 C C . ALA A 1 682 ? 8.038 6.512 -4.932 1.00 75.62 682 ALA A C 1
ATOM 5142 O O . ALA A 1 682 ? 8.969 7.338 -4.871 1.00 75.62 682 ALA A O 1
ATOM 5143 N N . ALA A 1 683 ? 8.237 5.221 -5.220 1.00 82.38 683 ALA A N 1
ATOM 5144 C CA . ALA A 1 683 ? 9.533 4.590 -5.424 1.00 82.38 683 ALA A CA 1
ATOM 5145 C C . ALA A 1 683 ? 10.083 4.875 -6.830 1.00 82.38 683 ALA A C 1
ATOM 5147 O O . ALA A 1 683 ? 11.225 4.523 -7.123 1.00 82.38 683 ALA A O 1
ATOM 5148 N N . GLY A 1 684 ? 9.289 5.507 -7.704 1.00 91.50 684 GLY A N 1
ATOM 5149 C CA . GLY A 1 684 ? 9.640 5.740 -9.103 1.00 91.50 684 GLY A CA 1
ATOM 5150 C C . GLY A 1 684 ? 9.581 4.463 -9.940 1.00 91.50 684 GLY A C 1
ATOM 5151 O O . GLY A 1 684 ? 10.216 4.384 -10.996 1.00 91.50 684 GLY A O 1
ATOM 5152 N N . SER A 1 685 ? 8.854 3.449 -9.462 1.00 95.38 685 SER A N 1
ATOM 5153 C CA . SER A 1 685 ? 8.734 2.147 -10.113 1.00 95.38 685 SER A CA 1
ATOM 5154 C C . SER A 1 685 ? 7.383 1.507 -9.799 1.00 95.38 685 SER A C 1
ATOM 5156 O O . SER A 1 685 ? 6.949 1.506 -8.653 1.00 95.38 685 SER A O 1
ATOM 5158 N N . LEU A 1 686 ? 6.726 0.958 -10.819 1.00 96.69 686 LEU A N 1
ATOM 5159 C CA . LEU A 1 686 ? 5.435 0.281 -10.690 1.00 96.69 686 LEU A CA 1
ATOM 5160 C C . LEU A 1 686 ? 5.635 -1.213 -10.446 1.00 96.69 686 LEU A C 1
ATOM 5162 O O . LEU A 1 686 ? 6.475 -1.801 -11.129 1.00 96.69 686 LEU A O 1
ATOM 5166 N N . PRO A 1 687 ? 4.859 -1.881 -9.575 1.00 95.94 687 PRO A N 1
ATOM 5167 C CA . PRO A 1 687 ? 4.797 -3.338 -9.612 1.00 95.94 687 PRO A CA 1
ATOM 5168 C C . PRO A 1 687 ? 4.340 -3.789 -11.005 1.00 95.94 687 PRO A C 1
ATOM 5170 O O . PRO A 1 687 ? 3.503 -3.149 -11.646 1.00 95.94 687 PRO A O 1
ATOM 5173 N N . ALA A 1 688 ? 4.919 -4.872 -11.515 1.00 95.38 688 ALA A N 1
ATOM 5174 C CA . ALA A 1 688 ? 4.696 -5.301 -12.891 1.00 95.38 688 ALA A CA 1
ATOM 5175 C C . ALA A 1 688 ? 3.220 -5.669 -13.179 1.00 95.38 688 ALA A C 1
ATOM 5177 O O . ALA A 1 688 ? 2.782 -5.547 -14.323 1.00 95.38 688 ALA A O 1
ATOM 5178 N N . SER A 1 689 ? 2.427 -6.005 -12.155 1.00 94.38 689 SER A N 1
ATOM 5179 C CA . SER A 1 689 ? 0.966 -6.167 -12.233 1.00 94.38 689 SER A CA 1
ATOM 5180 C C . SER A 1 689 ? 0.177 -4.866 -12.403 1.00 94.38 689 SER A C 1
ATOM 5182 O O . SER A 1 689 ? -0.927 -4.904 -12.941 1.00 94.38 689 SER A O 1
ATOM 5184 N N . ALA A 1 690 ? 0.731 -3.710 -12.026 1.00 95.94 690 ALA A N 1
ATOM 5185 C CA . ALA A 1 690 ? 0.107 -2.399 -12.234 1.00 95.94 690 ALA A CA 1
ATOM 5186 C C . ALA A 1 690 ? 0.409 -1.797 -13.620 1.00 95.94 690 ALA A C 1
ATOM 5188 O O . ALA A 1 690 ? -0.250 -0.848 -14.048 1.00 95.94 690 ALA A O 1
ATOM 5189 N N . VAL A 1 691 ? 1.375 -2.354 -14.358 1.00 96.50 691 VAL A N 1
ATOM 5190 C CA . VAL A 1 691 ? 1.768 -1.879 -15.697 1.00 96.50 691 VAL A CA 1
ATOM 5191 C C . VAL A 1 691 ? 0.618 -1.893 -16.720 1.00 96.50 691 VAL A C 1
ATOM 5193 O O . VAL A 1 691 ? 0.467 -0.882 -17.407 1.00 96.50 691 VAL A O 1
ATOM 5196 N N . PRO A 1 692 ? -0.231 -2.940 -16.834 1.00 96.62 692 PRO A N 1
ATOM 5197 C CA . PRO A 1 692 ? -1.383 -2.912 -17.740 1.00 96.62 692 PRO A CA 1
ATOM 5198 C C . PRO A 1 692 ? -2.350 -1.762 -17.426 1.00 96.62 692 PRO A C 1
ATOM 5200 O O . PRO A 1 692 ? -2.790 -1.057 -18.332 1.00 96.62 692 PRO A O 1
ATOM 5203 N N . ALA A 1 693 ? -2.638 -1.530 -16.141 1.00 94.88 693 ALA A N 1
ATOM 5204 C CA . ALA A 1 693 ? -3.520 -0.450 -15.709 1.00 94.88 693 ALA A CA 1
ATOM 5205 C C . ALA A 1 693 ? -2.908 0.929 -16.004 1.00 94.88 693 ALA A C 1
ATOM 5207 O O . ALA A 1 693 ? -3.602 1.814 -16.499 1.00 94.88 693 ALA A O 1
ATOM 5208 N N . ALA A 1 694 ? -1.599 1.100 -15.790 1.00 96.12 694 ALA A N 1
ATOM 5209 C CA . ALA A 1 694 ? -0.887 2.339 -16.102 1.00 96.12 694 ALA A CA 1
ATOM 5210 C C . ALA A 1 694 ? -0.845 2.641 -17.613 1.00 96.12 694 ALA A C 1
ATOM 5212 O O . ALA A 1 694 ? -0.958 3.802 -18.006 1.00 96.12 694 ALA A O 1
ATOM 5213 N N . LEU A 1 695 ? -0.722 1.618 -18.467 1.00 96.94 695 LEU A N 1
ATOM 5214 C CA . LEU A 1 695 ? -0.783 1.757 -19.930 1.00 96.94 695 LEU A CA 1
ATOM 5215 C C . LEU A 1 695 ? -2.196 2.105 -20.425 1.00 96.94 695 LEU A C 1
ATOM 5217 O O . LEU A 1 695 ? -2.345 2.918 -21.343 1.00 96.94 695 LEU A O 1
ATOM 5221 N N . ALA A 1 696 ? -3.233 1.577 -19.768 1.00 95.12 696 ALA A N 1
ATOM 5222 C CA . ALA A 1 696 ? -4.626 1.863 -20.100 1.00 95.12 696 ALA A CA 1
ATOM 5223 C C . ALA A 1 696 ? -4.990 3.354 -19.945 1.00 95.12 696 ALA A C 1
ATOM 5225 O O . ALA A 1 696 ? -5.798 3.861 -20.721 1.00 95.12 696 ALA A O 1
ATOM 5226 N N . PHE A 1 697 ? -4.336 4.097 -19.039 1.00 91.62 697 PHE A N 1
ATOM 5227 C CA . PHE A 1 697 ? -4.512 5.558 -18.924 1.00 91.62 697 PHE A CA 1
ATOM 5228 C C . PHE A 1 697 ? -4.176 6.320 -20.211 1.00 91.62 697 PHE A C 1
ATOM 5230 O O . PHE A 1 697 ? -4.701 7.411 -20.427 1.00 91.62 697 PHE A O 1
ATOM 5237 N N . ALA A 1 698 ? -3.302 5.766 -21.053 1.00 93.56 698 ALA A N 1
ATOM 5238 C CA . ALA A 1 698 ? -2.929 6.334 -22.343 1.00 93.56 698 ALA A CA 1
ATOM 5239 C C . ALA A 1 698 ? -3.664 5.684 -23.527 1.00 93.56 698 ALA A C 1
ATOM 5241 O O . ALA A 1 698 ? -3.308 5.947 -24.674 1.00 93.56 698 ALA A O 1
ATOM 5242 N N . GLY A 1 699 ? -4.665 4.835 -23.265 1.00 94.38 699 GLY A N 1
ATOM 5243 C CA . GLY A 1 699 ? -5.382 4.082 -24.295 1.00 94.38 699 GLY A CA 1
ATOM 5244 C C . GLY A 1 699 ? -4.557 2.960 -24.931 1.00 94.38 699 GLY A C 1
ATOM 5245 O O . GLY A 1 699 ? -4.913 2.483 -26.005 1.00 94.38 699 GLY A O 1
ATOM 5246 N N . ILE A 1 700 ? -3.455 2.539 -24.300 1.00 96.12 700 ILE A N 1
ATOM 5247 C CA . ILE A 1 700 ? -2.605 1.454 -24.801 1.00 96.12 700 ILE A CA 1
ATOM 5248 C C . ILE A 1 700 ? -3.088 0.149 -24.170 1.00 96.12 700 ILE A C 1
ATOM 5250 O O . ILE A 1 700 ? -2.866 -0.102 -22.984 1.00 96.12 700 ILE A O 1
ATOM 5254 N N . ALA A 1 701 ? -3.754 -0.689 -24.961 1.00 93.31 701 ALA A N 1
ATOM 5255 C CA . ALA A 1 701 ? -4.211 -1.996 -24.507 1.00 93.31 701 ALA A CA 1
ATOM 5256 C C . ALA A 1 701 ? -3.037 -2.982 -24.524 1.00 93.31 701 ALA A C 1
ATOM 5258 O O . ALA A 1 701 ? -2.504 -3.300 -25.580 1.00 93.31 701 ALA A O 1
ATOM 5259 N N . ALA A 1 702 ? -2.626 -3.500 -23.372 1.00 93.75 702 ALA A N 1
ATOM 5260 C CA . ALA A 1 702 ? -1.532 -4.463 -23.292 1.00 93.75 702 ALA A CA 1
ATOM 5261 C C . ALA A 1 702 ? -2.066 -5.808 -22.798 1.00 93.75 702 ALA A C 1
ATOM 5263 O O . ALA A 1 702 ? -2.507 -5.922 -21.655 1.00 93.75 702 ALA A O 1
ATOM 5264 N N . SER A 1 703 ? -2.042 -6.833 -23.653 1.00 91.88 703 SER A N 1
ATOM 5265 C CA . SER A 1 703 ? -2.416 -8.178 -23.217 1.00 91.88 703 SER A CA 1
ATOM 5266 C C . SER A 1 703 ? -1.355 -8.719 -22.243 1.00 91.88 703 SER A C 1
ATOM 5268 O O . SER A 1 703 ? -0.158 -8.472 -22.449 1.00 91.88 703 SER A O 1
ATOM 5270 N N . PRO A 1 704 ? -1.738 -9.477 -21.196 1.00 88.12 704 PRO A N 1
ATOM 5271 C CA . PRO A 1 704 ? -0.769 -10.076 -20.279 1.00 88.12 704 PRO A CA 1
ATOM 5272 C C . PRO A 1 704 ? 0.353 -10.863 -20.990 1.00 88.12 704 PRO A C 1
ATOM 5274 O O . PRO A 1 704 ? 1.515 -10.667 -20.634 1.00 88.12 704 PRO A O 1
ATOM 5277 N N . PRO A 1 705 ? 0.092 -11.659 -22.055 1.00 87.62 705 PRO A N 1
ATOM 5278 C CA . PRO A 1 705 ? 1.149 -12.339 -22.811 1.00 87.62 705 PRO A CA 1
ATOM 5279 C C . PRO A 1 705 ? 2.159 -11.394 -23.477 1.00 87.62 705 PRO A C 1
ATOM 5281 O O . PRO A 1 705 ? 3.357 -11.678 -23.470 1.00 87.62 705 PRO A O 1
ATOM 5284 N N . ALA A 1 706 ? 1.706 -10.258 -24.022 1.00 91.38 706 ALA A N 1
ATOM 5285 C CA . ALA A 1 706 ? 2.594 -9.273 -24.639 1.00 91.38 706 ALA A CA 1
ATOM 5286 C C . ALA A 1 706 ? 3.513 -8.624 -23.594 1.00 91.38 706 ALA A C 1
ATOM 5288 O O . ALA A 1 706 ? 4.711 -8.470 -23.830 1.00 91.38 706 ALA A O 1
ATOM 5289 N N . LEU A 1 707 ? 2.979 -8.320 -22.408 1.00 94.25 707 LEU A N 1
ATOM 5290 C CA . LEU A 1 707 ? 3.778 -7.809 -21.295 1.00 94.25 707 LEU A CA 1
ATOM 5291 C C . LEU A 1 707 ? 4.757 -8.854 -20.762 1.00 94.25 707 LEU A C 1
ATOM 5293 O O . LEU A 1 707 ? 5.903 -8.506 -20.499 1.00 94.25 707 LEU A O 1
ATOM 5297 N N . HIS A 1 708 ? 4.368 -10.129 -20.671 1.00 92.12 708 HIS A N 1
ATOM 5298 C CA . HIS A 1 708 ? 5.288 -11.209 -20.300 1.00 92.12 708 HIS A CA 1
ATOM 5299 C C . HIS A 1 708 ? 6.467 -11.327 -21.273 1.00 92.12 708 HIS A C 1
ATOM 5301 O O . HIS A 1 708 ? 7.610 -11.476 -20.840 1.00 92.12 708 HIS A O 1
ATOM 5307 N N . LEU A 1 709 ? 6.219 -11.225 -22.582 1.00 92.06 709 LEU A N 1
ATOM 5308 C CA . LEU A 1 709 ? 7.275 -11.265 -23.596 1.00 92.06 709 LEU A CA 1
ATOM 5309 C C . LEU A 1 709 ? 8.198 -10.045 -23.515 1.00 92.06 709 LEU A C 1
ATOM 5311 O O . LEU A 1 709 ? 9.417 -10.207 -23.509 1.00 92.06 709 LEU A O 1
ATOM 5315 N N . LEU A 1 710 ? 7.631 -8.841 -23.407 1.00 93.44 710 LEU A N 1
ATOM 5316 C CA . LEU A 1 710 ? 8.400 -7.593 -23.386 1.00 93.44 710 LEU A CA 1
ATOM 5317 C C . LEU A 1 710 ? 9.163 -7.377 -22.075 1.00 93.44 710 LEU A C 1
ATOM 5319 O O . LEU A 1 710 ? 10.258 -6.820 -22.079 1.00 93.44 710 LEU A O 1
ATOM 5323 N N . LEU A 1 711 ? 8.620 -7.852 -20.954 1.00 93.88 711 LEU A N 1
ATOM 5324 C CA . LEU A 1 711 ? 9.319 -7.843 -19.676 1.00 93.88 711 LEU A CA 1
ATOM 5325 C C . LEU A 1 711 ? 10.335 -8.997 -19.596 1.00 93.88 711 LEU A C 1
ATOM 5327 O O . LEU A 1 711 ? 11.327 -8.875 -18.882 1.00 93.88 711 LEU A O 1
ATOM 5331 N N . GLY A 1 712 ? 10.177 -10.087 -20.349 1.00 90.69 712 GLY A N 1
ATOM 5332 C CA . GLY A 1 712 ? 11.139 -11.196 -20.388 1.00 90.69 712 GLY A CA 1
ATOM 5333 C C . GLY A 1 712 ? 10.846 -12.326 -19.393 1.00 90.69 712 GLY A C 1
ATOM 5334 O O . GLY A 1 712 ? 11.775 -12.894 -18.818 1.00 90.69 712 GLY A O 1
ATOM 5335 N N . GLY A 1 713 ? 9.570 -12.658 -19.174 1.00 86.00 713 GLY A N 1
ATOM 5336 C CA . GLY A 1 713 ? 9.133 -13.822 -18.397 1.00 86.00 713 GLY A CA 1
ATOM 5337 C C . GLY A 1 713 ? 7.809 -13.628 -17.651 1.00 86.00 713 GLY A C 1
ATOM 5338 O O . GLY A 1 713 ? 7.105 -12.633 -17.830 1.00 86.00 713 GLY A O 1
ATOM 5339 N N . ALA A 1 714 ? 7.474 -14.593 -16.786 1.00 72.50 714 ALA A N 1
ATOM 5340 C CA . ALA A 1 714 ? 6.350 -14.471 -15.860 1.00 72.50 714 ALA A CA 1
ATOM 5341 C C . ALA A 1 714 ? 6.501 -13.185 -15.023 1.00 72.50 714 ALA A C 1
ATOM 5343 O O . ALA A 1 714 ? 7.553 -12.928 -14.436 1.00 72.50 714 ALA A O 1
ATOM 5344 N N . VAL A 1 715 ? 5.458 -12.362 -15.041 1.00 75.19 715 VAL A N 1
ATOM 5345 C CA . VAL A 1 715 ? 5.318 -11.132 -14.267 1.00 75.19 715 VAL A CA 1
ATOM 5346 C C . VAL A 1 715 ? 5.071 -11.569 -12.830 1.00 75.19 715 VAL A C 1
ATOM 5348 O O . VAL A 1 715 ? 3.961 -11.929 -12.464 1.00 75.19 715 VAL A O 1
ATOM 5351 N N . ASP A 1 716 ? 6.150 -11.651 -12.060 1.00 79.69 716 ASP A N 1
ATOM 5352 C CA . ASP A 1 716 ? 6.094 -11.753 -10.605 1.00 79.69 716 ASP A CA 1
ATOM 5353 C C . ASP A 1 716 ? 5.769 -10.355 -10.059 1.00 79.69 716 ASP A C 1
ATOM 5355 O O . ASP A 1 716 ? 6.415 -9.382 -10.463 1.00 79.69 716 ASP A O 1
ATOM 5359 N N . ASP A 1 717 ? 4.803 -10.247 -9.142 1.00 80.25 717 ASP A N 1
ATOM 5360 C CA . ASP A 1 717 ? 4.441 -8.996 -8.452 1.00 80.25 717 ASP A CA 1
ATOM 5361 C C . ASP A 1 717 ? 5.642 -8.337 -7.759 1.00 80.25 717 ASP A C 1
ATOM 5363 O O . ASP A 1 717 ? 5.671 -7.125 -7.541 1.00 80.25 717 ASP A O 1
ATOM 5367 N N . ARG A 1 718 ? 6.687 -9.119 -7.461 1.00 86.12 718 ARG A N 1
ATOM 5368 C CA . ARG A 1 718 ? 7.949 -8.620 -6.902 1.00 86.12 718 ARG A CA 1
ATOM 5369 C C . ARG A 1 718 ? 8.776 -7.805 -7.889 1.00 86.12 718 ARG A C 1
ATOM 5371 O O . ARG A 1 718 ? 9.662 -7.060 -7.467 1.00 86.12 718 ARG A O 1
ATOM 5378 N N . ARG A 1 719 ? 8.547 -7.949 -9.196 1.00 94.00 719 ARG A N 1
ATOM 5379 C CA . ARG A 1 719 ? 9.261 -7.163 -10.198 1.00 94.00 719 ARG A CA 1
ATOM 5380 C C . ARG A 1 719 ? 8.663 -5.769 -10.269 1.00 94.00 719 ARG A C 1
ATOM 5382 O O . ARG A 1 719 ? 7.476 -5.608 -10.531 1.00 94.00 719 ARG A O 1
ATOM 5389 N N . ARG A 1 720 ? 9.525 -4.765 -10.135 1.00 96.44 720 ARG A N 1
ATOM 5390 C CA . ARG A 1 720 ? 9.164 -3.369 -10.360 1.00 96.44 720 ARG A CA 1
ATOM 5391 C C . ARG A 1 720 ? 9.703 -2.867 -11.693 1.00 96.44 720 ARG A C 1
ATOM 5393 O O . ARG A 1 720 ? 10.814 -3.217 -12.076 1.00 96.44 720 ARG A O 1
ATOM 5400 N N . VAL A 1 721 ? 8.893 -2.083 -12.390 1.00 96.44 721 VAL A N 1
ATOM 5401 C CA . VAL A 1 721 ? 9.172 -1.476 -13.691 1.00 96.44 721 VAL A CA 1
ATOM 5402 C C . VAL A 1 721 ? 9.416 0.007 -13.461 1.00 96.44 721 VAL A C 1
ATOM 5404 O O . VAL A 1 721 ? 8.507 0.750 -13.090 1.00 96.44 721 VAL A O 1
ATOM 5407 N N . GLU A 1 722 ? 10.660 0.440 -13.641 1.00 97.25 722 GLU A N 1
ATOM 5408 C CA . GLU A 1 722 ? 11.027 1.852 -13.516 1.00 97.25 722 GLU A CA 1
ATOM 5409 C C . GLU A 1 722 ? 10.379 2.696 -14.622 1.00 97.25 722 GLU A C 1
ATOM 5411 O O . GLU A 1 722 ? 10.079 2.199 -15.709 1.00 97.25 722 GLU A O 1
ATOM 5416 N N . TRP A 1 723 ? 10.239 4.005 -14.391 1.00 96.31 723 TRP A N 1
ATOM 5417 C CA . TRP A 1 723 ? 9.652 4.941 -15.365 1.00 96.31 723 TRP A CA 1
ATOM 5418 C C . TRP A 1 723 ? 10.263 4.823 -16.770 1.00 96.31 723 TRP A C 1
ATOM 5420 O O . TRP A 1 723 ? 9.558 4.871 -17.778 1.00 96.31 723 TRP A O 1
ATOM 5430 N N . ARG A 1 724 ? 11.583 4.623 -16.858 1.00 95.69 724 ARG A N 1
ATOM 5431 C CA . ARG A 1 724 ? 12.271 4.459 -18.143 1.00 95.69 724 ARG A CA 1
ATOM 5432 C C . ARG A 1 724 ? 11.861 3.174 -18.864 1.00 95.69 724 ARG A C 1
ATOM 5434 O O . ARG A 1 724 ? 11.627 3.223 -20.068 1.00 95.69 724 ARG A O 1
ATOM 5441 N N . GLU A 1 725 ? 11.785 2.056 -18.145 1.00 96.12 725 GLU A N 1
ATOM 5442 C CA . GLU A 1 725 ? 11.351 0.770 -18.701 1.00 96.12 725 GLU A CA 1
ATOM 5443 C C . GLU A 1 725 ? 9.876 0.834 -19.108 1.00 96.12 725 GLU A C 1
ATOM 5445 O O . GLU A 1 725 ? 9.523 0.404 -20.200 1.00 96.12 725 GLU A O 1
ATOM 5450 N N . PHE A 1 726 ? 9.032 1.472 -18.295 1.00 97.50 726 PHE A N 1
ATOM 5451 C CA . PHE A 1 726 ? 7.623 1.706 -18.606 1.00 97.50 726 PHE A CA 1
ATOM 5452 C C . PHE A 1 726 ? 7.432 2.511 -19.900 1.00 97.50 726 PHE A C 1
ATOM 5454 O O . PHE A 1 726 ? 6.653 2.119 -20.766 1.00 97.50 726 PHE A O 1
ATOM 5461 N N . MET A 1 727 ? 8.188 3.599 -20.079 1.00 97.62 727 MET A N 1
ATOM 5462 C CA . MET A 1 727 ? 8.133 4.405 -21.304 1.00 97.62 727 MET A CA 1
ATOM 5463 C C . MET A 1 727 ? 8.636 3.646 -22.537 1.00 97.62 727 MET A C 1
ATOM 5465 O O . MET A 1 727 ? 8.118 3.850 -23.634 1.00 97.62 727 MET A O 1
ATOM 5469 N N . GLN A 1 728 ? 9.618 2.757 -22.369 1.00 96.31 728 GLN A N 1
ATOM 5470 C CA . GLN A 1 728 ? 10.073 1.872 -23.442 1.00 96.31 728 GLN A CA 1
ATOM 5471 C C . GLN A 1 728 ? 8.996 0.846 -23.805 1.00 96.31 728 GLN A C 1
ATOM 5473 O O . GLN A 1 728 ? 8.682 0.712 -24.982 1.00 96.31 728 GLN A O 1
ATOM 5478 N N . LEU A 1 729 ? 8.364 0.206 -22.817 1.00 96.56 729 LEU A N 1
ATOM 5479 C CA . LEU A 1 729 ? 7.248 -0.721 -23.034 1.00 96.56 729 LEU A CA 1
ATOM 5480 C C . LEU A 1 729 ? 6.087 -0.048 -23.767 1.00 96.56 729 LEU A C 1
ATOM 5482 O O . LEU A 1 729 ? 5.575 -0.606 -24.733 1.00 96.56 729 LEU A O 1
ATOM 5486 N N . ALA A 1 730 ? 5.705 1.161 -23.351 1.00 96.50 730 ALA A N 1
ATOM 5487 C CA . ALA A 1 730 ? 4.644 1.927 -23.996 1.00 96.50 730 ALA A CA 1
ATOM 5488 C C . ALA A 1 730 ? 4.983 2.272 -25.455 1.00 96.50 730 ALA A C 1
ATOM 5490 O O . ALA A 1 730 ? 4.142 2.122 -26.337 1.00 96.50 730 ALA A O 1
ATOM 5491 N N . SER A 1 731 ? 6.229 2.685 -25.713 1.00 96.31 731 SER A N 1
ATOM 5492 C CA . SER A 1 731 ? 6.732 2.960 -27.063 1.00 96.31 731 SER A CA 1
ATOM 5493 C C . SER A 1 731 ? 6.678 1.717 -27.948 1.00 96.31 731 SER A C 1
ATOM 5495 O O . SER A 1 731 ? 6.142 1.769 -29.049 1.00 96.31 731 SER A O 1
ATOM 5497 N N . THR A 1 732 ? 7.180 0.587 -27.451 1.00 95.81 732 THR A N 1
ATOM 5498 C CA . THR A 1 732 ? 7.188 -0.681 -28.183 1.00 95.81 732 THR A CA 1
ATOM 5499 C C . THR A 1 732 ? 5.772 -1.199 -28.441 1.00 95.81 732 THR A C 1
ATOM 5501 O O . THR A 1 732 ? 5.477 -1.648 -29.541 1.00 95.81 732 THR A O 1
ATOM 5504 N N . LEU A 1 733 ? 4.860 -1.100 -27.472 1.00 95.50 733 LEU A N 1
ATOM 5505 C CA . LEU A 1 733 ? 3.469 -1.529 -27.654 1.00 95.50 733 LEU A CA 1
ATOM 5506 C C . LEU A 1 733 ? 2.718 -0.679 -28.686 1.00 95.50 733 LEU A C 1
ATOM 5508 O O . LEU A 1 733 ? 1.928 -1.226 -29.451 1.00 95.50 733 LEU A O 1
ATOM 5512 N N . LEU A 1 734 ? 2.995 0.625 -28.751 1.00 94.44 734 LEU A N 1
ATOM 5513 C CA . LEU A 1 734 ? 2.423 1.507 -29.771 1.00 94.44 734 LEU A CA 1
ATOM 5514 C C . LEU A 1 734 ? 2.935 1.191 -31.180 1.00 94.44 734 LEU A C 1
ATOM 5516 O O . LEU A 1 734 ? 2.163 1.286 -32.131 1.00 94.44 734 LEU A O 1
ATOM 5520 N N . GLU A 1 735 ? 4.188 0.752 -31.325 1.00 92.88 735 GLU A N 1
ATOM 5521 C CA . GLU A 1 735 ? 4.709 0.265 -32.613 1.00 92.88 735 GLU A CA 1
ATOM 5522 C C . GLU A 1 735 ? 3.958 -0.985 -33.104 1.00 92.88 735 GLU A C 1
ATOM 5524 O O . GLU A 1 735 ? 3.731 -1.134 -34.304 1.00 92.88 735 GLU A O 1
ATOM 5529 N N . PHE A 1 736 ? 3.511 -1.851 -32.187 1.00 89.69 736 PHE A N 1
ATOM 5530 C CA . PHE A 1 736 ? 2.708 -3.037 -32.509 1.00 89.69 736 PHE A CA 1
ATOM 5531 C C . PHE A 1 736 ? 1.202 -2.758 -32.641 1.00 89.69 736 PHE A C 1
ATOM 5533 O O . PHE A 1 736 ? 0.463 -3.627 -33.104 1.00 89.69 736 PHE A O 1
ATOM 5540 N N . GLN A 1 737 ? 0.737 -1.560 -32.270 1.00 87.44 737 GLN A N 1
ATOM 5541 C CA . GLN A 1 737 ? -0.668 -1.145 -32.349 1.00 87.44 737 GLN A CA 1
ATOM 5542 C C . GLN A 1 737 ? -0.846 0.147 -33.162 1.00 87.44 737 GLN A C 1
ATOM 5544 O O . GLN A 1 737 ? -1.395 1.129 -32.655 1.00 87.44 737 GLN A O 1
ATOM 5549 N N . PRO A 1 738 ? -0.462 0.166 -34.454 1.00 64.75 738 PRO A N 1
ATOM 5550 C CA . PRO A 1 738 ? -0.603 1.356 -35.300 1.00 64.75 738 PRO A CA 1
ATOM 5551 C C . PRO A 1 738 ? -2.070 1.793 -35.486 1.00 64.75 738 PRO A C 1
ATOM 5553 O O . PRO A 1 738 ? -2.344 2.918 -35.902 1.00 64.75 738 PRO A O 1
ATOM 5556 N N . SER A 1 739 ? -3.024 0.910 -35.170 1.00 51.88 739 SER A N 1
ATOM 5557 C CA . SER A 1 739 ? -4.470 1.133 -35.251 1.00 51.88 739 SER A CA 1
ATOM 5558 C C . SER A 1 739 ? -5.062 1.875 -34.051 1.00 51.88 739 SER A C 1
ATOM 5560 O O . SER A 1 739 ? -6.234 2.244 -34.119 1.00 51.88 739 SER A O 1
ATOM 5562 N N . ALA A 1 740 ? -4.298 2.104 -32.973 1.00 51.00 740 ALA A N 1
ATOM 5563 C CA . ALA A 1 740 ? -4.722 2.905 -31.824 1.00 51.00 740 ALA A CA 1
ATOM 5564 C C . ALA A 1 740 ? -4.799 4.393 -32.219 1.00 51.00 740 ALA A C 1
ATOM 5566 O O . ALA A 1 740 ? -4.004 5.233 -31.799 1.00 51.00 740 ALA A O 1
ATOM 5567 N N . ARG A 1 741 ? -5.746 4.732 -33.100 1.00 42.59 741 ARG A N 1
ATOM 5568 C CA . ARG A 1 741 ? -6.094 6.114 -33.410 1.00 42.59 741 ARG A CA 1
ATOM 5569 C C . ARG A 1 741 ? -6.746 6.704 -32.169 1.00 42.59 741 ARG A C 1
ATOM 5571 O O . ARG A 1 741 ? -7.833 6.286 -31.779 1.00 42.59 741 ARG A O 1
ATOM 5578 N N . VAL A 1 742 ? -6.088 7.703 -31.584 1.00 45.41 742 VAL A N 1
ATOM 5579 C CA . VAL A 1 742 ? -6.747 8.691 -30.724 1.00 45.41 742 VAL A CA 1
ATOM 5580 C C . VAL A 1 742 ? -8.007 9.152 -31.475 1.00 45.41 742 VAL A C 1
ATOM 5582 O O . VAL A 1 742 ? -7.880 9.559 -32.634 1.00 45.41 742 VAL A O 1
ATOM 5585 N N . PRO A 1 743 ? -9.221 9.026 -30.908 1.00 37.81 743 PRO A N 1
ATOM 5586 C CA . PRO A 1 743 ? -10.431 9.400 -31.622 1.00 37.81 743 PRO A CA 1
ATOM 5587 C C . PRO A 1 743 ? -10.357 10.882 -32.010 1.00 37.81 743 PRO A C 1
ATOM 5589 O O . PRO A 1 743 ? -10.118 11.750 -31.170 1.00 37.81 743 PRO A O 1
ATOM 5592 N N . ALA A 1 744 ? -10.580 11.165 -33.295 1.00 35.00 744 ALA A N 1
ATOM 5593 C CA . ALA A 1 744 ? -10.551 12.506 -33.887 1.00 35.00 744 ALA A CA 1
ATOM 5594 C C . ALA A 1 744 ? -11.625 13.467 -33.320 1.00 35.00 744 ALA A C 1
ATOM 5596 O O . ALA A 1 744 ? -11.709 14.619 -33.728 1.00 35.00 744 ALA A O 1
ATOM 5597 N N . SER A 1 745 ? -12.430 13.032 -32.348 1.00 36.91 745 SER A N 1
ATOM 5598 C CA . SER A 1 745 ? -13.388 13.867 -31.619 1.00 36.91 745 SER A CA 1
ATOM 5599 C C . SER A 1 745 ? -12.773 14.673 -30.462 1.00 36.91 745 SER A C 1
ATOM 5601 O O . SER A 1 745 ? -13.490 15.433 -29.815 1.00 36.91 745 SER A O 1
ATOM 5603 N N . ALA A 1 746 ? -11.463 14.566 -30.202 1.00 36.78 746 ALA A N 1
ATOM 5604 C CA . ALA A 1 746 ? -10.782 15.370 -29.179 1.00 36.78 746 ALA A CA 1
ATOM 5605 C C . ALA A 1 746 ? -10.438 16.809 -29.629 1.00 36.78 746 ALA A C 1
ATOM 5607 O O . ALA A 1 746 ? -10.281 17.686 -28.779 1.00 36.78 746 ALA A O 1
ATOM 5608 N N . GLU A 1 747 ? -10.370 17.092 -30.936 1.00 32.62 747 GLU A N 1
ATOM 5609 C CA . GLU A 1 747 ? -10.056 18.444 -31.441 1.00 32.62 747 GLU A CA 1
ATOM 5610 C C . GLU A 1 747 ? -11.253 19.410 -31.400 1.00 32.62 747 GLU A C 1
ATOM 5612 O O . GLU A 1 747 ? -11.052 20.617 -31.321 1.00 32.62 747 GLU A O 1
ATOM 5617 N N . ALA A 1 748 ? -12.494 18.917 -31.325 1.00 33.41 748 ALA A N 1
ATOM 5618 C CA . ALA A 1 748 ? -13.682 19.775 -31.207 1.00 33.41 748 ALA A CA 1
ATOM 5619 C C . ALA A 1 748 ? -14.001 20.224 -29.762 1.00 33.41 748 ALA A C 1
ATOM 5621 O O . ALA A 1 748 ? -14.934 20.995 -29.550 1.00 33.41 748 ALA A O 1
ATOM 5622 N N . VAL A 1 749 ? -13.242 19.763 -28.758 1.00 36.38 749 VAL A N 1
ATOM 5623 C CA . VAL A 1 749 ? -13.481 20.073 -27.330 1.00 36.38 749 VAL A CA 1
ATOM 5624 C C . VAL A 1 749 ? -12.359 20.929 -26.720 1.00 36.38 749 VAL A C 1
ATOM 5626 O O . VAL A 1 749 ? -12.509 21.449 -25.618 1.00 36.38 749 VAL A O 1
ATOM 5629 N N . ALA A 1 750 ? -11.250 21.151 -27.432 1.00 34.91 750 ALA A N 1
ATOM 5630 C CA . ALA A 1 750 ? -10.117 21.918 -26.906 1.00 34.91 750 ALA A CA 1
ATOM 5631 C C . ALA A 1 750 ? -10.312 23.450 -26.937 1.00 34.91 750 ALA A C 1
ATOM 5633 O O . ALA A 1 750 ? -9.636 24.139 -26.177 1.00 34.91 750 ALA A O 1
ATOM 5634 N N . ASP A 1 751 ? -11.259 23.970 -27.732 1.00 29.67 751 ASP A N 1
ATOM 5635 C CA . ASP A 1 751 ? -11.540 25.417 -27.846 1.00 29.67 751 ASP A CA 1
ATOM 5636 C C . ASP A 1 751 ? -12.876 25.867 -27.224 1.00 29.67 751 ASP A C 1
ATOM 5638 O O . ASP A 1 751 ? -13.221 27.048 -27.259 1.00 29.67 751 ASP A O 1
ATOM 5642 N N . ALA A 1 752 ? -13.608 24.964 -26.567 1.00 29.67 752 ALA A N 1
ATOM 5643 C CA . ALA A 1 752 ? -14.735 25.336 -25.719 1.00 29.67 752 ALA A CA 1
ATOM 5644 C C . ALA A 1 752 ? -14.339 25.174 -24.248 1.00 29.67 752 ALA A C 1
ATOM 5646 O O . ALA A 1 752 ? -14.247 24.066 -23.722 1.00 29.67 752 ALA A O 1
ATOM 5647 N N . THR A 1 753 ? -14.141 26.293 -23.554 1.00 35.56 753 THR A N 1
ATOM 5648 C CA . THR A 1 753 ? -14.156 26.374 -22.091 1.00 35.56 753 THR A CA 1
ATOM 5649 C C . THR A 1 753 ? -15.522 25.925 -21.561 1.00 35.56 753 THR A C 1
ATOM 5651 O O . THR A 1 753 ? -16.379 26.736 -21.222 1.00 35.56 753 THR A O 1
ATOM 5654 N N . VAL A 1 754 ? -15.743 24.612 -21.475 1.00 29.75 754 VAL A N 1
ATOM 5655 C CA . VAL A 1 754 ? -16.882 24.046 -20.751 1.00 29.75 754 VAL A CA 1
ATOM 5656 C C . VAL A 1 754 ? -16.551 24.131 -19.256 1.00 29.75 754 VAL A C 1
ATOM 5658 O O . VAL A 1 754 ? -15.551 23.556 -18.817 1.00 29.75 754 VAL A O 1
ATOM 5661 N N . PRO A 1 755 ? -17.333 24.868 -18.446 1.00 33.41 755 PRO A N 1
ATOM 5662 C CA . PRO A 1 755 ? -17.084 24.970 -17.016 1.00 33.41 755 PRO A CA 1
ATOM 5663 C C . PRO A 1 755 ? -17.176 23.584 -16.367 1.00 33.41 755 PRO A C 1
ATOM 5665 O O . PRO A 1 755 ? -18.014 22.761 -16.737 1.00 33.41 755 PRO A O 1
ATOM 5668 N N . ALA A 1 756 ? -16.351 23.343 -15.346 1.00 38.16 756 ALA A N 1
ATOM 5669 C CA . ALA A 1 756 ? -16.268 22.100 -14.568 1.00 38.16 756 ALA A CA 1
ATOM 5670 C C . ALA A 1 756 ? -17.572 21.692 -13.824 1.00 38.16 756 ALA A C 1
ATOM 5672 O O . ALA A 1 756 ? -17.537 20.842 -12.934 1.00 38.16 756 ALA A O 1
ATOM 5673 N N . SER A 1 757 ? -18.719 22.290 -14.165 1.00 31.98 757 SER A N 1
ATOM 5674 C CA . SER A 1 757 ? -20.043 22.038 -13.594 1.00 31.98 757 SER A CA 1
ATOM 5675 C C . SER A 1 757 ? -20.990 21.224 -14.487 1.00 31.98 757 SER A C 1
ATOM 5677 O O . SER A 1 757 ? -22.109 20.959 -14.043 1.00 31.98 757 SER A O 1
ATOM 5679 N N . ALA A 1 758 ? -20.583 20.789 -15.690 1.00 38.44 758 ALA A N 1
ATOM 5680 C CA . ALA A 1 758 ? -21.440 19.972 -16.555 1.00 38.44 758 ALA A CA 1
ATOM 5681 C C . ALA A 1 758 ? -21.868 18.669 -15.845 1.00 38.44 758 ALA A C 1
ATOM 5683 O O . ALA A 1 758 ? -21.045 17.885 -15.364 1.00 38.44 758 ALA A O 1
ATOM 5684 N N . ALA A 1 759 ? -23.182 18.506 -15.703 1.00 51.41 759 ALA A N 1
ATOM 5685 C CA . ALA A 1 759 ? -23.827 17.554 -14.815 1.00 51.41 759 ALA A CA 1
ATOM 5686 C C . ALA A 1 759 ? -23.591 16.099 -15.248 1.00 51.41 759 ALA A C 1
ATOM 5688 O O . ALA A 1 759 ? -24.158 15.637 -16.234 1.00 51.41 759 ALA A O 1
ATOM 5689 N N . LEU A 1 760 ? -22.824 15.341 -14.459 1.00 64.19 760 LEU A N 1
ATOM 5690 C CA . LEU A 1 760 ? -23.054 13.899 -14.384 1.00 64.19 760 LEU A CA 1
ATOM 5691 C C . LEU A 1 760 ? -24.495 13.733 -13.890 1.00 64.19 760 LEU A C 1
ATOM 5693 O O . LEU A 1 760 ? -24.792 14.091 -12.748 1.00 64.19 760 LEU A O 1
ATOM 5697 N N . GLY A 1 761 ? -25.386 13.288 -14.781 1.00 76.75 761 GLY A N 1
ATOM 5698 C CA . GLY A 1 761 ? -26.765 12.945 -14.439 1.00 76.75 761 GLY A CA 1
ATOM 5699 C C . GLY A 1 761 ? -26.816 11.861 -13.354 1.00 76.75 761 GLY A C 1
ATOM 5700 O O . GLY A 1 761 ? -25.786 11.403 -12.857 1.00 76.75 761 GLY A O 1
ATOM 5701 N N . SER A 1 762 ? -28.018 11.433 -12.970 1.00 82.00 762 SER A N 1
ATOM 5702 C CA . SER A 1 762 ? -28.197 10.326 -12.020 1.00 82.00 762 SER A CA 1
ATOM 5703 C C . SER A 1 762 ? -27.365 9.105 -12.431 1.00 82.00 762 SER A C 1
ATOM 5705 O O . SER A 1 762 ? -27.442 8.682 -13.584 1.00 82.00 762 SER A O 1
ATOM 5707 N N . VAL A 1 763 ? -26.603 8.532 -11.502 1.00 88.00 763 VAL A N 1
ATOM 5708 C CA . VAL A 1 763 ? -25.832 7.301 -11.714 1.00 88.00 763 VAL A CA 1
ATOM 5709 C C . VAL A 1 763 ? -26.628 6.147 -11.123 1.00 88.00 763 VAL A C 1
ATOM 5711 O O . VAL A 1 763 ? -27.256 6.297 -10.072 1.00 88.00 763 VAL A O 1
ATOM 5714 N N . VAL A 1 764 ? -26.619 5.005 -11.807 1.00 90.62 764 VAL A N 1
ATOM 5715 C CA . VAL A 1 764 ? -27.219 3.777 -11.290 1.00 90.62 764 VAL A CA 1
ATOM 5716 C C . VAL A 1 764 ? -26.159 3.064 -10.457 1.00 90.62 764 VAL A C 1
ATOM 5718 O O . VAL A 1 764 ? -25.077 2.757 -10.958 1.00 90.62 764 VAL A O 1
ATOM 5721 N N . VAL A 1 765 ? -26.457 2.851 -9.179 1.00 90.44 765 VAL A N 1
ATOM 5722 C CA . VAL A 1 765 ? -25.625 2.103 -8.235 1.00 90.44 765 VAL A CA 1
ATOM 5723 C C . VAL A 1 765 ? -26.346 0.795 -7.933 1.00 90.44 765 VAL A C 1
ATOM 5725 O O . VAL A 1 765 ? -27.431 0.815 -7.358 1.00 90.44 765 VAL A O 1
ATOM 5728 N N . SER A 1 766 ? -25.767 -0.328 -8.338 1.00 91.94 766 SER A N 1
ATOM 5729 C CA . SER A 1 766 ? -26.219 -1.666 -7.953 1.00 91.94 766 SER A CA 1
ATOM 5730 C C . SER A 1 766 ? -25.394 -2.156 -6.766 1.00 91.94 766 SER A C 1
ATOM 5732 O O . SER A 1 766 ? -24.177 -2.000 -6.755 1.00 91.94 766 SER A O 1
ATOM 5734 N N . VAL A 1 767 ? -26.035 -2.714 -5.746 1.00 91.25 767 VAL A N 1
ATOM 5735 C CA . VAL A 1 767 ? -25.367 -3.496 -4.707 1.00 91.25 767 VAL A CA 1
ATOM 5736 C C . VAL A 1 767 ? -25.341 -4.931 -5.207 1.00 91.25 767 VAL A C 1
ATOM 5738 O O . VAL A 1 767 ? -26.378 -5.594 -5.243 1.00 91.25 767 VAL A O 1
ATOM 5741 N N . ASP A 1 768 ? -24.170 -5.397 -5.627 1.00 89.00 768 ASP A N 1
ATOM 5742 C CA . ASP A 1 768 ? -24.072 -6.693 -6.297 1.00 89.00 768 ASP A CA 1
ATOM 5743 C C . ASP A 1 768 ? -23.902 -7.815 -5.282 1.00 89.00 768 ASP A C 1
ATOM 5745 O O . ASP A 1 768 ? -24.634 -8.803 -5.320 1.00 89.00 768 ASP A O 1
ATOM 5749 N N . LYS A 1 769 ? -22.946 -7.652 -4.362 1.00 92.06 769 LYS A N 1
ATOM 5750 C CA . LYS A 1 769 ? -22.487 -8.727 -3.484 1.00 92.06 769 LYS A CA 1
ATOM 5751 C C . LYS A 1 769 ? -22.067 -8.202 -2.114 1.00 92.06 769 LYS A C 1
ATOM 5753 O O . LYS A 1 769 ? -21.348 -7.203 -2.034 1.00 92.06 769 LYS A O 1
ATOM 5758 N N . VAL A 1 770 ? -22.472 -8.903 -1.056 1.00 93.12 770 VAL A N 1
ATOM 5759 C CA . VAL A 1 770 ? -21.885 -8.777 0.289 1.00 93.12 770 VAL A CA 1
ATOM 5760 C C . VAL A 1 770 ? -20.899 -9.918 0.489 1.00 93.12 770 VAL A C 1
ATOM 5762 O O . VAL A 1 770 ? -21.230 -11.065 0.193 1.00 93.12 770 VAL A O 1
ATOM 5765 N N . HIS A 1 771 ? -19.706 -9.588 0.980 1.00 94.69 771 HIS A N 1
ATOM 5766 C CA . HIS A 1 771 ? -18.688 -10.536 1.415 1.00 94.69 771 HIS A CA 1
ATOM 5767 C C . HIS A 1 771 ? -18.421 -10.348 2.913 1.00 94.69 771 HIS A C 1
ATOM 5769 O O . HIS A 1 771 ? -17.932 -9.289 3.308 1.00 94.69 771 HIS A O 1
ATOM 5775 N N . LEU A 1 772 ? -18.721 -11.334 3.758 1.00 93.94 772 LEU A N 1
ATOM 5776 C CA . LEU A 1 772 ? -18.304 -11.325 5.163 1.00 93.94 772 LEU A CA 1
ATOM 5777 C C . LEU A 1 772 ? -16.923 -11.966 5.321 1.00 93.94 772 LEU A C 1
ATOM 5779 O O . LEU A 1 772 ? -16.615 -12.976 4.692 1.00 93.94 772 LEU A O 1
ATOM 5783 N N . LEU A 1 773 ? -16.100 -11.392 6.201 1.00 92.81 773 LEU A N 1
ATOM 5784 C CA . LEU A 1 773 ? -14.754 -11.888 6.506 1.00 92.81 773 LEU A CA 1
ATOM 5785 C C . LEU A 1 773 ? -14.777 -13.246 7.214 1.00 92.81 773 LEU A C 1
ATOM 5787 O O . LEU A 1 773 ? -13.801 -13.992 7.150 1.00 92.81 773 LEU A O 1
ATOM 5791 N N . GLN A 1 774 ? -15.881 -13.562 7.892 1.00 89.94 774 GLN A N 1
ATOM 5792 C CA . GLN A 1 774 ? -16.115 -14.851 8.528 1.00 89.94 774 GLN A CA 1
ATOM 5793 C C . GLN A 1 774 ? -17.525 -15.340 8.177 1.00 89.94 774 GLN A C 1
ATOM 5795 O O . GLN A 1 774 ? -18.456 -14.530 8.163 1.00 89.94 774 GLN A O 1
ATOM 5800 N N . PRO A 1 775 ? -17.703 -16.640 7.878 1.00 87.44 775 PRO A N 1
ATOM 5801 C CA . PRO A 1 775 ? -19.031 -17.207 7.700 1.00 87.44 775 PRO A CA 1
ATOM 5802 C C . PRO A 1 775 ? -19.792 -17.105 9.029 1.00 87.44 775 PRO A C 1
ATOM 5804 O O . PRO A 1 775 ? -19.208 -17.376 10.084 1.00 87.44 775 PRO A O 1
ATOM 5807 N N . PRO A 1 776 ? -21.069 -16.702 9.013 1.00 85.00 776 PRO A N 1
ATOM 5808 C CA . PRO A 1 776 ? -21.830 -16.610 10.243 1.00 85.00 776 PRO A CA 1
ATOM 5809 C C . PRO A 1 776 ? -22.075 -18.016 10.804 1.00 85.00 776 PRO A C 1
ATOM 5811 O O . PRO A 1 776 ? -22.282 -18.971 10.059 1.00 85.00 776 PRO A O 1
ATOM 5814 N N . LEU A 1 777 ? -22.054 -18.149 12.133 1.00 84.88 777 LEU A N 1
ATOM 5815 C CA . LEU A 1 777 ? -22.307 -19.432 12.809 1.00 84.88 777 LEU A CA 1
ATOM 5816 C C . LEU A 1 777 ? -23.745 -19.934 12.600 1.00 84.88 777 LEU A C 1
ATOM 5818 O O . LEU A 1 777 ? -24.011 -21.130 12.709 1.00 84.88 777 LEU A O 1
ATOM 5822 N N . HIS A 1 778 ? -24.662 -19.018 12.289 1.00 86.81 778 HIS A N 1
ATOM 5823 C CA . HIS A 1 778 ? -26.064 -19.287 12.002 1.00 86.81 778 HIS A CA 1
ATOM 5824 C C . HIS A 1 778 ? -26.468 -18.583 10.702 1.00 86.81 778 HIS A C 1
ATOM 5826 O O . HIS A 1 778 ? -25.925 -17.516 10.414 1.00 86.81 778 HIS A O 1
ATOM 5832 N N . PRO A 1 779 ? -27.422 -19.134 9.928 1.00 85.88 779 PRO A N 1
ATOM 5833 C CA . PRO A 1 779 ? -27.937 -18.465 8.739 1.00 85.88 779 PRO A CA 1
ATOM 5834 C C . PRO A 1 779 ? -28.502 -17.092 9.120 1.00 85.88 779 PRO A C 1
ATOM 5836 O O . PRO A 1 779 ? -29.358 -16.971 10.005 1.00 85.88 779 PRO A O 1
ATOM 5839 N N . LEU A 1 780 ? -27.981 -16.053 8.468 1.00 89.88 780 LEU A N 1
ATOM 5840 C CA . LEU A 1 780 ? -28.394 -14.672 8.688 1.00 89.88 780 LEU A CA 1
ATOM 5841 C C . LEU A 1 780 ? -29.331 -14.232 7.574 1.00 89.88 780 LEU A C 1
ATOM 5843 O O . LEU A 1 780 ? -29.030 -14.391 6.393 1.00 89.88 780 LEU A O 1
ATOM 5847 N N . LEU A 1 781 ? -30.438 -13.608 7.961 1.00 90.31 781 LEU A N 1
ATOM 5848 C CA . LEU A 1 781 ? -31.294 -12.866 7.055 1.00 90.31 781 LEU A CA 1
ATOM 5849 C C . LEU A 1 781 ? -30.786 -11.423 7.006 1.00 90.31 781 LEU A C 1
ATOM 5851 O O . LEU A 1 781 ? -30.959 -10.652 7.955 1.00 90.31 781 LEU A O 1
ATOM 5855 N N . LEU A 1 782 ? -30.120 -11.068 5.912 1.00 91.12 782 LEU A N 1
ATOM 5856 C CA . LEU A 1 782 ? -29.530 -9.749 5.724 1.00 91.12 782 LEU A CA 1
ATOM 5857 C C . LEU A 1 782 ? -30.500 -8.821 5.007 1.00 91.12 782 LEU A C 1
ATOM 5859 O O . LEU A 1 782 ? -31.176 -9.210 4.057 1.00 91.12 782 LEU A O 1
ATOM 5863 N N . THR A 1 783 ? -30.543 -7.566 5.441 1.00 92.31 783 THR A N 1
ATOM 5864 C CA . THR A 1 783 ? -31.256 -6.503 4.735 1.00 92.31 783 THR A CA 1
ATOM 5865 C C . THR A 1 783 ? -30.354 -5.287 4.568 1.00 92.31 783 THR A C 1
ATOM 5867 O O . THR A 1 783 ? -29.854 -4.749 5.552 1.00 92.31 783 THR A O 1
ATOM 5870 N N . VAL A 1 784 ? -30.161 -4.828 3.329 1.00 91.12 784 VAL A N 1
ATOM 5871 C CA . VAL A 1 784 ? -29.349 -3.640 3.033 1.00 91.12 784 VAL A CA 1
ATOM 5872 C C . VAL A 1 784 ? -30.249 -2.410 2.979 1.00 91.12 784 VAL A C 1
ATOM 5874 O O . VAL A 1 784 ? -31.155 -2.323 2.148 1.00 91.12 784 VAL A O 1
ATOM 5877 N N . LEU A 1 785 ? -29.986 -1.446 3.853 1.00 91.62 785 LEU A N 1
ATOM 5878 C CA . LEU A 1 785 ? -30.586 -0.122 3.867 1.00 91.62 785 LEU A CA 1
ATOM 5879 C C . LEU A 1 785 ? -29.598 0.884 3.271 1.00 91.62 785 LEU A C 1
ATOM 5881 O O . LEU A 1 785 ? -28.515 1.106 3.801 1.00 91.62 785 LEU A O 1
ATOM 5885 N N . ALA A 1 786 ? -29.982 1.534 2.181 1.00 90.50 786 ALA A N 1
ATOM 5886 C CA . ALA A 1 786 ? -29.191 2.575 1.549 1.00 90.50 786 ALA A CA 1
ATOM 5887 C C . ALA A 1 786 ? -29.848 3.942 1.743 1.00 90.50 786 ALA A C 1
ATOM 5889 O O . ALA A 1 786 ? -30.966 4.186 1.277 1.00 90.50 786 ALA A O 1
ATOM 5890 N N . THR A 1 787 ? -29.131 4.848 2.404 1.00 91.31 787 THR A N 1
ATOM 5891 C CA . THR A 1 787 ? -29.598 6.199 2.720 1.00 91.31 787 THR A CA 1
ATOM 5892 C C . THR A 1 787 ? -28.715 7.227 2.011 1.00 91.31 787 THR A C 1
ATOM 5894 O O . THR A 1 787 ? -27.538 7.370 2.350 1.00 91.31 787 THR A O 1
ATOM 5897 N N . PRO A 1 788 ? -29.237 7.967 1.015 1.00 87.94 788 PRO A N 1
ATOM 5898 C CA . PRO A 1 788 ? -28.487 9.043 0.382 1.00 87.94 788 PRO A CA 1
ATOM 5899 C C . PRO A 1 788 ? -28.380 10.226 1.348 1.00 87.94 788 PRO A C 1
ATOM 5901 O O . PRO A 1 788 ? -29.398 10.776 1.776 1.00 87.94 788 PRO A O 1
ATOM 5904 N N . ALA A 1 789 ? -27.162 10.669 1.649 1.00 85.62 789 ALA A N 1
ATOM 5905 C CA . ALA A 1 789 ? -26.942 11.862 2.451 1.00 85.62 789 ALA A CA 1
ATOM 5906 C C . ALA A 1 789 ? -27.554 13.090 1.756 1.00 85.62 789 ALA A C 1
ATOM 5908 O O . ALA A 1 789 ? -27.410 13.286 0.543 1.00 85.62 789 ALA A O 1
ATOM 5909 N N . ALA A 1 790 ? -28.246 13.932 2.524 1.00 80.00 790 ALA A N 1
ATOM 5910 C CA . ALA A 1 790 ? -28.736 15.205 2.014 1.00 80.00 790 ALA A CA 1
ATOM 5911 C C . ALA A 1 790 ? -27.557 16.158 1.787 1.00 80.00 790 ALA A C 1
ATOM 5913 O O . ALA A 1 790 ? -26.754 16.388 2.691 1.00 80.00 790 ALA A O 1
ATOM 5914 N N . ALA A 1 791 ? -27.468 16.738 0.591 1.00 71.19 791 ALA A N 1
ATOM 5915 C CA . ALA A 1 791 ? -26.634 17.915 0.390 1.00 71.19 791 ALA A CA 1
ATOM 5916 C C . ALA A 1 791 ? -27.253 19.103 1.149 1.00 71.19 791 ALA A C 1
ATOM 5918 O O . ALA A 1 791 ? -28.475 19.184 1.283 1.00 71.19 791 ALA A O 1
ATOM 5919 N N . SER A 1 792 ? -26.424 20.025 1.649 1.00 64.56 792 SER A N 1
ATOM 5920 C CA . SER A 1 792 ? -26.903 21.230 2.341 1.00 64.56 792 SER A CA 1
ATOM 5921 C C . SER A 1 792 ? -27.902 21.993 1.458 1.00 64.56 792 SER A C 1
ATOM 5923 O O . SER A 1 792 ? -27.535 22.456 0.379 1.00 64.56 792 SER A O 1
ATOM 5925 N N . GLY A 1 793 ? -29.162 22.084 1.898 1.00 75.44 793 GLY A N 1
ATOM 5926 C CA . GLY A 1 793 ? -30.248 22.759 1.176 1.00 75.44 793 GLY A CA 1
ATOM 5927 C C . GLY A 1 793 ? -31.093 21.887 0.234 1.00 75.44 793 GLY A C 1
ATOM 5928 O O . GLY A 1 793 ? -32.057 22.399 -0.328 1.00 75.44 793 GLY A O 1
ATOM 5929 N N . GLU A 1 794 ? -30.798 20.591 0.069 1.00 79.19 794 GLU A N 1
ATOM 5930 C CA . GLU A 1 794 ? -31.640 19.664 -0.706 1.00 79.19 794 GLU A CA 1
ATOM 5931 C C . GLU A 1 794 ? -32.552 18.818 0.200 1.00 79.19 794 GLU A C 1
ATOM 5933 O O . GLU A 1 794 ? -32.174 18.422 1.304 1.00 79.19 794 GLU A O 1
ATOM 5938 N N . ALA A 1 795 ? -33.751 18.479 -0.289 1.00 77.31 795 ALA A N 1
ATOM 5939 C CA . ALA A 1 795 ? -34.656 17.572 0.412 1.00 77.31 795 ALA A CA 1
ATOM 5940 C C . ALA A 1 795 ? -34.007 16.185 0.623 1.00 77.31 795 ALA A C 1
ATOM 5942 O O . ALA A 1 795 ? -33.377 15.618 -0.287 1.00 77.31 795 ALA A O 1
ATOM 5943 N N . ARG A 1 796 ? -34.171 15.635 1.837 1.00 82.00 796 ARG A N 1
ATOM 5944 C CA . ARG A 1 796 ? -33.756 14.264 2.179 1.00 82.00 796 ARG A CA 1
ATOM 5945 C C . ARG A 1 796 ? -34.489 13.285 1.263 1.00 82.00 796 ARG A C 1
ATOM 5947 O O . ARG A 1 796 ? -35.712 13.317 1.180 1.00 82.00 796 ARG A O 1
ATOM 5954 N N . LEU A 1 797 ? -33.734 12.435 0.566 1.00 84.88 797 LEU A N 1
ATOM 5955 C CA . LEU A 1 797 ? -34.326 11.332 -0.190 1.00 84.88 797 LEU A CA 1
ATOM 5956 C C . LEU A 1 797 ? -34.679 10.197 0.782 1.00 84.88 797 LEU A C 1
ATOM 5958 O O . LEU A 1 797 ? -33.942 9.996 1.750 1.00 84.88 797 LEU A O 1
ATOM 5962 N N . PRO A 1 798 ? -35.778 9.462 0.544 1.00 88.38 798 PRO A N 1
ATOM 5963 C CA . PRO A 1 798 ? -36.138 8.325 1.378 1.00 88.38 798 PRO A CA 1
ATOM 5964 C C . PRO A 1 798 ? -35.067 7.232 1.286 1.00 88.38 798 PRO A C 1
ATOM 5966 O O . PRO A 1 798 ? -34.504 6.991 0.213 1.00 88.38 798 PRO A O 1
ATOM 5969 N N . ALA A 1 799 ? -34.805 6.563 2.410 1.00 89.44 799 ALA A N 1
ATOM 5970 C CA . ALA A 1 799 ? -33.964 5.375 2.433 1.00 89.44 799 ALA A CA 1
ATOM 5971 C C . ALA A 1 799 ? -34.607 4.260 1.593 1.00 89.44 799 ALA A C 1
ATOM 5973 O O . ALA A 1 799 ? -35.831 4.116 1.545 1.00 89.44 799 ALA A O 1
ATOM 5974 N N . ARG A 1 800 ? -33.779 3.475 0.907 1.00 92.56 800 ARG A N 1
ATOM 5975 C CA . ARG A 1 800 ? -34.207 2.308 0.127 1.00 92.56 800 ARG A CA 1
ATOM 5976 C C . ARG A 1 800 ? -33.727 1.052 0.834 1.00 92.56 800 ARG A C 1
ATOM 5978 O O . ARG A 1 800 ? -32.596 1.016 1.303 1.00 92.56 800 ARG A O 1
ATOM 5985 N N . ARG A 1 801 ? -34.580 0.035 0.899 1.00 92.69 801 ARG A N 1
ATOM 5986 C CA . ARG A 1 801 ? -34.306 -1.227 1.587 1.00 92.69 801 ARG A CA 1
ATOM 5987 C C . ARG A 1 801 ? -34.347 -2.371 0.575 1.00 92.69 801 ARG A C 1
ATOM 5989 O O . ARG A 1 801 ? -35.252 -2.388 -0.259 1.00 92.69 801 ARG A O 1
ATOM 5996 N N . SER A 1 802 ? -33.374 -3.279 0.614 1.00 94.06 802 SER A N 1
ATOM 5997 C CA . SER A 1 802 ? -33.424 -4.518 -0.171 1.00 94.06 802 SER A CA 1
ATOM 5998 C C . SER A 1 802 ? -34.514 -5.450 0.361 1.00 94.06 802 SER A C 1
ATOM 6000 O O . SER A 1 802 ? -34.949 -5.319 1.508 1.00 94.06 802 SER A O 1
ATOM 6002 N N . ALA A 1 803 ? -34.933 -6.421 -0.452 1.00 91.00 803 ALA A N 1
ATOM 6003 C CA . ALA A 1 803 ? -35.591 -7.595 0.105 1.00 91.00 803 ALA A CA 1
ATOM 6004 C C . ALA A 1 803 ? -34.608 -8.307 1.058 1.00 91.00 803 ALA A C 1
ATOM 6006 O O . ALA A 1 803 ? -33.395 -8.257 0.814 1.00 91.00 803 ALA A O 1
ATOM 6007 N N . PRO A 1 804 ? -35.095 -8.920 2.146 1.00 91.38 804 PRO A N 1
ATOM 6008 C CA . PRO A 1 804 ? -34.256 -9.759 2.983 1.00 91.38 804 PRO A CA 1
ATOM 6009 C C . PRO A 1 804 ? -33.740 -10.960 2.178 1.00 91.38 804 PRO A C 1
ATOM 6011 O O . PRO A 1 804 ? -34.507 -11.578 1.440 1.00 91.38 804 PRO A O 1
ATOM 6014 N N . PHE A 1 805 ? -32.459 -11.294 2.317 1.00 92.19 805 PHE A N 1
ATOM 6015 C CA . PHE A 1 805 ? -31.841 -12.450 1.661 1.00 92.19 805 PHE A CA 1
ATOM 6016 C C . PHE A 1 805 ? -31.063 -13.290 2.678 1.00 92.19 805 PHE A C 1
ATOM 6018 O O . PHE A 1 805 ? -30.468 -12.744 3.608 1.00 92.19 805 PHE A O 1
ATOM 6025 N N . SER A 1 806 ? -31.106 -14.618 2.524 1.00 90.38 806 SER A N 1
ATOM 6026 C CA . SER A 1 806 ? -30.355 -15.535 3.392 1.00 90.38 806 SER A CA 1
ATOM 6027 C C . SER A 1 806 ? -28.887 -15.536 3.002 1.00 90.38 806 SER A C 1
ATOM 6029 O O . SER A 1 806 ? -28.549 -15.502 1.816 1.00 90.38 806 SER A O 1
ATOM 6031 N N . MET A 1 807 ? -28.019 -15.602 4.001 1.00 89.88 807 MET A N 1
ATOM 6032 C CA . MET A 1 807 ? -26.590 -15.742 3.811 1.00 89.88 807 MET A CA 1
ATOM 6033 C C . MET A 1 807 ? -26.097 -16.971 4.574 1.00 89.88 807 MET A C 1
ATOM 6035 O O . MET A 1 807 ? -25.923 -16.939 5.792 1.00 89.88 807 MET A O 1
ATOM 6039 N N . ASP A 1 808 ? -25.859 -18.044 3.821 1.00 84.06 808 ASP A N 1
ATOM 6040 C CA . ASP A 1 808 ? -25.452 -19.355 4.348 1.00 84.06 808 ASP A CA 1
ATOM 6041 C C . ASP A 1 808 ? -23.924 -19.574 4.238 1.00 84.06 808 ASP A C 1
ATOM 6043 O O . ASP A 1 808 ? -23.403 -20.647 4.534 1.00 84.06 808 ASP A O 1
ATOM 6047 N N . GLY A 1 809 ? -23.183 -18.550 3.801 1.00 90.38 809 GLY A N 1
ATOM 6048 C CA . GLY A 1 809 ? -21.732 -18.571 3.615 1.00 90.38 809 GLY A CA 1
ATOM 6049 C C . GLY A 1 809 ? -21.115 -17.180 3.743 1.00 90.38 809 GLY A C 1
ATOM 6050 O O . GLY A 1 809 ? -21.710 -16.272 4.316 1.00 90.38 809 GLY A O 1
ATOM 6051 N N . THR A 1 810 ? -19.909 -16.991 3.208 1.00 90.75 810 THR A N 1
ATOM 6052 C CA . THR A 1 810 ? -19.239 -15.678 3.215 1.00 90.75 810 THR A CA 1
ATOM 6053 C C . THR A 1 810 ? -19.767 -14.731 2.144 1.00 90.75 810 THR A C 1
ATOM 6055 O O . THR A 1 810 ? -19.484 -13.544 2.214 1.00 90.75 810 THR A O 1
ATOM 6058 N N . ASP A 1 811 ? -20.524 -15.226 1.165 1.00 92.00 811 ASP A N 1
ATOM 6059 C CA . ASP A 1 811 ? -20.910 -14.495 -0.036 1.00 92.00 811 ASP A CA 1
ATOM 6060 C C . ASP A 1 811 ? -22.413 -14.597 -0.304 1.00 92.00 811 ASP A C 1
ATOM 6062 O O . ASP A 1 811 ? -22.942 -15.704 -0.398 1.00 92.00 811 ASP A O 1
ATOM 6066 N N . ALA A 1 812 ? -23.083 -13.462 -0.526 1.00 89.94 812 ALA A N 1
ATOM 6067 C CA . ALA A 1 812 ? -24.462 -13.446 -1.018 1.00 89.94 812 ALA A CA 1
ATOM 6068 C C . ALA A 1 812 ? -24.739 -12.290 -1.999 1.00 89.94 812 ALA A C 1
ATOM 6070 O O . ALA A 1 812 ? -24.237 -11.174 -1.802 1.00 89.94 812 ALA A O 1
ATOM 6071 N N . PRO A 1 813 ? -25.534 -12.533 -3.061 1.00 90.56 813 PRO A N 1
ATOM 6072 C CA . PRO A 1 813 ? -25.995 -11.486 -3.964 1.00 90.56 813 PRO A CA 1
ATOM 6073 C C . PRO A 1 813 ? -27.128 -10.660 -3.329 1.00 90.56 813 PRO A C 1
ATOM 6075 O O . PRO A 1 813 ? -28.036 -11.221 -2.723 1.00 90.56 813 PRO A O 1
ATOM 6078 N N . VAL A 1 814 ? -27.098 -9.332 -3.494 1.00 88.56 814 VAL A N 1
ATOM 6079 C CA . VAL A 1 814 ? -28.096 -8.415 -2.884 1.00 88.56 814 VAL A CA 1
ATOM 6080 C C . VAL A 1 814 ? -29.174 -7.979 -3.873 1.00 88.56 814 VAL A C 1
ATOM 6082 O O . VAL A 1 814 ? -30.336 -7.833 -3.500 1.00 88.56 814 VAL A O 1
ATOM 6085 N N . GLY A 1 815 ? -28.797 -7.725 -5.130 1.00 87.19 815 GLY A N 1
ATOM 6086 C CA . GLY A 1 815 ? -29.729 -7.301 -6.180 1.00 87.19 815 GLY A CA 1
ATOM 6087 C C . GLY A 1 815 ? -30.448 -5.971 -5.903 1.00 87.19 815 GLY A C 1
ATOM 6088 O O . GLY A 1 815 ? -31.581 -5.792 -6.342 1.00 87.19 815 GLY A O 1
ATOM 6089 N N . LEU A 1 816 ? -29.834 -5.032 -5.168 1.00 90.62 816 LEU A N 1
ATOM 6090 C CA . LEU A 1 816 ? -30.438 -3.726 -4.861 1.00 90.62 816 LEU A CA 1
ATOM 6091 C C . LEU A 1 816 ? -29.942 -2.654 -5.837 1.00 90.62 816 LEU A C 1
ATOM 6093 O O . LEU A 1 816 ? -28.762 -2.323 -5.836 1.00 90.62 816 LEU A O 1
ATOM 6097 N N . THR A 1 817 ? -30.836 -2.044 -6.614 1.00 92.25 817 THR A N 1
ATOM 6098 C CA . THR A 1 817 ? -30.488 -0.956 -7.545 1.00 92.25 817 THR A CA 1
ATOM 6099 C C . THR A 1 817 ? -31.003 0.399 -7.057 1.00 92.25 817 THR A C 1
ATOM 6101 O O . THR A 1 817 ? -32.166 0.549 -6.684 1.00 92.25 817 THR A O 1
ATOM 6104 N N . LEU A 1 818 ? -30.138 1.413 -7.082 1.00 91.38 818 LEU A N 1
ATOM 6105 C CA . LEU A 1 818 ? -30.399 2.766 -6.598 1.00 91.38 818 LEU A CA 1
ATOM 6106 C C . LEU A 1 818 ? -30.039 3.793 -7.671 1.00 91.38 818 LEU A C 1
ATOM 6108 O O . LEU A 1 818 ? -28.976 3.724 -8.282 1.00 91.38 818 LEU A O 1
ATOM 6112 N N . HIS A 1 819 ? -30.885 4.804 -7.848 1.00 90.50 819 HIS A N 1
ATOM 6113 C CA . HIS A 1 819 ? -30.539 5.989 -8.633 1.00 90.50 819 HIS A CA 1
ATOM 6114 C C . HIS A 1 819 ? -30.011 7.062 -7.685 1.00 90.50 819 HIS A C 1
ATOM 6116 O O . HIS A 1 819 ? -30.777 7.670 -6.936 1.00 90.50 819 HIS A O 1
ATOM 6122 N N . VAL A 1 820 ? -28.698 7.286 -7.699 1.00 88.38 820 VAL A N 1
ATOM 6123 C CA . VAL A 1 820 ? -28.037 8.230 -6.793 1.00 88.38 820 VAL A CA 1
ATOM 6124 C C . VAL A 1 820 ? -27.406 9.346 -7.616 1.00 88.38 820 VAL A C 1
ATOM 6126 O O . VAL A 1 820 ? -26.718 9.114 -8.611 1.00 88.38 820 VAL A O 1
ATOM 6129 N N . SER A 1 821 ? -27.646 10.593 -7.211 1.00 86.56 821 SER A N 1
ATOM 6130 C CA . SER A 1 821 ? -26.859 11.713 -7.725 1.00 86.56 821 SER A CA 1
ATOM 6131 C C . SER A 1 821 ? -25.429 11.566 -7.201 1.00 86.56 821 SER A C 1
ATOM 6133 O O . SER A 1 821 ? -25.253 11.516 -5.982 1.00 86.56 821 SER A O 1
ATOM 6135 N N . PRO A 1 822 ? -24.392 11.559 -8.056 1.00 75.81 822 PRO A N 1
ATOM 6136 C CA . PRO A 1 822 ? -23.010 11.341 -7.623 1.00 75.81 822 PRO A CA 1
ATOM 6137 C C . PRO A 1 822 ? -22.460 12.477 -6.738 1.00 75.81 822 PRO A C 1
ATOM 6139 O O . PRO A 1 822 ? -21.313 12.429 -6.308 1.00 75.81 822 PRO A O 1
ATOM 6142 N N . ARG A 1 823 ? -23.262 13.516 -6.464 1.00 81.81 823 ARG A N 1
ATOM 6143 C CA . ARG A 1 823 ? -22.958 14.585 -5.501 1.00 81.81 823 ARG A CA 1
ATOM 6144 C C . ARG A 1 823 ? -23.328 14.238 -4.056 1.00 81.81 823 ARG A C 1
ATOM 6146 O O . ARG A 1 823 ? -22.947 14.980 -3.156 1.00 81.81 823 ARG A O 1
ATOM 6153 N N . ARG A 1 824 ? -24.080 13.161 -3.829 1.00 84.56 824 ARG A N 1
ATOM 6154 C CA . ARG A 1 824 ? -24.527 12.739 -2.497 1.00 84.56 824 ARG A CA 1
ATOM 6155 C C . ARG A 1 824 ? -23.639 11.611 -1.982 1.00 84.56 824 ARG A C 1
ATOM 6157 O O . ARG A 1 824 ? -23.249 10.736 -2.751 1.00 84.56 824 ARG A O 1
ATOM 6164 N N . ALA A 1 825 ? -23.307 11.648 -0.693 1.00 83.69 825 ALA A N 1
ATOM 6165 C CA . ALA A 1 825 ? -22.721 10.487 -0.030 1.00 83.69 825 ALA A CA 1
ATOM 6166 C C . ALA A 1 825 ? -23.801 9.410 0.122 1.00 83.69 825 ALA A C 1
ATOM 6168 O O . ALA A 1 825 ? -24.993 9.729 0.159 1.00 83.69 825 ALA A O 1
ATOM 6169 N N . LEU A 1 826 ? -23.395 8.147 0.171 1.00 85.88 826 LEU A N 1
ATOM 6170 C CA . LEU A 1 826 ? -24.301 7.025 0.363 1.00 85.88 826 LEU A CA 1
ATOM 6171 C C . LEU A 1 826 ? -23.891 6.299 1.637 1.00 85.88 826 LEU A C 1
ATOM 6173 O O . LEU A 1 826 ? -22.799 5.738 1.710 1.00 85.88 826 LEU A O 1
ATOM 6177 N N . THR A 1 827 ? -24.774 6.308 2.626 1.00 88.81 827 THR A N 1
ATOM 6178 C CA . THR A 1 827 ? -24.620 5.494 3.828 1.00 88.81 827 THR A CA 1
ATOM 6179 C C . THR A 1 827 ? -25.341 4.174 3.590 1.00 88.81 827 THR A C 1
ATOM 6181 O O . THR A 1 827 ? -26.505 4.170 3.180 1.00 88.81 827 THR A O 1
ATOM 6184 N N . LEU A 1 828 ? -24.644 3.064 3.799 1.00 86.19 828 LEU A N 1
ATOM 6185 C CA . LEU A 1 828 ? -25.173 1.711 3.707 1.00 86.19 828 LEU A CA 1
ATOM 6186 C C . LEU A 1 828 ? -25.188 1.121 5.113 1.00 86.19 828 LEU A C 1
ATOM 6188 O O . LEU A 1 828 ? -24.155 1.067 5.765 1.00 86.19 828 LEU A O 1
ATOM 6192 N N . ALA A 1 829 ? -26.342 0.666 5.567 1.00 87.75 829 ALA A N 1
ATOM 6193 C CA . ALA A 1 829 ? -26.453 -0.149 6.765 1.00 87.75 829 ALA A CA 1
ATOM 6194 C C . ALA A 1 829 ? -26.903 -1.545 6.341 1.00 87.75 829 ALA A C 1
ATOM 6196 O O . ALA A 1 829 ? -27.815 -1.691 5.526 1.00 87.75 829 ALA A O 1
ATOM 6197 N N . VAL A 1 830 ? -26.246 -2.574 6.854 1.00 89.12 830 VAL A N 1
ATOM 6198 C CA . VAL A 1 830 ? -26.666 -3.965 6.721 1.00 89.12 830 VAL A CA 1
ATOM 6199 C C . VAL A 1 830 ? -27.194 -4.402 8.066 1.00 89.12 830 VAL A C 1
ATOM 6201 O O . VAL A 1 830 ? -26.447 -4.580 9.025 1.00 89.12 830 VAL A O 1
ATOM 6204 N N . GLU A 1 831 ? -28.501 -4.594 8.119 1.00 90.94 831 GLU A N 1
ATOM 6205 C CA . GLU A 1 831 ? -29.143 -5.194 9.274 1.00 90.94 831 GLU A CA 1
ATOM 6206 C C . GLU A 1 831 ? -29.056 -6.711 9.123 1.00 90.94 831 GLU A C 1
ATOM 6208 O O . GLU A 1 831 ? -29.644 -7.280 8.196 1.00 90.94 831 GLU A O 1
ATOM 6213 N N . ALA A 1 832 ? -28.327 -7.363 10.027 1.00 86.62 832 ALA A N 1
ATOM 6214 C CA . ALA A 1 832 ? -28.311 -8.810 10.139 1.00 86.62 832 ALA A CA 1
ATOM 6215 C C . ALA A 1 832 ? -29.326 -9.254 11.196 1.00 86.62 832 ALA A C 1
ATOM 6217 O O . ALA A 1 832 ? -29.260 -8.856 12.363 1.00 86.62 832 ALA A O 1
ATOM 6218 N N . ARG A 1 833 ? -30.281 -10.091 10.790 1.00 87.88 833 ARG A N 1
ATOM 6219 C CA . ARG A 1 833 ? -31.228 -10.738 11.703 1.00 87.88 833 ARG A CA 1
ATOM 6220 C C . ARG A 1 833 ? -30.986 -12.236 11.705 1.00 87.88 833 ARG A C 1
ATOM 6222 O O . ARG A 1 833 ? -30.780 -12.828 10.648 1.00 87.88 833 ARG A O 1
ATOM 6229 N N . LEU A 1 834 ? -31.029 -12.849 12.882 1.00 83.56 834 LEU A N 1
ATOM 6230 C CA . LEU A 1 834 ? -31.077 -14.304 12.966 1.00 83.56 834 LEU A CA 1
ATOM 6231 C C . LEU A 1 834 ? -32.423 -14.782 12.413 1.00 83.56 834 LEU A C 1
ATOM 6233 O O . LEU A 1 834 ? -33.437 -14.092 12.544 1.00 83.56 834 LEU A O 1
ATOM 6237 N N . ALA A 1 835 ? -32.452 -15.983 11.834 1.00 76.75 835 ALA A N 1
ATOM 6238 C CA . ALA A 1 835 ? -33.701 -16.611 11.398 1.00 76.75 835 ALA A CA 1
ATOM 6239 C C . ALA A 1 835 ? -34.731 -16.759 12.543 1.00 76.75 835 ALA A C 1
ATOM 6241 O O . ALA A 1 835 ? -35.929 -16.815 12.283 1.00 76.75 835 ALA A O 1
ATOM 6242 N N . SER A 1 836 ? -34.276 -16.754 13.804 1.00 80.88 836 SER A N 1
ATOM 6243 C CA . SER A 1 836 ? -35.116 -16.743 15.011 1.00 80.88 836 SER A CA 1
ATOM 6244 C C . SER A 1 836 ? -35.884 -15.432 15.239 1.00 80.88 836 SER A C 1
ATOM 6246 O O . SER A 1 836 ? -36.748 -15.382 16.108 1.00 80.88 836 SER A O 1
ATOM 6248 N N . GLY A 1 837 ? -35.590 -14.367 14.483 1.00 78.81 837 GLY A N 1
ATOM 6249 C CA . GLY A 1 837 ? -36.198 -13.044 14.648 1.00 78.81 837 GLY A CA 1
ATOM 6250 C C . GLY A 1 837 ? -35.475 -12.133 15.646 1.00 78.81 837 GLY A C 1
ATOM 6251 O O . GLY A 1 837 ? -35.825 -10.956 15.746 1.00 78.81 837 GLY A O 1
ATOM 6252 N N . GLU A 1 838 ? -34.443 -12.627 16.335 1.00 77.44 838 GLU A N 1
ATOM 6253 C CA . GLU A 1 838 ? -33.596 -11.811 17.207 1.00 77.44 838 GLU A CA 1
ATOM 6254 C C . GLU A 1 838 ? -32.655 -10.913 16.384 1.00 77.44 838 GLU A C 1
ATOM 6256 O O . GLU A 1 838 ? -32.079 -11.318 15.365 1.00 77.44 838 GLU A O 1
ATOM 6261 N N . ALA A 1 839 ? -32.526 -9.652 16.808 1.00 67.38 839 ALA A N 1
ATOM 6262 C CA . ALA A 1 839 ? -31.647 -8.677 16.171 1.00 67.38 839 ALA A CA 1
ATOM 6263 C C . ALA A 1 839 ? -30.188 -9.041 16.473 1.00 67.38 839 ALA A C 1
ATOM 6265 O O . ALA A 1 839 ? -29.749 -8.943 17.615 1.00 67.38 839 ALA A O 1
ATOM 6266 N N . ALA A 1 840 ? -29.457 -9.491 15.453 1.00 67.62 840 ALA A N 1
ATOM 6267 C CA . ALA A 1 840 ? -28.169 -10.146 15.644 1.00 67.62 840 ALA A CA 1
ATOM 6268 C C . ALA A 1 840 ? -27.002 -9.157 15.630 1.00 67.62 840 ALA A C 1
ATOM 6270 O O . ALA A 1 840 ? -26.071 -9.295 16.414 1.00 67.62 840 ALA A O 1
ATOM 6271 N N . GLN A 1 841 ? -27.039 -8.169 14.731 1.00 84.25 841 GLN A N 1
ATOM 6272 C CA . GLN A 1 841 ? -25.972 -7.177 14.579 1.00 84.25 841 GLN A CA 1
ATOM 6273 C C . GLN A 1 841 ? -26.369 -6.121 13.537 1.00 84.25 841 GLN A C 1
ATOM 6275 O O . GLN A 1 841 ? -27.010 -6.451 12.536 1.00 84.25 841 GLN A O 1
ATOM 6280 N N . SER A 1 842 ? -25.956 -4.865 13.733 1.00 90.44 842 SER A N 1
ATOM 6281 C CA . SER A 1 842 ? -25.992 -3.838 12.681 1.00 90.44 842 SER A CA 1
ATOM 6282 C C . SER A 1 842 ? -24.571 -3.585 12.195 1.00 90.44 842 SER A C 1
ATOM 6284 O O . SER A 1 842 ? -23.701 -3.227 12.992 1.00 90.44 842 SER A O 1
ATOM 6286 N N . LEU A 1 843 ? -24.338 -3.786 10.899 1.00 92.50 843 LEU A N 1
ATOM 6287 C CA . LEU A 1 843 ? -23.069 -3.474 10.253 1.00 92.50 843 LEU A CA 1
ATOM 6288 C C . LEU A 1 843 ? -23.244 -2.235 9.378 1.00 92.50 843 LEU A C 1
ATOM 6290 O O . LEU A 1 843 ? -24.025 -2.250 8.431 1.00 92.50 843 LEU A O 1
ATOM 6294 N N . ASP A 1 844 ? -22.477 -1.189 9.644 1.00 91.38 844 ASP A N 1
ATOM 6295 C CA . ASP A 1 844 ? -22.550 0.074 8.923 1.00 91.38 844 ASP A CA 1
ATOM 6296 C C . ASP A 1 844 ? -21.341 0.243 7.994 1.00 91.38 844 ASP A C 1
ATOM 6298 O O . ASP A 1 844 ? -20.207 -0.116 8.317 1.00 91.38 844 ASP A O 1
ATOM 6302 N N . GLY A 1 845 ? -21.577 0.806 6.813 1.00 90.50 845 GLY A N 1
ATOM 6303 C CA . GLY A 1 845 ? -20.552 1.154 5.837 1.00 90.50 845 GLY A CA 1
ATOM 6304 C C . GLY A 1 845 ? -20.893 2.461 5.128 1.00 90.50 845 GLY A C 1
ATOM 6305 O O . GLY A 1 845 ? -22.037 2.714 4.756 1.00 90.50 845 GLY A O 1
ATOM 6306 N N . GLU A 1 846 ? -19.903 3.322 4.900 1.00 91.25 846 GLU A N 1
ATOM 6307 C CA . GLU A 1 846 ? -20.124 4.610 4.236 1.00 91.25 846 GLU A CA 1
ATOM 6308 C C . GLU A 1 846 ? -19.325 4.717 2.934 1.00 91.25 846 GLU A C 1
ATOM 6310 O O . GLU A 1 846 ? -18.104 4.563 2.903 1.00 91.25 846 GLU A O 1
ATOM 6315 N N . ALA A 1 847 ? -20.017 5.038 1.839 1.00 90.50 847 ALA A N 1
ATOM 6316 C CA . ALA A 1 847 ? -19.400 5.415 0.577 1.00 90.50 847 ALA A CA 1
ATOM 6317 C C . ALA A 1 847 ? -19.453 6.939 0.415 1.00 90.50 847 ALA A C 1
ATOM 6319 O O . ALA A 1 847 ? -20.503 7.531 0.140 1.00 90.50 847 ALA A O 1
ATOM 6320 N N . SER A 1 848 ? -18.294 7.589 0.549 1.00 89.69 848 SER A N 1
ATOM 6321 C CA . SER A 1 848 ? -18.206 9.045 0.406 1.00 89.69 848 SER A CA 1
ATOM 6322 C C . SER A 1 848 ? -18.661 9.513 -0.985 1.00 89.69 848 SER A C 1
ATOM 6324 O O . SER A 1 848 ? -18.408 8.851 -1.999 1.00 89.69 848 SER A O 1
ATOM 6326 N N . ALA A 1 849 ? -19.253 10.711 -1.056 1.00 85.56 849 ALA A N 1
ATOM 6327 C CA . ALA A 1 849 ? -19.643 11.338 -2.325 1.00 85.56 849 ALA A CA 1
ATOM 6328 C C . ALA A 1 849 ? -18.462 11.428 -3.308 1.00 85.56 849 ALA A C 1
ATOM 6330 O O . ALA A 1 849 ? -18.617 11.231 -4.509 1.00 85.56 849 ALA A O 1
ATOM 6331 N N . HIS A 1 850 ? -17.255 11.685 -2.795 1.00 86.38 850 HIS A N 1
ATOM 6332 C CA . HIS A 1 850 ? -16.044 11.760 -3.605 1.00 86.38 850 HIS A CA 1
ATOM 6333 C C . HIS A 1 850 ? -15.678 10.404 -4.229 1.00 86.38 850 HIS A C 1
ATOM 6335 O O . HIS A 1 850 ? -15.328 10.349 -5.410 1.00 86.38 850 HIS A O 1
ATOM 6341 N N . THR A 1 851 ? -15.794 9.310 -3.469 1.00 88.06 851 THR A N 1
ATOM 6342 C CA . THR A 1 851 ? -15.548 7.946 -3.964 1.00 88.06 851 THR A CA 1
ATOM 6343 C C . THR A 1 851 ? -16.542 7.582 -5.064 1.00 88.06 851 THR A C 1
ATOM 6345 O O . THR A 1 851 ? -16.129 7.150 -6.142 1.00 88.06 851 THR A O 1
ATOM 6348 N N . LEU A 1 852 ? -17.835 7.838 -4.838 1.00 88.38 852 LEU A N 1
ATOM 6349 C CA . LEU A 1 852 ? -18.893 7.571 -5.818 1.00 88.38 852 LEU A CA 1
ATOM 6350 C C . LEU A 1 852 ? -18.729 8.425 -7.079 1.00 88.38 852 LEU A C 1
ATOM 6352 O O . LEU A 1 852 ? -18.835 7.912 -8.189 1.00 88.38 852 LEU A O 1
ATOM 6356 N N . LEU A 1 853 ? -18.391 9.709 -6.934 1.00 89.38 853 LEU A N 1
ATOM 6357 C CA . LEU A 1 853 ? -18.139 10.602 -8.064 1.00 89.38 853 LEU A CA 1
ATOM 6358 C C . LEU A 1 853 ? -16.920 10.161 -8.884 1.00 89.38 853 LEU A C 1
ATOM 6360 O O . LEU A 1 853 ? -16.949 10.222 -10.114 1.00 89.38 853 LEU A O 1
ATOM 6364 N N . ARG A 1 854 ? -15.845 9.711 -8.224 1.00 91.56 854 ARG A N 1
ATOM 6365 C CA . ARG A 1 854 ? -14.644 9.193 -8.895 1.00 91.56 854 ARG A CA 1
ATOM 6366 C C . ARG A 1 854 ? -14.956 7.911 -9.666 1.00 91.56 854 ARG A C 1
ATOM 6368 O O . ARG A 1 854 ? -14.559 7.808 -10.824 1.00 91.56 854 ARG A O 1
ATOM 6375 N N . ALA A 1 855 ? -15.689 6.982 -9.058 1.00 90.50 855 ALA A N 1
ATOM 6376 C CA . ALA A 1 855 ? -16.095 5.736 -9.701 1.00 90.50 855 ALA A CA 1
ATOM 6377 C C . ALA A 1 855 ? -17.072 5.973 -10.863 1.00 90.50 855 ALA A C 1
ATOM 6379 O O . ALA A 1 855 ? -16.892 5.407 -11.936 1.00 90.50 855 ALA A O 1
ATOM 6380 N N . ALA A 1 856 ? -18.036 6.883 -10.704 1.00 88.75 856 ALA A N 1
ATOM 6381 C CA . ALA A 1 856 ? -18.951 7.278 -11.772 1.00 88.75 856 ALA A CA 1
ATOM 6382 C C . ALA A 1 856 ? -18.217 7.904 -12.967 1.00 88.75 856 ALA A C 1
ATOM 6384 O O . ALA A 1 856 ? -18.519 7.581 -14.113 1.00 88.75 856 ALA A O 1
ATOM 6385 N N . ARG A 1 857 ? -17.224 8.769 -12.715 1.00 91.38 857 ARG A N 1
ATOM 6386 C CA . ARG A 1 857 ? -16.371 9.338 -13.772 1.00 91.38 857 ARG A CA 1
ATOM 6387 C C . ARG A 1 857 ? -15.559 8.265 -14.483 1.00 91.38 857 ARG A C 1
ATOM 6389 O O . ARG A 1 857 ? -15.502 8.293 -15.704 1.00 91.38 857 ARG A O 1
ATOM 6396 N N . ALA A 1 858 ? -14.971 7.336 -13.729 1.00 89.38 858 ALA A N 1
ATOM 6397 C CA . ALA A 1 858 ? -14.219 6.219 -14.290 1.00 89.38 858 ALA A CA 1
ATOM 6398 C C . ALA A 1 858 ? -15.115 5.318 -15.157 1.00 89.38 858 ALA A C 1
ATOM 6400 O O . ALA A 1 858 ? -14.747 4.978 -16.276 1.00 89.38 858 ALA A O 1
ATOM 6401 N N . SER A 1 859 ? -16.323 5.001 -14.687 1.00 92.06 859 SER A N 1
ATOM 6402 C CA . SER A 1 859 ? -17.278 4.199 -15.453 1.00 92.06 859 SER A CA 1
ATOM 6403 C C . SER A 1 859 ? -17.726 4.914 -16.730 1.00 92.06 859 SER A C 1
ATOM 6405 O O . SER A 1 859 ? -17.726 4.318 -17.804 1.00 92.06 859 SER A O 1
ATOM 6407 N N . ALA A 1 860 ? -18.013 6.217 -16.647 1.00 87.06 860 ALA A N 1
ATOM 6408 C CA . ALA A 1 860 ? -18.365 7.027 -17.810 1.00 87.06 860 ALA A CA 1
ATOM 6409 C C . ALA A 1 860 ? -17.213 7.156 -18.822 1.00 87.06 860 ALA A C 1
ATOM 6411 O O . ALA A 1 860 ? -17.466 7.149 -20.021 1.00 87.06 860 ALA A O 1
ATOM 6412 N N . SER A 1 861 ? -15.957 7.258 -18.367 1.00 87.19 861 SER A N 1
ATOM 6413 C CA . SER A 1 861 ? -14.800 7.338 -19.267 1.00 87.19 861 SER A CA 1
ATOM 6414 C C . SER A 1 861 ? -14.462 6.006 -19.928 1.00 87.19 861 SER A C 1
ATOM 6416 O O . SER A 1 861 ? -14.012 5.996 -21.069 1.00 87.19 861 SER A O 1
ATOM 6418 N N . CYS A 1 862 ? -14.653 4.894 -19.215 1.00 87.12 862 CYS A N 1
ATOM 6419 C CA . CYS A 1 862 ? -14.284 3.565 -19.699 1.00 87.12 862 CYS A CA 1
ATOM 6420 C C . CYS A 1 862 ? -15.417 2.869 -20.466 1.00 87.12 862 CYS A C 1
ATOM 6422 O O . CYS A 1 862 ? -15.154 1.903 -21.172 1.00 87.12 862 CYS A O 1
ATOM 6424 N N . GLY A 1 863 ? -16.668 3.323 -20.321 1.00 89.94 863 GLY A N 1
ATOM 6425 C CA . GLY A 1 863 ? -17.831 2.639 -20.894 1.00 89.94 863 GLY A CA 1
ATOM 6426 C C . GLY A 1 863 ? -18.100 1.269 -20.258 1.00 89.94 863 GLY A C 1
ATOM 6427 O O . GLY A 1 863 ? -18.772 0.436 -20.857 1.00 89.94 863 GLY A O 1
ATOM 6428 N N . THR A 1 864 ? -17.571 1.018 -19.059 1.00 89.88 864 THR A N 1
ATOM 6429 C CA . THR A 1 864 ? -17.709 -0.250 -18.331 1.00 89.88 864 THR A CA 1
ATOM 6430 C C . THR A 1 864 ? -18.157 0.006 -16.891 1.00 89.88 864 THR A C 1
ATOM 6432 O O . THR A 1 864 ? -17.792 1.043 -16.322 1.00 89.88 864 THR A O 1
ATOM 6435 N N . PRO A 1 865 ? -18.922 -0.905 -16.260 1.00 92.62 865 PRO A N 1
ATOM 6436 C CA . PRO A 1 865 ? -19.246 -0.801 -14.839 1.00 92.62 865 PRO A CA 1
ATOM 6437 C C . PRO A 1 865 ? -17.976 -0.745 -13.977 1.00 92.62 865 PRO A C 1
ATOM 6439 O O . PRO A 1 865 ? -16.968 -1.369 -14.308 1.00 92.62 865 PRO A O 1
ATOM 6442 N N . VAL A 1 866 ? -18.012 0.016 -12.882 1.00 94.69 866 VAL A N 1
ATOM 6443 C CA . VAL A 1 866 ? -16.903 0.116 -11.919 1.00 94.69 866 VAL A CA 1
ATOM 6444 C C . VAL A 1 866 ? -17.367 -0.378 -10.557 1.00 94.69 866 VAL A C 1
ATOM 6446 O O . VAL A 1 866 ? -18.374 0.104 -10.040 1.00 94.69 866 VAL A O 1
ATOM 6449 N N . HIS A 1 867 ? -16.603 -1.300 -9.970 1.00 95.31 867 HIS A N 1
ATOM 6450 C CA . HIS A 1 867 ? -16.850 -1.824 -8.631 1.00 95.31 867 HIS A CA 1
ATOM 6451 C C . HIS A 1 867 ? -16.174 -0.954 -7.561 1.00 95.31 867 HIS A C 1
ATOM 6453 O O . HIS A 1 867 ? -14.994 -0.618 -7.673 1.00 95.31 867 HIS A O 1
ATOM 6459 N N . VAL A 1 868 ? -16.911 -0.601 -6.512 1.00 95.38 868 VAL A N 1
ATOM 6460 C CA . VAL A 1 868 ? -16.441 0.156 -5.350 1.00 95.38 868 VAL A CA 1
ATOM 6461 C C . VAL A 1 868 ? -16.661 -0.697 -4.103 1.00 95.38 868 VAL A C 1
ATOM 6463 O O . VAL A 1 868 ? -17.815 -0.929 -3.738 1.00 95.38 868 VAL A O 1
ATOM 6466 N N . PRO A 1 869 ? -15.589 -1.168 -3.445 1.00 95.31 869 PRO A N 1
ATOM 6467 C CA . PRO A 1 869 ? -15.712 -1.850 -2.167 1.00 95.31 869 PRO A CA 1
ATOM 6468 C C . PRO A 1 869 ? -16.040 -0.840 -1.059 1.00 95.31 869 PRO A C 1
ATOM 6470 O O . PRO A 1 869 ? -15.439 0.234 -0.985 1.00 95.31 869 PRO A O 1
ATOM 6473 N N . VAL A 1 870 ? -16.979 -1.198 -0.189 1.00 94.31 870 VAL A N 1
ATOM 6474 C CA . VAL A 1 870 ? -17.352 -0.455 1.018 1.00 94.31 870 VAL A CA 1
ATOM 6475 C C . VAL A 1 870 ? -17.186 -1.390 2.204 1.00 94.31 870 VAL A C 1
ATOM 6477 O O . VAL A 1 870 ? -17.862 -2.414 2.276 1.00 94.31 870 VAL A O 1
ATOM 6480 N N . SER A 1 871 ? -16.275 -1.062 3.117 1.00 93.62 871 SER A N 1
ATOM 6481 C CA . SER A 1 871 ? -16.083 -1.843 4.339 1.00 93.62 871 SER A CA 1
ATOM 6482 C C . SER A 1 871 ? -17.322 -1.759 5.226 1.00 93.62 871 SER A C 1
ATOM 6484 O O . SER A 1 871 ? -17.868 -0.675 5.423 1.00 93.62 871 SER A O 1
ATOM 6486 N N . LEU A 1 872 ? -17.739 -2.908 5.748 1.00 93.06 872 LEU A N 1
ATOM 6487 C CA . LEU A 1 872 ? -18.788 -3.036 6.748 1.00 93.06 872 LEU A CA 1
ATOM 6488 C C . LEU A 1 872 ? -18.148 -3.194 8.116 1.00 93.06 872 LEU A C 1
ATOM 6490 O O . LEU A 1 872 ? -17.415 -4.164 8.340 1.00 93.06 872 LEU A O 1
ATOM 6494 N N . CYS A 1 873 ? -18.446 -2.261 9.009 1.00 92.50 873 CYS A N 1
ATOM 6495 C CA . CYS A 1 873 ? -17.981 -2.276 10.383 1.00 92.50 873 CYS A CA 1
ATOM 6496 C C . CYS A 1 873 ? -19.159 -2.439 11.339 1.00 92.50 873 CYS A C 1
ATOM 6498 O O . CYS A 1 873 ? -20.241 -1.922 11.085 1.00 92.50 873 CYS A O 1
ATOM 6500 N N . ASP A 1 874 ? -18.958 -3.142 12.444 1.00 92.25 874 ASP A N 1
ATOM 6501 C CA . ASP A 1 874 ? -19.955 -3.201 13.510 1.00 92.25 874 ASP A CA 1
ATOM 6502 C C . ASP A 1 874 ? -20.155 -1.804 14.112 1.00 92.25 874 ASP A C 1
ATOM 6504 O O . ASP A 1 874 ? -19.190 -1.111 14.445 1.00 92.25 874 ASP A O 1
ATOM 6508 N N . ALA A 1 875 ? -21.417 -1.380 14.223 1.00 83.88 875 ALA A N 1
ATOM 6509 C CA . ALA A 1 875 ? -21.771 -0.033 14.666 1.00 83.88 875 ALA A CA 1
ATOM 6510 C C . ALA A 1 875 ? -21.339 0.275 16.116 1.00 83.88 875 ALA A C 1
ATOM 6512 O O . ALA A 1 875 ? -21.145 1.436 16.474 1.00 83.88 875 ALA A O 1
ATOM 6513 N N . THR A 1 876 ? -21.196 -0.753 16.955 1.00 86.31 876 THR A N 1
ATOM 6514 C CA . THR A 1 876 ? -20.823 -0.650 18.371 1.00 86.31 876 THR A CA 1
ATOM 6515 C C . THR A 1 876 ? -19.321 -0.788 18.597 1.00 86.31 876 THR A C 1
ATOM 6517 O O . THR A 1 876 ? -18.748 -0.004 19.352 1.00 86.31 876 THR A O 1
ATOM 6520 N N . SER A 1 877 ? -18.666 -1.751 17.943 1.00 91.44 877 SER A N 1
ATOM 6521 C CA . SER A 1 877 ? -17.245 -2.053 18.172 1.00 91.44 877 SER A CA 1
ATOM 6522 C C . SER A 1 877 ? -16.306 -1.356 17.185 1.00 91.44 877 SER A C 1
ATOM 6524 O O . SER A 1 877 ? -15.129 -1.154 17.487 1.00 91.44 877 SER A O 1
ATOM 6526 N N . GLY A 1 878 ? -16.805 -0.984 16.003 1.00 90.00 878 GLY A N 1
ATOM 6527 C CA . GLY A 1 878 ? -16.009 -0.469 14.891 1.00 90.00 878 GLY A CA 1
ATOM 6528 C C . GLY A 1 878 ? -15.149 -1.526 14.189 1.00 90.00 878 GLY A C 1
ATOM 6529 O O . GLY A 1 878 ? -14.421 -1.176 13.256 1.00 90.00 878 GLY A O 1
ATOM 6530 N N . GLU A 1 879 ? -15.210 -2.801 14.596 1.00 91.62 879 GLU A N 1
ATOM 6531 C CA . GLU A 1 879 ? -14.483 -3.878 13.921 1.00 91.62 879 GLU A CA 1
ATOM 6532 C C . GLU A 1 879 ? -15.058 -4.135 12.529 1.00 91.62 879 GLU A C 1
ATOM 6534 O O . GLU A 1 879 ? -16.269 -4.133 12.316 1.00 91.62 879 GLU A O 1
ATOM 6539 N N . GLN A 1 880 ? -14.176 -4.366 11.558 1.00 93.69 880 GLN A N 1
ATOM 6540 C CA . GLN A 1 880 ? -14.585 -4.706 10.203 1.00 93.69 880 GLN A CA 1
ATOM 6541 C C . GLN A 1 880 ? -15.039 -6.169 10.156 1.00 93.69 880 GLN A C 1
ATOM 6543 O O . GLN A 1 880 ? -14.253 -7.067 10.447 1.00 93.69 880 GLN A O 1
ATOM 6548 N N . HIS A 1 881 ? -16.274 -6.412 9.716 1.00 94.75 881 HIS A N 1
ATOM 6549 C CA . HIS A 1 881 ? -16.844 -7.758 9.567 1.00 94.75 881 HIS A CA 1
ATOM 6550 C C . HIS A 1 881 ? -17.051 -8.169 8.108 1.00 94.75 881 HIS A C 1
ATOM 6552 O O . HIS A 1 881 ? -17.218 -9.354 7.821 1.00 94.75 881 HIS A O 1
ATOM 6558 N N . GLY A 1 882 ? -17.011 -7.227 7.164 1.00 93.75 882 GLY A N 1
ATOM 6559 C CA . GLY A 1 882 ? -17.232 -7.537 5.755 1.00 93.75 882 GLY A CA 1
ATOM 6560 C C . GLY A 1 882 ? -16.916 -6.397 4.797 1.00 93.75 882 GLY A C 1
ATOM 6561 O O . GLY A 1 882 ? -16.385 -5.350 5.175 1.00 93.75 882 GLY A O 1
ATOM 6562 N N . VAL A 1 883 ? -17.237 -6.623 3.527 1.00 95.00 883 VAL A N 1
ATOM 6563 C CA . VAL A 1 883 ? -17.136 -5.669 2.424 1.00 95.00 883 VAL A CA 1
ATOM 6564 C C . VAL A 1 883 ? -18.355 -5.837 1.516 1.00 95.00 883 VAL A C 1
ATOM 6566 O O . VAL A 1 883 ? -18.683 -6.947 1.102 1.00 95.00 883 VAL A O 1
ATOM 6569 N N . ILE A 1 884 ? -19.012 -4.733 1.165 1.00 94.38 884 ILE A N 1
ATOM 6570 C CA . ILE A 1 884 ? -20.012 -4.680 0.092 1.00 94.38 884 ILE A CA 1
ATOM 6571 C C . ILE A 1 884 ? -19.351 -4.200 -1.189 1.00 94.38 884 ILE A C 1
ATOM 6573 O O . ILE A 1 884 ? -18.634 -3.202 -1.180 1.00 94.38 884 ILE A O 1
ATOM 6577 N N . PHE A 1 885 ? -19.659 -4.844 -2.309 1.00 94.56 885 PHE A N 1
ATOM 6578 C CA . PHE A 1 885 ? -19.269 -4.364 -3.629 1.00 94.56 885 PHE A CA 1
ATOM 6579 C C . PHE A 1 885 ? -20.429 -3.617 -4.291 1.00 94.56 885 PHE A C 1
ATOM 6581 O O . PHE A 1 885 ? -21.472 -4.196 -4.604 1.00 94.56 885 PHE A O 1
ATOM 6588 N N . LEU A 1 886 ? -20.233 -2.315 -4.507 1.00 94.62 886 LEU A N 1
ATOM 6589 C CA . LEU A 1 886 ? -21.135 -1.464 -5.279 1.00 94.62 886 LEU A CA 1
ATOM 6590 C C . LEU A 1 886 ? -20.702 -1.421 -6.737 1.00 94.62 886 LEU A C 1
ATOM 6592 O O . LEU A 1 886 ? -19.548 -1.123 -7.018 1.00 94.62 886 LEU A O 1
ATOM 6596 N N . THR A 1 887 ? -21.624 -1.604 -7.664 1.00 95.06 887 THR A N 1
ATOM 6597 C CA . THR A 1 887 ? -21.378 -1.508 -9.102 1.00 95.06 887 THR A CA 1
ATOM 6598 C C . THR A 1 887 ? -22.035 -0.256 -9.643 1.00 95.06 887 THR A C 1
ATOM 6600 O O . THR A 1 887 ? -23.257 -0.119 -9.645 1.00 95.06 887 THR A O 1
ATOM 6603 N N . LEU A 1 888 ? -21.211 0.689 -10.089 1.00 95.56 888 LEU A N 1
ATOM 6604 C CA . LEU A 1 888 ? -21.667 1.944 -10.669 1.00 95.56 888 LEU A CA 1
ATOM 6605 C C . LEU A 1 888 ? -21.616 1.848 -12.187 1.00 95.56 888 LEU A C 1
ATOM 6607 O O . LEU A 1 888 ? -20.570 1.519 -12.750 1.00 95.56 888 LEU A O 1
ATOM 6611 N N . ALA A 1 889 ? -22.720 2.198 -12.839 1.00 91.56 889 ALA A N 1
ATOM 6612 C CA . ALA A 1 889 ? -22.767 2.349 -14.286 1.00 91.56 889 ALA A CA 1
ATOM 6613 C C . ALA A 1 889 ? -23.625 3.557 -14.710 1.00 91.56 889 ALA A C 1
ATOM 6615 O O . ALA A 1 889 ? -24.605 3.914 -14.042 1.00 91.56 889 ALA A O 1
ATOM 6616 N N . PRO A 1 890 ? -23.282 4.204 -15.840 1.00 87.31 890 PRO A N 1
ATOM 6617 C CA . PRO A 1 890 ? -24.159 5.148 -16.506 1.00 87.31 890 PRO A CA 1
ATOM 6618 C C . PRO A 1 890 ? -25.532 4.521 -16.807 1.00 87.31 890 PRO A C 1
ATOM 6620 O O . PRO A 1 890 ? -25.597 3.341 -17.166 1.00 87.31 890 PRO A O 1
ATOM 6623 N N . PRO A 1 891 ? -26.629 5.301 -16.751 1.00 80.69 891 PRO A N 1
ATOM 6624 C CA . PRO A 1 891 ? -27.988 4.792 -16.964 1.00 80.69 891 PRO A CA 1
ATOM 6625 C C . PRO A 1 891 ? -28.179 4.017 -18.272 1.00 80.69 891 PRO A C 1
ATOM 6627 O O . PRO A 1 891 ? -28.917 3.040 -18.312 1.00 80.69 891 PRO A O 1
ATOM 6630 N N . HIS A 1 892 ? -27.485 4.427 -19.336 1.00 81.62 892 HIS A N 1
ATOM 6631 C CA . HIS A 1 892 ? -27.578 3.792 -20.650 1.00 81.62 892 HIS A CA 1
ATOM 6632 C C . HIS A 1 892 ? -26.870 2.429 -20.729 1.00 81.62 892 HIS A C 1
ATOM 6634 O O . HIS A 1 892 ? -27.194 1.642 -21.609 1.00 81.62 892 HIS A O 1
ATOM 6640 N N . ILE A 1 893 ? -25.936 2.130 -19.817 1.00 79.50 893 ILE A N 1
ATOM 6641 C CA . ILE A 1 893 ? -25.206 0.850 -19.787 1.00 79.50 893 ILE A CA 1
ATOM 6642 C C . ILE A 1 893 ? -26.021 -0.214 -19.040 1.00 79.50 893 ILE A C 1
ATOM 6644 O O . ILE A 1 893 ? -26.151 -1.341 -19.508 1.00 79.50 893 ILE A O 1
ATOM 6648 N N . MET A 1 894 ? -26.638 0.152 -17.912 1.00 64.19 894 MET A N 1
ATOM 6649 C CA . MET A 1 894 ? -27.433 -0.781 -17.096 1.00 64.19 894 MET A CA 1
ATOM 6650 C C . MET A 1 894 ? -28.759 -1.193 -17.752 1.00 64.19 894 MET A C 1
ATOM 6652 O O . MET A 1 894 ? -29.263 -2.273 -17.468 1.00 64.19 894 MET A O 1
ATOM 6656 N N . ALA A 1 895 ? -29.300 -0.403 -18.688 1.00 56.84 895 ALA A N 1
ATOM 6657 C CA . ALA A 1 895 ? -30.499 -0.783 -19.445 1.00 56.84 895 ALA A CA 1
ATOM 6658 C C . ALA A 1 895 ? -30.315 -2.068 -20.286 1.00 56.84 895 ALA A C 1
ATOM 6660 O O . ALA A 1 895 ? -31.301 -2.727 -20.606 1.00 56.84 895 ALA A O 1
ATOM 6661 N N . SER A 1 896 ? -29.068 -2.445 -20.601 1.00 50.09 896 SER A N 1
ATOM 6662 C CA . SER A 1 896 ? -28.728 -3.684 -21.316 1.00 50.09 896 SER A CA 1
ATOM 6663 C C . SER A 1 896 ? -28.436 -4.874 -20.387 1.00 50.09 896 SER A C 1
ATOM 6665 O O . SER A 1 896 ? -28.291 -5.992 -20.875 1.00 50.09 896 SER A O 1
ATOM 6667 N N . VAL A 1 897 ? -28.338 -4.655 -19.071 1.00 44.53 897 VAL A N 1
ATOM 6668 C CA . VAL A 1 897 ? -28.002 -5.672 -18.060 1.00 44.53 897 VAL A CA 1
ATOM 6669 C C . VAL A 1 897 ? -29.228 -5.890 -17.169 1.00 44.53 897 VAL A C 1
ATOM 6671 O O . VAL A 1 897 ? -29.260 -5.496 -16.008 1.00 44.53 897 VAL A O 1
ATOM 6674 N N . ARG A 1 898 ? -30.296 -6.470 -17.726 1.00 38.03 898 ARG A N 1
ATOM 6675 C CA . ARG A 1 898 ? -31.396 -7.021 -16.919 1.00 38.03 898 ARG A CA 1
ATOM 6676 C C . ARG A 1 898 ? -31.081 -8.482 -16.600 1.00 38.03 898 ARG A C 1
ATOM 6678 O O . ARG A 1 898 ? -30.936 -9.287 -17.514 1.00 38.03 898 ARG A O 1
ATOM 6685 N N . SER A 1 899 ? -30.980 -8.808 -15.314 1.00 35.44 899 SER A N 1
ATOM 6686 C CA . SER A 1 899 ? -30.943 -10.189 -14.814 1.00 35.44 899 SER A CA 1
ATOM 6687 C C . SER A 1 899 ? -32.258 -10.926 -15.135 1.00 35.44 899 SER A C 1
ATOM 6689 O O . SER A 1 899 ? -33.303 -10.272 -15.209 1.00 35.44 899 SER A O 1
ATOM 6691 N N . PRO A 1 900 ? -32.233 -12.260 -15.329 1.00 34.69 900 PRO A N 1
ATOM 6692 C CA . PRO A 1 900 ? -33.399 -13.041 -15.735 1.00 34.69 900 PRO A CA 1
ATOM 6693 C C . PRO A 1 900 ? -34.469 -13.054 -14.639 1.00 34.69 900 PRO A C 1
ATOM 6695 O O . PRO A 1 900 ? -34.199 -13.360 -13.479 1.00 34.69 900 PRO A O 1
ATOM 6698 N N . SER A 1 901 ? -35.690 -12.708 -15.028 1.00 32.16 901 SER A N 1
ATOM 6699 C CA . SER A 1 901 ? -36.884 -12.746 -14.194 1.00 32.16 901 SER A CA 1
ATOM 6700 C C . SER A 1 901 ? -37.272 -14.196 -13.888 1.00 32.16 901 SER A C 1
ATOM 6702 O O . SER A 1 901 ? -37.548 -14.974 -14.797 1.00 32.16 901 SER A O 1
ATOM 6704 N N . LEU A 1 902 ? -37.314 -14.540 -12.600 1.00 39.94 902 LEU A N 1
ATOM 6705 C CA . LEU A 1 902 ? -38.148 -15.614 -12.064 1.00 39.94 902 LEU A CA 1
ATOM 6706 C C . LEU A 1 902 ? -39.611 -15.157 -12.184 1.00 39.94 902 LEU A C 1
ATOM 6708 O O . LEU A 1 902 ? -40.099 -14.419 -11.330 1.00 39.94 902 LEU A O 1
ATOM 6712 N N . GLU A 1 903 ? -40.291 -15.561 -13.254 1.00 34.62 903 GLU A N 1
ATOM 6713 C CA . GLU A 1 903 ? -41.755 -15.593 -13.301 1.00 34.62 903 GLU A CA 1
ATOM 6714 C C . GLU A 1 903 ? -42.224 -17.026 -13.051 1.00 34.62 903 GLU A C 1
ATOM 6716 O O . GLU A 1 903 ? -41.753 -17.978 -13.674 1.00 34.62 903 GLU A O 1
ATOM 6721 N N . GLY A 1 904 ? -43.116 -17.167 -12.073 1.00 35.72 904 GLY A N 1
ATOM 6722 C CA . GLY A 1 904 ? -43.734 -18.426 -11.702 1.00 35.72 904 GLY A CA 1
ATOM 6723 C C . GLY A 1 904 ? -44.922 -18.796 -12.587 1.00 35.72 904 GLY A C 1
ATOM 6724 O O . GLY A 1 904 ? -45.575 -17.949 -13.189 1.00 35.72 904 GLY A O 1
ATOM 6725 N N . GLY A 1 905 ? -45.241 -20.085 -12.567 1.00 29.33 905 GLY A N 1
ATOM 6726 C CA . GLY A 1 905 ? -46.537 -20.635 -12.935 1.00 29.33 905 GLY A CA 1
ATOM 6727 C C . GLY A 1 905 ? -46.783 -21.864 -12.069 1.00 29.33 905 GLY A C 1
ATOM 6728 O O . GLY A 1 905 ? -46.091 -22.867 -12.215 1.00 29.33 905 GLY A O 1
ATOM 6729 N N . GLY A 1 906 ? -47.709 -21.758 -11.117 1.00 33.25 906 GLY A N 1
ATOM 6730 C CA . GLY A 1 906 ? -48.212 -22.891 -10.345 1.00 33.25 906 GLY A CA 1
ATOM 6731 C C . GLY A 1 906 ? -49.513 -23.425 -10.942 1.00 33.25 906 GLY A C 1
ATOM 6732 O O . GLY A 1 906 ? -50.287 -22.636 -11.477 1.00 33.25 906 GLY A O 1
ATOM 6733 N N . ALA A 1 907 ? -49.742 -24.736 -10.816 1.00 30.48 907 ALA A N 1
ATOM 6734 C CA . ALA A 1 907 ? -51.044 -25.359 -10.540 1.00 30.48 907 ALA A CA 1
ATOM 6735 C C . ALA A 1 907 ? -50.897 -26.894 -10.401 1.00 30.48 907 ALA A C 1
ATOM 6737 O O . ALA A 1 907 ? -50.477 -27.569 -11.333 1.00 30.48 907 ALA A O 1
ATOM 6738 N N . GLU A 1 908 ? -51.210 -27.391 -9.198 1.00 32.94 908 GLU A N 1
ATOM 6739 C CA . GLU A 1 908 ? -52.039 -28.575 -8.888 1.00 32.94 908 GLU A CA 1
ATOM 6740 C C . GLU A 1 908 ? -52.064 -29.800 -9.832 1.00 32.94 908 GLU A C 1
ATOM 6742 O O . GLU A 1 908 ? -52.622 -29.728 -10.922 1.00 32.94 908 GLU A O 1
ATOM 6747 N N . ALA A 1 909 ? -51.620 -30.968 -9.328 1.00 30.70 909 ALA A N 1
ATOM 6748 C CA . ALA A 1 909 ? -52.417 -32.213 -9.253 1.00 30.70 909 ALA A CA 1
ATOM 6749 C C . ALA A 1 909 ? -51.611 -33.422 -8.701 1.00 30.70 909 ALA A C 1
ATOM 6751 O O . ALA A 1 909 ? -50.703 -33.933 -9.344 1.00 30.70 909 ALA A O 1
ATOM 6752 N N . ALA A 1 910 ? -52.004 -33.868 -7.502 1.00 34.03 910 ALA A N 1
ATOM 6753 C CA . ALA A 1 910 ? -52.294 -35.251 -7.084 1.00 34.03 910 ALA A CA 1
ATOM 6754 C C . ALA A 1 910 ? -51.331 -36.454 -7.352 1.00 34.03 910 ALA A C 1
ATOM 6756 O O . ALA A 1 910 ? -51.125 -36.882 -8.479 1.00 34.03 910 ALA A O 1
ATOM 6757 N N . LEU A 1 911 ? -51.008 -37.129 -6.227 1.00 31.78 911 LEU A N 1
ATOM 6758 C CA . LEU A 1 911 ? -50.943 -38.593 -5.979 1.00 31.78 911 LEU A CA 1
ATOM 6759 C C . LEU A 1 911 ? -49.651 -39.417 -6.249 1.00 31.78 911 LEU A C 1
ATOM 6761 O O . LEU A 1 911 ? -49.415 -39.907 -7.344 1.00 31.78 911 LEU A O 1
ATOM 6765 N N . SER A 1 912 ? -49.005 -39.767 -5.120 1.00 32.06 912 SER A N 1
ATOM 6766 C CA . SER A 1 912 ? -48.617 -41.133 -4.676 1.00 32.06 912 SER A CA 1
ATOM 6767 C C . SER A 1 912 ? -47.360 -41.859 -5.231 1.00 32.06 912 SER A C 1
ATOM 6769 O O . SER A 1 912 ? -46.872 -41.529 -6.305 1.00 32.06 912 SER A O 1
ATOM 6771 N N . PRO A 1 913 ? -46.773 -42.815 -4.455 1.00 53.91 913 PRO A N 1
ATOM 6772 C CA . PRO A 1 913 ? -45.311 -42.950 -4.320 1.00 53.91 913 PRO A CA 1
ATOM 6773 C C . PRO A 1 913 ? -44.686 -44.315 -4.715 1.00 53.91 913 PRO A C 1
ATOM 6775 O O . PRO A 1 913 ? -45.366 -45.337 -4.739 1.00 53.91 913 PRO A O 1
ATOM 6778 N N . SER A 1 914 ? -43.338 -44.322 -4.794 1.00 28.42 914 SER A N 1
ATOM 6779 C CA . SER A 1 914 ? -42.405 -45.476 -4.652 1.00 28.42 914 SER A CA 1
ATOM 6780 C C . SER A 1 914 ? -42.287 -46.467 -5.837 1.00 28.42 914 SER A C 1
ATOM 6782 O O . SER A 1 914 ? -43.204 -46.514 -6.652 1.00 28.42 914 SER A O 1
ATOM 6784 N N . PRO A 1 915 ? -41.239 -47.331 -5.940 1.00 47.62 915 PRO A N 1
ATOM 6785 C CA . PRO A 1 915 ? -40.019 -47.470 -5.123 1.00 47.62 915 PRO A CA 1
ATOM 6786 C C . PRO A 1 915 ? -38.687 -47.582 -5.926 1.00 47.62 915 PRO A C 1
ATOM 6788 O O . PRO A 1 915 ? -38.660 -47.737 -7.143 1.00 47.62 915 PRO A O 1
ATOM 6791 N N . ALA A 1 916 ? -37.559 -47.562 -5.202 1.00 36.53 916 ALA A N 1
ATOM 6792 C CA . ALA A 1 916 ? -36.251 -48.113 -5.616 1.00 36.53 916 ALA A CA 1
ATOM 6793 C C . ALA A 1 916 ? -36.385 -49.620 -5.996 1.00 36.53 916 ALA A C 1
ATOM 6795 O O . ALA A 1 916 ? -37.387 -50.203 -5.568 1.00 36.53 916 ALA A O 1
ATOM 6796 N N . PRO A 1 917 ? -35.440 -50.324 -6.685 1.00 50.84 917 PRO A N 1
ATOM 6797 C CA . PRO A 1 917 ? -34.012 -50.401 -6.309 1.00 50.84 917 PRO A CA 1
ATOM 6798 C C . PRO A 1 917 ? -32.995 -50.755 -7.438 1.00 50.84 917 PRO A C 1
ATOM 6800 O O . PRO A 1 917 ? -33.364 -51.008 -8.578 1.00 50.84 917 PRO A O 1
ATOM 6803 N N . ARG A 1 918 ? -31.714 -50.852 -7.037 1.00 30.12 918 ARG A N 1
ATOM 6804 C CA . ARG A 1 918 ? -30.697 -51.886 -7.368 1.00 30.12 918 ARG A CA 1
ATOM 6805 C C . ARG A 1 918 ? -29.344 -51.413 -7.907 1.00 30.12 918 ARG A C 1
ATOM 6807 O O . ARG A 1 918 ? -29.215 -50.813 -8.966 1.00 30.12 918 ARG A O 1
ATOM 6814 N N . GLU A 1 919 ? -28.352 -51.803 -7.112 1.00 40.53 919 GLU A N 1
ATOM 6815 C CA . GLU A 1 919 ? -26.954 -52.058 -7.430 1.00 40.53 919 GLU A CA 1
ATOM 6816 C C . GLU A 1 919 ? -26.798 -53.108 -8.544 1.00 40.53 919 GLU A C 1
ATOM 6818 O O . GLU A 1 919 ? -27.530 -54.092 -8.546 1.00 40.53 919 GLU A O 1
ATOM 6823 N N . GLU A 1 920 ? -25.799 -52.922 -9.412 1.00 30.33 920 GLU A N 1
ATOM 6824 C CA . GLU A 1 920 ? -25.018 -53.956 -10.125 1.00 30.33 920 GLU A CA 1
ATOM 6825 C C . GLU A 1 920 ? -23.792 -53.232 -10.732 1.00 30.33 920 GLU A C 1
ATOM 6827 O O . GLU A 1 920 ? -23.921 -52.297 -11.516 1.00 30.33 920 GLU A O 1
ATOM 6832 N N . SER A 1 921 ? -22.612 -53.336 -10.118 1.00 32.91 921 SER A N 1
ATOM 6833 C CA . SER A 1 921 ? -21.532 -54.292 -10.417 1.00 32.91 921 SER A CA 1
ATOM 6834 C C . SER A 1 921 ? -20.894 -54.164 -11.814 1.00 32.91 921 SER A C 1
ATOM 6836 O O . SER A 1 921 ? -21.470 -54.571 -12.812 1.00 32.91 921 SER A O 1
ATOM 6838 N N . GLY A 1 922 ? -19.631 -53.716 -11.832 1.00 39.66 922 GLY A N 1
ATOM 6839 C CA . GLY A 1 922 ? -18.576 -54.206 -12.732 1.00 39.66 922 GLY A CA 1
ATOM 6840 C C . GLY A 1 922 ? -18.617 -53.801 -14.211 1.00 39.66 922 GLY A C 1
ATOM 6841 O O . GLY A 1 922 ? -19.277 -54.435 -15.028 1.00 39.66 922 GLY A O 1
ATOM 6842 N N . SER A 1 923 ? -17.759 -52.853 -14.605 1.00 29.17 923 SER A N 1
ATOM 6843 C CA . SER A 1 923 ? -17.266 -52.765 -15.988 1.00 29.17 923 SER A CA 1
ATOM 6844 C C . SER A 1 923 ? -15.843 -52.181 -16.069 1.00 29.17 923 SER A C 1
ATOM 6846 O O . SER A 1 923 ? -15.444 -51.424 -15.184 1.00 29.17 923 SER A O 1
ATOM 6848 N N . PRO A 1 924 ? -15.048 -52.612 -17.070 1.00 37.75 924 PRO A N 1
ATOM 6849 C CA . PRO A 1 924 ? -13.580 -52.553 -17.106 1.00 37.75 924 PRO A CA 1
ATOM 6850 C C . PRO A 1 924 ? -13.041 -51.137 -17.393 1.00 37.75 924 PRO A C 1
ATOM 6852 O O . PRO A 1 924 ? -13.812 -50.264 -17.794 1.00 37.75 924 PRO A O 1
ATOM 6855 N N . PRO A 1 925 ? -11.726 -50.870 -17.213 1.00 37.00 925 PRO A N 1
ATOM 6856 C CA . PRO A 1 925 ? -11.181 -49.530 -17.421 1.00 37.00 925 PRO A CA 1
ATOM 6857 C C . PRO A 1 925 ? -11.363 -49.095 -18.884 1.00 37.00 925 PRO A C 1
ATOM 6859 O O . PRO A 1 925 ? -11.074 -49.888 -19.788 1.00 37.00 925 PRO A O 1
ATOM 6862 N N . PRO A 1 926 ? -11.790 -47.848 -19.154 1.00 37.25 926 PRO A N 1
ATOM 6863 C CA . PRO A 1 926 ? -11.910 -47.373 -20.518 1.00 37.25 926 PRO A CA 1
ATOM 6864 C C . PRO A 1 926 ? -10.506 -47.154 -21.085 1.00 37.25 926 PRO A C 1
ATOM 6866 O O . PRO A 1 926 ? -9.789 -46.226 -20.707 1.00 37.25 926 PRO A O 1
ATOM 6869 N N . ARG A 1 927 ? -10.113 -48.040 -22.003 1.00 36.78 927 ARG A N 1
ATOM 6870 C CA . ARG A 1 927 ? -9.115 -47.725 -23.023 1.00 36.78 927 ARG A CA 1
ATOM 6871 C C . ARG A 1 927 ? -9.732 -46.735 -24.016 1.00 36.78 927 ARG A C 1
ATOM 6873 O O . ARG A 1 927 ? -10.881 -46.886 -24.413 1.00 36.78 927 ARG A O 1
ATOM 6880 N N . ASP A 1 928 ? -8.912 -45.757 -24.384 1.00 41.34 928 ASP A N 1
ATOM 6881 C CA . ASP A 1 928 ? -9.022 -44.856 -25.534 1.00 41.34 928 ASP A CA 1
ATOM 6882 C C . ASP A 1 928 ? -10.163 -43.822 -25.540 1.00 41.34 928 ASP A C 1
ATOM 6884 O O . ASP A 1 928 ? -11.044 -43.815 -26.393 1.00 41.34 928 ASP A O 1
ATOM 6888 N N . LEU A 1 929 ? -10.042 -42.820 -24.658 1.00 33.69 929 LEU A N 1
ATOM 6889 C CA . LEU A 1 929 ? -10.573 -41.470 -24.901 1.00 33.69 929 LEU A CA 1
ATOM 6890 C C . LEU A 1 929 ? -9.507 -40.609 -25.598 1.00 33.69 929 LEU A C 1
ATOM 6892 O O . LEU A 1 929 ? -8.967 -39.657 -25.032 1.00 33.69 929 LEU A O 1
ATOM 6896 N N . ALA A 1 930 ? -9.176 -40.958 -26.838 1.00 38.84 930 ALA A N 1
ATOM 6897 C CA . ALA A 1 930 ? -8.380 -40.101 -27.707 1.00 38.84 930 ALA A CA 1
ATOM 6898 C C . ALA A 1 930 ? -9.290 -39.000 -28.287 1.00 38.84 930 ALA A C 1
ATOM 6900 O O . ALA A 1 930 ? -9.882 -39.177 -29.346 1.00 38.84 930 ALA A O 1
ATOM 6901 N N . GLY A 1 931 ? -9.449 -37.876 -27.576 1.00 47.41 931 GLY A N 1
ATOM 6902 C CA . GLY A 1 931 ? -10.092 -36.686 -28.160 1.00 47.41 931 GLY A CA 1
ATOM 6903 C C . GLY A 1 931 ? -10.684 -35.655 -27.197 1.00 47.41 931 GLY A C 1
ATOM 6904 O O . GLY A 1 931 ? -10.976 -34.542 -27.626 1.00 47.41 931 GLY A O 1
ATOM 6905 N N . GLY A 1 932 ? -10.851 -35.971 -25.910 1.00 64.44 932 GLY A N 1
ATOM 6906 C CA . GLY A 1 932 ? -11.365 -35.008 -24.930 1.00 64.44 932 GLY A CA 1
ATOM 6907 C C . GLY A 1 932 ? -10.272 -34.067 -24.419 1.00 64.44 932 GLY A C 1
ATOM 6908 O O . GLY A 1 932 ? -9.260 -34.525 -23.891 1.00 64.44 932 GLY A O 1
ATOM 6909 N N . THR A 1 933 ? -10.466 -32.751 -24.535 1.00 80.06 933 THR A N 1
ATOM 6910 C CA . THR A 1 933 ? -9.632 -31.768 -23.827 1.00 80.06 933 THR A CA 1
ATOM 6911 C C . THR A 1 933 ? -9.890 -31.893 -22.328 1.00 80.06 933 THR A C 1
ATOM 6913 O O . THR A 1 933 ? -10.982 -31.557 -21.870 1.00 80.06 933 THR A O 1
ATOM 6916 N N . LEU A 1 934 ? -8.906 -32.381 -21.570 1.00 89.56 934 LEU A N 1
ATOM 6917 C CA . LEU A 1 934 ? -8.993 -32.453 -20.111 1.00 89.56 934 LEU A CA 1
ATOM 6918 C C . LEU A 1 934 ? -9.163 -31.044 -19.532 1.00 89.56 934 LEU A C 1
ATOM 6920 O O . LEU A 1 934 ? -8.450 -30.109 -19.904 1.00 89.56 934 LEU A O 1
ATOM 6924 N N . THR A 1 935 ? -10.099 -30.885 -18.605 1.00 92.38 935 THR A N 1
ATOM 6925 C CA . THR A 1 935 ? -10.243 -29.651 -17.834 1.00 92.38 935 THR A CA 1
ATOM 6926 C C . THR A 1 935 ? -9.035 -29.460 -16.917 1.00 92.38 935 THR A C 1
ATOM 6928 O O . THR A 1 935 ? -8.380 -30.417 -16.500 1.00 92.38 935 THR A O 1
ATOM 6931 N N . ARG A 1 936 ? -8.742 -28.210 -16.535 1.00 88.88 936 ARG A N 1
ATOM 6932 C CA . ARG A 1 936 ? -7.631 -27.899 -15.616 1.00 88.88 936 ARG A CA 1
ATOM 6933 C C . ARG A 1 936 ? -7.697 -28.713 -14.317 1.00 88.88 936 ARG A C 1
ATOM 6935 O O . ARG A 1 936 ? -6.669 -29.185 -13.848 1.00 88.88 936 ARG A O 1
ATOM 6942 N N . ARG A 1 937 ? -8.905 -28.904 -13.777 1.00 90.56 937 ARG A N 1
ATOM 6943 C CA . ARG A 1 937 ? -9.148 -29.679 -12.555 1.00 90.56 937 ARG A CA 1
ATOM 6944 C C . ARG A 1 937 ? -8.820 -31.162 -12.739 1.00 90.56 937 ARG A C 1
ATOM 6946 O O . ARG A 1 937 ? -8.243 -31.765 -11.848 1.00 90.56 937 ARG A O 1
ATOM 6953 N N . GLU A 1 938 ? -9.137 -31.743 -13.894 1.00 94.00 938 GLU A N 1
ATOM 6954 C CA . GLU A 1 938 ? -8.798 -33.141 -14.199 1.00 94.00 938 GLU A CA 1
ATOM 6955 C C . GLU A 1 938 ? -7.292 -33.339 -14.398 1.00 94.00 938 GLU A C 1
ATOM 6957 O O . GLU A 1 938 ? -6.752 -34.374 -14.011 1.00 94.00 938 GLU A O 1
ATOM 6962 N N . VAL A 1 939 ? -6.598 -32.351 -14.975 1.00 93.19 939 VAL A N 1
ATOM 6963 C CA . VAL A 1 939 ? -5.131 -32.370 -15.088 1.00 93.19 939 VAL A CA 1
ATOM 6964 C C . VAL A 1 939 ? -4.485 -32.303 -13.704 1.00 93.19 939 VAL A C 1
ATOM 6966 O O . VAL A 1 939 ? -3.573 -33.078 -13.425 1.00 93.19 939 VAL A O 1
ATOM 6969 N N . GLU A 1 940 ? -4.973 -31.424 -12.827 1.00 95.25 940 GLU A N 1
ATOM 6970 C CA . GLU A 1 940 ? -4.495 -31.307 -11.445 1.00 95.25 940 GLU A CA 1
ATOM 6971 C C . GLU A 1 940 ? -4.734 -32.593 -10.645 1.00 95.25 940 GLU A C 1
ATOM 6973 O O . GLU A 1 940 ? -3.803 -33.093 -10.016 1.00 95.25 940 GLU A O 1
ATOM 6978 N N . GLU A 1 941 ? -5.926 -33.188 -10.746 1.00 95.75 941 GLU A N 1
ATOM 6979 C CA . GLU A 1 941 ? -6.249 -34.452 -10.077 1.00 95.75 941 GLU A CA 1
ATOM 6980 C C . GLU A 1 941 ? -5.342 -35.591 -10.567 1.00 95.75 941 GLU A C 1
ATOM 6982 O O . GLU A 1 941 ? -4.763 -36.319 -9.764 1.00 95.75 941 GLU A O 1
ATOM 6987 N N . ARG A 1 942 ? -5.126 -35.717 -11.884 1.00 96.88 942 ARG A N 1
ATOM 6988 C CA . ARG A 1 942 ? -4.219 -36.736 -12.443 1.00 96.88 942 ARG A CA 1
ATOM 6989 C C . ARG A 1 942 ? -2.776 -36.546 -11.992 1.00 96.88 942 ARG A C 1
ATOM 6991 O O . ARG A 1 942 ? -2.098 -37.526 -11.687 1.00 96.88 942 ARG A O 1
ATOM 6998 N N . LEU A 1 943 ? -2.304 -35.302 -11.938 1.00 96.19 943 LEU A N 1
ATOM 6999 C CA . LEU A 1 943 ? -0.975 -34.983 -11.424 1.00 96.19 943 LEU A CA 1
ATOM 7000 C C . LEU A 1 943 ? -0.870 -35.322 -9.936 1.00 96.19 943 LEU A C 1
ATOM 7002 O O . LEU A 1 943 ? 0.132 -35.898 -9.520 1.00 96.19 943 LEU A O 1
ATOM 7006 N N . TRP A 1 944 ? -1.898 -35.028 -9.141 1.00 96.94 944 TRP A N 1
ATOM 7007 C CA . TRP A 1 944 ? -1.904 -35.330 -7.712 1.00 96.94 944 TRP A CA 1
ATOM 7008 C C . TRP A 1 944 ? -1.864 -36.835 -7.451 1.00 96.94 944 TRP A C 1
ATOM 7010 O O . TRP A 1 944 ? -0.999 -37.309 -6.713 1.00 96.94 944 TRP A O 1
ATOM 7020 N N . GLN A 1 945 ? -2.710 -37.603 -8.139 1.00 97.00 945 GLN A N 1
ATOM 7021 C CA . GLN A 1 945 ? -2.714 -39.065 -8.049 1.00 97.00 945 GLN A CA 1
ATOM 7022 C C . GLN A 1 945 ? -1.363 -39.660 -8.467 1.00 97.00 945 GLN A C 1
ATOM 7024 O O . GLN A 1 945 ? -0.838 -40.549 -7.799 1.00 97.00 945 GLN A O 1
ATOM 7029 N N . ALA A 1 946 ? -0.746 -39.135 -9.528 1.00 97.06 946 ALA A N 1
ATOM 7030 C CA . ALA A 1 946 ? 0.562 -39.598 -9.975 1.00 97.06 946 ALA A CA 1
ATOM 7031 C C . ALA A 1 946 ? 1.706 -39.213 -9.020 1.00 97.06 946 ALA A C 1
ATOM 7033 O O . ALA A 1 946 ? 2.644 -39.989 -8.840 1.00 97.06 946 ALA A O 1
ATOM 7034 N N . PHE A 1 947 ? 1.631 -38.041 -8.385 1.00 96.88 947 PHE A N 1
ATOM 7035 C CA . PHE A 1 947 ? 2.580 -37.623 -7.355 1.00 96.88 947 PHE A CA 1
ATOM 7036 C C . PHE A 1 947 ? 2.511 -38.557 -6.144 1.00 96.88 947 PHE A C 1
ATOM 7038 O O . PHE A 1 947 ? 3.546 -39.050 -5.695 1.00 96.88 947 PHE A O 1
ATOM 7045 N N . LEU A 1 948 ? 1.301 -38.858 -5.661 1.00 96.69 948 LEU A N 1
ATOM 7046 C CA . LEU A 1 948 ? 1.086 -39.783 -4.547 1.00 96.69 948 LEU A CA 1
ATOM 7047 C C . LEU A 1 948 ? 1.521 -41.213 -4.886 1.00 96.69 948 LEU A C 1
ATOM 7049 O O . LEU A 1 948 ? 2.172 -41.854 -4.068 1.00 96.69 948 LEU A O 1
ATOM 7053 N N . ALA A 1 949 ? 1.232 -41.691 -6.099 1.00 96.88 949 ALA A N 1
ATOM 7054 C CA . ALA A 1 949 ? 1.578 -43.045 -6.528 1.00 96.88 949 ALA A CA 1
ATOM 7055 C C . ALA A 1 949 ? 3.092 -43.300 -6.604 1.00 96.88 949 ALA A C 1
ATOM 7057 O O . ALA A 1 949 ? 3.530 -44.441 -6.486 1.00 96.88 949 ALA A O 1
ATOM 7058 N N . VAL A 1 950 ? 3.899 -42.262 -6.836 1.00 96.81 950 VAL A N 1
ATOM 7059 C CA . VAL A 1 950 ? 5.361 -42.399 -6.917 1.00 96.81 950 VAL A CA 1
ATOM 7060 C C . VAL A 1 950 ? 6.048 -42.099 -5.590 1.00 96.81 950 VAL A C 1
ATOM 7062 O O . VAL A 1 950 ? 7.133 -42.616 -5.329 1.00 96.81 950 VAL A O 1
ATOM 7065 N N . ASN A 1 951 ? 5.426 -41.284 -4.746 1.00 95.69 951 ASN A N 1
ATOM 7066 C CA . ASN A 1 951 ? 5.966 -40.880 -3.4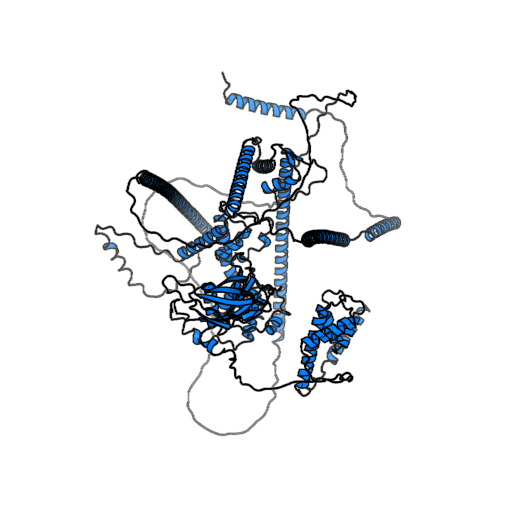60 1.00 95.69 951 ASN A CA 1
ATOM 7067 C C . ASN A 1 951 ? 5.635 -41.889 -2.347 1.00 95.69 951 ASN A C 1
ATOM 7069 O O . ASN A 1 951 ? 5.037 -41.538 -1.329 1.00 95.69 951 ASN A O 1
ATOM 7073 N N . GLU A 1 952 ? 6.045 -43.144 -2.540 1.00 90.12 952 GLU A N 1
ATOM 7074 C CA . GLU A 1 952 ? 5.829 -44.238 -1.579 1.00 90.12 952 GLU A CA 1
ATOM 7075 C C . GLU A 1 952 ? 6.462 -43.933 -0.202 1.00 90.12 952 GLU A C 1
ATOM 7077 O O . GLU A 1 952 ? 5.953 -44.356 0.833 1.00 90.12 952 GLU A O 1
ATOM 7082 N N . ASP A 1 953 ? 7.529 -43.125 -0.180 1.00 90.81 953 ASP A N 1
ATOM 7083 C CA . ASP A 1 953 ? 8.261 -42.736 1.032 1.00 90.81 953 ASP A CA 1
ATOM 7084 C C . ASP A 1 953 ? 7.607 -41.584 1.829 1.00 90.81 953 ASP A C 1
ATOM 7086 O O . ASP A 1 953 ? 8.120 -41.199 2.883 1.00 90.81 953 ASP A O 1
ATOM 7090 N N . GLY A 1 954 ? 6.533 -40.963 1.320 1.00 93.44 954 GLY A N 1
ATOM 7091 C CA . GLY A 1 954 ? 5.868 -39.823 1.968 1.00 93.44 954 GLY A CA 1
ATOM 7092 C C . GLY A 1 954 ? 6.725 -38.550 2.068 1.00 93.44 954 GLY A C 1
ATOM 7093 O O . GLY A 1 954 ? 6.483 -37.691 2.919 1.00 93.44 954 GLY A O 1
ATOM 7094 N N . LYS A 1 955 ? 7.751 -38.401 1.222 1.00 94.38 955 LYS A N 1
ATOM 7095 C CA . LYS A 1 955 ? 8.636 -37.225 1.216 1.00 94.38 955 LYS A CA 1
ATOM 7096 C C . LYS A 1 955 ? 7.921 -36.023 0.593 1.00 94.38 955 LYS A C 1
ATOM 7098 O O . LYS A 1 955 ? 7.179 -36.180 -0.363 1.00 94.38 955 LYS A O 1
ATOM 7103 N N . PRO A 1 956 ? 8.173 -34.779 1.024 1.00 92.94 956 PRO A N 1
ATOM 7104 C CA . PRO A 1 956 ? 7.526 -33.614 0.410 1.00 92.94 956 PRO A CA 1
ATOM 7105 C C . PRO A 1 956 ? 8.053 -33.274 -1.003 1.00 92.94 956 PRO A C 1
ATOM 7107 O O . PRO A 1 956 ? 7.704 -32.231 -1.551 1.00 92.94 956 PRO A O 1
ATOM 7110 N N . TYR A 1 957 ? 8.908 -34.117 -1.592 1.00 96.00 957 TYR A N 1
ATOM 7111 C CA . TYR A 1 957 ? 9.560 -33.896 -2.879 1.00 96.00 957 TYR A CA 1
ATOM 7112 C C . TYR A 1 957 ? 9.753 -35.204 -3.651 1.00 96.00 957 TYR A C 1
ATOM 7114 O O . TYR A 1 957 ? 9.954 -36.261 -3.059 1.00 96.00 957 TYR A O 1
ATOM 7122 N N . LEU A 1 958 ? 9.787 -35.096 -4.979 1.00 95.94 958 LEU A N 1
ATOM 7123 C CA . LEU A 1 958 ? 10.182 -36.159 -5.896 1.00 95.94 958 LEU A CA 1
ATOM 7124 C C . LEU A 1 958 ? 11.649 -35.986 -6.297 1.00 95.94 958 LEU A C 1
ATOM 7126 O O . LEU A 1 958 ? 12.099 -34.895 -6.666 1.00 95.94 958 LEU A O 1
ATOM 7130 N N . SER A 1 959 ? 12.399 -37.082 -6.282 1.00 95.12 959 SER A N 1
ATOM 7131 C CA . SER A 1 959 ? 13.680 -37.187 -6.973 1.00 95.12 959 SER A CA 1
ATOM 7132 C C . SER A 1 959 ? 13.489 -37.092 -8.488 1.00 95.12 959 SER A C 1
ATOM 7134 O O . SER A 1 959 ? 12.406 -37.297 -9.034 1.00 95.12 959 SER A O 1
ATOM 7136 N N . ARG A 1 960 ? 14.573 -36.848 -9.226 1.00 93.44 960 ARG A N 1
ATOM 7137 C CA . ARG A 1 960 ? 14.525 -36.780 -10.694 1.00 93.44 960 ARG A CA 1
ATOM 7138 C C . ARG A 1 960 ? 13.963 -38.045 -11.365 1.00 93.44 960 ARG A C 1
ATOM 7140 O O . ARG A 1 960 ? 13.348 -37.937 -12.422 1.00 93.44 960 ARG A O 1
ATOM 7147 N N . ARG A 1 961 ? 14.192 -39.233 -10.794 1.00 93.38 961 ARG A N 1
ATOM 7148 C CA . ARG A 1 961 ? 13.666 -40.500 -11.335 1.00 93.38 961 ARG A CA 1
ATOM 7149 C C . ARG A 1 961 ? 12.168 -40.630 -11.061 1.00 93.38 961 ARG A C 1
ATOM 7151 O O . ARG A 1 961 ? 11.420 -41.008 -11.956 1.00 93.38 961 ARG A O 1
ATOM 7158 N N . GLU A 1 962 ? 11.753 -40.268 -9.853 1.00 95.62 962 GLU A N 1
ATOM 7159 C CA . GLU A 1 962 ? 10.353 -40.249 -9.424 1.00 95.62 962 GLU A CA 1
ATOM 7160 C C . GLU A 1 962 ? 9.536 -39.222 -10.215 1.00 95.62 962 GLU A C 1
ATOM 7162 O O . GLU A 1 962 ? 8.449 -39.529 -10.685 1.00 95.62 962 GLU A O 1
ATOM 7167 N N . LEU A 1 963 ? 10.106 -38.048 -10.489 1.00 94.88 963 LEU A N 1
ATOM 7168 C CA . LEU A 1 963 ? 9.492 -37.035 -11.341 1.00 94.88 963 LEU A CA 1
ATOM 7169 C C . LEU A 1 963 ? 9.093 -37.590 -12.714 1.00 94.88 963 LEU A C 1
ATOM 7171 O O . LEU A 1 963 ? 7.970 -37.374 -13.159 1.00 94.88 963 LEU A O 1
ATOM 7175 N N . TYR A 1 964 ? 10.004 -38.287 -13.401 1.00 95.31 964 TYR A N 1
ATOM 7176 C CA . TYR A 1 964 ? 9.694 -38.839 -14.723 1.00 95.31 964 TYR A CA 1
ATOM 7177 C C . TYR A 1 964 ? 8.621 -39.926 -14.644 1.00 95.31 964 TYR A C 1
ATOM 7179 O O . TYR A 1 964 ? 7.722 -39.931 -15.479 1.00 95.31 964 TYR A O 1
ATOM 7187 N N . ARG A 1 965 ? 8.665 -40.774 -13.608 1.00 95.88 965 ARG A N 1
ATOM 7188 C CA . ARG A 1 965 ? 7.640 -41.797 -13.362 1.00 95.88 965 ARG A CA 1
ATOM 7189 C C . ARG A 1 965 ? 6.269 -41.172 -13.074 1.00 95.88 965 ARG A C 1
ATOM 7191 O O . ARG A 1 965 ? 5.264 -41.669 -13.564 1.00 95.88 965 ARG A O 1
ATOM 7198 N N . ALA A 1 966 ? 6.223 -40.065 -12.333 1.00 95.88 966 ALA A N 1
ATOM 7199 C CA . ALA A 1 966 ? 4.982 -39.369 -12.000 1.00 95.88 966 ALA A CA 1
ATOM 7200 C C . ALA A 1 966 ? 4.375 -38.674 -13.232 1.00 95.88 966 ALA A C 1
ATOM 7202 O O . ALA A 1 966 ? 3.168 -38.712 -13.435 1.00 95.88 966 ALA A O 1
ATOM 7203 N N . LEU A 1 967 ? 5.192 -38.093 -14.115 1.00 95.25 967 LEU A N 1
ATOM 7204 C CA . LEU A 1 967 ? 4.686 -37.527 -15.376 1.00 95.25 967 LEU A CA 1
ATOM 7205 C C . LEU A 1 967 ? 4.161 -38.609 -16.324 1.00 95.25 967 LEU A C 1
ATOM 7207 O O . LEU A 1 967 ? 3.129 -38.416 -16.963 1.00 95.25 967 LEU A O 1
ATOM 7211 N N . GLU A 1 968 ? 4.835 -39.756 -16.376 1.00 95.50 968 GLU A N 1
ATOM 7212 C CA . GLU A 1 968 ? 4.388 -40.911 -17.155 1.00 95.50 968 GLU A CA 1
ATOM 7213 C C . GLU A 1 968 ? 3.043 -41.451 -16.638 1.00 95.50 968 GLU A C 1
ATOM 7215 O O . GLU A 1 968 ? 2.119 -41.638 -17.428 1.00 95.50 968 GLU A O 1
ATOM 7220 N N . LEU A 1 969 ? 2.882 -41.594 -15.316 1.00 96.19 969 LEU A N 1
ATOM 7221 C CA . LEU A 1 969 ? 1.616 -42.005 -14.688 1.00 96.19 969 LEU A CA 1
ATOM 7222 C C . LEU A 1 969 ? 0.484 -40.986 -14.879 1.00 96.19 969 LEU A C 1
ATOM 7224 O O . LEU A 1 969 ? -0.675 -41.378 -14.991 1.00 96.19 969 LEU A O 1
ATOM 7228 N N . ALA A 1 970 ? 0.803 -39.694 -14.976 1.00 95.38 970 ALA A N 1
ATOM 7229 C CA . ALA A 1 970 ? -0.172 -38.651 -15.297 1.00 95.38 970 ALA A CA 1
ATOM 7230 C C . ALA A 1 970 ? -0.610 -38.657 -16.781 1.00 95.38 970 ALA A C 1
ATOM 7232 O O . ALA A 1 970 ? -1.461 -37.855 -17.174 1.00 95.38 970 ALA A O 1
ATOM 7233 N N . GLY A 1 971 ? -0.040 -39.538 -17.617 1.00 94.44 971 GLY A N 1
ATOM 7234 C CA . GLY A 1 971 ? -0.314 -39.614 -19.055 1.00 94.44 971 GLY A CA 1
ATOM 7235 C C . GLY A 1 971 ? 0.378 -38.519 -19.870 1.00 94.44 971 GLY A C 1
ATOM 7236 O O . GLY A 1 971 ? -0.036 -38.221 -20.989 1.00 94.44 971 GLY A O 1
ATOM 7237 N N . ILE A 1 972 ? 1.418 -37.890 -19.317 1.00 94.19 972 ILE A N 1
ATOM 7238 C CA . ILE A 1 972 ? 2.158 -36.800 -19.953 1.00 94.19 972 ILE A CA 1
ATOM 7239 C C . ILE A 1 972 ? 3.380 -37.386 -20.671 1.00 94.19 972 ILE A C 1
ATOM 7241 O O . ILE A 1 972 ? 4.464 -37.538 -20.104 1.00 94.19 972 ILE A O 1
ATOM 7245 N N . THR A 1 973 ? 3.216 -37.720 -21.952 1.00 90.62 973 THR A N 1
ATOM 7246 C CA . THR A 1 973 ? 4.300 -38.237 -22.799 1.00 90.62 973 THR A CA 1
ATOM 7247 C C . THR A 1 973 ? 4.989 -37.101 -23.557 1.00 90.62 973 THR A C 1
ATOM 7249 O O . THR A 1 973 ? 4.401 -36.505 -24.455 1.00 90.62 973 THR A O 1
ATOM 7252 N N . HIS A 1 974 ? 6.256 -36.819 -23.244 1.00 91.94 974 HIS A N 1
ATOM 7253 C CA . HIS A 1 974 ? 7.084 -35.864 -23.993 1.00 91.94 974 HIS A CA 1
ATOM 7254 C C . HIS A 1 974 ? 8.470 -36.423 -24.288 1.00 91.94 974 HIS A C 1
ATOM 7256 O O . HIS A 1 974 ? 8.961 -37.327 -23.612 1.00 91.94 974 HIS A O 1
ATOM 7262 N N . SER A 1 975 ? 9.150 -35.827 -25.272 1.00 91.44 975 SER A N 1
ATOM 7263 C CA . SER A 1 975 ? 10.543 -36.170 -25.550 1.00 91.44 975 SER A CA 1
ATOM 7264 C C . SER A 1 975 ? 11.432 -35.893 -24.332 1.00 91.44 975 SER A C 1
ATOM 7266 O O . SER A 1 975 ? 11.261 -34.905 -23.609 1.00 91.44 975 SER A O 1
ATOM 7268 N N . GLN A 1 976 ? 12.464 -36.717 -24.142 1.00 84.81 976 GLN A N 1
ATOM 7269 C CA . GLN A 1 976 ? 13.431 -36.545 -23.053 1.00 84.81 976 GLN A CA 1
ATOM 7270 C C . GLN A 1 976 ? 14.067 -35.140 -23.057 1.00 84.81 976 GLN A C 1
ATOM 7272 O O . GLN A 1 976 ? 14.366 -34.581 -22.003 1.00 84.81 976 GLN A O 1
ATOM 7277 N N . ALA A 1 977 ? 14.232 -34.529 -24.235 1.00 84.12 977 ALA A N 1
ATOM 7278 C CA . ALA A 1 977 ? 14.740 -33.168 -24.375 1.00 84.12 977 ALA A CA 1
ATOM 7279 C C . ALA A 1 977 ? 13.772 -32.104 -23.825 1.00 84.12 977 ALA A C 1
ATOM 7281 O O . ALA A 1 977 ? 14.229 -31.154 -23.185 1.00 84.12 977 ALA A O 1
ATOM 7282 N N . GLN A 1 978 ? 12.461 -32.254 -24.043 1.00 88.19 978 GLN A N 1
ATOM 7283 C CA . GLN A 1 978 ? 11.434 -31.371 -23.475 1.00 88.19 978 GLN A CA 1
ATOM 7284 C C . GLN A 1 978 ? 11.373 -31.534 -21.954 1.00 88.19 978 GLN A C 1
ATOM 7286 O O . GLN A 1 978 ? 11.512 -30.544 -21.236 1.00 88.19 978 GLN A O 1
ATOM 7291 N N . LEU A 1 979 ? 11.317 -32.777 -21.462 1.00 87.75 979 LEU A N 1
ATOM 7292 C CA . LEU A 1 979 ? 11.331 -33.077 -20.026 1.00 87.75 979 LEU A CA 1
ATOM 7293 C C . LEU A 1 979 ? 12.567 -32.486 -19.327 1.00 87.75 979 LEU A C 1
ATOM 7295 O O . LEU A 1 979 ? 12.460 -31.896 -18.255 1.00 87.75 979 LEU A O 1
ATOM 7299 N N . LEU A 1 980 ? 13.748 -32.563 -19.953 1.00 85.06 980 LEU A N 1
ATOM 7300 C CA . LEU A 1 980 ? 14.979 -31.960 -19.428 1.00 85.06 980 LEU A CA 1
ATOM 7301 C C . LEU A 1 980 ? 14.952 -30.429 -19.404 1.00 85.06 980 LEU A C 1
ATOM 7303 O O . LEU A 1 980 ? 15.526 -29.832 -18.491 1.00 85.06 980 LEU A O 1
ATOM 7307 N N . ARG A 1 981 ? 14.339 -29.779 -20.400 1.00 84.75 981 ARG A N 1
ATOM 7308 C CA . ARG A 1 981 ? 14.229 -28.312 -20.440 1.00 84.75 981 ARG A CA 1
ATOM 7309 C C . ARG A 1 981 ? 13.306 -27.807 -19.340 1.00 84.75 981 ARG A C 1
ATOM 7311 O O . ARG A 1 981 ? 13.703 -26.897 -18.616 1.00 84.75 981 ARG A O 1
ATOM 7318 N N . VAL A 1 982 ? 12.132 -28.420 -19.189 1.00 82.38 982 VAL A N 1
ATOM 7319 C CA . VAL A 1 982 ? 11.158 -28.007 -18.170 1.00 82.38 982 VAL A CA 1
ATOM 7320 C C . VAL A 1 982 ? 11.673 -28.337 -16.766 1.00 82.38 982 VAL A C 1
ATOM 7322 O O . VAL A 1 982 ? 11.646 -27.474 -15.892 1.00 82.38 982 VAL A O 1
ATOM 7325 N N . TYR A 1 983 ? 12.305 -29.502 -16.574 1.00 84.62 983 TYR A N 1
ATOM 7326 C CA . TYR A 1 983 ? 12.967 -29.840 -15.309 1.00 84.62 983 TYR A CA 1
ATOM 7327 C C . TYR A 1 983 ? 14.041 -28.821 -14.907 1.00 84.62 983 TYR A C 1
ATOM 7329 O O . TYR A 1 983 ? 14.070 -28.369 -13.768 1.00 84.62 983 TYR A O 1
ATOM 7337 N N . ARG A 1 984 ? 14.914 -28.406 -15.838 1.00 86.25 984 ARG A N 1
ATOM 7338 C CA . ARG A 1 984 ? 15.934 -27.376 -15.558 1.00 86.25 984 ARG A CA 1
ATOM 7339 C C . ARG A 1 984 ? 15.324 -26.010 -15.242 1.00 86.25 984 ARG A C 1
ATOM 7341 O O . ARG A 1 984 ? 15.942 -25.234 -14.519 1.00 86.25 984 ARG A O 1
ATOM 7348 N N . ALA A 1 985 ? 14.153 -25.704 -15.799 1.00 78.25 985 ALA A N 1
ATOM 7349 C CA . ALA A 1 985 ? 13.442 -24.462 -15.526 1.00 78.25 985 ALA A CA 1
ATOM 7350 C C . ALA A 1 985 ? 12.784 -24.460 -14.137 1.00 78.25 985 ALA A C 1
ATOM 7352 O O . ALA A 1 985 ? 12.791 -23.413 -13.490 1.00 78.25 985 ALA A O 1
ATOM 7353 N N . ALA A 1 986 ? 12.272 -25.610 -13.681 1.00 77.31 986 ALA A N 1
ATOM 7354 C CA . ALA A 1 986 ? 11.692 -25.794 -12.350 1.00 77.31 986 ALA A CA 1
ATOM 7355 C C . ALA A 1 986 ? 12.771 -25.915 -11.255 1.00 77.31 986 ALA A C 1
ATOM 7357 O O . ALA A 1 986 ? 12.680 -25.277 -10.211 1.00 77.31 986 ALA A O 1
ATOM 7358 N N . ASN A 1 987 ? 13.862 -26.641 -11.519 1.00 83.44 987 ASN A N 1
ATOM 7359 C CA . ASN A 1 987 ? 14.965 -26.851 -10.579 1.00 83.44 987 ASN A CA 1
ATOM 7360 C C . ASN A 1 987 ? 16.021 -25.723 -10.647 1.00 83.44 987 ASN A C 1
ATOM 7362 O O . ASN A 1 987 ? 17.211 -25.958 -10.884 1.00 83.44 987 ASN A O 1
ATOM 7366 N N . ARG A 1 988 ? 15.598 -24.463 -10.452 1.00 74.19 988 ARG A N 1
ATOM 7367 C CA . ARG A 1 988 ? 16.519 -23.302 -10.427 1.00 74.19 988 ARG A CA 1
ATOM 7368 C C . ARG A 1 988 ? 17.505 -23.341 -9.258 1.00 74.19 988 ARG A C 1
ATOM 7370 O O . ARG A 1 988 ? 18.569 -22.729 -9.350 1.00 74.19 988 ARG A O 1
ATOM 7377 N N . HIS A 1 989 ? 17.167 -24.062 -8.191 1.00 72.44 989 HIS A N 1
ATOM 7378 C CA . HIS A 1 989 ? 17.946 -24.107 -6.955 1.00 72.44 989 HIS A CA 1
ATOM 7379 C C . HIS A 1 989 ? 19.038 -25.191 -6.936 1.00 72.44 989 HIS A C 1
ATOM 7381 O O . HIS A 1 989 ? 19.923 -25.117 -6.093 1.00 72.44 989 HIS A O 1
ATOM 7387 N N . ARG A 1 990 ? 19.090 -26.082 -7.945 1.00 72.75 990 ARG A N 1
ATOM 7388 C CA . ARG A 1 990 ? 20.080 -27.175 -8.087 1.00 72.75 990 ARG A CA 1
ATOM 7389 C C . ARG A 1 990 ? 20.055 -28.223 -6.966 1.00 72.75 990 ARG A C 1
ATOM 7391 O O . ARG A 1 990 ? 21.049 -28.918 -6.783 1.00 72.75 990 ARG A O 1
ATOM 7398 N N . ASP A 1 991 ? 18.932 -28.384 -6.277 1.00 79.94 991 ASP A N 1
ATOM 7399 C CA . ASP A 1 991 ? 18.825 -29.320 -5.149 1.00 79.94 991 ASP A CA 1
ATOM 7400 C C . ASP A 1 991 ? 18.328 -30.719 -5.569 1.00 79.94 991 ASP A C 1
ATOM 7402 O O . ASP A 1 991 ? 18.057 -31.563 -4.725 1.00 79.94 991 ASP A O 1
ATOM 7406 N N . ASP A 1 992 ? 18.227 -30.989 -6.879 1.00 85.38 992 ASP A N 1
ATOM 7407 C CA . ASP A 1 992 ? 17.764 -32.256 -7.491 1.00 85.38 992 ASP A CA 1
ATOM 7408 C C . ASP A 1 992 ? 16.404 -32.802 -6.986 1.00 85.38 992 ASP A C 1
ATOM 7410 O O . ASP A 1 992 ? 16.004 -33.910 -7.354 1.00 85.38 992 ASP A O 1
ATOM 7414 N N . GLN A 1 993 ? 15.655 -31.992 -6.234 1.00 92.00 993 GLN A N 1
ATOM 7415 C CA . GLN A 1 993 ? 14.356 -32.290 -5.629 1.00 92.00 993 GLN A CA 1
ATOM 7416 C C . GLN A 1 993 ? 13.272 -31.367 -6.205 1.00 92.00 993 GLN A C 1
ATOM 7418 O O . GLN A 1 993 ? 13.518 -30.182 -6.434 1.00 92.00 993 GLN A O 1
ATOM 7423 N N . VAL A 1 994 ? 12.082 -31.913 -6.464 1.00 94.25 994 VAL A N 1
ATOM 7424 C CA . VAL A 1 994 ? 10.914 -31.173 -6.976 1.00 94.25 994 VAL A CA 1
ATOM 7425 C C . VAL A 1 994 ? 9.754 -31.376 -6.010 1.00 94.25 994 VAL A C 1
ATOM 7427 O O . VAL A 1 994 ? 9.273 -32.496 -5.865 1.00 94.25 994 VAL A O 1
ATOM 7430 N N . ASP A 1 995 ? 9.329 -30.316 -5.329 1.00 95.81 995 ASP A N 1
ATOM 7431 C CA . ASP A 1 995 ? 8.160 -30.348 -4.447 1.00 95.81 995 ASP A CA 1
ATOM 7432 C C . ASP A 1 995 ? 6.839 -30.368 -5.239 1.00 95.81 995 ASP A C 1
ATOM 7434 O O . ASP A 1 995 ? 6.821 -30.224 -6.466 1.00 95.81 995 ASP A O 1
ATOM 7438 N N . TRP A 1 996 ? 5.716 -30.578 -4.544 1.00 95.56 996 TRP A N 1
ATOM 7439 C CA . TRP A 1 996 ? 4.392 -30.628 -5.176 1.00 95.56 996 TRP A CA 1
ATOM 7440 C C . TRP A 1 996 ? 4.057 -29.367 -6.004 1.00 95.56 996 TRP A C 1
ATOM 7442 O O . TRP A 1 996 ? 3.678 -29.524 -7.166 1.00 95.56 996 TRP A O 1
ATOM 7452 N N . PRO A 1 997 ? 4.247 -28.125 -5.508 1.00 95.56 997 PRO A N 1
ATOM 7453 C CA . PRO A 1 997 ? 3.992 -26.927 -6.311 1.00 95.56 997 PRO A CA 1
ATOM 7454 C C . PRO A 1 997 ? 4.821 -26.865 -7.602 1.00 95.56 997 PRO A C 1
ATOM 7456 O O . PRO A 1 997 ? 4.294 -26.509 -8.660 1.00 95.56 997 PRO A O 1
ATOM 7459 N N . ALA A 1 998 ? 6.106 -27.233 -7.547 1.00 94.00 998 ALA A N 1
ATOM 7460 C CA . ALA A 1 998 ? 6.953 -27.274 -8.734 1.00 94.00 998 ALA A CA 1
ATOM 7461 C C . ALA A 1 998 ? 6.548 -28.400 -9.701 1.00 94.00 998 ALA A C 1
ATOM 7463 O O . ALA A 1 998 ? 6.620 -28.210 -10.918 1.00 94.00 998 ALA A O 1
ATOM 7464 N N . PHE A 1 999 ? 6.094 -29.546 -9.183 1.00 95.69 999 PHE A N 1
ATOM 7465 C CA . PHE A 1 999 ? 5.568 -30.653 -9.981 1.00 95.69 999 PHE A CA 1
ATOM 7466 C C . PHE A 1 999 ? 4.269 -30.274 -10.705 1.00 95.69 999 PHE A C 1
ATOM 7468 O O . PHE A 1 999 ? 4.171 -30.478 -11.916 1.00 95.69 999 PHE A O 1
ATOM 7475 N N . LEU A 1 1000 ? 3.317 -29.655 -10.001 1.00 95.50 1000 LEU A N 1
ATOM 7476 C CA . LEU A 1 1000 ? 2.047 -29.191 -10.564 1.00 95.50 1000 LEU A CA 1
ATOM 7477 C C . LEU A 1 1000 ? 2.275 -28.181 -11.696 1.00 95.50 1000 LEU A C 1
ATOM 7479 O O . LEU A 1 1000 ? 1.723 -28.327 -12.787 1.00 95.50 1000 LEU A O 1
ATOM 7483 N N . LEU A 1 1001 ? 3.163 -27.204 -11.479 1.00 94.31 1001 LEU A N 1
ATOM 7484 C CA . LEU A 1 1001 ? 3.525 -26.222 -12.503 1.00 94.31 1001 LEU A CA 1
ATOM 7485 C C . LEU A 1 1001 ? 4.152 -26.886 -13.740 1.00 94.31 1001 LEU A C 1
ATOM 7487 O O . LEU A 1 1001 ? 3.859 -26.499 -14.873 1.00 94.31 1001 LEU A O 1
ATOM 7491 N N . LEU A 1 1002 ? 5.020 -27.879 -13.531 1.00 93.56 1002 LEU A N 1
ATOM 7492 C CA . LEU A 1 1002 ? 5.679 -28.615 -14.606 1.00 93.56 1002 LEU A CA 1
ATOM 7493 C C . LEU A 1 1002 ? 4.674 -29.455 -15.410 1.00 93.56 1002 LEU A C 1
ATOM 7495 O O . LEU A 1 1002 ? 4.730 -29.452 -16.641 1.00 93.56 1002 LEU A O 1
ATOM 7499 N N . GLY A 1 1003 ? 3.733 -30.112 -14.731 1.00 91.69 1003 GLY A N 1
ATOM 7500 C CA . GLY A 1 1003 ? 2.643 -30.860 -15.352 1.00 91.69 1003 GLY A CA 1
ATOM 7501 C C . GLY A 1 1003 ? 1.703 -29.975 -16.176 1.00 91.69 1003 GLY A C 1
ATOM 7502 O O . GLY A 1 1003 ? 1.432 -30.294 -17.333 1.00 91.69 1003 GLY A O 1
ATOM 7503 N N . GLU A 1 1004 ? 1.286 -28.816 -15.649 1.00 93.31 1004 GLU A N 1
ATOM 7504 C CA . GLU A 1 1004 ? 0.462 -27.854 -16.399 1.00 93.31 1004 GLU A CA 1
ATOM 7505 C C . GLU A 1 1004 ? 1.179 -27.332 -17.658 1.00 93.31 1004 GLU A C 1
ATOM 7507 O O . GLU A 1 1004 ? 0.564 -27.193 -18.717 1.00 93.31 1004 GLU A O 1
ATOM 7512 N N . GLN A 1 1005 ? 2.481 -27.035 -17.570 1.00 93.69 1005 GLN A N 1
ATOM 7513 C CA . GLN A 1 1005 ? 3.262 -26.545 -18.712 1.00 93.69 1005 GLN A CA 1
ATOM 7514 C C . GLN A 1 1005 ? 3.383 -27.587 -19.822 1.00 93.69 1005 GLN A C 1
ATOM 7516 O O . GLN A 1 1005 ? 3.227 -27.255 -20.997 1.00 93.69 1005 GLN A O 1
ATOM 7521 N N . LEU A 1 1006 ? 3.659 -28.836 -19.452 1.00 91.38 1006 LEU A N 1
ATOM 7522 C CA . LEU A 1 1006 ? 3.764 -29.942 -20.396 1.00 91.38 1006 LEU A CA 1
ATOM 7523 C C . LEU A 1 1006 ? 2.409 -30.249 -21.042 1.00 91.38 1006 LEU A C 1
ATOM 7525 O O . LEU A 1 1006 ? 2.331 -30.333 -22.265 1.00 91.38 1006 LEU A O 1
ATOM 7529 N N . HIS A 1 1007 ? 1.329 -30.273 -20.256 1.00 91.81 1007 HIS A N 1
ATOM 7530 C CA . HIS A 1 1007 ? -0.018 -30.446 -20.794 1.00 91.81 1007 HIS A CA 1
ATOM 7531 C C . HIS A 1 1007 ? -0.362 -29.368 -21.832 1.00 91.81 1007 HIS A C 1
ATOM 7533 O O . HIS A 1 1007 ? -0.798 -29.703 -22.927 1.00 91.81 1007 HIS A O 1
ATOM 7539 N N . ARG A 1 1008 ? -0.069 -28.087 -21.554 1.00 89.69 1008 ARG A N 1
ATOM 7540 C CA . ARG A 1 1008 ? -0.289 -26.996 -22.524 1.00 89.69 1008 ARG A CA 1
ATOM 7541 C C . ARG A 1 1008 ? 0.517 -27.171 -23.810 1.00 89.69 1008 ARG A C 1
ATOM 7543 O O . ARG A 1 1008 ? -0.003 -26.878 -24.881 1.00 89.69 1008 ARG A O 1
ATOM 7550 N N . LEU A 1 1009 ? 1.769 -27.628 -23.721 1.00 88.06 1009 LEU A N 1
ATOM 7551 C CA . LEU A 1 1009 ? 2.579 -27.918 -24.910 1.00 88.06 1009 LEU A CA 1
ATOM 7552 C C . LEU A 1 1009 ? 1.968 -29.059 -25.729 1.00 88.06 1009 LEU A C 1
ATOM 7554 O O . LEU A 1 1009 ? 1.876 -28.937 -26.943 1.00 88.06 1009 LEU A O 1
ATOM 7558 N N . ALA A 1 1010 ? 1.487 -30.117 -25.070 1.00 85.88 1010 ALA A N 1
ATOM 7559 C CA . ALA A 1 1010 ? 0.804 -31.217 -25.744 1.00 85.88 1010 ALA A CA 1
ATOM 7560 C C . ALA A 1 1010 ? -0.503 -30.763 -26.418 1.00 85.88 1010 ALA A C 1
ATOM 7562 O O . ALA A 1 1010 ? -0.786 -31.178 -27.539 1.00 85.88 1010 ALA A O 1
ATOM 7563 N N . THR A 1 1011 ? -1.282 -29.882 -25.777 1.00 87.19 1011 THR A N 1
ATOM 7564 C CA . THR A 1 1011 ? -2.494 -29.310 -26.384 1.00 87.19 1011 THR A CA 1
ATOM 7565 C C . THR A 1 1011 ? -2.160 -28.477 -27.620 1.00 87.19 1011 THR A C 1
ATOM 7567 O O . THR A 1 1011 ? -2.857 -28.588 -28.622 1.00 87.19 1011 THR A O 1
ATOM 7570 N N . LEU A 1 1012 ? -1.089 -27.677 -27.582 1.00 82.94 1012 LEU A N 1
ATOM 7571 C CA . LEU A 1 1012 ? -0.648 -26.884 -28.735 1.00 82.94 1012 LEU A CA 1
ATOM 7572 C C . LEU A 1 1012 ? -0.176 -27.772 -29.891 1.00 82.94 1012 LEU A C 1
ATOM 7574 O O . LEU A 1 1012 ? -0.628 -27.575 -31.015 1.00 82.94 1012 LEU A O 1
ATOM 7578 N N . ASP A 1 1013 ? 0.639 -28.792 -29.608 1.00 81.06 1013 ASP A N 1
ATOM 7579 C CA . ASP A 1 1013 ? 1.090 -29.756 -30.619 1.00 81.06 1013 ASP A CA 1
ATOM 7580 C C . ASP A 1 1013 ? -0.111 -30.495 -31.254 1.00 81.06 1013 ASP A C 1
ATOM 7582 O O . ASP A 1 1013 ? -0.141 -30.729 -32.464 1.00 81.06 1013 ASP A O 1
ATOM 7586 N N . ALA A 1 1014 ? -1.141 -30.820 -30.460 1.00 80.88 1014 ALA A N 1
ATOM 7587 C CA . ALA A 1 1014 ? -2.375 -31.438 -30.946 1.00 80.88 1014 ALA A CA 1
ATOM 7588 C C . ALA A 1 1014 ? -3.239 -30.481 -31.787 1.00 80.88 1014 ALA A C 1
ATOM 7590 O O . ALA A 1 1014 ? -3.820 -30.906 -32.785 1.00 80.88 1014 ALA A O 1
ATOM 7591 N N . MET A 1 1015 ? -3.312 -29.195 -31.425 1.00 78.50 1015 MET A N 1
ATOM 7592 C CA . MET A 1 1015 ? -4.015 -28.175 -32.214 1.00 78.50 1015 MET A CA 1
ATOM 7593 C C . MET A 1 1015 ? -3.314 -27.917 -33.553 1.00 78.50 1015 MET A C 1
ATOM 7595 O O . MET A 1 1015 ? -3.991 -27.826 -34.576 1.00 78.50 1015 MET A O 1
ATOM 7599 N N . ASP A 1 1016 ? -1.980 -27.877 -33.569 1.00 75.12 1016 ASP A N 1
ATOM 7600 C CA . ASP A 1 1016 ? -1.188 -27.733 -34.795 1.00 75.12 1016 ASP A CA 1
ATOM 7601 C C . ASP A 1 1016 ? -1.340 -28.958 -35.714 1.00 75.12 1016 ASP A C 1
ATOM 7603 O O . ASP A 1 1016 ? -1.448 -28.813 -36.934 1.00 75.12 1016 ASP A O 1
ATOM 7607 N N . ALA A 1 1017 ? -1.425 -30.165 -35.141 1.00 75.56 1017 ALA A N 1
ATOM 7608 C CA . ALA A 1 1017 ? -1.711 -31.389 -35.889 1.00 75.56 1017 ALA A CA 1
ATOM 7609 C C . ALA A 1 1017 ? -3.154 -31.430 -36.435 1.00 75.56 1017 ALA A C 1
ATOM 7611 O O . ALA A 1 1017 ? -3.373 -31.845 -37.575 1.00 75.56 1017 ALA A O 1
ATOM 7612 N N . ALA A 1 1018 ? -4.138 -30.972 -35.652 1.00 76.56 1018 ALA A N 1
ATOM 7613 C CA . ALA A 1 1018 ? -5.547 -30.924 -36.049 1.00 76.56 1018 ALA A CA 1
ATOM 7614 C C . ALA A 1 1018 ? -5.845 -29.832 -37.091 1.00 76.56 1018 ALA A C 1
ATOM 7616 O O . ALA A 1 1018 ? -6.767 -29.982 -37.891 1.00 76.56 1018 ALA A O 1
ATOM 7617 N N . ALA A 1 1019 ? -5.046 -28.761 -37.138 1.00 77.06 1019 ALA A N 1
ATOM 7618 C CA . ALA A 1 1019 ? -5.197 -27.661 -38.091 1.00 77.06 1019 ALA A CA 1
ATOM 7619 C C . ALA A 1 1019 ? -4.891 -28.039 -39.558 1.00 77.06 1019 ALA A C 1
ATOM 7621 O O . ALA A 1 1019 ? -4.935 -27.176 -40.435 1.00 77.06 1019 ALA A O 1
ATOM 7622 N N . GLY A 1 1020 ? -4.596 -29.312 -39.860 1.00 63.78 1020 GLY A N 1
ATOM 7623 C CA . GLY A 1 1020 ? -4.573 -29.836 -41.231 1.00 63.78 1020 GLY A CA 1
ATOM 7624 C C . GLY A 1 1020 ? -3.527 -29.192 -42.147 1.00 63.78 1020 GLY A C 1
ATOM 7625 O O . GLY A 1 1020 ? -3.647 -29.263 -43.373 1.00 63.78 1020 GLY A O 1
ATOM 7626 N N . GLY A 1 1021 ? -2.497 -28.557 -41.583 1.00 54.34 1021 GLY A N 1
ATOM 7627 C CA . GLY A 1 1021 ? -1.409 -27.976 -42.355 1.00 54.34 1021 GLY A CA 1
ATOM 7628 C C . GLY A 1 1021 ? -0.671 -29.068 -43.125 1.00 54.34 1021 GLY A C 1
ATOM 7629 O O . GLY A 1 1021 ? 0.025 -29.885 -42.525 1.00 54.34 1021 GLY A O 1
ATOM 7630 N N . LYS A 1 1022 ? -0.809 -29.087 -44.461 1.00 44.25 1022 LYS A N 1
ATOM 7631 C CA . LYS A 1 1022 ? 0.037 -29.904 -45.349 1.00 44.25 1022 LYS A CA 1
ATOM 7632 C C . LYS A 1 1022 ? 1.500 -29.785 -44.896 1.00 44.25 1022 LYS A C 1
ATOM 7634 O O . LYS A 1 1022 ? 1.941 -28.655 -44.668 1.00 44.25 1022 LYS A O 1
ATOM 7639 N N . PRO A 1 1023 ? 2.263 -30.892 -44.818 1.00 39.06 1023 PRO A N 1
ATOM 7640 C CA . PRO A 1 1023 ? 3.665 -30.831 -44.436 1.00 39.06 1023 PRO A CA 1
ATOM 7641 C C . PRO A 1 1023 ? 4.392 -29.902 -45.407 1.00 39.06 1023 PRO A C 1
ATOM 7643 O O . PRO A 1 1023 ? 4.493 -30.173 -46.605 1.00 39.06 1023 PRO A O 1
ATOM 7646 N N . THR A 1 1024 ? 4.852 -28.763 -44.897 1.00 35.94 1024 THR A N 1
ATOM 7647 C CA . THR A 1 1024 ? 5.725 -27.867 -45.643 1.00 35.94 1024 THR A CA 1
ATOM 7648 C C . THR A 1 1024 ? 7.021 -28.624 -45.943 1.00 35.94 1024 THR A C 1
ATOM 7650 O O . THR A 1 1024 ? 7.595 -29.243 -45.041 1.00 35.94 1024 THR A O 1
ATOM 7653 N N . PRO A 1 1025 ? 7.486 -28.642 -47.206 1.00 37.62 1025 PRO A N 1
ATOM 7654 C CA . PRO A 1 1025 ? 8.690 -29.369 -47.571 1.00 37.62 1025 PRO A CA 1
ATOM 7655 C C . PRO A 1 1025 ? 9.874 -28.802 -46.790 1.00 37.62 1025 PRO A C 1
ATOM 7657 O O . PRO A 1 1025 ? 10.075 -27.587 -46.726 1.00 37.62 1025 PRO A O 1
ATOM 7660 N N . SER A 1 1026 ? 10.647 -29.696 -46.176 1.00 38.62 1026 SER A N 1
ATOM 7661 C CA . SER A 1 1026 ? 11.852 -29.340 -45.436 1.00 38.62 1026 SER A CA 1
ATOM 7662 C C . SER A 1 1026 ? 12.770 -28.464 -46.302 1.00 38.62 1026 SER A C 1
ATOM 7664 O O . SER A 1 1026 ? 12.971 -28.773 -47.480 1.00 38.62 1026 SER A O 1
ATOM 7666 N N . PRO A 1 1027 ? 13.354 -27.382 -45.756 1.00 40.53 1027 PRO A N 1
ATOM 7667 C CA . PRO A 1 1027 ? 14.294 -26.561 -46.504 1.00 40.53 1027 PRO A CA 1
ATOM 7668 C C . PRO A 1 1027 ? 15.507 -27.414 -46.911 1.00 40.53 1027 PRO A C 1
ATOM 7670 O O . PRO A 1 1027 ? 15.944 -28.265 -46.127 1.00 40.53 1027 PRO A O 1
ATOM 7673 N N . PRO A 1 1028 ? 16.071 -27.212 -48.117 1.00 36.56 1028 PRO A N 1
ATOM 7674 C CA . PRO A 1 1028 ? 17.177 -28.023 -48.599 1.00 36.56 1028 PRO A CA 1
ATOM 7675 C C . PRO A 1 1028 ? 18.347 -27.938 -47.619 1.00 36.56 1028 PRO A C 1
ATOM 7677 O O . PRO A 1 1028 ? 18.802 -26.849 -47.261 1.00 36.56 1028 PRO A O 1
ATOM 7680 N N . GLN A 1 1029 ? 18.841 -29.106 -47.202 1.00 43.34 1029 GLN A N 1
ATOM 7681 C CA . GLN A 1 1029 ? 20.071 -29.278 -46.436 1.00 43.34 1029 GLN A CA 1
ATOM 7682 C C . GLN A 1 1029 ? 21.277 -28.750 -47.238 1.00 43.34 1029 GLN A C 1
ATOM 7684 O O . GLN A 1 1029 ? 22.064 -29.505 -47.794 1.00 43.34 1029 GLN A O 1
ATOM 7689 N N . ARG A 1 1030 ? 21.463 -27.431 -47.293 1.00 45.41 1030 ARG A N 1
ATOM 7690 C CA . ARG A 1 1030 ? 22.714 -26.786 -47.713 1.00 45.41 1030 ARG A CA 1
ATOM 7691 C C . ARG A 1 1030 ? 23.344 -26.127 -46.496 1.00 45.41 1030 ARG A C 1
ATOM 7693 O O . ARG A 1 1030 ? 23.238 -24.928 -46.272 1.00 45.41 1030 ARG A O 1
ATOM 7700 N N . GLY A 1 1031 ? 23.969 -26.956 -45.669 1.00 41.22 1031 GLY A N 1
ATOM 7701 C CA . GLY A 1 1031 ? 24.696 -26.504 -44.479 1.00 41.22 1031 GLY A CA 1
ATOM 7702 C C . GLY A 1 1031 ? 25.626 -27.544 -43.849 1.00 41.22 1031 GLY A C 1
ATOM 7703 O O . GLY A 1 1031 ? 26.421 -27.178 -42.983 1.00 41.22 1031 GLY A O 1
ATOM 7704 N N . GLY A 1 1032 ? 25.566 -28.809 -44.287 1.00 45.69 1032 GLY A N 1
ATOM 7705 C CA . GLY A 1 1032 ? 26.445 -29.878 -43.802 1.00 45.69 1032 GLY A CA 1
ATOM 7706 C C . GLY A 1 1032 ? 27.911 -29.631 -44.158 1.00 45.69 1032 GLY A C 1
ATOM 7707 O O . GLY A 1 1032 ? 28.758 -29.578 -43.270 1.00 45.69 1032 GLY A O 1
ATOM 7708 N N . GLU A 1 1033 ? 28.201 -29.334 -45.425 1.00 57.03 1033 GLU A N 1
ATOM 7709 C CA . GLU A 1 1033 ? 29.584 -29.215 -45.909 1.00 57.03 1033 GLU A CA 1
ATOM 7710 C C . GLU A 1 1033 ? 30.336 -28.003 -45.340 1.00 57.03 1033 GLU A C 1
ATOM 7712 O O . GLU A 1 1033 ? 31.523 -28.098 -45.036 1.00 57.03 1033 GLU A O 1
ATOM 7717 N N . ALA A 1 1034 ? 29.665 -26.870 -45.103 1.00 59.00 1034 ALA A N 1
ATOM 7718 C CA . ALA A 1 1034 ? 30.314 -25.683 -44.536 1.00 59.00 1034 ALA A CA 1
ATOM 7719 C C . ALA A 1 1034 ? 30.665 -25.858 -43.046 1.00 59.00 1034 ALA A C 1
ATOM 7721 O O . ALA A 1 1034 ? 31.702 -25.373 -42.583 1.00 59.00 1034 ALA A O 1
ATOM 7722 N N . ARG A 1 1035 ? 29.829 -26.582 -42.288 1.00 60.44 1035 ARG A N 1
ATOM 7723 C CA . ARG A 1 1035 ? 30.106 -26.913 -40.880 1.00 60.44 1035 ARG A CA 1
ATOM 7724 C C . ARG A 1 1035 ? 31.172 -27.994 -40.758 1.00 60.44 1035 ARG A C 1
ATOM 7726 O O . ARG A 1 1035 ? 32.025 -27.901 -39.878 1.00 60.44 1035 ARG A O 1
ATOM 7733 N N . GLU A 1 1036 ? 31.183 -28.956 -41.673 1.00 65.88 1036 GLU A N 1
ATOM 7734 C CA . GLU A 1 1036 ? 32.205 -29.996 -41.715 1.00 65.88 1036 GLU A CA 1
ATOM 7735 C C . GLU A 1 1036 ? 33.566 -29.446 -42.178 1.00 65.88 1036 GLU A C 1
ATOM 7737 O O . GLU A 1 1036 ? 34.598 -29.776 -41.594 1.00 65.88 1036 GLU A O 1
ATOM 7742 N N . ALA A 1 1037 ? 33.586 -28.502 -43.125 1.00 68.38 1037 ALA A N 1
ATOM 7743 C CA . ALA A 1 1037 ? 34.792 -27.777 -43.526 1.00 68.38 1037 ALA A CA 1
ATOM 7744 C C . ALA A 1 1037 ? 35.346 -26.881 -42.400 1.00 68.38 1037 ALA A C 1
ATOM 7746 O O . ALA A 1 1037 ? 36.564 -26.793 -42.214 1.00 68.38 1037 ALA A O 1
ATOM 7747 N N . ALA A 1 1038 ? 34.475 -26.254 -41.601 1.00 68.12 1038 ALA A N 1
ATOM 7748 C CA . ALA A 1 1038 ? 34.882 -25.485 -40.424 1.00 68.12 1038 ALA A CA 1
ATOM 7749 C C . ALA A 1 1038 ? 35.444 -26.387 -39.307 1.00 68.12 1038 ALA A C 1
ATOM 7751 O O . ALA A 1 1038 ? 36.477 -26.061 -38.719 1.00 68.12 1038 ALA A O 1
ATOM 7752 N N . ALA A 1 1039 ? 34.834 -27.552 -39.063 1.00 71.19 1039 ALA A N 1
ATOM 7753 C CA . ALA A 1 1039 ? 35.329 -28.535 -38.098 1.00 71.19 1039 ALA A CA 1
ATOM 7754 C C . ALA A 1 1039 ? 36.684 -29.137 -38.522 1.00 71.19 1039 ALA A C 1
ATOM 7756 O O . ALA A 1 1039 ? 37.595 -29.246 -37.696 1.00 71.19 1039 ALA A O 1
ATOM 7757 N N . ARG A 1 1040 ? 36.870 -29.426 -39.819 1.00 77.25 1040 ARG A N 1
ATOM 7758 C CA . ARG A 1 1040 ? 38.151 -29.898 -40.381 1.00 77.25 1040 ARG A CA 1
ATOM 7759 C C . ARG A 1 1040 ? 39.254 -28.833 -40.284 1.00 77.25 1040 ARG A C 1
ATOM 7761 O O . ARG A 1 1040 ? 40.385 -29.169 -39.933 1.00 77.25 1040 ARG A O 1
ATOM 7768 N N . ARG A 1 1041 ? 38.936 -27.543 -40.477 1.00 76.44 1041 ARG A N 1
ATOM 7769 C CA . ARG A 1 1041 ? 39.884 -26.426 -40.256 1.00 76.44 1041 ARG A CA 1
ATOM 7770 C C . ARG A 1 1041 ? 40.305 -26.269 -38.791 1.00 76.44 1041 ARG A C 1
ATOM 7772 O O . ARG A 1 1041 ? 41.470 -25.971 -38.521 1.00 76.44 1041 ARG A O 1
ATOM 7779 N N . ILE A 1 1042 ? 39.393 -26.494 -37.846 1.00 77.56 1042 ILE A N 1
ATOM 7780 C CA . ILE A 1 1042 ? 39.695 -26.440 -36.405 1.00 77.56 1042 ILE A CA 1
ATOM 7781 C C . ILE A 1 1042 ? 40.543 -27.654 -35.974 1.00 77.56 1042 ILE A C 1
ATOM 7783 O O . ILE A 1 1042 ? 41.492 -27.502 -35.205 1.00 77.56 1042 ILE A O 1
ATOM 7787 N N . GLN A 1 1043 ? 40.296 -28.847 -36.527 1.00 72.38 1043 GLN A N 1
ATOM 7788 C CA . GLN A 1 1043 ? 41.148 -30.019 -36.281 1.00 72.38 1043 GLN A CA 1
ATOM 7789 C C . GLN A 1 1043 ? 42.552 -29.894 -36.901 1.00 72.38 1043 GLN A C 1
ATOM 7791 O O . GLN A 1 1043 ? 43.531 -30.297 -36.268 1.00 72.38 1043 GLN A O 1
ATOM 7796 N N . GLN A 1 1044 ? 42.692 -29.302 -38.093 1.00 74.56 1044 GLN A N 1
ATOM 7797 C CA . GLN A 1 1044 ? 44.008 -29.060 -38.706 1.00 74.56 1044 GLN A CA 1
ATOM 7798 C C . GLN A 1 1044 ? 44.837 -28.023 -37.933 1.00 74.56 1044 GLN A C 1
ATOM 7800 O O . GLN A 1 1044 ? 46.039 -28.213 -37.746 1.00 74.56 1044 GLN A O 1
ATOM 7805 N N . THR A 1 1045 ? 44.205 -26.974 -37.396 1.00 71.94 1045 THR A N 1
ATOM 7806 C CA . THR A 1 1045 ? 44.895 -25.984 -36.548 1.00 71.94 1045 THR A CA 1
ATOM 7807 C C . THR A 1 1045 ? 45.307 -26.546 -35.184 1.00 71.94 1045 THR A C 1
ATOM 7809 O O . THR A 1 1045 ? 46.344 -26.145 -34.655 1.00 71.94 1045 THR A O 1
ATOM 7812 N N . TYR A 1 1046 ? 44.579 -27.528 -34.642 1.00 62.88 1046 TYR A N 1
ATOM 7813 C CA . TYR A 1 1046 ? 44.989 -28.241 -33.425 1.00 62.88 1046 TYR A CA 1
ATOM 7814 C C . TYR A 1 1046 ? 46.130 -29.248 -33.651 1.00 62.88 1046 TYR A C 1
ATOM 7816 O O . TYR A 1 1046 ? 46.955 -29.428 -32.755 1.00 62.88 1046 TYR A O 1
ATOM 7824 N N . ARG A 1 1047 ? 46.235 -29.871 -34.835 1.00 62.62 1047 ARG A N 1
ATOM 7825 C CA . ARG A 1 1047 ? 47.361 -30.766 -35.170 1.00 62.62 1047 ARG A CA 1
ATOM 7826 C C . ARG A 1 1047 ? 48.662 -30.009 -35.464 1.00 62.62 1047 ARG A C 1
ATOM 7828 O O . ARG A 1 1047 ? 49.716 -30.466 -35.040 1.00 62.62 1047 ARG A O 1
ATOM 7835 N N . GLY A 1 1048 ? 48.596 -28.825 -36.077 1.00 59.00 1048 GLY A N 1
ATOM 7836 C CA . GLY A 1 1048 ? 49.783 -27.995 -36.345 1.00 59.00 1048 GLY A CA 1
ATOM 7837 C C . GLY A 1 1048 ? 50.431 -27.362 -35.104 1.00 59.00 1048 GLY A C 1
ATOM 7838 O O . GLY A 1 1048 ? 51.591 -26.978 -35.150 1.00 59.00 1048 GLY A O 1
ATOM 7839 N N . ARG A 1 1049 ? 49.714 -27.271 -33.974 1.00 53.75 1049 ARG A N 1
ATOM 7840 C CA . ARG A 1 1049 ? 50.215 -26.670 -32.719 1.00 53.75 1049 ARG A CA 1
ATOM 7841 C C . ARG A 1 1049 ? 50.802 -27.663 -31.715 1.00 53.75 1049 ARG A C 1
ATOM 7843 O O . ARG A 1 1049 ? 51.219 -27.248 -30.641 1.00 53.75 1049 ARG A O 1
ATOM 7850 N N . ARG A 1 1050 ? 50.806 -28.959 -32.040 1.00 46.81 1050 ARG A N 1
ATOM 7851 C CA . ARG A 1 1050 ? 51.359 -30.027 -31.188 1.00 46.81 1050 ARG A CA 1
ATOM 7852 C C . ARG A 1 1050 ? 52.660 -30.632 -31.731 1.00 46.81 1050 ARG A C 1
ATOM 7854 O O . ARG A 1 1050 ? 53.152 -31.592 -31.153 1.00 46.81 1050 ARG A O 1
ATOM 7861 N N . GLY A 1 1051 ? 53.191 -30.071 -32.817 1.00 54.94 1051 GLY A N 1
ATOM 7862 C CA . GLY A 1 1051 ? 54.455 -30.460 -33.449 1.00 54.94 1051 GLY A CA 1
ATOM 7863 C C . GLY A 1 1051 ? 55.362 -29.261 -33.737 1.00 54.94 1051 GLY A C 1
ATOM 7864 O O . GLY A 1 1051 ? 55.951 -29.204 -34.812 1.00 54.94 1051 GLY A O 1
ATOM 7865 N N . ALA A 1 1052 ? 55.414 -28.297 -32.813 1.00 42.84 1052 ALA A N 1
ATOM 7866 C CA . ALA A 1 1052 ? 56.371 -27.193 -32.787 1.00 42.84 1052 ALA A CA 1
ATOM 7867 C C . ALA A 1 1052 ? 56.877 -26.998 -31.356 1.00 42.84 1052 ALA A C 1
ATOM 7869 O O . ALA A 1 1052 ? 56.023 -27.077 -30.437 1.00 42.84 1052 ALA A O 1
#

Organism: Prymnesium parvum (NCBI:txid97485)

Foldseek 3Di:
DDDDPVVVVVVVVVVVVVVVVVVVVVVDDDDDDDDDDDDDDDDDDDDDDDDDDPPPVVVVVVVVVVVVVVVVVVPDPPPVVVVVVVVVVVVVVVVVVVVVVVVVVVVVVVVVVVVVVVPPPDPPPDPPDPDDDDPVVVVVVVVVVVVVVVVVVVVVVVLLVVQVVPDDDDPPDDPLLVLLVVLQSNQPPPNPQKHFPVCLQSSCVSSVNNVDPDPDDDDDDRIAGSVRSSVVSVVSVVVVVVVVVVVVVVVVVVVVVVVVVVVVVVVVVVVVVVVVVVVVVVVVVVPPDDDDDDDDDDDDDDDDDDDDDDDDDDDDDDDDDDDDDDDDDDDDDDDDDDDDDDDDDDDDDDDDDDDDDDDDDDDDDDDDDDDDDDDDDDDDDDDDDDDDDDDDYDYDDDDDDDDDDDDDDDDDDDDDDDDDDDDDDDDDDDDDDDDDDDDDDDDPPVVVVVVVVVVVVVVVVVVVVVVVVVVVVVVVVVVVVVVVVVVVVVVVVVVVVVVVVVVVVVVVVVVVVVVVVVPDDDDDDDDDDDDDDDPPPVVVVVVVVPPPDDDDDDDDDDDDDDDVVVVVVVLLLVQLVVLQVVQDDPPDQWHFQQCLLSSCVSSVQACSVVPDPCCVPPRSRPIGHSVRSVVVSVVSNVVVVVVVVVVVVPPDDDDDADDLVPDDPLLVVQLVCLQVVQPPPVPQWHQLVSLQSSLVSSVQHDDLVNSCVLVPHPRDSPDIQHPVNSSSSSRVSCVVCVVSDPPPVPVVPPPDPDDPPDFPAWKKKWFFKKFFPFFDPAWWFKKKWKFWADDVPDDGDDIDIFHTDIGRGRMDTGGDIDGDRLQTKIKIWIFIAGPVRDRDFIWIWIGGSVNSNVQQVVQVVVVHWGWDWTFTATPPPRHTGIIIIMTIHRPVSCVVVDDDDPDDDDDDDDDDYDDDDDDDDDDDDDDDPPPDDDDLVLLLVLLVVLLVVLPPVPDQWDAPVSLVSSCVSSVQDDDPVLVVVLVCVLPVVVPRIAGPVSSSVSSVVSSVVVVVVVVVVVVPDDPDDDDDPPPPVVVVVVVVVVVVVVVVVVPD

Radius of gyration: 52.36 Å; chains: 1; bounding box: 157×131×177 Å

Sequence (1052 aa):
MRPSVQARIEAGRAWHAERALLLDARAAAAPASSRRGPTKRSAPPPRRPPPAASAERAAVLIQSRQRGRAARRANRPSALEAAKAARREAARRGFRDEEAARRGAQRSHDYVAFLRGASSGPIAKLEEYKFHFDESTALRTLQERVVSEAQQAVEHAASKQKLLAARPEPPGLTAFEQKLWLAFCAVDTDGSGTIPRRELTNALDRAAMASIRAKHASGKPPRVEWHEFRLIGQQLCRRAEVSEAAAATRIQAALRGSAARKSVRAERRRAAEALLRERARRLYAAGKGGGAVKEKPAGKESRAVRGKGAVGKGEHSFMEKGNHSSVGKGNHSSVGKGEHSFMEKGNHSSVGKGNHSSVGKGEHSFMEKGNYSSVGKGDHSFIEKSFVGKGSQHLLGSHAYHSGSALTEEGGEGTAAAQWAWGGAREEAWPVVAEEPFDLSVGGEAAAAAAARAARREGERRRAQAALGIQRLARARLARKAAEALKREQAQERQYFEELQRTTAAERALLARAVRMVGVAPPAEATAAPPHAKARAAERTRRRRQADGRAAKKAPPPHQKIAPAAMAAALHSAMLATAFASECDEGKDTIPMRSLRTVLRRAHVPGGEELSDAVGGPFAHVSLKLHEVALIAHKLRSRAKSAKGVAEARGAAWASTSDPSALPREVRTALARGFAQLDDDAAGSLPASAVPAALAFAGIAASPPALHLLLGGAVDDRRRVEWREFMQLASTLLEFQPSARVPASAEAVADATVPASAALGSVVVSVDKVHLLQPPLHPLLLTVLATPAAASGEARLPARRSAPFSMDGTDAPVGLTLHVSPRRALTLAVEARLASGEAAQSLDGEASAHTLLRAARASASCGTPVHVPVSLCDATSGEQHGVIFLTLAPPHIMASVRSPSLEGGGAEAALSPSPAPREESGSPPPRDLAGGTLTRREVEERLWQAFLAVNEDGKPYLSRRELYRALELAGITHSQAQLLRVYRAANRHRDDQVDWPAFLLLGEQLHRLATLDAMDAAAGGKPTPSPPQRGGEAREAAARRIQQTYRGRRGA

Secondary structure (DSSP, 8-state):
-PPPHHHHHHHHHHHHHHHHHHHHTTS--------------------------SHHHHHHHHHHHHHHHHHHHHTS--HHHHHHHHHHHHHHHHHHHHHHHHHHHHHHHHHHHHHHHTT-S---S-TT------HHHHHHHHHHHHHHHHHHHHHHHHHHHHHHHTSPPPTT--HHHHHHHHHHHTT--SSSSEEEGGGHHHHHHHTT-TT------SSS-SEEEHHHHHHHHHHHHHHHHHHHHHHHHHHHHHHHHHHHHHHHHHHHHHHHHHHHHHHHHHHHHHTS----------------------------------------------------------------------------------------------------------------------------------------------------PPP----HHHHHHHHHHHHHHHHHHHHHHHHHHHHHHHHHHHHHHHHHHHHHHHHHHHHHHHHHHHHHHHHHHHHHHHHHHTT-PPP-----PPS--SSSSSHHHHTTSSSS-------PPPPP---HHHHHHHHHHHHHHHHHHTTPPTTSSEEEGGGHHHHHHHTT-TTGGGS-GGGGSTTTT-EEEHHHHHHHHHHHHHHHHHHHHHHTTS-SS--SS--GGGS-HHHHHHHHHHHHHH-TTSSSEEETTTHHHHHHTTT----HHHHHHHHTS---TT-EEEHHHHHHHHHHHHHH-TT----GGGTTSSS----TT----PEEEEEEEEEESS--SS-EEEEEEEEEPPPTTSPPPPPEEPPPEEESSSEEEEEEEEEE-TTS-EEEEEEEEETTS-EEEEEEEEE-HHHHHHHHHHHHHHTS-EEEEEEEEETTT--EEEEEEEEEE-HHHHTT-PPPP----------------------------TT----HHHHHHHHHHHHHHH-TT--SEEEHHHHHHHHHHTT----HHHHHHHHHHH-TT--SEEEHHHHHHHHHHHHHHHHHHHHHHHTT---PPPPP---HHHHHHHHHHHHHHHHHTS--